Protein AF-0000000084529542 (afdb_homodimer)

Nearest PDB structures (foldseek):
  7spn-assembly1_B  TM=8.821E-01  e=9.958E-38  Dehalococcoidia bacterium
  7mqn-assembly2_B  TM=8.031E-01  e=2.921E-22  Cereibacter sphaeroides 2.4.1
  7mde-assembly1_A-2  TM=7.936E-01  e=2.334E-21  Escherichia coli CFT073
  1fsw-assembly1_B  TM=7.757E-01  e=9.880E-21  Escherichia coli K-12
  6lc8-assembly2_B  TM=7.651E-01  e=2.231E-19  Enterobacter cloacae

Organism: Streptomyces rubellomurinus (strain ATCC 31215) (NCBI:txid359131)

Structure (mmCIF, N/CA/C/O backbone):
data_AF-0000000084529542-model_v1
#
loop_
_entity.id
_entity.type
_entity.pdbx_description
1 polymer 'Penicillin-binding protein'
#
loop_
_atom_site.group_PDB
_atom_site.id
_atom_site.type_symbol
_atom_site.label_atom_id
_atom_site.label_alt_id
_atom_site.label_comp_id
_atom_site.label_asym_id
_atom_site.label_entity_id
_atom_site.label_seq_id
_atom_site.pdbx_PDB_ins_code
_atom_site.Cartn_x
_atom_site.Cartn_y
_atom_site.Cartn_z
_atom_site.occupancy
_atom_site.B_iso_or_equiv
_atom_site.auth_seq_id
_atom_site.auth_comp_id
_atom_site.auth_asym_id
_atom_site.auth_atom_id
_atom_site.pdbx_PDB_model_num
ATOM 1 N N . MET A 1 1 ? 16.938 56.719 -8.055 1 29.3 1 MET A N 1
ATOM 2 C CA . MET A 1 1 ? 17.156 55.531 -8.875 1 29.3 1 MET A CA 1
ATOM 3 C C . MET A 1 1 ? 17.219 54.281 -8.008 1 29.3 1 MET A C 1
ATOM 5 O O . MET A 1 1 ? 18.188 54.094 -7.281 1 29.3 1 MET A O 1
ATOM 9 N N . GLY A 1 2 ? 16.172 53.875 -7.289 1 25.67 2 GLY A N 1
ATOM 10 C CA . GLY A 1 2 ? 16.062 52.812 -6.289 1 25.67 2 GLY A CA 1
ATOM 11 C C . GLY A 1 2 ? 16.469 51.469 -6.809 1 25.67 2 GLY A C 1
ATOM 12 O O . GLY A 1 2 ? 15.945 51 -7.816 1 25.67 2 GLY A O 1
ATOM 13 N N . ARG A 1 3 ? 17.797 51.156 -6.672 1 40.25 3 ARG A N 1
ATOM 14 C CA . ARG A 1 3 ? 18.297 49.844 -7.043 1 40.25 3 ARG A CA 1
ATOM 15 C C . ARG A 1 3 ? 17.281 48.75 -6.699 1 40.25 3 ARG A C 1
ATOM 17 O O . ARG A 1 3 ? 16.844 48.625 -5.555 1 40.25 3 ARG A O 1
ATOM 24 N N . THR A 1 4 ? 16.344 48.469 -7.543 1 38.34 4 THR A N 1
ATOM 25 C CA . THR A 1 4 ? 15.484 47.281 -7.445 1 38.34 4 THR A CA 1
ATOM 26 C C . THR A 1 4 ? 16.219 46.125 -6.77 1 38.34 4 THR A C 1
ATOM 28 O O . THR A 1 4 ? 17.297 45.75 -7.199 1 38.34 4 THR A O 1
ATOM 31 N N . ALA A 1 5 ? 16.156 46.031 -5.48 1 42.41 5 ALA A N 1
ATOM 32 C CA . ALA A 1 5 ? 16.781 44.938 -4.723 1 42.41 5 ALA A CA 1
ATOM 33 C C . ALA A 1 5 ? 16.688 43.625 -5.477 1 42.41 5 ALA A C 1
ATOM 35 O O . ALA A 1 5 ? 15.594 43.125 -5.73 1 42.41 5 ALA A O 1
ATOM 36 N N . THR A 1 6 ? 17.375 43.219 -6.441 1 46.25 6 THR A N 1
ATOM 37 C CA . THR A 1 6 ? 17.516 42 -7.207 1 46.25 6 THR A CA 1
ATOM 38 C C . THR A 1 6 ? 17.391 40.781 -6.301 1 46.25 6 THR A C 1
ATOM 40 O O . THR A 1 6 ? 18.062 40.688 -5.266 1 46.25 6 THR A O 1
ATOM 43 N N . ALA A 1 7 ? 16.203 40.188 -6.191 1 55.28 7 ALA A N 1
ATOM 44 C CA . ALA A 1 7 ? 15.945 39 -5.387 1 55.28 7 ALA A CA 1
ATOM 45 C C . ALA A 1 7 ? 17.125 38.031 -5.434 1 55.28 7 ALA A C 1
ATOM 47 O O . ALA A 1 7 ? 17.656 37.75 -6.508 1 55.28 7 ALA A O 1
ATOM 48 N N . ALA A 1 8 ? 17.891 37.781 -4.359 1 67.5 8 ALA A N 1
ATOM 49 C CA . ALA A 1 8 ? 19.062 36.938 -4.23 1 67.5 8 ALA A CA 1
ATOM 50 C C . ALA A 1 8 ? 18.797 35.562 -4.84 1 67.5 8 ALA A C 1
ATOM 52 O O . ALA A 1 8 ? 17.703 35 -4.668 1 67.5 8 ALA A O 1
ATOM 53 N N . ALA A 1 9 ? 19.562 35.156 -5.871 1 86.56 9 ALA A N 1
ATOM 54 C CA . ALA A 1 9 ? 19.516 33.844 -6.492 1 86.56 9 ALA A CA 1
ATOM 55 C C . ALA A 1 9 ? 19.625 32.75 -5.441 1 86.56 9 ALA A C 1
ATOM 57 O O . ALA A 1 9 ? 20.344 32.875 -4.449 1 86.56 9 ALA A O 1
ATOM 58 N N . PHE A 1 10 ? 18.75 31.766 -5.48 1 96.12 10 PHE A N 1
ATOM 59 C CA . PHE A 1 10 ? 18.812 30.625 -4.578 1 96.12 10 PHE A CA 1
ATOM 60 C C . PHE A 1 10 ? 20.156 29.922 -4.676 1 96.12 10 PHE A C 1
ATOM 62 O O . PHE A 1 10 ? 20.516 29.391 -5.734 1 96.12 10 PHE A O 1
ATOM 69 N N . ASP A 1 11 ? 20.953 29.922 -3.689 1 97.44 11 ASP A N 1
ATOM 70 C CA . ASP A 1 11 ? 22.266 29.297 -3.66 1 97.44 11 ASP A CA 1
ATOM 71 C C . ASP A 1 11 ? 22.141 27.812 -3.316 1 97.44 11 ASP A C 1
ATOM 73 O O . ASP A 1 11 ? 22.281 27.422 -2.154 1 97.44 11 ASP A O 1
ATOM 77 N N . THR A 1 12 ? 22 27.031 -4.316 1 98 12 THR A N 1
ATOM 78 C CA . THR A 1 12 ? 21.75 25.609 -4.152 1 98 12 THR A CA 1
ATOM 79 C C . THR A 1 12 ? 22.859 24.953 -3.352 1 98 12 THR A C 1
ATOM 81 O O . THR A 1 12 ? 22.609 24.141 -2.465 1 98 12 THR A O 1
ATOM 84 N N . ALA A 1 13 ? 24.094 25.203 -3.609 1 98.12 13 ALA A N 1
ATOM 85 C CA . ALA A 1 13 ? 25.234 24.578 -2.936 1 98.12 13 ALA A CA 1
ATOM 86 C C . ALA A 1 13 ? 25.234 24.906 -1.445 1 98.12 13 ALA A C 1
ATOM 88 O O . ALA A 1 13 ? 25.469 24.031 -0.613 1 98.12 13 ALA A O 1
ATOM 89 N N . HIS A 1 14 ? 24.969 26.156 -1.151 1 98.19 14 HIS A N 1
ATOM 90 C CA . HIS A 1 14 ? 24.922 26.578 0.243 1 98.19 14 HIS A CA 1
ATOM 91 C C . HIS A 1 14 ? 23.812 25.844 1.003 1 98.19 14 HIS A C 1
ATOM 93 O O . HIS A 1 14 ? 24.062 25.297 2.076 1 98.19 14 HIS A O 1
ATOM 99 N N . TRP A 1 15 ? 22.672 25.812 0.448 1 98.69 15 TRP A N 1
ATOM 100 C CA . TRP A 1 15 ? 21.516 25.234 1.148 1 98.69 15 TRP A CA 1
ATOM 101 C C . TRP A 1 15 ? 21.641 23.719 1.227 1 98.69 15 TRP A C 1
ATOM 103 O O . TRP A 1 15 ? 21.188 23.109 2.201 1 98.69 15 TRP A O 1
ATOM 113 N N . GLN A 1 16 ? 22.266 23.141 0.198 1 98.81 16 GLN A N 1
ATOM 114 C CA . GLN A 1 16 ? 22.547 21.703 0.281 1 98.81 16 GLN A CA 1
ATOM 115 C C . GLN A 1 16 ? 23.453 21.391 1.473 1 98.81 16 GLN A C 1
ATOM 117 O O . GLN A 1 16 ? 23.156 20.484 2.254 1 98.81 16 GLN A O 1
ATOM 122 N N . ARG A 1 17 ? 24.516 22.125 1.586 1 98.75 17 ARG A N 1
ATOM 123 C CA . ARG A 1 17 ? 25.438 21.922 2.703 1 98.75 17 ARG A CA 1
ATOM 124 C C . ARG A 1 17 ? 24.734 22.156 4.035 1 98.75 17 ARG A C 1
ATOM 126 O O . ARG A 1 17 ? 24.938 21.406 4.992 1 98.75 17 ARG A O 1
ATOM 133 N N . ARG A 1 18 ? 23.953 23.219 4.055 1 98.81 18 ARG A N 1
ATOM 134 C CA . ARG A 1 18 ? 23.234 23.562 5.277 1 98.81 18 ARG A CA 1
ATOM 135 C C . ARG A 1 18 ? 22.266 22.453 5.68 1 98.81 18 ARG A C 1
ATOM 137 O O . ARG A 1 18 ? 22.203 22.078 6.852 1 98.81 18 ARG A O 1
ATOM 144 N N . LEU A 1 19 ? 21.516 21.891 4.746 1 98.81 19 LEU A N 1
ATOM 145 C CA . LEU A 1 19 ? 20.609 20.766 4.988 1 98.81 19 LEU A CA 1
ATOM 146 C C . LEU A 1 19 ? 21.375 19.547 5.496 1 98.81 19 LEU A C 1
ATOM 148 O O . LEU A 1 19 ? 20.984 18.938 6.492 1 98.81 19 LEU A O 1
ATOM 152 N N . ASP A 1 20 ? 22.5 19.234 4.844 1 98.75 20 ASP A N 1
ATOM 153 C CA . ASP A 1 20 ? 23.328 18.094 5.234 1 98.75 20 ASP A CA 1
ATOM 154 C C . ASP A 1 20 ? 23.828 18.25 6.676 1 98.75 20 ASP A C 1
ATOM 156 O O . ASP A 1 20 ? 23.75 17.297 7.461 1 98.75 20 ASP A O 1
ATOM 160 N N . ASP A 1 21 ? 24.281 19.422 6.977 1 98.62 21 ASP A N 1
ATOM 161 C CA . ASP A 1 21 ? 24.828 19.703 8.297 1 98.62 21 ASP A CA 1
ATOM 162 C C . ASP A 1 21 ? 23.766 19.547 9.383 1 98.62 21 ASP A C 1
ATOM 164 O O . ASP A 1 21 ? 24.016 18.969 10.438 1 98.62 21 ASP A O 1
ATOM 168 N N . LEU A 1 22 ? 22.625 20.094 9.133 1 97.94 22 LEU A N 1
ATOM 169 C CA . LEU A 1 22 ? 21.547 20.047 10.117 1 97.94 22 LEU A CA 1
ATOM 170 C C . LEU A 1 22 ? 21.094 18.609 10.344 1 97.94 22 LEU A C 1
ATOM 172 O O . LEU A 1 22 ? 20.812 18.219 11.484 1 97.94 22 LEU A O 1
ATOM 176 N N . LEU A 1 23 ? 21 17.812 9.266 1 97.62 23 LEU A N 1
ATOM 177 C CA . LEU A 1 23 ? 20.562 16.438 9.422 1 97.62 23 LEU A CA 1
ATOM 178 C C . LEU A 1 23 ? 21.594 15.641 10.234 1 97.62 23 LEU A C 1
ATOM 180 O O . LEU A 1 23 ? 21.219 14.82 11.078 1 97.62 23 LEU A O 1
ATOM 184 N N . THR A 1 24 ? 22.844 15.891 9.93 1 96.75 24 THR A N 1
ATOM 185 C CA . THR A 1 24 ? 23.906 15.211 10.672 1 96.75 24 THR A CA 1
ATOM 186 C C . THR A 1 24 ? 23.859 15.609 12.148 1 96.75 24 THR A C 1
ATOM 188 O O . THR A 1 24 ? 23.891 14.75 13.031 1 96.75 24 THR A O 1
ATOM 191 N N . THR A 1 25 ? 23.75 16.906 12.414 1 95.44 25 THR A N 1
ATOM 192 C CA . THR A 1 25 ? 23.766 17.438 13.773 1 95.44 25 THR A CA 1
ATOM 193 C C . THR A 1 25 ? 22.594 16.891 14.586 1 95.44 25 THR A C 1
ATOM 195 O O . THR A 1 25 ? 22.766 16.562 15.766 1 95.44 25 THR A O 1
ATOM 198 N N . HIS A 1 26 ? 21.484 16.734 13.953 1 94.06 26 HIS A N 1
ATOM 199 C CA . HIS A 1 26 ? 20.266 16.391 14.695 1 94.06 26 HIS A CA 1
ATOM 200 C C . HIS A 1 26 ? 19.891 14.938 14.469 1 94.06 26 HIS A C 1
ATOM 202 O O . HIS A 1 26 ? 18.812 14.5 14.883 1 94.06 26 HIS A O 1
ATOM 208 N N . ARG A 1 27 ? 20.688 14.156 13.75 1 94.69 27 ARG A N 1
ATOM 209 C CA . ARG A 1 27 ? 20.547 12.719 13.539 1 94.69 27 ARG A CA 1
ATOM 210 C C . ARG A 1 27 ? 19.219 12.383 12.859 1 94.69 27 ARG A C 1
ATOM 212 O O . ARG A 1 27 ? 18.5 11.5 13.32 1 94.69 27 ARG A O 1
ATOM 219 N N . ILE A 1 28 ? 18.938 13.125 11.852 1 96.69 28 ILE A N 1
ATOM 220 C CA . ILE A 1 28 ? 17.781 12.859 11 1 96.69 28 ILE A CA 1
ATOM 221 C C . ILE A 1 28 ? 18.188 11.953 9.836 1 96.69 28 ILE A C 1
ATOM 223 O O . ILE A 1 28 ? 19.094 12.289 9.078 1 96.69 28 ILE A O 1
ATOM 227 N N . PRO A 1 29 ? 17.531 10.828 9.602 1 97.94 29 PRO A N 1
ATOM 228 C CA . PRO A 1 29 ? 17.969 9.906 8.555 1 97.94 29 PRO A CA 1
ATOM 229 C C . PRO A 1 29 ? 17.906 10.523 7.156 1 97.94 29 PRO A C 1
ATOM 231 O O . PRO A 1 29 ? 18.859 10.398 6.379 1 97.94 29 PRO A O 1
ATOM 234 N N . GLY A 1 30 ? 16.812 11.148 6.836 1 98.5 30 GLY A N 1
ATOM 235 C CA . GLY A 1 30 ? 16.656 11.734 5.516 1 98.5 30 GLY A CA 1
ATOM 236 C C . GLY A 1 30 ? 15.656 12.867 5.484 1 98.5 30 GLY A C 1
ATOM 237 O O . GLY A 1 30 ? 14.812 12.984 6.375 1 98.5 30 GLY A O 1
ATOM 238 N N . ALA A 1 31 ? 15.789 13.734 4.414 1 98.88 31 ALA A N 1
ATOM 239 C CA . ALA A 1 31 ? 14.883 14.875 4.246 1 98.88 31 ALA A CA 1
ATOM 240 C C . ALA A 1 31 ? 14.906 15.391 2.812 1 98.88 31 ALA A C 1
ATOM 242 O O . ALA A 1 31 ? 15.883 15.172 2.086 1 98.88 31 ALA A O 1
ATOM 243 N N . VAL A 1 32 ? 13.828 15.961 2.453 1 98.94 32 VAL A N 1
ATOM 244 C CA . VAL A 1 32 ? 13.75 16.719 1.211 1 98.94 32 VAL A CA 1
ATOM 245 C C . VAL A 1 32 ? 13.234 18.125 1.499 1 98.94 32 VAL A C 1
ATOM 247 O O . VAL A 1 32 ? 12.281 18.297 2.266 1 98.94 32 VAL A O 1
ATOM 250 N N . LEU A 1 33 ? 13.906 19.125 0.966 1 98.94 33 LEU A N 1
ATOM 251 C CA . LEU A 1 33 ? 13.539 20.531 1.047 1 98.94 33 LEU A CA 1
ATOM 252 C C . LEU A 1 33 ? 13.156 21.078 -0.325 1 98.94 33 LEU A C 1
ATOM 254 O O . LEU A 1 33 ? 13.859 20.859 -1.309 1 98.94 33 LEU A O 1
ATOM 258 N N . ALA A 1 34 ? 12 21.656 -0.417 1 98.94 34 ALA A N 1
ATOM 259 C CA . ALA A 1 34 ? 11.602 22.406 -1.612 1 98.94 34 ALA A CA 1
ATOM 260 C C . ALA A 1 34 ? 11.273 23.859 -1.276 1 98.94 34 ALA A C 1
ATOM 262 O O . ALA A 1 34 ? 10.633 24.141 -0.262 1 98.94 34 ALA A O 1
ATOM 26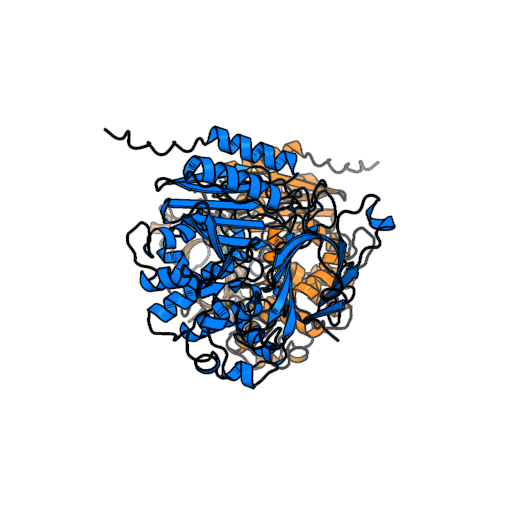3 N N . VAL A 1 35 ? 11.719 24.797 -2.105 1 98.94 35 VAL A N 1
ATOM 264 C CA . VAL A 1 35 ? 11.539 26.219 -1.88 1 98.94 35 VAL A CA 1
ATOM 265 C C . VAL A 1 35 ? 11.062 26.891 -3.168 1 98.94 35 VAL A C 1
ATOM 267 O O . VAL A 1 35 ? 11.727 26.797 -4.207 1 98.94 35 VAL A O 1
ATOM 270 N N . LEU A 1 36 ? 9.93 27.453 -3.092 1 98.62 36 LEU A N 1
ATOM 271 C CA . LEU A 1 36 ? 9.477 28.359 -4.148 1 98.62 36 LEU A CA 1
ATOM 272 C C . LEU A 1 36 ? 9.953 29.781 -3.893 1 98.62 36 LEU A C 1
ATOM 274 O O . LEU A 1 36 ? 9.672 30.359 -2.836 1 98.62 36 LEU A O 1
ATOM 278 N N . THR A 1 37 ? 10.656 30.359 -4.75 1 98.19 37 THR A N 1
ATOM 279 C CA . THR A 1 37 ? 11.102 31.75 -4.723 1 98.19 3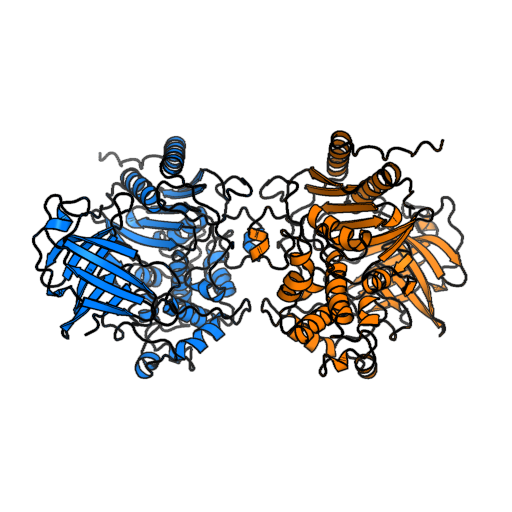7 THR A CA 1
ATOM 280 C C . THR A 1 37 ? 11.344 32.25 -6.137 1 98.19 37 THR A C 1
ATOM 282 O O . THR A 1 37 ? 11.805 31.516 -7.004 1 98.19 37 THR A O 1
ATOM 285 N N . ASN A 1 38 ? 10.883 33.469 -6.395 1 95.5 38 ASN A N 1
ATOM 286 C CA . ASN A 1 38 ? 11.031 34.094 -7.707 1 95.5 38 ASN A CA 1
ATOM 287 C C . ASN A 1 38 ? 10.398 33.25 -8.805 1 95.5 38 ASN A C 1
ATOM 289 O O . ASN A 1 38 ? 10.977 33.094 -9.883 1 95.5 38 ASN A O 1
ATOM 293 N N . GLY A 1 39 ? 9.383 32.562 -8.406 1 94.88 39 GLY A N 1
ATOM 294 C CA . GLY A 1 39 ? 8.594 31.812 -9.375 1 94.88 39 GLY A CA 1
ATOM 295 C C . GLY A 1 39 ? 9.195 30.469 -9.711 1 94.88 39 GLY A C 1
ATOM 296 O O . GLY A 1 39 ? 8.641 29.734 -10.531 1 94.88 39 GLY A O 1
ATOM 297 N N . GLU A 1 40 ? 10.273 30.125 -9.062 1 97.06 40 GLU A N 1
ATOM 298 C CA . GLU A 1 40 ? 10.953 28.875 -9.344 1 97.06 40 GLU A CA 1
ATOM 299 C C . GLU A 1 40 ? 10.992 27.984 -8.102 1 97.06 40 GLU A C 1
ATOM 301 O O . GLU A 1 40 ? 11.141 28.469 -6.984 1 97.06 40 GLU A O 1
ATOM 306 N N . ILE A 1 41 ? 10.875 26.672 -8.336 1 98.12 41 ILE A N 1
ATOM 307 C CA . ILE A 1 41 ? 10.961 25.703 -7.242 1 98.12 41 ILE A CA 1
ATOM 308 C C . ILE A 1 41 ? 12.352 25.078 -7.223 1 98.12 41 ILE A C 1
ATOM 310 O O . ILE A 1 41 ? 12.797 24.5 -8.219 1 98.12 41 ILE A O 1
ATOM 314 N N . HIS A 1 42 ? 13.039 25.219 -6.152 1 98.81 42 HIS A N 1
ATOM 315 C CA . HIS A 1 42 ? 14.328 24.594 -5.898 1 98.81 42 HIS A CA 1
ATOM 316 C C . HIS A 1 42 ? 14.188 23.406 -4.949 1 98.81 42 HIS A C 1
ATOM 318 O O . HIS A 1 42 ? 13.492 23.5 -3.938 1 98.81 42 HIS A O 1
ATOM 324 N N . GLU A 1 43 ? 14.773 22.281 -5.289 1 98.81 43 GLU A N 1
ATOM 325 C CA . GLU A 1 43 ? 14.633 21.062 -4.52 1 98.81 43 GLU A CA 1
ATOM 326 C C . GLU A 1 43 ? 15.984 20.531 -4.055 1 98.81 43 GLU A C 1
ATOM 328 O O . GLU A 1 43 ? 16.953 20.531 -4.82 1 98.81 43 GLU A O 1
ATOM 333 N N . LEU A 1 44 ? 16.078 20.125 -2.865 1 98.94 44 LEU A N 1
ATOM 334 C CA . LEU A 1 44 ? 17.266 19.531 -2.264 1 98.94 44 LEU A CA 1
ATOM 335 C C . LEU A 1 44 ? 16.906 18.25 -1.508 1 98.94 44 LEU A C 1
ATOM 337 O O . LEU A 1 44 ? 15.844 18.172 -0.892 1 98.94 44 LEU A O 1
ATOM 341 N N . ALA A 1 45 ? 17.75 17.281 -1.554 1 98.88 45 ALA A N 1
ATOM 342 C CA . ALA A 1 45 ? 17.578 16.016 -0.836 1 98.88 45 ALA A CA 1
ATOM 343 C C . ALA A 1 45 ? 18.844 15.633 -0.07 1 98.88 45 ALA A C 1
ATOM 345 O O . ALA A 1 45 ? 19.953 15.992 -0.477 1 98.88 45 ALA A O 1
ATOM 346 N N . SER A 1 46 ? 18.688 15 1.026 1 98.81 46 SER A N 1
ATOM 347 C CA . SER A 1 46 ? 19.812 14.562 1.852 1 98.81 46 SER A CA 1
ATOM 348 C C . SER A 1 46 ? 19.469 13.281 2.607 1 98.81 46 SER A C 1
ATOM 350 O O . SER A 1 46 ? 18.328 13.086 3.043 1 98.81 46 SER A O 1
ATOM 352 N N . GLY A 1 47 ? 20.422 12.352 2.727 1 98.56 47 GLY A N 1
ATOM 353 C CA . GLY A 1 47 ? 20.344 11.195 3.611 1 98.56 47 GLY A CA 1
ATOM 354 C C . GLY A 1 47 ? 19.688 9.992 2.957 1 98.56 47 GLY A C 1
ATOM 355 O O . GLY A 1 47 ? 19.875 9.75 1.763 1 98.56 47 GLY A O 1
ATOM 356 N N . ILE A 1 48 ? 19.047 9.156 3.879 1 98.25 48 ILE A N 1
ATOM 357 C CA . ILE A 1 48 ? 18.469 7.891 3.424 1 98.25 48 ILE A CA 1
ATOM 358 C C . ILE A 1 48 ? 17 7.82 3.836 1 98.25 48 ILE A C 1
ATOM 360 O O . ILE A 1 48 ? 16.594 8.453 4.812 1 98.25 48 ILE A O 1
ATOM 364 N N . LEU A 1 49 ? 16.188 7.039 3.123 1 98.38 49 LEU A N 1
ATOM 365 C CA . LEU A 1 49 ? 14.75 6.945 3.314 1 98.38 49 LEU A CA 1
ATOM 366 C C . LEU A 1 49 ? 14.414 5.91 4.383 1 98.38 49 LEU A C 1
ATOM 368 O O . LEU A 1 49 ? 13.305 5.914 4.926 1 98.38 49 LEU A O 1
ATOM 372 N N . HIS A 1 50 ? 15.305 5.035 4.641 1 97.69 50 HIS A N 1
ATOM 373 C CA . HIS A 1 50 ? 15.094 3.914 5.551 1 97.69 50 HIS A CA 1
ATOM 374 C C . HIS A 1 50 ? 16.422 3.342 6.035 1 97.69 50 HIS A C 1
ATOM 376 O O . HIS A 1 50 ? 17.219 2.834 5.234 1 97.69 50 HIS A O 1
ATOM 382 N N . THR A 1 51 ? 16.641 3.281 7.34 1 96.88 51 THR A N 1
ATOM 383 C CA . THR A 1 51 ? 17.906 2.799 7.891 1 96.88 51 THR A CA 1
ATOM 384 C C . THR A 1 51 ? 18.047 1.293 7.688 1 96.88 51 THR A C 1
ATOM 386 O O . THR A 1 51 ? 19.156 0.762 7.676 1 96.88 51 THR A O 1
ATOM 389 N N . GLY A 1 52 ? 16.938 0.577 7.562 1 95.06 52 GLY A N 1
ATOM 390 C CA . GLY A 1 52 ? 16.984 -0.857 7.324 1 95.06 52 GLY A CA 1
ATOM 391 C C . GLY A 1 52 ? 17.375 -1.215 5.902 1 95.06 52 GLY A C 1
ATOM 392 O O . GLY A 1 52 ? 17.984 -2.254 5.664 1 95.06 52 GLY A O 1
ATOM 393 N N . THR A 1 53 ? 17.031 -0.422 4.902 1 95.69 53 THR A N 1
ATOM 394 C CA . THR A 1 53 ? 17.266 -0.748 3.502 1 95.69 53 THR A CA 1
ATOM 395 C C . THR A 1 53 ? 18.438 0.064 2.955 1 95.69 53 THR A C 1
ATOM 397 O O . THR A 1 53 ? 19.094 -0.341 1.985 1 95.69 53 THR A O 1
ATOM 400 N N . GLY A 1 54 ? 18.641 1.283 3.488 1 96.81 54 GLY A N 1
ATOM 401 C CA . GLY A 1 54 ? 19.719 2.145 3.041 1 96.81 54 GLY A CA 1
ATOM 402 C C . GLY A 1 54 ? 19.406 2.877 1.749 1 96.81 54 GLY A C 1
ATOM 403 O O . GLY A 1 54 ? 20.281 3.529 1.172 1 96.81 54 GLY A O 1
ATOM 404 N N . VAL A 1 55 ? 18.203 2.848 1.248 1 97.81 55 VAL A N 1
ATOM 405 C CA . VAL A 1 55 ? 17.828 3.521 0.007 1 97.81 55 VAL A CA 1
ATOM 406 C C . VAL A 1 55 ? 18.031 5.027 0.161 1 97.81 55 VAL A C 1
ATOM 408 O O . VAL A 1 55 ? 17.594 5.621 1.148 1 97.81 55 VAL A O 1
ATOM 411 N N . GLU A 1 56 ? 18.656 5.652 -0.76 1 98.12 56 GLU A N 1
ATOM 412 C CA . GLU A 1 56 ? 19 7.066 -0.717 1 98.12 56 GLU A CA 1
ATOM 413 C C . GLU A 1 56 ? 17.781 7.945 -0.93 1 98.12 56 GLU A C 1
ATOM 415 O O . GLU A 1 56 ? 16.906 7.613 -1.727 1 98.12 56 GLU A O 1
ATOM 420 N N . THR A 1 57 ? 17.797 9.102 -0.258 1 98.69 57 THR A N 1
ATOM 421 C CA . THR A 1 57 ? 16.797 10.133 -0.523 1 98.69 57 THR A CA 1
ATOM 422 C C . THR A 1 57 ? 17.141 10.883 -1.81 1 98.69 57 THR A C 1
ATOM 424 O O . THR A 1 57 ? 18.297 11.219 -2.059 1 98.69 57 THR A O 1
ATOM 427 N N . THR A 1 58 ? 16.172 11.102 -2.637 1 98.69 58 THR A N 1
ATOM 428 C CA . THR A 1 58 ? 16.25 11.977 -3.799 1 98.69 58 THR A CA 1
ATOM 429 C C . THR A 1 58 ? 15.109 12.992 -3.795 1 98.69 58 THR A C 1
ATOM 431 O O . THR A 1 58 ? 14.195 12.898 -2.971 1 98.69 58 THR A O 1
ATOM 434 N N . VAL A 1 59 ? 15.156 13.938 -4.652 1 98.62 59 VAL A N 1
ATOM 435 C CA . VAL A 1 59 ? 14.18 15.023 -4.633 1 98.62 59 VAL A CA 1
ATOM 436 C C . VAL A 1 59 ? 12.797 14.492 -5.012 1 98.62 59 VAL A C 1
ATOM 438 O O . VAL A 1 59 ? 11.781 15.102 -4.688 1 98.62 59 VAL A O 1
ATOM 441 N N . ASP A 1 60 ? 12.766 13.305 -5.633 1 97.81 60 ASP A N 1
ATOM 442 C CA . ASP A 1 60 ? 11.492 12.734 -6.055 1 97.81 60 ASP A CA 1
ATOM 443 C C . ASP A 1 60 ? 10.977 11.727 -5.027 1 97.81 60 ASP A C 1
ATOM 445 O O . ASP A 1 60 ? 9.992 11.023 -5.277 1 97.81 60 ASP A O 1
ATOM 449 N N . SER A 1 61 ? 11.664 11.617 -3.875 1 98.62 61 SER A N 1
ATOM 450 C CA . SER A 1 61 ? 11.195 10.727 -2.812 1 98.62 61 SER A CA 1
ATOM 451 C C . SER A 1 61 ? 9.867 11.211 -2.238 1 98.62 61 SER A C 1
ATOM 453 O O . SER A 1 61 ? 9.633 12.414 -2.135 1 98.62 61 SER A O 1
ATOM 455 N N . VAL A 1 62 ? 9.031 10.25 -1.896 1 98.62 62 VAL A N 1
ATOM 456 C CA . VAL A 1 62 ? 7.703 10.562 -1.372 1 98.62 62 VAL A CA 1
ATOM 457 C C . VAL A 1 62 ? 7.676 10.328 0.136 1 98.62 62 VAL A C 1
ATOM 459 O O . VAL A 1 62 ? 8.242 9.352 0.628 1 98.62 62 VAL A O 1
ATOM 462 N N . PHE A 1 63 ? 7.09 11.273 0.87 1 98.88 63 PHE A N 1
ATOM 463 C CA . PHE A 1 63 ? 6.938 11.234 2.32 1 98.88 63 PHE A CA 1
ATOM 464 C C . PHE A 1 63 ? 5.469 11.367 2.711 1 98.88 63 PHE A C 1
ATOM 466 O O . PHE A 1 63 ? 4.668 11.93 1.963 1 98.88 63 PHE A O 1
ATOM 473 N N . GLN A 1 64 ? 5.09 10.781 3.863 1 98.69 64 GLN A N 1
ATOM 474 C CA . GLN A 1 64 ? 3.812 11.109 4.484 1 98.69 64 GLN A CA 1
ATOM 475 C C . GLN A 1 64 ? 3.82 12.547 5.016 1 98.69 64 GLN A C 1
ATOM 477 O O . GLN A 1 64 ? 4.75 12.945 5.719 1 98.69 64 GLN A O 1
ATOM 482 N N . ILE A 1 65 ? 2.754 13.273 4.723 1 98.81 65 ILE A N 1
ATOM 483 C CA . ILE A 1 65 ? 2.857 14.688 5.062 1 98.81 65 ILE A CA 1
ATOM 484 C C . ILE A 1 65 ? 1.942 15 6.246 1 98.81 65 ILE A C 1
ATOM 486 O O . ILE A 1 65 ? 1.808 16.156 6.645 1 98.81 65 ILE A O 1
ATOM 490 N N . GLY A 1 66 ? 1.321 14.008 6.816 1 98.19 66 GLY A N 1
ATOM 491 C CA . GLY A 1 66 ? 0.54 14.172 8.031 1 98.19 66 GLY A CA 1
ATOM 492 C C . GLY A 1 66 ? -0.518 15.25 7.914 1 98.19 66 GLY A C 1
ATOM 493 O O . GLY A 1 66 ? -1.248 15.312 6.922 1 98.19 66 GLY A O 1
ATOM 494 N N . SER A 1 67 ? -0.639 16.078 8.867 1 98.62 67 SER A N 1
ATOM 495 C CA . SER A 1 67 ? -1.729 17.047 9.008 1 98.62 67 SER A CA 1
ATOM 496 C C . SER A 1 67 ? -1.64 18.141 7.945 1 98.62 67 SER A C 1
ATOM 498 O O . SER A 1 67 ? -2.576 18.922 7.777 1 98.62 67 SER A O 1
ATOM 500 N N . VAL A 1 68 ? -0.604 18.219 7.238 1 98.88 68 VAL A N 1
ATOM 501 C CA . VAL A 1 68 ? -0.627 19.094 6.074 1 98.88 68 VAL A CA 1
ATOM 502 C C . VAL A 1 68 ? -1.767 18.688 5.145 1 98.88 68 VAL A C 1
ATOM 504 O O . VAL A 1 68 ? -2.324 19.531 4.43 1 98.88 68 VAL A O 1
ATOM 507 N N . SER A 1 69 ? -2.162 17.453 5.234 1 98.88 69 SER A N 1
ATOM 508 C CA . SER A 1 69 ? -3.264 16.891 4.453 1 98.88 69 SER A CA 1
ATOM 509 C C . SER A 1 69 ? -4.547 17.688 4.66 1 98.88 69 SER A C 1
ATOM 511 O O . SER A 1 69 ? -5.371 17.781 3.748 1 98.88 69 SER A O 1
ATOM 513 N N . LYS A 1 70 ? -4.676 18.281 5.812 1 98.81 70 LYS A N 1
ATOM 514 C CA . LYS A 1 70 ? -5.898 19.031 6.121 1 98.81 70 LYS A CA 1
ATOM 515 C C . LYS A 1 70 ? -6.102 20.188 5.152 1 98.81 70 LYS A C 1
ATOM 517 O O . LYS A 1 70 ? -7.23 20.484 4.758 1 98.81 70 LYS A O 1
ATOM 522 N N . GLY A 1 71 ? -5.02 20.812 4.758 1 98.88 71 GLY A N 1
ATOM 523 C CA . GLY A 1 71 ? -5.133 21.875 3.771 1 98.88 71 GLY A CA 1
ATOM 524 C C . GLY A 1 71 ? -5.715 21.406 2.453 1 98.88 71 GLY A C 1
ATOM 525 O O . GLY A 1 71 ? -6.496 22.109 1.82 1 98.88 71 GLY A O 1
ATOM 526 N N . TYR A 1 72 ? -5.348 20.203 2.004 1 98.94 72 TYR A N 1
ATOM 527 C CA . TYR A 1 72 ? -5.863 19.625 0.77 1 98.94 72 TYR A CA 1
ATOM 528 C C . TYR A 1 72 ? -7.355 19.328 0.883 1 98.94 72 TYR A C 1
ATOM 530 O O . TYR A 1 72 ? -8.125 19.641 -0.033 1 98.94 72 TYR A O 1
ATOM 538 N N . THR A 1 73 ? -7.746 18.734 2.008 1 98.94 73 THR A N 1
ATOM 539 C CA . THR A 1 73 ? -9.156 18.438 2.242 1 98.94 73 THR A CA 1
ATOM 540 C C . THR A 1 73 ? -9.969 19.734 2.299 1 98.94 73 THR A C 1
ATOM 542 O O . THR A 1 73 ? -11.078 19.797 1.753 1 98.94 73 THR A O 1
ATOM 545 N N . ALA A 1 74 ? -9.422 20.75 2.957 1 98.88 74 ALA A N 1
ATOM 546 C CA . ALA A 1 74 ? -10.094 22.047 3.014 1 98.88 74 ALA A CA 1
ATOM 547 C C . ALA A 1 74 ? -10.281 22.625 1.617 1 98.88 74 ALA A C 1
ATOM 549 O O . ALA A 1 74 ? -11.359 23.109 1.277 1 98.88 74 ALA A O 1
ATOM 550 N N . ALA A 1 75 ? -9.234 22.578 0.82 1 98.81 75 ALA A N 1
ATOM 551 C CA . ALA A 1 75 ? -9.32 23.078 -0.551 1 98.81 75 ALA A CA 1
ATOM 552 C C . ALA A 1 75 ? -10.398 22.328 -1.337 1 98.81 75 ALA A C 1
ATOM 554 O O . ALA A 1 75 ? -11.156 22.922 -2.094 1 98.81 75 ALA A O 1
ATOM 555 N N . LEU A 1 76 ? -10.438 21 -1.173 1 98.81 76 LEU A N 1
ATOM 556 C CA . LEU A 1 76 ? -11.461 20.188 -1.829 1 98.81 76 LEU A CA 1
ATOM 557 C C . LEU A 1 76 ? -12.859 20.672 -1.434 1 98.81 76 LEU A C 1
ATOM 559 O O . LEU A 1 76 ? -13.703 20.922 -2.299 1 98.81 76 LEU A O 1
ATOM 563 N N . VAL A 1 77 ? -13.086 20.859 -0.167 1 98.81 77 VAL A N 1
ATOM 564 C CA . VAL A 1 77 ? -14.398 21.234 0.355 1 98.81 77 VAL A CA 1
ATOM 565 C C . VAL A 1 77 ? -14.766 22.625 -0.14 1 98.81 77 VAL A C 1
ATOM 567 O O . VAL A 1 77 ? -15.898 22.859 -0.569 1 98.81 77 VAL A O 1
ATOM 570 N N . LEU A 1 78 ? -13.836 23.531 -0.123 1 98.5 78 LEU A N 1
ATOM 571 C CA . LEU A 1 78 ? -14.117 24.891 -0.549 1 98.5 78 LEU A CA 1
ATOM 572 C C . LEU A 1 78 ? -14.32 24.953 -2.061 1 98.5 78 LEU A C 1
ATOM 574 O O . LEU A 1 78 ? -15.055 25.812 -2.555 1 98.5 78 LEU A O 1
ATOM 578 N N . SER A 1 79 ? -13.641 24.047 -2.787 1 98.31 79 SER A N 1
ATOM 579 C CA . SER A 1 79 ? -13.914 23.969 -4.219 1 98.31 79 SER A CA 1
ATOM 580 C C . SER A 1 79 ? -15.359 23.562 -4.492 1 98.31 79 SER A C 1
ATOM 582 O O . SER A 1 79 ? -15.977 24.047 -5.434 1 98.31 79 SER A O 1
ATOM 584 N N . LEU A 1 80 ? -15.883 22.672 -3.693 1 98.5 80 LEU A N 1
ATOM 585 C CA . LEU A 1 80 ? -17.266 22.25 -3.82 1 98.5 80 LEU A CA 1
ATOM 586 C C . LEU A 1 80 ? -18.219 23.391 -3.447 1 98.5 80 LEU A C 1
ATOM 588 O O . LEU A 1 80 ? -19.25 23.578 -4.086 1 98.5 80 LEU A O 1
ATOM 592 N N . ALA A 1 81 ? -17.828 24.172 -2.445 1 97.94 81 ALA A N 1
ATOM 593 C CA . ALA A 1 81 ? -18.609 25.344 -2.072 1 97.94 81 ALA A CA 1
ATOM 594 C C . ALA A 1 81 ? -18.609 26.375 -3.188 1 97.94 81 ALA A C 1
ATOM 596 O O . ALA A 1 81 ? -19.641 26.969 -3.512 1 97.94 81 ALA A O 1
ATOM 597 N N . ASP A 1 82 ? -17.469 26.562 -3.691 1 95.94 82 ASP A N 1
ATOM 598 C CA . ASP A 1 82 ? -17.281 27.5 -4.801 1 95.94 82 ASP A CA 1
ATOM 599 C C . ASP A 1 82 ? -18.172 27.125 -5.988 1 95.94 82 ASP A C 1
ATOM 601 O O . ASP A 1 82 ? -18.656 27.984 -6.711 1 95.94 82 ASP A O 1
ATOM 605 N N . ALA A 1 83 ? -18.359 25.906 -6.18 1 96.25 83 ALA A N 1
ATOM 606 C CA . ALA A 1 83 ? -19.141 25.391 -7.297 1 96.25 83 ALA A CA 1
ATOM 607 C C . ALA A 1 83 ? -20.641 25.391 -6.961 1 96.25 83 ALA A C 1
ATOM 609 O O . ALA A 1 83 ? -21.453 24.953 -7.77 1 96.25 83 ALA A O 1
ATOM 610 N N . GLY A 1 84 ? -20.984 25.797 -5.766 1 97.56 84 GLY A N 1
ATOM 611 C CA . GLY A 1 84 ? -22.375 25.859 -5.355 1 97.56 84 GLY A CA 1
ATOM 612 C C . GLY A 1 84 ? -22.938 24.531 -4.926 1 97.56 84 GLY A C 1
ATOM 613 O O . GLY A 1 84 ? -24.156 24.375 -4.785 1 97.56 84 GLY A O 1
ATOM 614 N N . LYS A 1 85 ? -22.109 23.578 -4.691 1 98.38 85 LYS A N 1
ATOM 615 C CA . LYS A 1 85 ? -22.547 22.219 -4.379 1 98.38 85 LYS A CA 1
ATOM 616 C C . LYS A 1 85 ? -22.625 22 -2.873 1 98.38 85 LYS A C 1
ATOM 618 O O . LYS A 1 85 ? -23.172 21 -2.41 1 98.38 85 LYS A O 1
ATOM 623 N N . LEU A 1 86 ? -22.062 22.891 -2.125 1 98.44 86 LEU A N 1
ATOM 624 C CA . LEU A 1 86 ? -22.031 22.828 -0.668 1 98.44 86 LEU A CA 1
ATOM 625 C C . LEU A 1 86 ? -22.156 24.219 -0.062 1 98.44 86 LEU A C 1
ATOM 627 O O . LEU A 1 86 ? -21.547 25.172 -0.545 1 98.44 86 LEU A O 1
ATOM 631 N N . ASP A 1 87 ? -22.969 24.391 0.901 1 98.44 87 ASP A N 1
ATOM 632 C CA . ASP A 1 87 ? -23.031 25.609 1.699 1 98.44 87 ASP A CA 1
ATOM 633 C C . ASP A 1 87 ? -22.328 25.422 3.041 1 98.44 87 ASP A C 1
ATOM 635 O O . ASP A 1 87 ? -22.828 24.734 3.926 1 98.44 87 ASP A O 1
ATOM 639 N N . PRO A 1 88 ? -21.188 26.078 3.207 1 98.25 88 PRO A N 1
ATOM 640 C CA . PRO A 1 88 ? -20.406 25.844 4.426 1 98.25 88 PRO A CA 1
ATOM 641 C C . PRO A 1 88 ? -21.094 26.375 5.68 1 98.25 88 PRO A C 1
ATOM 643 O O . PRO A 1 88 ? -20.656 26.078 6.797 1 98.25 88 PRO A O 1
ATOM 646 N N . ASP A 1 89 ? -22.172 27.094 5.52 1 98.38 89 ASP A N 1
ATOM 647 C CA . ASP A 1 89 ? -22.828 27.734 6.656 1 98.38 89 ASP A CA 1
ATOM 648 C C . ASP A 1 89 ? -24.109 27 7.039 1 98.38 89 ASP A C 1
ATOM 650 O O . ASP A 1 89 ? -24.766 27.328 8.031 1 98.38 89 ASP A O 1
ATOM 654 N N . GLN A 1 90 ? -24.531 26.031 6.27 1 98.62 90 GLN A N 1
ATOM 655 C CA . GLN A 1 90 ? -25.625 25.141 6.668 1 98.62 90 GLN A CA 1
ATOM 656 C C . GLN A 1 90 ? -25.109 23.984 7.523 1 98.62 90 GLN A C 1
ATOM 658 O O . GLN A 1 90 ? -23.953 23.594 7.414 1 98.62 90 GLN A O 1
ATOM 663 N N . PRO A 1 91 ? -25.984 23.453 8.375 1 98.75 91 PRO A N 1
ATOM 664 C CA . PRO A 1 91 ? -25.531 22.344 9.227 1 98.75 91 PRO A CA 1
ATOM 665 C C . PRO A 1 91 ? -25.047 21.141 8.43 1 98.75 91 PRO A C 1
ATOM 667 O O . PRO A 1 91 ? -25.562 20.859 7.348 1 98.75 91 PRO A O 1
ATOM 670 N N . VAL A 1 92 ? -24.125 20.438 8.977 1 98.94 92 VAL A N 1
ATOM 671 C CA . VAL A 1 92 ? -23.562 19.234 8.375 1 98.94 92 VAL A CA 1
ATOM 672 C C . VAL A 1 92 ? -24.688 18.266 8.023 1 98.94 92 VAL A C 1
ATOM 674 O O . VAL A 1 92 ? -24.625 17.594 6.98 1 98.94 92 VAL A O 1
ATOM 677 N N . VAL A 1 93 ? -25.781 18.188 8.805 1 98.75 93 VAL A N 1
ATOM 678 C CA . VAL A 1 93 ? -26.875 17.219 8.641 1 98.75 93 VAL A CA 1
ATOM 679 C C . VAL A 1 93 ? -27.625 17.516 7.344 1 98.75 93 VAL A C 1
ATOM 681 O O . VAL A 1 93 ? -28.359 16.656 6.844 1 98.75 93 VAL A O 1
ATOM 684 N N . ALA A 1 94 ? -27.484 18.688 6.82 1 98.44 94 ALA A N 1
ATOM 685 C CA . ALA A 1 94 ? -28.109 19 5.535 1 98.44 94 ALA A CA 1
ATOM 686 C C . ALA A 1 94 ? -27.5 18.156 4.418 1 98.44 94 ALA A C 1
ATOM 688 O O . ALA A 1 94 ? -28.188 17.812 3.445 1 98.44 94 ALA A O 1
ATOM 689 N N . VAL A 1 95 ? -26.234 17.766 4.512 1 98.56 95 VAL A N 1
ATOM 690 C CA . VAL A 1 95 ? -25.547 16.969 3.504 1 98.56 95 VAL A CA 1
ATOM 691 C C . VAL A 1 95 ? -25.391 15.539 3.996 1 98.56 95 VAL A C 1
ATOM 693 O O . VAL A 1 95 ? -25.391 14.602 3.197 1 98.56 95 VAL A O 1
ATOM 696 N N . LEU A 1 96 ? -25.25 15.383 5.266 1 98.75 96 LEU A N 1
ATOM 697 C CA . LEU A 1 96 ? -25.188 14.086 5.922 1 98.75 96 LEU A CA 1
ATOM 698 C C . LEU A 1 96 ? -26.328 13.906 6.902 1 98.75 96 LEU A C 1
ATOM 700 O O . LEU A 1 96 ? -26.141 14.023 8.117 1 98.75 96 LEU A O 1
ATOM 704 N N . PRO A 1 97 ? -27.422 13.492 6.434 1 98.38 97 PRO A N 1
ATOM 705 C CA . PRO A 1 97 ? -28.625 13.461 7.273 1 98.38 97 PRO A CA 1
ATOM 706 C C . PRO A 1 97 ? -28.469 12.562 8.492 1 98.38 97 PRO A C 1
ATOM 708 O O . PRO A 1 97 ? -29.109 12.797 9.531 1 98.38 97 PRO A O 1
ATOM 711 N N . ASP A 1 98 ? -27.641 11.57 8.43 1 97.88 98 ASP A N 1
ATOM 712 C CA . ASP A 1 98 ? -27.5 10.617 9.531 1 97.88 98 ASP A CA 1
ATOM 713 C C . ASP A 1 98 ? -26.328 11 10.438 1 97.88 98 ASP A C 1
ATOM 715 O O . ASP A 1 98 ? -25.969 10.242 11.336 1 97.88 98 ASP A O 1
ATOM 719 N N . PHE A 1 99 ? -25.688 12.141 10.188 1 98.69 99 PHE A N 1
ATOM 720 C CA . PHE A 1 99 ? -24.609 12.602 11.039 1 98.69 99 PHE A CA 1
ATOM 721 C C . PHE A 1 99 ? -25.078 12.766 12.477 1 98.69 99 PHE A C 1
ATOM 723 O O . PHE A 1 99 ? -26.109 13.391 12.734 1 98.69 99 PHE A O 1
ATOM 730 N N . ALA A 1 100 ? -24.281 12.219 13.383 1 98.62 100 ALA A N 1
ATOM 731 C CA . ALA A 1 100 ? -24.641 12.258 14.797 1 98.62 100 ALA A CA 1
ATOM 732 C C . ALA A 1 100 ? -23.391 12.367 15.68 1 98.62 100 ALA A C 1
ATOM 734 O O . ALA A 1 100 ? -22.312 11.953 15.281 1 98.62 100 ALA A O 1
ATOM 735 N N . LEU A 1 101 ? -23.547 12.977 16.75 1 98.5 101 LEU A N 1
ATOM 736 C CA . LEU A 1 101 ? -22.609 13.062 17.859 1 98.5 101 LEU A CA 1
ATOM 737 C C . LEU A 1 101 ? -23.281 12.664 19.172 1 98.5 101 LEU A C 1
ATOM 739 O O . LEU A 1 101 ? -24.5 12.453 19.203 1 98.5 101 LEU A O 1
ATOM 743 N N . ALA A 1 102 ? -22.422 12.523 20.203 1 97.44 102 ALA A N 1
ATOM 744 C CA . ALA A 1 102 ? -23.016 12.25 21.5 1 97.44 102 ALA A CA 1
ATOM 745 C C . ALA A 1 102 ? -23.984 13.367 21.906 1 97.44 102 ALA A C 1
ATOM 747 O O . ALA A 1 102 ? -25 13.109 22.547 1 97.44 102 ALA A O 1
ATOM 748 N N . ASP A 1 103 ? -23.703 14.617 21.594 1 97.75 103 ASP A N 1
ATOM 749 C CA . ASP A 1 103 ? -24.562 15.773 21.781 1 97.75 103 ASP A CA 1
ATOM 750 C C . ASP A 1 103 ? -25.438 16.016 20.562 1 97.75 103 ASP A C 1
ATOM 752 O O . ASP A 1 103 ? -25 16.594 19.562 1 97.75 103 ASP A O 1
ATOM 756 N N . ALA A 1 104 ? -26.703 15.688 20.688 1 97.81 104 ALA A N 1
ATOM 757 C CA . ALA A 1 104 ? -27.625 15.727 19.562 1 97.81 104 ALA A CA 1
ATOM 758 C C . ALA A 1 104 ? -27.828 17.156 19.062 1 97.81 104 ALA A C 1
ATOM 760 O O . ALA A 1 104 ? -27.984 17.391 17.859 1 97.81 104 ALA A O 1
ATOM 761 N N . GLU A 1 105 ? -27.859 18.016 19.953 1 97.75 105 GLU A N 1
ATOM 762 C CA . GLU A 1 105 ? -28.047 19.406 19.562 1 97.75 105 GLU A CA 1
ATOM 763 C C . GLU A 1 105 ? -26.859 19.922 18.766 1 97.75 105 GLU A C 1
ATOM 765 O O . GLU A 1 105 ? -27.031 20.609 17.75 1 97.75 105 GLU A O 1
ATOM 770 N N . ALA A 1 106 ? -25.672 19.625 19.203 1 98.19 106 ALA A N 1
ATOM 771 C CA . ALA A 1 106 ? -24.484 20.016 18.453 1 98.19 106 ALA A CA 1
ATOM 772 C C . ALA A 1 106 ? -24.484 19.406 17.062 1 98.19 106 ALA A C 1
ATOM 774 O O . ALA A 1 106 ? -24.172 20.078 16.078 1 98.19 106 ALA A O 1
ATOM 775 N N . ALA A 1 107 ? -24.891 18.141 16.953 1 98.38 107 ALA A N 1
ATOM 776 C CA . ALA A 1 107 ? -24.922 17.469 15.656 1 98.38 107 ALA A CA 1
ATOM 777 C C . ALA A 1 107 ? -25.844 18.188 14.68 1 98.38 107 ALA A C 1
ATOM 779 O O . ALA A 1 107 ? -25.578 18.219 13.477 1 98.38 107 ALA A O 1
ATOM 780 N N . ARG A 1 108 ? -26.875 18.797 15.18 1 98.06 108 ARG A N 1
ATOM 781 C CA . ARG A 1 108 ? -27.891 19.438 14.336 1 98.06 108 ARG A CA 1
ATOM 782 C C . ARG A 1 108 ? -27.453 20.828 13.906 1 98.06 108 ARG A C 1
ATOM 784 O O . ARG A 1 108 ? -28.047 21.422 13 1 98.06 108 ARG A O 1
ATOM 791 N N . THR A 1 109 ? -26.391 21.344 14.562 1 98.31 109 THR A N 1
ATOM 792 C CA . THR A 1 109 ? -26.156 22.766 14.336 1 98.31 109 THR A CA 1
ATOM 793 C C . THR A 1 109 ? -24.75 22.984 13.781 1 98.31 109 THR A C 1
ATOM 795 O O . THR A 1 109 ? -24.5 23.984 13.094 1 98.31 109 THR A O 1
ATOM 798 N N . ILE A 1 110 ? -23.828 22.125 14.039 1 98.81 110 ILE A N 1
ATOM 799 C CA . ILE A 1 110 ? -22.453 22.297 13.594 1 98.81 110 ILE A CA 1
ATOM 800 C C . ILE A 1 110 ? -22.406 22.391 12.078 1 98.81 110 ILE A C 1
ATOM 802 O O . ILE A 1 110 ? -23.109 21.656 11.375 1 98.81 110 ILE A O 1
ATOM 806 N N . THR A 1 111 ? -21.594 23.297 11.602 1 98.88 111 THR A N 1
ATOM 807 C CA . THR A 1 111 ? -21.484 23.547 10.164 1 98.88 1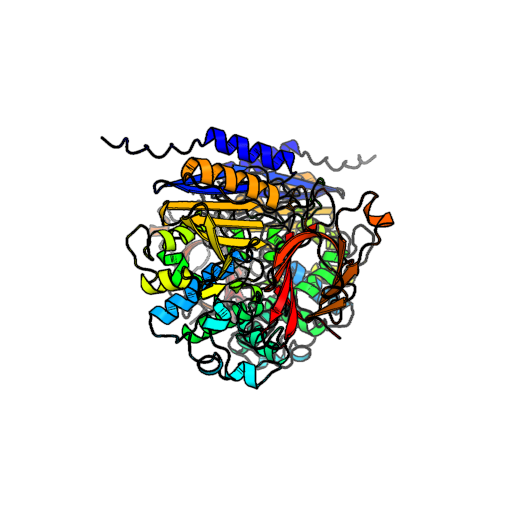11 THR A CA 1
ATOM 808 C C . THR A 1 111 ? -20.125 23.109 9.641 1 98.88 111 THR A C 1
ATOM 810 O O . THR A 1 111 ? -19.172 22.969 10.406 1 98.88 111 THR A O 1
ATOM 813 N N . PRO A 1 112 ? -20.031 22.906 8.234 1 98.88 112 PRO A N 1
ATOM 814 C CA . PRO A 1 112 ? -18.719 22.656 7.637 1 98.88 112 PRO A CA 1
ATOM 815 C C . PRO A 1 112 ? -17.719 23.781 7.926 1 98.88 112 PRO A C 1
ATOM 817 O O . PRO A 1 112 ? -16.531 23.5 8.102 1 98.88 112 PRO A O 1
ATOM 820 N N . ARG A 1 113 ? -18.156 25.016 8.008 1 98.75 113 ARG A N 1
ATOM 821 C CA . ARG A 1 113 ? -17.266 26.125 8.352 1 98.75 113 ARG A CA 1
ATOM 822 C C . ARG A 1 113 ? -16.625 25.906 9.719 1 98.75 113 ARG A C 1
ATOM 824 O O . ARG A 1 113 ? -15.406 26.078 9.875 1 98.75 113 ARG A O 1
ATOM 831 N N . GLN A 1 114 ? -17.422 25.453 10.641 1 98.81 114 GLN A N 1
ATOM 832 C CA . GLN A 1 114 ? -16.906 25.219 11.984 1 98.81 114 GLN A CA 1
ATOM 833 C C . GLN A 1 114 ? -15.969 24.016 12.016 1 98.81 114 GLN A C 1
ATOM 835 O O . GLN A 1 114 ? -15.07 23.953 12.859 1 98.81 114 GLN A O 1
ATOM 840 N N . LEU A 1 115 ? -16.203 23.016 11.148 1 98.94 115 LEU A N 1
ATOM 841 C CA . LEU A 1 115 ? -15.258 21.922 11 1 98.94 115 LEU A CA 1
ATOM 842 C C . LEU A 1 115 ? -13.938 22.422 10.422 1 98.94 115 LEU A C 1
ATOM 844 O O . LEU A 1 115 ? -12.867 22.078 10.93 1 98.94 115 LEU A O 1
ATOM 848 N N . LEU A 1 116 ? -14 23.25 9.406 1 98.88 116 LEU A N 1
ATOM 849 C CA . LEU A 1 116 ? -12.828 23.766 8.695 1 98.88 116 LEU A CA 1
ATOM 850 C C . LEU A 1 116 ? -11.961 24.609 9.609 1 98.88 116 LEU A C 1
ATOM 852 O O . LEU A 1 116 ? -10.727 24.562 9.523 1 98.88 116 LEU A O 1
ATOM 856 N N . ASN A 1 117 ? -12.594 25.406 10.492 1 98.5 117 ASN A N 1
ATOM 857 C CA . ASN A 1 117 ? -11.82 26.344 11.297 1 98.5 117 ASN A CA 1
ATOM 858 C C . ASN A 1 117 ? -11.656 25.859 12.727 1 98.5 117 ASN A C 1
ATOM 860 O O . ASN A 1 117 ? -11.219 26.609 13.602 1 98.5 117 ASN A O 1
ATOM 864 N N . HIS A 1 118 ? -12 24.609 13.047 1 98.38 118 HIS A N 1
ATOM 865 C CA . HIS A 1 118 ? -11.758 23.906 14.297 1 98.38 118 HIS A CA 1
ATOM 866 C C . HIS A 1 118 ? -12.516 24.547 15.453 1 98.38 118 HIS A C 1
ATOM 868 O O . HIS A 1 118 ? -12.023 24.594 16.578 1 98.38 118 HIS A O 1
ATOM 874 N N . THR A 1 119 ? -13.734 25.078 15.164 1 98.25 119 THR A N 1
ATOM 875 C CA . THR A 1 119 ? -14.523 25.656 16.25 1 98.25 119 THR A CA 1
ATOM 876 C C . THR A 1 119 ? -15.758 24.812 16.531 1 98.25 119 THR A C 1
ATOM 878 O O . THR A 1 119 ? -16.625 25.219 17.297 1 98.25 119 THR A O 1
ATOM 881 N N . SER A 1 120 ? -15.867 23.625 15.961 1 98.44 120 SER A N 1
ATOM 882 C CA . SER A 1 120 ? -17.031 22.766 16.156 1 98.44 120 SER A CA 1
ATOM 883 C C . SER A 1 120 ? -17.094 22.234 17.578 1 98.44 120 SER A C 1
ATOM 885 O O . SER A 1 120 ? -18.172 21.875 18.062 1 98.44 120 SER A O 1
ATOM 887 N N . GLY A 1 121 ? -15.891 22.109 18.188 1 97.56 121 GLY A N 1
ATOM 888 C CA . GLY A 1 121 ? -15.836 21.531 19.516 1 97.56 121 GLY A CA 1
ATOM 889 C C . GLY A 1 121 ? -15.797 20.016 19.5 1 97.56 121 GLY A C 1
ATOM 890 O O . GLY A 1 121 ? -15.586 19.375 20.531 1 97.56 121 GLY A O 1
ATOM 891 N N . ILE A 1 122 ? -15.938 19.375 18.328 1 97.81 122 ILE A N 1
ATOM 892 C CA . ILE A 1 122 ? -15.898 17.922 18.234 1 97.81 122 ILE A CA 1
ATOM 893 C C . ILE A 1 122 ? -14.539 17.406 18.719 1 97.81 122 ILE A C 1
ATOM 895 O O . ILE A 1 122 ? -13.5 17.922 18.312 1 97.81 122 ILE A O 1
ATOM 899 N N . GLU A 1 123 ? -14.578 16.406 19.609 1 95.19 123 GLU A N 1
ATOM 900 C CA . GLU A 1 123 ? -13.328 15.789 20.047 1 95.19 123 GLU A CA 1
ATOM 901 C C . GLU A 1 123 ? -12.461 15.383 18.859 1 95.19 123 GLU A C 1
ATOM 903 O O . GLU A 1 123 ? -12.953 14.766 17.906 1 95.19 123 GLU A O 1
ATOM 908 N N . GLY A 1 124 ? -11.211 15.711 18.969 1 93.5 124 GLY A N 1
ATOM 909 C CA . GLY A 1 124 ? -10.367 15.641 17.781 1 93.5 124 GLY A CA 1
ATOM 910 C C . GLY A 1 124 ? -9.578 14.344 17.688 1 93.5 124 GLY A C 1
ATOM 911 O O . GLY A 1 124 ? -8.961 14.07 16.656 1 93.5 124 GLY A O 1
ATOM 912 N N . ASP A 1 125 ? -9.586 13.477 18.656 1 88.38 125 ASP A N 1
ATOM 913 C CA . ASP A 1 125 ? -8.695 12.32 18.719 1 88.38 125 ASP A CA 1
ATOM 914 C C . ASP A 1 125 ? -9.492 11.023 18.75 1 88.38 125 ASP A C 1
ATOM 916 O O . ASP A 1 125 ? -9.117 10.07 19.438 1 88.38 125 ASP A O 1
ATOM 920 N N . TYR A 1 126 ? -10.672 11.102 18.047 1 90.81 126 TYR A N 1
ATOM 921 C CA . TYR A 1 126 ? -11.445 9.875 17.891 1 90.81 126 TYR A CA 1
ATOM 922 C C . TYR A 1 126 ? -10.75 8.914 16.938 1 90.81 126 TYR A C 1
ATOM 924 O O . TYR A 1 126 ? -10.68 9.164 15.727 1 90.81 126 TYR A O 1
ATOM 932 N N . VAL A 1 127 ? -10.18 7.859 17.469 1 84.69 127 VAL A N 1
ATOM 933 C CA . VAL A 1 127 ? -9.516 6.848 16.656 1 84.69 127 VAL A CA 1
ATOM 934 C C . VAL A 1 127 ? -10.469 5.68 16.406 1 84.69 127 VAL A C 1
ATOM 936 O O . VAL A 1 127 ? -10.93 5.035 17.344 1 84.69 127 VAL A O 1
ATOM 939 N N . ASN A 1 128 ? -10.82 5.469 15.281 1 91.94 128 ASN A N 1
ATOM 940 C CA . ASN A 1 128 ? -11.672 4.371 14.844 1 91.94 128 ASN A CA 1
ATOM 941 C C . ASN A 1 128 ? -11.172 3.75 13.547 1 91.94 128 ASN A C 1
ATOM 943 O O . ASN A 1 128 ? -11.406 4.285 12.461 1 91.94 128 ASN A O 1
ATOM 947 N N . ASP A 1 129 ? -10.453 2.67 13.695 1 95.12 129 ASP A N 1
ATOM 948 C CA . ASP A 1 129 ? -9.992 1.969 12.5 1 95.12 129 ASP A CA 1
ATOM 949 C C . ASP A 1 129 ? -11.125 1.198 11.836 1 95.12 129 ASP A C 1
ATOM 951 O O . ASP A 1 129 ? -11.516 0.125 12.305 1 95.12 129 ASP A O 1
ATOM 955 N N . THR A 1 130 ? -11.617 1.694 10.758 1 96.75 130 THR A N 1
ATOM 956 C CA . THR A 1 130 ? -12.789 1.129 10.109 1 96.75 130 THR A CA 1
ATOM 957 C C . THR A 1 130 ? -12.383 0.263 8.914 1 96.75 130 THR A C 1
ATOM 959 O O . THR A 1 130 ? -13.203 -0.049 8.055 1 96.75 130 THR A O 1
ATOM 962 N N . GLY A 1 131 ? -11.141 -0.099 8.844 1 95.62 131 GLY A N 1
ATOM 963 C CA . GLY A 1 131 ? -10.664 -1.044 7.844 1 95.62 131 GLY A CA 1
ATOM 964 C C . GLY A 1 131 ? -10.172 -0.373 6.574 1 95.62 131 GLY A C 1
ATOM 965 O O . GLY A 1 131 ? -10.109 0.856 6.496 1 95.62 131 GLY A O 1
ATOM 966 N N . ARG A 1 132 ? -9.852 -1.147 5.559 1 95.44 132 ARG A N 1
ATOM 967 C CA . ARG A 1 132 ? -9.156 -0.706 4.355 1 95.44 132 ARG A CA 1
ATOM 968 C C . ARG A 1 132 ? -10.148 -0.331 3.258 1 95.44 132 ARG A C 1
ATOM 970 O O . ARG A 1 132 ? -9.766 0.245 2.238 1 95.44 132 ARG A O 1
ATOM 977 N N . GLY A 1 133 ? -11.406 -0.628 3.404 1 96.38 133 GLY A N 1
ATOM 978 C CA . GLY A 1 133 ? -12.391 -0.493 2.344 1 96.38 133 GLY A CA 1
ATOM 979 C C . GLY A 1 133 ? -12.695 0.951 1.99 1 96.38 133 GLY A C 1
ATOM 980 O O . GLY A 1 133 ? -12.406 1.86 2.771 1 96.38 133 GLY A O 1
ATOM 981 N N . ASP A 1 134 ? -13.273 1.179 0.832 1 96.56 134 ASP A N 1
ATOM 982 C CA . ASP A 1 134 ? -13.602 2.52 0.357 1 96.56 134 ASP A CA 1
ATOM 983 C C . ASP A 1 134 ? -14.758 3.119 1.16 1 96.56 134 ASP A C 1
ATOM 985 O O . ASP A 1 134 ? -15.031 4.316 1.056 1 96.56 134 ASP A O 1
ATOM 989 N N . ASP A 1 135 ? -15.367 2.32 1.987 1 97.12 135 ASP A N 1
ATOM 990 C CA . ASP A 1 135 ? -16.438 2.801 2.844 1 97.12 135 ASP A CA 1
ATOM 991 C C . ASP A 1 135 ? -15.906 3.244 4.203 1 97.12 135 ASP A C 1
ATOM 993 O O . ASP A 1 135 ? -16.688 3.477 5.137 1 97.12 135 ASP A O 1
ATOM 997 N N . CYS A 1 136 ? -14.602 3.322 4.328 1 97.88 136 CYS A N 1
ATOM 998 C CA . CYS A 1 136 ? -13.961 3.557 5.617 1 97.88 136 CYS A CA 1
ATOM 999 C C . CYS A 1 136 ? -14.43 4.871 6.227 1 97.88 136 CYS A C 1
ATOM 1001 O O . CYS A 1 136 ? -14.68 4.945 7.43 1 97.88 136 CYS A O 1
ATOM 1003 N N . LEU A 1 137 ? -14.586 5.953 5.441 1 98.44 137 LEU A N 1
ATOM 1004 C CA . LEU A 1 137 ? -15.008 7.242 5.98 1 98.44 137 LEU A CA 1
ATOM 1005 C C . LEU A 1 137 ? -16.469 7.207 6.402 1 98.44 137 LEU A C 1
ATOM 1007 O O . LEU A 1 137 ? -16.844 7.781 7.426 1 98.44 137 LEU A O 1
ATOM 1011 N N . ALA A 1 138 ? -17.281 6.59 5.562 1 98.56 138 ALA A N 1
ATOM 1012 C CA . ALA A 1 138 ? -18.688 6.441 5.934 1 98.56 138 ALA A CA 1
ATOM 1013 C C . ALA A 1 138 ? -18.828 5.738 7.277 1 98.56 138 ALA A C 1
ATOM 1015 O O . ALA A 1 138 ? -19.578 6.191 8.148 1 98.56 138 ALA A O 1
ATOM 1016 N N . ARG A 1 139 ? -18.125 4.652 7.422 1 98.25 139 ARG A N 1
ATOM 1017 C CA . ARG A 1 139 ? -18.172 3.889 8.664 1 98.25 139 ARG A CA 1
ATOM 1018 C C . ARG A 1 139 ? -17.578 4.691 9.82 1 98.25 139 ARG A C 1
ATOM 1020 O O . ARG A 1 139 ? -18.078 4.617 10.945 1 98.25 139 ARG A O 1
ATOM 1027 N N . TYR A 1 140 ? -16.5 5.414 9.562 1 98.19 140 TYR A N 1
ATOM 1028 C CA . TYR A 1 140 ? -15.906 6.277 10.578 1 98.19 140 TYR A CA 1
ATOM 1029 C C . TYR A 1 140 ? -16.922 7.301 11.078 1 98.19 140 TYR A C 1
ATOM 1031 O O . TYR A 1 140 ? -17.094 7.461 12.289 1 98.19 140 TYR A O 1
ATOM 1039 N N . VAL A 1 141 ? -17.562 7.973 10.172 1 98.69 141 VAL A N 1
ATOM 1040 C CA . VAL A 1 141 ? -18.484 9.039 10.531 1 98.69 141 VAL A CA 1
ATOM 1041 C C . VAL A 1 141 ? -19.719 8.453 11.227 1 98.69 141 VAL A C 1
ATOM 1043 O O . VAL A 1 141 ? -20.266 9.062 12.148 1 98.69 141 VAL A O 1
ATOM 1046 N N . ASP A 1 142 ? -20.172 7.246 10.836 1 98.5 142 ASP A N 1
ATOM 1047 C CA . ASP A 1 142 ? -21.234 6.57 11.57 1 98.5 142 ASP A CA 1
ATOM 1048 C C . ASP A 1 142 ? -20.859 6.391 13.039 1 98.5 142 ASP A C 1
ATOM 1050 O O . ASP A 1 142 ? -21.719 6.492 13.922 1 98.5 142 ASP A O 1
ATOM 1054 N N . GLY A 1 143 ? -19.609 6.18 13.297 1 97.94 143 GLY A N 1
ATOM 1055 C CA . GLY A 1 143 ? -19.125 5.949 14.648 1 97.94 143 GLY A CA 1
ATOM 1056 C C . GLY A 1 143 ? -19.062 7.211 15.484 1 97.94 143 GLY A C 1
ATOM 1057 O O . GLY A 1 143 ? -18.938 7.145 16.703 1 97.94 143 GLY A O 1
ATOM 1058 N N . THR A 1 144 ? -19.172 8.375 14.867 1 98 144 THR A N 1
ATOM 1059 C CA . THR A 1 144 ? -19.047 9.633 15.602 1 98 144 THR A CA 1
ATOM 1060 C C . THR A 1 144 ? -20.234 9.828 16.531 1 98 144 THR A C 1
ATOM 1062 O O . THR A 1 144 ? -20.203 10.703 17.406 1 98 144 THR A O 1
ATOM 1065 N N . ARG A 1 145 ? -21.281 9.023 16.438 1 97.88 145 ARG A N 1
ATOM 1066 C CA . ARG A 1 145 ? -22.453 9.125 17.281 1 97.88 145 ARG A CA 1
ATOM 1067 C C . ARG A 1 145 ? -22.078 9.016 18.766 1 97.88 145 ARG A C 1
ATOM 1069 O O . ARG A 1 145 ? -22.828 9.477 19.625 1 97.88 145 ARG A O 1
ATOM 1076 N N . LYS A 1 146 ? -20.922 8.484 19.031 1 94.88 146 LYS A N 1
ATOM 1077 C CA . LYS A 1 146 ? -20.484 8.305 20.422 1 94.88 146 LYS A CA 1
ATOM 1078 C C . LYS A 1 146 ? -19.469 9.375 20.812 1 94.88 146 LYS A C 1
ATOM 1080 O O . LYS A 1 146 ? -19.047 9.445 21.969 1 94.88 146 LYS A O 1
ATOM 1085 N N . VAL A 1 147 ? -19.078 10.219 19.922 1 96.12 147 VAL A N 1
ATOM 1086 C CA . VAL A 1 147 ? -17.984 11.172 20.141 1 96.12 147 VAL A CA 1
ATOM 1087 C C . VAL A 1 147 ? -18.531 12.414 20.828 1 96.12 147 VAL A C 1
ATOM 1089 O O . VAL A 1 147 ? -19.562 12.961 20.438 1 96.12 147 VAL A O 1
ATOM 1092 N N . GLY A 1 148 ? -17.828 12.875 21.859 1 95.5 148 GLY A N 1
ATOM 1093 C CA . GLY A 1 148 ? -18.234 14.039 22.625 1 95.5 148 GLY A CA 1
ATOM 1094 C C . GLY A 1 148 ? -17.625 15.328 22.109 1 95.5 148 GLY A C 1
ATOM 1095 O O . GLY A 1 148 ? -17 15.352 21.047 1 95.5 148 GLY A O 1
ATOM 1096 N N . LEU A 1 149 ? -17.859 16.406 22.875 1 96.19 149 LEU A N 1
ATOM 1097 C CA . LEU A 1 149 ? -17.344 17.75 22.578 1 96.19 149 LEU A CA 1
ATOM 1098 C C . LEU A 1 149 ? -16.312 18.172 23.609 1 96.19 149 LEU A C 1
ATOM 1100 O O . LEU A 1 149 ? -16.438 17.859 24.797 1 96.19 149 LEU A O 1
ATOM 1104 N N . THR A 1 150 ? -15.281 18.828 23.156 1 94.38 150 THR A N 1
ATOM 1105 C CA . THR A 1 150 ? -14.297 19.422 24.062 1 94.38 150 THR A CA 1
ATOM 1106 C C . THR A 1 150 ? -14.781 20.766 24.578 1 94.38 150 THR A C 1
ATOM 1108 O O . THR A 1 150 ? -14.359 21.219 25.641 1 94.38 150 THR A O 1
ATOM 1111 N N . ASN A 1 151 ? -15.57 21.453 23.859 1 94.81 151 ASN A N 1
ATOM 1112 C CA . ASN A 1 151 ? -16.172 22.75 24.141 1 94.81 151 ASN A CA 1
ATOM 1113 C C . ASN A 1 151 ? -17.469 22.953 23.359 1 94.81 151 ASN A C 1
ATOM 1115 O O . ASN A 1 151 ? -17.688 22.281 22.344 1 94.81 151 ASN A O 1
ATOM 1119 N N . PRO A 1 152 ? -18.328 23.812 23.844 1 95.19 152 PRO A N 1
ATOM 1120 C CA . PRO A 1 152 ? -19.5 24.141 23.016 1 95.19 152 PRO A CA 1
ATOM 1121 C C . PRO A 1 152 ? -19.094 24.734 21.656 1 95.19 152 PRO A C 1
ATOM 1123 O O . PRO A 1 152 ? -18.125 25.484 21.562 1 95.19 152 PRO A O 1
ATOM 1126 N N . PRO A 1 153 ? -19.875 24.312 20.609 1 97.25 153 PRO A N 1
ATOM 1127 C CA . PRO A 1 153 ? -19.547 24.844 19.281 1 97.25 153 PRO A CA 1
ATOM 1128 C C . PRO A 1 153 ? -19.422 26.375 19.266 1 97.25 153 PRO A C 1
ATOM 1130 O O . PRO A 1 153 ? -20.297 27.062 19.797 1 97.25 153 PRO A O 1
ATOM 1133 N N . GLY A 1 154 ? -18.344 26.844 18.797 1 96.5 154 GLY A N 1
ATOM 1134 C CA . GLY A 1 154 ? -18.125 28.266 18.625 1 96.5 154 GLY A CA 1
ATOM 1135 C C . GLY A 1 154 ? -17.484 28.938 19.828 1 96.5 154 GLY A C 1
ATOM 1136 O O . GLY A 1 154 ? -17.062 30.094 19.75 1 96.5 154 GLY A O 1
ATOM 1137 N N . ALA A 1 155 ? -17.297 28.266 20.922 1 96.12 155 ALA A N 1
ATOM 1138 C CA . ALA A 1 155 ? -16.859 28.891 22.172 1 96.12 155 ALA A CA 1
ATOM 1139 C C . ALA A 1 155 ? -15.359 29.156 22.141 1 96.12 155 ALA A C 1
ATOM 1141 O O . ALA A 1 155 ? -14.883 30.109 22.766 1 96.12 155 ALA A O 1
ATOM 1142 N N . THR A 1 156 ? -14.617 28.297 21.562 1 96.25 156 THR A N 1
ATOM 1143 C CA . THR A 1 156 ? -13.172 28.406 21.391 1 96.25 156 THR A CA 1
ATOM 1144 C C . THR A 1 156 ? -12.68 27.469 20.297 1 96.25 156 THR A C 1
ATOM 1146 O O . THR A 1 156 ? -13.477 26.875 19.578 1 96.25 156 THR A O 1
ATOM 1149 N N . MET A 1 157 ? -11.438 27.562 20.078 1 96.81 157 MET A N 1
ATOM 1150 C CA . MET A 1 157 ? -10.844 26.766 19.016 1 96.81 157 MET A CA 1
ATOM 1151 C C . MET A 1 157 ? -10.109 25.562 19.594 1 96.81 157 MET A C 1
ATOM 1153 O O . MET A 1 157 ? -9.273 25.703 20.484 1 96.81 157 MET A O 1
ATOM 1157 N N . SER A 1 158 ? -10.453 24.406 19.125 1 97.31 158 SER A N 1
ATOM 1158 C CA . SER A 1 158 ? -9.758 23.172 19.453 1 97.31 158 SER A CA 1
ATOM 1159 C C . SER A 1 158 ? -9.57 22.297 18.219 1 97.31 158 SER A C 1
ATOM 1161 O O . SER A 1 158 ? -10.547 21.875 17.609 1 97.31 158 SER A O 1
ATOM 1163 N N . TYR A 1 159 ? -8.336 22.109 17.938 1 97 159 TYR A N 1
ATOM 1164 C CA . TYR A 1 159 ? -7.934 21.344 16.766 1 97 159 TYR A CA 1
ATOM 1165 C C . TYR A 1 159 ? -8.602 19.969 16.75 1 97 159 TYR A C 1
ATOM 1167 O O . TYR A 1 159 ? -8.578 19.25 17.75 1 97 159 TYR A O 1
ATOM 1175 N N . SER A 1 160 ? -9.273 19.594 15.578 1 97.62 160 SER A N 1
ATOM 1176 C CA . SER A 1 160 ? -10.023 18.344 15.516 1 97.62 160 SER A CA 1
ATOM 1177 C C . SER A 1 160 ? -9.75 17.594 14.211 1 97.62 160 SER A C 1
ATOM 1179 O O . SER A 1 160 ? -10.242 17.984 13.148 1 97.62 160 SER A O 1
ATOM 1181 N N . SER A 1 161 ? -9.031 16.469 14.297 1 97.12 161 SER A N 1
ATOM 1182 C CA . SER A 1 161 ? -8.859 15.578 13.156 1 97.12 161 SER A CA 1
ATOM 1183 C C . SER A 1 161 ? -10.164 14.891 12.797 1 97.12 161 SER A C 1
ATOM 1185 O O . SER A 1 161 ? -10.453 14.664 11.617 1 97.12 161 SER A O 1
ATOM 1187 N N . THR A 1 162 ? -11 14.617 13.789 1 97.88 162 THR A N 1
ATOM 1188 C CA . THR A 1 162 ? -12.305 14.016 13.578 1 97.88 162 THR A CA 1
ATOM 1189 C C . THR A 1 162 ? -13.164 14.875 12.656 1 97.88 162 THR A C 1
ATOM 1191 O O . THR A 1 162 ? -13.805 14.367 11.734 1 97.88 162 THR A O 1
ATOM 1194 N N . ALA A 1 163 ? -13.102 16.125 12.891 1 98.69 163 ALA A N 1
ATOM 1195 C CA . ALA A 1 163 ? -13.867 17.062 12.07 1 98.69 163 ALA A CA 1
ATOM 1196 C C . ALA A 1 163 ? -13.438 17 10.609 1 98.69 163 ALA A C 1
ATOM 1198 O O . ALA A 1 163 ? -14.266 17.109 9.703 1 98.69 163 ALA A O 1
ATOM 1199 N N . TYR A 1 164 ? -12.227 16.781 10.344 1 98.81 164 TYR A N 1
ATOM 1200 C CA . TYR A 1 164 ? -11.734 16.75 8.977 1 98.81 164 TYR A CA 1
ATOM 1201 C C . TYR A 1 164 ? -12.102 15.438 8.297 1 98.81 164 TYR A C 1
ATOM 1203 O O . TYR A 1 164 ? -12.266 15.383 7.074 1 98.81 164 TYR A O 1
ATOM 1211 N N . ASN A 1 165 ? -12.234 14.359 9.07 1 98.81 165 ASN A N 1
ATOM 1212 C CA . ASN A 1 165 ? -12.812 13.148 8.492 1 98.81 165 ASN A CA 1
ATOM 1213 C C . ASN A 1 165 ? -14.266 13.359 8.078 1 98.81 165 ASN A C 1
ATOM 1215 O O . ASN A 1 165 ? -14.703 12.836 7.051 1 98.81 165 ASN A O 1
ATOM 1219 N N . VAL A 1 166 ? -14.961 14.133 8.891 1 98.88 166 VAL A N 1
ATOM 1220 C CA . VAL A 1 166 ? -16.328 14.461 8.508 1 98.88 166 VAL A CA 1
ATOM 1221 C C . VAL A 1 166 ? -16.328 15.273 7.215 1 98.88 166 VAL A C 1
ATOM 1223 O O . VAL A 1 166 ? -17.141 15.016 6.32 1 98.88 166 VAL A O 1
ATOM 1226 N N . LEU A 1 167 ? -15.406 16.234 7.094 1 98.94 167 LEU A N 1
ATOM 1227 C CA . LEU A 1 167 ? -15.273 17 5.859 1 98.94 167 LEU A CA 1
ATOM 1228 C C . LEU A 1 167 ? -14.969 16.078 4.68 1 98.94 167 LEU A C 1
ATOM 1230 O O . LEU A 1 167 ? -15.508 16.266 3.588 1 98.94 167 LEU A O 1
ATOM 1234 N N . GLY A 1 168 ? -14.062 15.117 4.906 1 98.94 168 GLY A N 1
ATOM 1235 C CA . GLY A 1 168 ? -13.812 14.133 3.871 1 98.94 168 GLY A CA 1
ATOM 1236 C C . GLY A 1 168 ? -15.07 13.406 3.424 1 98.94 168 GLY A C 1
ATOM 1237 O O . GLY A 1 168 ? -15.297 13.227 2.227 1 98.94 168 GLY A O 1
ATOM 1238 N N . ARG A 1 169 ? -15.898 12.969 4.398 1 98.94 169 ARG A N 1
ATOM 1239 C CA . ARG A 1 169 ? -17.156 12.281 4.113 1 98.94 169 ARG A CA 1
ATOM 1240 C C . ARG A 1 169 ? -18.109 13.18 3.326 1 98.94 169 ARG A C 1
ATOM 1242 O O . ARG A 1 169 ? -18.766 12.727 2.393 1 98.94 169 ARG A O 1
ATOM 1249 N N . ILE A 1 170 ? -18.141 14.43 3.678 1 98.94 170 ILE A N 1
ATOM 1250 C CA . ILE A 1 170 ? -18.953 15.391 2.936 1 98.94 170 ILE A CA 1
ATOM 1251 C C . ILE A 1 170 ? -18.5 15.43 1.477 1 98.94 170 ILE A C 1
ATOM 1253 O O . ILE A 1 170 ? -19.328 15.383 0.563 1 98.94 170 ILE A O 1
ATOM 1257 N N . GLY A 1 171 ? -17.188 15.523 1.251 1 98.88 171 GLY A N 1
ATOM 1258 C CA . GLY A 1 171 ? -16.656 15.484 -0.106 1 98.88 171 GLY A CA 1
ATOM 1259 C C . GLY A 1 171 ? -17.125 14.266 -0.887 1 98.88 171 GLY A C 1
ATOM 1260 O O . GLY A 1 171 ? -17.484 14.375 -2.061 1 98.88 171 GLY A O 1
ATOM 1261 N N . GLU A 1 172 ? -17.109 13.102 -0.206 1 98.88 172 GLU A N 1
ATOM 1262 C CA . GLU A 1 172 ? -17.531 11.867 -0.858 1 98.88 172 GLU A CA 1
ATOM 1263 C C . GLU A 1 172 ? -19 11.961 -1.286 1 98.88 172 GLU A C 1
ATOM 1265 O O . GLU A 1 172 ? -19.344 11.617 -2.42 1 98.88 172 GLU A O 1
ATOM 1270 N N . VAL A 1 173 ? -19.844 12.422 -0.411 1 98.81 173 VAL A N 1
ATOM 1271 C CA . VAL A 1 173 ? -21.281 12.422 -0.643 1 98.81 173 VAL A CA 1
ATOM 1272 C C . VAL A 1 173 ? -21.641 13.445 -1.722 1 98.81 173 VAL A C 1
ATOM 1274 O O . VAL A 1 173 ? -22.438 13.164 -2.619 1 98.81 173 VAL A O 1
ATOM 1277 N N . VAL A 1 174 ? -21.031 14.586 -1.659 1 98.81 174 VAL A N 1
ATOM 1278 C CA . VAL A 1 174 ? -21.328 15.664 -2.598 1 98.81 174 VAL A CA 1
ATOM 1279 C C . VAL A 1 174 ? -20.875 15.273 -4 1 98.81 174 VAL A C 1
ATOM 1281 O O . VAL A 1 174 ? -21.531 15.602 -4.988 1 98.81 174 VAL A O 1
ATOM 1284 N N . THR A 1 175 ? -19.781 14.555 -4.125 1 98.69 175 THR A N 1
ATOM 1285 C CA . THR A 1 175 ? -19.203 14.266 -5.434 1 98.69 175 THR A CA 1
ATOM 1286 C C . THR A 1 175 ? -19.641 12.891 -5.93 1 98.69 175 THR A C 1
ATOM 1288 O O . THR A 1 175 ? -19.516 12.586 -7.117 1 98.69 175 THR A O 1
ATOM 1291 N N . GLY A 1 176 ? -20.031 12.023 -5.031 1 98.44 176 GLY A N 1
ATOM 1292 C CA . GLY A 1 176 ? -20.344 10.648 -5.395 1 98.44 176 GLY A CA 1
ATOM 1293 C C . GLY A 1 176 ? -19.109 9.805 -5.633 1 98.44 176 GLY A C 1
ATOM 1294 O O . GLY A 1 176 ? -19.188 8.742 -6.266 1 98.44 176 GLY A O 1
ATOM 1295 N N . ARG A 1 177 ? -18 10.266 -5.207 1 97.88 177 ARG A N 1
ATOM 1296 C CA . ARG A 1 177 ? -16.703 9.586 -5.328 1 97.88 177 ARG A CA 1
ATOM 1297 C C . ARG A 1 177 ? -16.078 9.359 -3.957 1 97.88 177 ARG A C 1
ATOM 1299 O O . ARG A 1 177 ? -16.516 9.945 -2.963 1 97.88 177 ARG A O 1
ATOM 1306 N N . THR A 1 178 ? -15.133 8.383 -3.875 1 98.31 178 THR A N 1
ATOM 1307 C CA . THR A 1 178 ? -14.336 8.344 -2.654 1 98.31 178 THR A CA 1
ATOM 1308 C C . THR A 1 178 ? -13.578 9.656 -2.459 1 98.31 178 THR A C 1
ATOM 1310 O O . THR A 1 178 ? -13.352 10.391 -3.418 1 98.31 178 THR A O 1
ATOM 1313 N N . TRP A 1 179 ? -13.242 9.984 -1.251 1 98.69 179 TRP A N 1
ATOM 1314 C CA . TRP A 1 179 ? -12.453 11.18 -0.965 1 98.69 179 TRP A CA 1
ATOM 1315 C C . TRP A 1 179 ? -11.164 11.195 -1.784 1 98.69 179 TRP A C 1
ATOM 1317 O O . TRP A 1 179 ? -10.781 12.234 -2.33 1 98.69 179 TRP A O 1
ATOM 1327 N N . ASP A 1 180 ? -10.539 10.023 -1.913 1 98.56 180 ASP A N 1
ATOM 1328 C CA . ASP A 1 180 ? -9.305 9.875 -2.676 1 98.56 180 ASP A CA 1
ATOM 1329 C C . ASP A 1 180 ? -9.5 10.32 -4.125 1 98.56 180 ASP A C 1
ATOM 1331 O O . ASP A 1 180 ? -8.703 11.102 -4.648 1 98.56 180 ASP A O 1
ATOM 1335 N N . GLU A 1 181 ? -10.547 9.836 -4.734 1 98.12 181 GLU A N 1
ATOM 1336 C CA . GLU A 1 181 ? -10.828 10.148 -6.133 1 98.12 181 GLU A CA 1
ATOM 1337 C C . GLU A 1 181 ? -11.188 11.617 -6.309 1 98.12 181 GLU A C 1
ATOM 1339 O O . GLU A 1 181 ? -10.75 12.258 -7.266 1 98.12 181 GLU A O 1
ATOM 1344 N N . ALA A 1 182 ? -12 12.109 -5.414 1 98.75 182 ALA A N 1
ATOM 1345 C CA . ALA A 1 182 ? -12.414 13.508 -5.488 1 98.75 182 ALA A CA 1
ATOM 1346 C C . ALA A 1 182 ? -11.211 14.445 -5.359 1 98.75 182 ALA A C 1
ATOM 1348 O O . ALA A 1 182 ? -11.086 15.414 -6.113 1 98.75 182 ALA A O 1
ATOM 1349 N N . LEU A 1 183 ? -10.344 14.148 -4.41 1 98.81 183 LEU A N 1
ATOM 1350 C CA . LEU A 1 183 ? -9.148 14.969 -4.211 1 98.81 183 LEU A CA 1
ATOM 1351 C C . LEU A 1 183 ? -8.273 14.969 -5.457 1 98.81 183 LEU A C 1
ATOM 1353 O O . LEU A 1 183 ? -7.797 16.016 -5.887 1 98.81 183 LEU A O 1
ATOM 1357 N N . LYS A 1 184 ? -8.062 13.82 -5.977 1 98.38 184 LYS A N 1
ATOM 1358 C CA . LYS A 1 184 ? -7.234 13.688 -7.172 1 98.38 184 LYS A CA 1
ATOM 1359 C C . LYS A 1 184 ? -7.836 14.461 -8.344 1 98.38 184 LYS A C 1
ATOM 1361 O O . LYS A 1 184 ? -7.145 15.25 -8.992 1 98.38 184 LYS A O 1
ATOM 1366 N N . GLU A 1 185 ? -9.07 14.297 -8.578 1 97.69 185 GLU A N 1
ATOM 1367 C CA . GLU A 1 185 ? -9.734 14.859 -9.75 1 97.69 185 GLU A CA 1
ATOM 1368 C C . GLU A 1 185 ? -9.883 16.375 -9.625 1 97.69 185 GLU A C 1
ATOM 1370 O O . GLU A 1 185 ? -9.664 17.094 -10.602 1 97.69 185 GLU A O 1
ATOM 1375 N N . LEU A 1 186 ? -10.219 16.844 -8.469 1 97.81 186 LEU A N 1
ATOM 1376 C CA . LEU A 1 186 ? -10.641 18.234 -8.352 1 97.81 186 LEU A CA 1
ATOM 1377 C C . LEU A 1 186 ? -9.469 19.125 -7.93 1 97.81 186 LEU A C 1
ATOM 1379 O O . LEU A 1 186 ? -9.492 20.328 -8.148 1 97.81 186 LEU A O 1
ATOM 1383 N N . ILE A 1 187 ? -8.422 18.531 -7.309 1 98.31 187 ILE A N 1
ATOM 1384 C CA . ILE A 1 187 ? -7.352 19.359 -6.773 1 98.31 187 ILE A CA 1
ATOM 1385 C C . ILE A 1 187 ? -6.016 18.953 -7.391 1 98.31 187 ILE A C 1
ATOM 1387 O O . ILE A 1 187 ? -5.371 19.75 -8.078 1 98.31 187 ILE A O 1
ATOM 1391 N N . CYS A 1 188 ? -5.648 17.719 -7.32 1 98.31 188 CYS A N 1
ATOM 1392 C CA . CYS A 1 188 ? -4.301 17.297 -7.68 1 98.31 188 CYS A CA 1
ATOM 1393 C C . CYS A 1 188 ? -4.09 17.375 -9.188 1 98.31 188 CYS A C 1
ATOM 1395 O O . CYS A 1 188 ? -3.104 17.938 -9.648 1 98.31 188 CYS A O 1
ATOM 1397 N N . ASP A 1 189 ? -5.008 16.781 -9.961 1 97.38 189 ASP A N 1
ATOM 1398 C CA . ASP A 1 189 ? -4.832 16.688 -11.406 1 97.38 189 ASP A CA 1
ATOM 1399 C C . ASP A 1 189 ? -4.75 18.078 -12.039 1 97.38 189 ASP A C 1
ATOM 1401 O O . ASP A 1 189 ? -3.82 18.359 -12.797 1 97.38 189 ASP A O 1
ATOM 1405 N N . PRO A 1 190 ? -5.656 18.953 -11.742 1 97.25 190 PRO A N 1
ATOM 1406 C CA . PRO A 1 190 ? -5.574 20.266 -12.367 1 97.25 190 PRO A CA 1
ATOM 1407 C C . PRO A 1 190 ? -4.289 21.016 -12.016 1 97.25 190 PRO A C 1
ATOM 1409 O O . PRO A 1 190 ? -3.818 21.844 -12.797 1 97.25 190 PRO A O 1
ATOM 1412 N N . LEU A 1 191 ? -3.711 20.734 -10.875 1 97.62 191 LEU A N 1
ATOM 1413 C CA . LEU A 1 191 ? -2.506 21.422 -10.43 1 97.62 191 LEU A CA 1
ATOM 1414 C C . LEU A 1 191 ? -1.254 20.703 -10.906 1 97.62 191 LEU A C 1
ATOM 1416 O O . LEU A 1 191 ? -0.135 21.172 -10.68 1 97.62 191 LEU A O 1
ATOM 1420 N N . GLY A 1 192 ? -1.439 19.562 -11.523 1 96.5 192 GLY A N 1
ATOM 1421 C CA . GLY A 1 192 ? -0.31 18.766 -11.977 1 96.5 192 GLY A CA 1
ATOM 1422 C C . GLY A 1 192 ? 0.474 18.141 -10.844 1 96.5 192 GLY A C 1
ATOM 1423 O O . GLY A 1 192 ? 1.687 17.953 -10.953 1 96.5 192 GLY A O 1
ATOM 1424 N N . LEU A 1 193 ? -0.164 17.922 -9.688 1 98.06 193 LEU A N 1
ATOM 1425 C CA . LEU A 1 193 ? 0.49 17.266 -8.562 1 98.06 193 LEU A CA 1
ATOM 1426 C C . LEU A 1 193 ? 0.592 15.758 -8.805 1 98.06 193 LEU A C 1
ATOM 1428 O O . LEU A 1 193 ? -0.099 14.969 -8.148 1 98.06 193 LEU A O 1
ATOM 1432 N N . ARG A 1 194 ? 1.527 15.289 -9.562 1 95.56 194 ARG A N 1
ATOM 1433 C CA . ARG A 1 194 ? 1.605 13.93 -10.086 1 95.56 194 ARG A CA 1
ATOM 1434 C C . ARG A 1 194 ? 2.188 12.977 -9.047 1 95.56 194 ARG A C 1
ATOM 1436 O O . ARG A 1 194 ? 2.094 11.758 -9.195 1 95.56 194 ARG A O 1
ATOM 1443 N N . GLN A 1 195 ? 2.795 13.508 -8.031 1 98 195 GLN A N 1
ATOM 1444 C CA . GLN A 1 195 ? 3.373 12.664 -6.988 1 98 195 GLN A CA 1
ATOM 1445 C C . GLN A 1 195 ? 2.748 12.961 -5.629 1 98 195 GLN A C 1
ATOM 1447 O O . GLN A 1 195 ? 3.447 13.008 -4.613 1 98 195 GLN A O 1
ATOM 1452 N N . THR A 1 196 ? 1.537 13.352 -5.633 1 98.69 196 THR A N 1
ATOM 1453 C CA . THR A 1 196 ? 0.655 13.438 -4.473 1 98.69 196 THR A CA 1
ATOM 1454 C C . THR A 1 196 ? -0.354 12.289 -4.477 1 98.69 196 THR A C 1
ATOM 1456 O O . THR A 1 196 ? -1.087 12.109 -5.449 1 98.69 196 THR A O 1
ATOM 1459 N N . MET A 1 197 ? -0.342 11.508 -3.43 1 97.62 197 MET A N 1
ATOM 1460 C CA . MET A 1 197 ? -1.167 10.297 -3.471 1 97.62 197 MET A CA 1
ATOM 1461 C C . MET A 1 197 ? -1.709 9.961 -2.084 1 97.62 197 MET A C 1
ATOM 1463 O O . MET A 1 197 ? -1.226 10.492 -1.08 1 97.62 197 MET A O 1
ATOM 1467 N N . THR A 1 198 ? -2.762 9.109 -2.062 1 98 198 THR A N 1
ATOM 1468 C CA . THR A 1 198 ? -3.473 8.852 -0.815 1 98 198 THR A CA 1
ATOM 1469 C C . THR A 1 198 ? -3.469 7.355 -0.498 1 98 198 THR A C 1
ATOM 1471 O O . THR A 1 198 ? -3.859 6.949 0.599 1 98 198 THR A O 1
ATOM 1474 N N . LEU A 1 199 ? -3.02 6.508 -1.42 1 97.25 199 LEU A N 1
ATOM 1475 C CA . LEU A 1 199 ? -3.086 5.062 -1.232 1 97.25 199 LEU A CA 1
ATOM 1476 C C . LEU A 1 199 ? -1.692 4.441 -1.28 1 97.25 199 LEU A C 1
ATOM 1478 O O . LEU A 1 199 ? -0.852 4.855 -2.082 1 97.25 199 LEU A O 1
ATOM 1482 N N . PRO A 1 200 ? -1.437 3.379 -0.463 1 96.81 200 PRO A N 1
ATOM 1483 C CA . PRO A 1 200 ? -0.114 2.75 -0.438 1 96.81 200 PRO A CA 1
ATOM 1484 C C . PRO A 1 200 ? 0.28 2.15 -1.786 1 96.81 200 PRO A C 1
ATOM 1486 O O . PRO A 1 200 ? 1.46 2.15 -2.145 1 96.81 200 PRO A O 1
ATOM 1489 N N . GLU A 1 201 ? -0.679 1.657 -2.559 1 95.62 201 GLU A N 1
ATOM 1490 C CA . GLU A 1 201 ? -0.404 1.067 -3.865 1 95.62 201 GLU A CA 1
ATOM 1491 C C . GLU A 1 201 ? 0.224 2.088 -4.809 1 95.62 201 GLU A C 1
ATOM 1493 O O . GLU A 1 201 ? 1.009 1.727 -5.691 1 95.62 201 GLU A O 1
ATOM 1498 N N . GLU A 1 202 ? -0.15 3.314 -4.609 1 96.69 202 GLU A N 1
ATOM 1499 C CA . GLU A 1 202 ? 0.4 4.387 -5.434 1 96.69 202 GLU A CA 1
ATOM 1500 C C . GLU A 1 202 ? 1.812 4.754 -4.988 1 96.69 202 GLU A C 1
ATOM 1502 O O . GLU A 1 202 ? 2.676 5.043 -5.82 1 96.69 202 GLU A O 1
ATOM 1507 N N . VAL A 1 203 ? 2.035 4.734 -3.717 1 98 203 VAL A N 1
ATOM 1508 C CA . VAL A 1 203 ? 3.314 5.125 -3.133 1 98 203 VAL A CA 1
ATOM 1509 C C . VAL A 1 203 ? 4.406 4.164 -3.592 1 98 203 VAL A C 1
ATOM 1511 O O . VAL A 1 203 ? 5.547 4.574 -3.828 1 98 203 VAL A O 1
ATOM 1514 N N . LEU A 1 204 ? 4.059 2.896 -3.771 1 97.69 204 LEU A N 1
ATOM 1515 C CA . LEU A 1 204 ? 5 1.831 -4.098 1 97.69 204 LEU A CA 1
ATOM 1516 C C . LEU A 1 204 ? 5.633 2.066 -5.465 1 97.69 204 LEU A C 1
ATOM 1518 O O . LEU A 1 204 ? 6.629 1.426 -5.812 1 97.69 204 LEU A O 1
ATOM 1522 N N . ARG A 1 205 ? 5.156 3 -6.273 1 96.69 205 ARG A N 1
ATOM 1523 C CA . ARG A 1 205 ? 5.723 3.326 -7.578 1 96.69 205 ARG A CA 1
ATOM 1524 C C . ARG A 1 205 ? 6.941 4.234 -7.434 1 96.69 205 ARG A C 1
ATOM 1526 O O . ARG A 1 205 ? 7.629 4.516 -8.414 1 96.69 205 ARG A O 1
ATOM 1533 N N . PHE A 1 206 ? 7.211 4.699 -6.211 1 97.12 206 PHE A N 1
ATOM 1534 C CA . PHE A 1 206 ? 8.258 5.688 -5.973 1 97.12 206 PHE A CA 1
ATOM 1535 C C . PHE A 1 206 ? 9.164 5.25 -4.828 1 97.12 206 PHE A C 1
ATOM 1537 O O . PHE A 1 206 ? 8.945 4.203 -4.219 1 97.12 206 PHE A O 1
ATOM 1544 N N . ARG A 1 207 ? 10.281 6.07 -4.656 1 97.56 207 ARG A N 1
ATOM 1545 C CA . ARG A 1 207 ? 11.055 5.957 -3.426 1 97.56 207 ARG A CA 1
ATOM 1546 C C . ARG A 1 207 ? 10.258 6.465 -2.229 1 97.56 207 ARG A C 1
ATOM 1548 O O . ARG A 1 207 ? 9.961 7.656 -2.135 1 97.56 207 ARG A O 1
ATOM 1555 N N . ALA A 1 208 ? 9.953 5.535 -1.342 1 97.94 208 ALA A N 1
ATOM 1556 C CA . ALA A 1 208 ? 9.078 5.887 -0.23 1 97.94 208 ALA A CA 1
ATOM 1557 C C . ALA A 1 208 ? 9.859 5.977 1.079 1 97.94 208 ALA A C 1
ATOM 1559 O O . ALA A 1 208 ? 10.695 5.117 1.368 1 97.94 208 ALA A O 1
ATOM 1560 N N . ALA A 1 209 ? 9.555 6.965 1.879 1 98.44 209 ALA A N 1
ATOM 1561 C CA . ALA A 1 209 ? 10.203 7.137 3.174 1 98.44 209 ALA A CA 1
ATOM 1562 C C . ALA A 1 209 ? 9.547 6.258 4.238 1 98.44 209 ALA A C 1
ATOM 1564 O O . ALA A 1 209 ? 8.328 6.121 4.27 1 98.44 209 ALA A O 1
ATOM 1565 N N . MET A 1 210 ? 10.367 5.703 5.055 1 98 210 MET A N 1
ATOM 1566 C CA . MET A 1 210 ? 9.961 5.043 6.289 1 98 210 MET A CA 1
ATOM 1567 C C . MET A 1 210 ? 10.07 5.992 7.477 1 98 210 MET A C 1
ATOM 1569 O O . MET A 1 210 ? 11.016 6.781 7.559 1 98 210 MET A O 1
ATOM 1573 N N . GLY A 1 211 ? 9.07 5.965 8.359 1 97.88 211 GLY A N 1
ATOM 1574 C CA . GLY A 1 211 ? 9.203 6.734 9.586 1 97.88 211 GLY A CA 1
ATOM 1575 C C . GLY A 1 211 ? 10.227 6.164 10.539 1 97.88 211 GLY A C 1
ATOM 1576 O O . GLY A 1 211 ? 10.398 4.945 10.625 1 97.88 211 GLY A O 1
ATOM 1577 N N . HIS A 1 212 ? 10.938 7.031 11.305 1 97.88 212 HIS A N 1
ATOM 1578 C CA . HIS A 1 212 ? 11.867 6.66 12.359 1 97.88 212 HIS A CA 1
ATOM 1579 C C . HIS A 1 212 ? 11.562 7.41 13.648 1 97.88 212 HIS A C 1
ATOM 1581 O O . HIS A 1 212 ? 11.328 8.625 13.633 1 97.88 212 HIS A O 1
ATOM 1587 N N . MET A 1 213 ? 11.453 6.723 14.688 1 94.06 213 MET A N 1
ATOM 1588 C CA . MET A 1 213 ? 11.148 7.34 15.977 1 94.06 213 MET A CA 1
ATOM 1589 C C . MET A 1 213 ? 12.352 7.262 16.906 1 94.06 213 MET A C 1
ATOM 1591 O O . MET A 1 213 ? 13.156 6.328 16.828 1 94.06 213 MET A O 1
ATOM 1595 N N . GLY A 1 214 ? 12.492 8.273 17.766 1 89.81 214 GLY A N 1
ATOM 1596 C CA . GLY A 1 214 ? 13.555 8.398 18.75 1 89.81 214 GLY A CA 1
ATOM 1597 C C . GLY A 1 214 ? 13.57 9.75 19.438 1 89.81 214 GLY A C 1
ATOM 1598 O O . GLY A 1 214 ? 12.977 10.711 18.953 1 89.81 214 GLY A O 1
ATOM 1599 N N . GLU A 1 215 ? 14.195 9.766 20.562 1 86.94 215 GLU A N 1
ATOM 1600 C CA . GLU A 1 215 ? 14.352 11.016 21.297 1 86.94 215 GLU A CA 1
ATOM 1601 C C . GLU A 1 215 ? 15.445 11.883 20.688 1 86.94 215 GLU A C 1
ATOM 1603 O O . GLU A 1 215 ? 16.344 11.375 20.016 1 86.94 215 GLU A O 1
ATOM 1608 N N . PRO A 1 216 ? 15.336 13.164 20.891 1 83.94 216 PRO A N 1
ATOM 1609 C CA . PRO A 1 216 ? 16.438 14.023 20.422 1 83.94 216 PRO A CA 1
ATOM 1610 C C . PRO A 1 216 ? 17.797 13.57 20.938 1 83.94 216 PRO A C 1
ATOM 1612 O O . PRO A 1 216 ? 17.938 13.266 22.125 1 83.94 216 PRO A O 1
ATOM 1615 N N . GLY A 1 217 ? 18.75 13.5 20.062 1 83.94 217 GLY A N 1
ATOM 1616 C CA . GLY A 1 217 ? 20.109 13.102 20.422 1 83.94 217 GLY A CA 1
ATOM 1617 C C . GLY A 1 217 ? 20.344 11.609 20.266 1 83.94 217 GLY A C 1
ATOM 1618 O O . GLY A 1 217 ? 21.5 11.164 20.312 1 83.94 217 GLY A O 1
ATOM 1619 N N . GLU A 1 218 ? 19.281 10.898 20.047 1 89.19 218 GLU A N 1
ATOM 1620 C CA . GLU A 1 218 ? 19.406 9.461 19.828 1 89.19 218 GLU A CA 1
ATOM 1621 C C . GLU A 1 218 ? 19.25 9.102 18.359 1 89.19 218 GLU A C 1
ATOM 1623 O O . GLU A 1 218 ? 18.641 9.859 17.594 1 89.19 218 GLU A O 1
ATOM 1628 N N . ASP A 1 219 ? 19.922 7.984 18.031 1 92.62 219 ASP A N 1
ATOM 1629 C CA . ASP A 1 219 ? 19.672 7.457 16.703 1 92.62 219 ASP A CA 1
ATOM 1630 C C . ASP A 1 219 ? 18.25 6.898 16.594 1 92.62 219 ASP A C 1
ATOM 1632 O O . ASP A 1 219 ? 17.875 5.988 17.344 1 92.62 219 ASP A O 1
ATOM 1636 N N . PRO A 1 220 ? 17.5 7.406 15.664 1 95.81 220 PRO A N 1
ATOM 1637 C CA . PRO A 1 220 ? 16.109 6.926 15.578 1 95.81 220 PRO A CA 1
ATOM 1638 C C . PRO A 1 220 ? 16.016 5.535 14.961 1 95.81 220 PRO A C 1
ATOM 1640 O O . PRO A 1 220 ? 16.922 5.098 14.258 1 95.81 220 PRO A O 1
ATOM 1643 N N . THR A 1 221 ? 14.953 4.871 15.305 1 96.38 221 THR A N 1
ATOM 1644 C CA . THR A 1 221 ? 14.688 3.531 14.789 1 96.38 221 THR A CA 1
ATOM 1645 C C . THR A 1 221 ? 13.422 3.512 13.945 1 96.38 221 THR A C 1
ATOM 1647 O O . THR A 1 221 ? 12.477 4.258 14.211 1 96.38 221 THR A O 1
ATOM 1650 N N . PRO A 1 222 ? 13.406 2.633 12.891 1 96.62 222 PRO A N 1
ATOM 1651 C CA . PRO A 1 222 ? 12.203 2.566 12.055 1 96.62 222 PRO A CA 1
ATOM 1652 C C . PRO A 1 222 ? 10.953 2.182 12.852 1 96.62 222 PRO A C 1
ATOM 1654 O O . PRO A 1 222 ? 11.039 1.389 13.789 1 96.62 222 PRO A O 1
ATOM 1657 N N . THR A 1 223 ? 9.852 2.785 12.469 1 96.06 223 THR A N 1
ATOM 1658 C CA . THR A 1 223 ? 8.57 2.375 13.016 1 96.06 223 THR A CA 1
ATOM 1659 C C . THR A 1 223 ? 8.234 0.941 12.609 1 96.06 223 THR A C 1
ATOM 1661 O O . THR A 1 223 ? 8.781 0.427 11.625 1 96.06 223 THR A O 1
ATOM 1664 N N . PRO A 1 224 ? 7.352 0.269 13.359 1 93 224 PRO A N 1
ATOM 1665 C CA . PRO A 1 224 ? 7.07 -1.136 13.055 1 93 224 PRO A CA 1
ATOM 1666 C C . PRO A 1 224 ? 6.242 -1.309 11.781 1 93 224 PRO A C 1
ATOM 1668 O O . PRO A 1 224 ? 6.273 -2.375 11.164 1 93 224 PRO A O 1
ATOM 1671 N N . LEU A 1 225 ? 5.449 -0.303 11.445 1 94.44 225 LEU A N 1
ATOM 1672 C CA . LEU A 1 225 ? 4.656 -0.274 10.219 1 94.44 225 LEU A CA 1
ATOM 1673 C C . LEU A 1 225 ? 4.965 0.973 9.398 1 94.44 225 LEU A C 1
ATOM 1675 O O . LEU A 1 225 ? 5.379 1.997 9.953 1 94.44 225 LEU A O 1
ATOM 1679 N N . TRP A 1 226 ? 4.77 0.823 8.086 1 96.38 226 TRP A N 1
ATOM 1680 C CA . TRP A 1 226 ? 5.008 1.983 7.234 1 96.38 226 TRP A CA 1
ATOM 1681 C C . TRP A 1 226 ? 4.008 3.094 7.531 1 96.38 226 TRP A C 1
ATOM 1683 O O . TRP A 1 226 ? 4.363 4.277 7.527 1 96.38 226 TRP A O 1
ATOM 1693 N N . ASN A 1 227 ? 2.842 2.746 7.684 1 94.69 227 ASN A N 1
ATOM 1694 C CA . ASN A 1 227 ? 1.78 3.678 8.047 1 94.69 227 ASN A CA 1
ATOM 1695 C C . ASN A 1 227 ? 1.008 3.197 9.273 1 94.69 227 ASN A C 1
ATOM 1697 O O . ASN A 1 227 ? 0.365 2.146 9.234 1 94.69 227 ASN A O 1
ATOM 1701 N N . MET A 1 228 ? 0.984 3.963 10.289 1 92.12 228 MET A N 1
ATOM 1702 C CA . MET A 1 228 ? 0.305 3.588 11.523 1 92.12 228 MET A CA 1
ATOM 1703 C C . MET A 1 228 ? -1.061 4.262 11.625 1 92.12 228 MET A C 1
ATOM 1705 O O . MET A 1 228 ? -1.821 4.004 12.555 1 92.12 228 MET A O 1
ATOM 1709 N N . LEU A 1 229 ? -1.394 5.09 10.68 1 94.56 229 LEU A N 1
ATOM 1710 C CA . LEU A 1 229 ? -2.719 5.699 10.609 1 94.56 229 LEU A CA 1
ATOM 1711 C C . LEU A 1 229 ? -3.699 4.789 9.875 1 94.56 229 LEU A C 1
ATOM 1713 O O . LEU A 1 229 ? -3.342 4.16 8.875 1 94.56 229 LEU A O 1
ATOM 1717 N N . PRO A 1 230 ? -4.953 4.754 10.414 1 95.12 230 PRO A N 1
ATOM 1718 C CA . PRO A 1 230 ? -5.957 4.008 9.656 1 95.12 230 PRO A CA 1
ATOM 1719 C C . PRO A 1 230 ? -6.301 4.664 8.32 1 95.12 230 PRO A C 1
ATOM 1721 O O . PRO A 1 230 ? -6.059 5.859 8.133 1 95.12 230 PRO A O 1
ATOM 1724 N N . ARG A 1 231 ? -6.832 3.902 7.41 1 96.25 231 ARG A N 1
ATOM 1725 C CA . ARG A 1 231 ? -7.203 4.402 6.09 1 96.25 231 ARG A CA 1
ATOM 1726 C C . ARG A 1 231 ? -8.141 5.602 6.203 1 96.25 231 ARG A C 1
ATOM 1728 O O . ARG A 1 231 ? -8.07 6.527 5.387 1 96.25 231 ARG A O 1
ATOM 1735 N N . SER A 1 232 ? -8.992 5.621 7.168 1 97.38 232 SER A N 1
ATOM 1736 C CA . SER A 1 232 ? -9.961 6.695 7.344 1 97.38 232 SER A CA 1
ATOM 1737 C C . SER A 1 232 ? -9.281 8.008 7.703 1 97.38 232 SER A C 1
ATOM 1739 O O . SER A 1 232 ? -9.906 9.07 7.68 1 97.38 232 SER A O 1
ATOM 1741 N N . ALA A 1 233 ? -7.98 8 7.992 1 97.44 233 ALA A N 1
ATOM 1742 C CA . ALA A 1 233 ? -7.242 9.211 8.367 1 97.44 233 ALA A CA 1
ATOM 1743 C C . ALA A 1 233 ? -6.859 10.023 7.133 1 97.44 233 ALA A C 1
ATOM 1745 O O . ALA A 1 233 ? -6.172 11.039 7.242 1 97.44 233 ALA A O 1
ATOM 1746 N N . GLY A 1 234 ? -7.277 9.586 5.973 1 98.12 234 GLY A N 1
ATOM 1747 C CA . GLY A 1 234 ? -6.934 10.25 4.723 1 98.12 234 GLY A CA 1
ATOM 1748 C C . GLY A 1 234 ? -7.113 11.758 4.781 1 98.12 234 GLY A C 1
ATOM 1749 O O . GLY A 1 234 ? -6.141 12.508 4.672 1 98.12 234 GLY A O 1
ATOM 1750 N N . PRO A 1 235 ? -8.297 12.211 5.129 1 98.81 235 PRO A N 1
ATOM 1751 C CA . PRO A 1 235 ? -8.602 13.641 5.055 1 98.81 235 PRO A CA 1
ATOM 1752 C C . PRO A 1 235 ? -7.781 14.477 6.039 1 98.81 235 PRO A C 1
ATOM 1754 O O . PRO A 1 235 ? -7.512 15.648 5.781 1 98.81 235 PRO A O 1
ATOM 1757 N N . TYR A 1 236 ? -7.359 13.852 7.137 1 98.38 236 TYR A N 1
ATOM 1758 C CA . TYR A 1 236 ? -6.691 14.719 8.094 1 98.38 236 TYR A CA 1
ATOM 1759 C C . TYR A 1 236 ? -5.195 14.438 8.141 1 98.38 236 TYR A C 1
ATOM 1761 O O . TYR A 1 236 ? -4.426 15.203 8.727 1 98.38 236 TYR A O 1
ATOM 1769 N N . GLY A 1 237 ? -4.75 13.312 7.504 1 98.31 237 GLY A N 1
ATOM 1770 C CA . GLY A 1 237 ? -3.332 13.062 7.695 1 98.31 237 GLY A CA 1
ATOM 1771 C C . GLY A 1 237 ? -2.775 12.008 6.754 1 98.31 237 GLY A C 1
ATOM 1772 O O . GLY A 1 237 ? -1.63 11.578 6.902 1 98.31 237 GLY A O 1
ATOM 1773 N N . GLY A 1 238 ? -3.514 11.57 5.77 1 98.06 238 GLY A N 1
ATOM 1774 C CA . GLY A 1 238 ? -3.139 10.352 5.074 1 98.06 238 GLY A CA 1
ATOM 1775 C C . GLY A 1 238 ? -2.535 10.602 3.707 1 98.06 238 GLY A C 1
ATOM 1776 O O . GLY A 1 238 ? -2.412 9.68 2.898 1 98.06 238 GLY A O 1
ATOM 1777 N N . ILE A 1 239 ? -2.152 11.836 3.338 1 98.88 239 ILE A N 1
ATOM 1778 C CA . ILE A 1 239 ? -1.6 12.133 2.02 1 98.88 239 ILE A CA 1
ATOM 1779 C C . ILE A 1 239 ? -0.085 11.938 2.041 1 98.88 239 ILE A C 1
ATOM 1781 O O . ILE A 1 239 ? 0.582 12.312 3.008 1 98.88 239 ILE A O 1
ATOM 1785 N N . SER A 1 240 ? 0.48 11.297 1.054 1 98.88 240 SER A N 1
ATOM 1786 C CA . SER A 1 240 ? 1.908 11.258 0.754 1 98.88 240 SER A CA 1
ATOM 1787 C C . SER A 1 240 ? 2.244 12.133 -0.446 1 98.88 240 SER A C 1
ATOM 1789 O O . SER A 1 240 ? 1.467 12.219 -1.399 1 98.88 240 SER A O 1
ATOM 1791 N N . ALA A 1 241 ? 3.379 12.766 -0.452 1 98.94 241 ALA A N 1
ATOM 1792 C CA . ALA A 1 241 ? 3.74 13.672 -1.54 1 98.94 241 ALA A CA 1
ATOM 1793 C C . ALA A 1 241 ? 5.242 13.945 -1.553 1 98.94 241 ALA A C 1
ATOM 1795 O O . ALA A 1 241 ? 5.945 13.625 -0.591 1 98.94 241 ALA A O 1
ATOM 1796 N N . THR A 1 242 ? 5.742 14.484 -2.643 1 98.88 242 THR A N 1
ATOM 1797 C CA . THR A 1 242 ? 7.066 15.094 -2.678 1 98.88 242 THR A CA 1
ATOM 1798 C C . THR A 1 242 ? 7.027 16.516 -2.102 1 98.88 242 THR A C 1
ATOM 1800 O O . THR A 1 242 ? 5.965 17.125 -2.049 1 98.88 242 THR A O 1
ATOM 1803 N N . ALA A 1 243 ? 8.188 16.969 -1.683 1 98.94 243 ALA A N 1
ATOM 1804 C CA . ALA A 1 243 ? 8.266 18.344 -1.199 1 98.94 243 ALA A CA 1
ATOM 1805 C C . ALA A 1 243 ? 7.887 19.328 -2.295 1 98.94 243 ALA A C 1
ATOM 1807 O O . ALA A 1 243 ? 7.211 20.328 -2.033 1 98.94 243 ALA A O 1
ATOM 1808 N N . ALA A 1 244 ? 8.266 19.047 -3.479 1 98.88 244 ALA A N 1
ATOM 1809 C CA . ALA A 1 244 ? 7.938 19.922 -4.602 1 98.88 244 ALA A CA 1
ATOM 1810 C C . ALA A 1 244 ? 6.43 20 -4.816 1 98.88 244 ALA A C 1
ATOM 1812 O O . ALA A 1 244 ? 5.887 21.078 -5.07 1 98.88 244 ALA A O 1
ATOM 1813 N N . ASP A 1 245 ? 5.73 18.844 -4.766 1 98.88 245 ASP A N 1
ATOM 1814 C CA . ASP A 1 245 ? 4.281 18.859 -4.934 1 98.88 245 ASP A CA 1
ATOM 1815 C C . ASP A 1 245 ? 3.604 19.656 -3.818 1 98.88 245 ASP A C 1
ATOM 1817 O O . ASP A 1 245 ? 2.584 20.312 -4.047 1 98.88 245 ASP A O 1
ATOM 1821 N N . VAL A 1 246 ? 4.152 19.562 -2.596 1 98.94 246 VAL A N 1
ATOM 1822 C CA . VAL A 1 246 ? 3.604 20.328 -1.486 1 98.94 246 VAL A CA 1
ATOM 1823 C C . VAL A 1 246 ? 3.74 21.812 -1.777 1 98.94 246 VAL A C 1
ATOM 1825 O O . VAL A 1 246 ? 2.789 22.578 -1.593 1 98.94 246 VAL A O 1
ATOM 1828 N N . VAL A 1 247 ? 4.859 22.25 -2.266 1 98.81 247 VAL A N 1
ATOM 1829 C CA . VAL A 1 247 ? 5.105 23.641 -2.592 1 98.81 247 VAL A CA 1
ATOM 1830 C C . VAL A 1 247 ? 4.23 24.062 -3.775 1 98.81 247 VAL A C 1
ATOM 1832 O O . VAL A 1 247 ? 3.717 25.172 -3.812 1 98.81 247 VAL A O 1
ATOM 1835 N N . ARG A 1 248 ? 4.074 23.188 -4.77 1 98.56 248 ARG A N 1
ATOM 1836 C CA . ARG A 1 248 ? 3.188 23.484 -5.891 1 98.56 248 ARG A CA 1
ATOM 1837 C C . ARG A 1 248 ? 1.753 23.688 -5.414 1 98.56 248 ARG A C 1
ATOM 1839 O O . ARG A 1 248 ? 1.05 24.578 -5.914 1 98.56 248 ARG A O 1
ATOM 1846 N N . PHE A 1 249 ? 1.372 22.875 -4.5 1 98.75 249 PHE A N 1
ATOM 1847 C CA . PHE A 1 249 ? 0.046 23.062 -3.926 1 98.75 249 PHE A CA 1
ATOM 1848 C C . PHE A 1 249 ? -0.058 24.422 -3.244 1 98.75 249 PHE A C 1
ATOM 1850 O O . PHE A 1 249 ? -1.049 25.141 -3.42 1 98.75 249 PHE A O 1
ATOM 1857 N N . ALA A 1 250 ? 0.958 24.797 -2.469 1 98.75 250 ALA A N 1
ATOM 1858 C CA . ALA A 1 250 ? 0.978 26.109 -1.808 1 98.75 250 ALA A CA 1
ATOM 1859 C C . ALA A 1 250 ? 0.924 27.234 -2.828 1 98.75 250 ALA A C 1
ATOM 1861 O O . ALA A 1 250 ? 0.317 28.281 -2.574 1 98.75 250 ALA A O 1
ATOM 1862 N N . ARG A 1 251 ? 1.519 27.062 -3.932 1 98.31 251 ARG A N 1
ATOM 1863 C CA . ARG A 1 251 ? 1.557 28.062 -4.988 1 98.31 251 ARG A CA 1
ATOM 1864 C C . ARG A 1 251 ? 0.15 28.406 -5.469 1 98.31 251 ARG A C 1
ATOM 1866 O O . ARG A 1 251 ? -0.103 29.531 -5.91 1 98.31 251 ARG A O 1
ATOM 1873 N N . LEU A 1 252 ? -0.751 27.438 -5.383 1 98.38 252 LEU A N 1
ATOM 1874 C CA . LEU A 1 252 ? -2.15 27.688 -5.715 1 98.38 252 LEU A CA 1
ATOM 1875 C C . LEU A 1 252 ? -2.666 28.922 -4.988 1 98.38 252 LEU A C 1
ATOM 1877 O O . LEU A 1 252 ? -3.346 29.766 -5.586 1 98.38 252 LEU A O 1
ATOM 1881 N N . PHE A 1 253 ? -2.301 29.062 -3.779 1 98.19 253 PHE A N 1
ATOM 1882 C CA . PHE A 1 253 ? -2.775 30.172 -2.953 1 98.19 253 PHE A CA 1
ATOM 1883 C C . PHE A 1 253 ? -1.978 31.438 -3.234 1 98.19 253 PHE A C 1
ATOM 1885 O O . PHE A 1 253 ? -2.525 32.531 -3.203 1 98.19 253 PHE A O 1
ATOM 1892 N N . ILE A 1 254 ? -0.753 31.25 -3.514 1 97.56 254 ILE A N 1
ATOM 1893 C CA . ILE A 1 254 ? 0.103 32.375 -3.863 1 97.56 254 ILE A CA 1
ATOM 1894 C C . ILE A 1 254 ? -0.379 33 -5.168 1 97.56 254 ILE A C 1
ATOM 1896 O O . ILE A 1 254 ? -0.407 34.25 -5.301 1 97.56 254 ILE A O 1
ATOM 1900 N N . ASP A 1 255 ? -0.862 32.156 -6.043 1 96.75 255 ASP A N 1
ATOM 1901 C CA . ASP A 1 255 ? -1.274 32.594 -7.371 1 96.75 255 ASP A CA 1
ATOM 1902 C C . ASP A 1 255 ? -2.775 32.875 -7.414 1 96.75 255 ASP A C 1
ATOM 1904 O O . ASP A 1 255 ? -3.361 33 -8.492 1 96.75 255 ASP A O 1
ATOM 1908 N N . GLY A 1 256 ? -3.375 32.938 -6.336 1 96.75 256 GLY A N 1
ATOM 1909 C CA . GLY A 1 256 ? -4.754 33.375 -6.234 1 96.75 256 GLY A CA 1
ATOM 1910 C C . GLY A 1 256 ? -5.754 32.344 -6.75 1 96.75 256 GLY A C 1
ATOM 1911 O O . GLY A 1 256 ? -6.832 32.719 -7.223 1 96.75 256 GLY A O 1
ATOM 1912 N N . GLY A 1 257 ? -5.348 31.109 -6.844 1 98 257 GLY A N 1
ATOM 1913 C CA . GLY A 1 257 ? -6.293 30.047 -7.145 1 98 257 GLY A CA 1
ATOM 1914 C C . GLY A 1 257 ? -6.102 29.453 -8.523 1 98 257 GLY A C 1
ATOM 1915 O O . GLY A 1 257 ? -6.902 28.625 -8.961 1 98 257 GLY A O 1
ATOM 1916 N N . THR A 1 258 ? -5.035 29.844 -9.203 1 96.31 258 THR A N 1
ATOM 1917 C CA . THR A 1 258 ? -4.809 29.359 -10.562 1 96.31 258 THR A CA 1
ATOM 1918 C C . THR A 1 258 ? -3.551 28.5 -10.625 1 96.31 258 THR A C 1
ATOM 1920 O O . THR A 1 258 ? -2.604 28.719 -9.867 1 96.31 258 THR A O 1
ATOM 1923 N N . SER A 1 259 ? -3.586 27.5 -11.484 1 93.38 259 SER A N 1
ATOM 1924 C CA . SER A 1 259 ? -2.398 26.703 -11.773 1 93.38 259 SER A CA 1
ATOM 1925 C C . SER A 1 259 ? -1.437 27.453 -12.688 1 93.38 259 SER A C 1
ATOM 1927 O O . SER A 1 259 ? -1.794 28.484 -13.258 1 93.38 259 SER A O 1
ATOM 1929 N N . PRO A 1 260 ? -0.264 26.906 -12.82 1 86.25 260 PRO A N 1
ATOM 1930 C CA . PRO A 1 260 ? 0.715 27.594 -13.664 1 86.25 260 PRO A CA 1
ATOM 1931 C C . PRO A 1 260 ? 0.255 27.703 -15.117 1 86.25 260 PRO A C 1
ATOM 1933 O O . PRO A 1 260 ? 0.628 28.656 -15.812 1 86.25 260 PRO A O 1
ATOM 1936 N N . ASP A 1 261 ? -0.588 26.844 -15.547 1 90.5 261 ASP A N 1
ATOM 1937 C CA . ASP A 1 261 ? -1.039 26.891 -16.938 1 90.5 261 ASP A CA 1
ATOM 1938 C C . ASP A 1 261 ? -2.279 27.766 -17.078 1 90.5 261 ASP A C 1
ATOM 1940 O O . ASP A 1 261 ? -2.865 27.844 -18.156 1 90.5 261 ASP A O 1
ATOM 1944 N N . GLY A 1 262 ? -2.719 28.328 -16.016 1 92.12 262 GLY A N 1
ATOM 1945 C CA . GLY A 1 262 ? -3.812 29.297 -16.062 1 92.12 262 GLY A CA 1
ATOM 1946 C C . GLY A 1 262 ? -5.148 28.688 -15.68 1 92.12 262 GLY A C 1
ATOM 1947 O O . GLY A 1 262 ? -6.145 29.406 -15.547 1 92.12 262 GLY A O 1
ATOM 1948 N N . THR A 1 263 ? -5.172 27.406 -15.406 1 94.06 263 THR A N 1
ATOM 1949 C CA . THR A 1 263 ? -6.414 26.75 -15.008 1 94.06 263 THR A CA 1
ATOM 1950 C C . THR A 1 263 ? -6.852 27.234 -13.625 1 94.06 263 THR A C 1
ATOM 1952 O O . THR A 1 263 ? -6.059 27.219 -12.68 1 94.06 263 THR A O 1
ATOM 1955 N N . ARG A 1 264 ? -8.055 27.766 -13.57 1 96.12 264 ARG A N 1
ATOM 1956 C CA . ARG A 1 264 ? -8.602 28.156 -12.273 1 96.12 264 ARG A CA 1
ATOM 1957 C C . ARG A 1 264 ? -9.055 26.938 -11.477 1 96.12 264 ARG A C 1
ATOM 1959 O O . ARG A 1 264 ? -9.969 26.219 -11.891 1 96.12 264 ARG A O 1
ATOM 1966 N N . VAL A 1 265 ? -8.469 26.688 -10.367 1 97.06 265 VAL A N 1
ATOM 1967 C CA . VAL A 1 265 ? -8.773 25.547 -9.508 1 97.06 265 VAL A CA 1
ATOM 1968 C C . VAL A 1 265 ? -9.695 25.984 -8.367 1 97.06 265 VAL A C 1
ATOM 1970 O O . VAL A 1 265 ? -10.641 25.266 -8.023 1 97.06 265 VAL A O 1
ATOM 1973 N N . LEU A 1 266 ? -9.422 27.109 -7.75 1 98.06 266 LEU A N 1
ATOM 1974 C CA . LEU A 1 266 ? -10.227 27.797 -6.75 1 98.06 266 LEU A CA 1
ATOM 1975 C C . LEU A 1 266 ? -10.508 29.234 -7.164 1 98.06 266 LEU A C 1
ATOM 1977 O O . LEU A 1 266 ? -9.656 29.875 -7.793 1 98.06 266 LEU A O 1
ATOM 1981 N N . SER A 1 267 ? -11.672 29.75 -6.828 1 97.88 267 SER A N 1
ATOM 1982 C CA . SER A 1 267 ? -11.914 31.172 -7.031 1 97.88 267 SER A CA 1
ATOM 1983 C C . SER A 1 267 ? -11.031 32.031 -6.121 1 97.88 267 SER A C 1
ATOM 1985 O O . SER A 1 267 ? -10.531 31.531 -5.102 1 97.88 267 SER A O 1
ATOM 1987 N N . ALA A 1 268 ? -10.859 33.219 -6.531 1 97.12 268 ALA A N 1
ATOM 1988 C CA . ALA A 1 268 ? -10.125 34.156 -5.68 1 97.12 268 ALA A CA 1
ATOM 1989 C C . ALA A 1 268 ? -10.797 34.281 -4.316 1 97.12 268 ALA A C 1
ATOM 1991 O O . ALA A 1 268 ? -10.117 34.438 -3.297 1 97.12 268 ALA A O 1
ATOM 1992 N N . ALA A 1 269 ? -12.07 34.25 -4.305 1 96.56 269 ALA A N 1
ATOM 1993 C CA . ALA A 1 269 ? -12.828 34.375 -3.062 1 96.56 269 ALA A CA 1
ATOM 1994 C C . ALA A 1 269 ? -12.578 33.188 -2.148 1 96.56 269 ALA A C 1
ATOM 1996 O O . ALA A 1 269 ? -12.477 33.344 -0.929 1 96.56 269 ALA A O 1
ATOM 1997 N N . ALA A 1 270 ? -12.539 32.031 -2.703 1 96.69 270 ALA A N 1
ATOM 1998 C CA . ALA A 1 270 ? -12.258 30.828 -1.925 1 96.69 270 ALA A CA 1
ATOM 1999 C C . ALA A 1 270 ? -10.859 30.875 -1.326 1 96.69 270 ALA A C 1
ATOM 2001 O O . ALA A 1 270 ? -10.656 30.484 -0.17 1 96.69 270 ALA A O 1
ATOM 2002 N N . VAL A 1 271 ? -9.891 31.312 -2.148 1 98.06 271 VAL A N 1
ATOM 2003 C CA . VAL A 1 271 ? -8.523 31.453 -1.666 1 98.06 271 VAL A CA 1
ATOM 2004 C C . VAL A 1 271 ? -8.492 32.469 -0.509 1 98.06 271 VAL A C 1
ATOM 2006 O O . VAL A 1 271 ? -7.875 32.188 0.528 1 98.06 271 VAL A O 1
ATOM 2009 N N . GLU A 1 272 ? -9.164 33.531 -0.694 1 96.75 272 GLU A N 1
ATOM 2010 C CA . GLU A 1 272 ? -9.227 34.531 0.358 1 96.75 272 GLU A CA 1
ATOM 2011 C C . GLU A 1 272 ? -9.859 33.969 1.628 1 96.75 272 GLU A C 1
ATOM 2013 O O . GLU A 1 272 ? -9.406 34.281 2.736 1 96.75 272 GLU A O 1
ATOM 2018 N N . ALA A 1 273 ? -10.883 33.25 1.477 1 95.25 273 ALA A N 1
ATOM 2019 C CA . ALA A 1 273 ? -11.555 32.656 2.629 1 95.25 273 ALA A CA 1
ATOM 2020 C C . ALA A 1 273 ? -10.602 31.75 3.416 1 95.25 273 ALA A C 1
ATOM 2022 O O . ALA A 1 273 ? -10.633 31.719 4.648 1 95.25 273 ALA A O 1
ATOM 2023 N N . MET A 1 274 ? -9.773 31.016 2.746 1 98 274 MET A N 1
ATOM 2024 C CA . MET A 1 274 ? -8.82 30.125 3.4 1 98 274 MET A CA 1
ATOM 2025 C C . MET A 1 274 ? -7.719 30.906 4.094 1 98 274 MET A C 1
ATOM 2027 O O . MET A 1 274 ? -7.16 30.469 5.094 1 98 274 MET A O 1
ATOM 2031 N N . LEU A 1 275 ? -7.477 32.156 3.594 1 98 275 LEU A N 1
ATOM 2032 C CA . LEU A 1 275 ? -6.332 32.906 4.094 1 98 275 LEU A CA 1
ATOM 2033 C C . LEU A 1 275 ? -6.789 34.062 4.965 1 98 275 LEU A C 1
ATOM 2035 O O . LEU A 1 275 ? -5.973 34.875 5.402 1 98 275 LEU A O 1
ATOM 2039 N N . THR A 1 276 ? -8.055 34.094 5.25 1 97 276 THR A N 1
ATOM 2040 C CA . THR A 1 276 ? -8.594 35.125 6.152 1 97 276 THR A CA 1
ATOM 2041 C C . THR A 1 276 ? -8.562 34.625 7.598 1 97 276 THR A C 1
ATOM 2043 O O . THR A 1 276 ? -8.852 33.469 7.871 1 97 276 THR A O 1
ATOM 2046 N N . ARG A 1 277 ? -8.281 35.531 8.516 1 96.69 277 ARG A N 1
ATOM 2047 C CA . ARG A 1 277 ? -8.219 35.25 9.945 1 96.69 277 ARG A CA 1
ATOM 2048 C C . ARG A 1 277 ? -9.617 35 10.516 1 96.69 277 ARG A C 1
ATOM 2050 O O . ARG A 1 277 ? -10.188 35.906 11.133 1 96.69 277 ARG A O 1
ATOM 2057 N N . GLU A 1 278 ? -10.109 33.812 10.43 1 95.31 278 GLU A N 1
ATOM 2058 C CA . GLU A 1 278 ? -11.453 33.469 10.891 1 95.31 278 GLU A CA 1
ATOM 2059 C C . GLU A 1 278 ? -11.508 33.344 12.406 1 95.31 278 GLU A C 1
ATOM 2061 O O . GLU A 1 278 ? -12.508 33.688 13.031 1 95.31 278 GLU A O 1
ATOM 2066 N N . VAL A 1 279 ? -10.453 32.688 12.938 1 96.38 279 VAL A N 1
ATOM 2067 C CA . VAL A 1 279 ? -10.43 32.375 14.359 1 96.38 279 VAL A CA 1
ATOM 2068 C C . VAL A 1 279 ? -9.078 32.75 14.961 1 96.38 279 VAL A C 1
ATOM 2070 O O . VAL A 1 279 ? -8.031 32.469 14.375 1 96.38 279 VAL A O 1
ATOM 2073 N N . GLU A 1 280 ? -9.102 33.5 16.062 1 95.69 280 GLU A N 1
ATOM 2074 C CA . GLU A 1 280 ? -7.879 33.688 16.828 1 95.69 280 GLU A CA 1
ATOM 2075 C C . GLU A 1 280 ? -7.543 32.469 17.688 1 95.69 280 GLU A C 1
ATOM 2077 O O . GLU A 1 280 ? -8.383 31.984 18.438 1 95.69 280 GLU A O 1
ATOM 2082 N N . MET A 1 281 ? -6.348 32.031 17.594 1 95.62 281 MET A N 1
ATOM 2083 C CA . MET A 1 281 ? -5.914 30.844 18.328 1 95.62 281 MET A CA 1
ATOM 2084 C C . MET A 1 281 ? -5.48 31.203 19.734 1 95.62 281 MET A C 1
ATOM 2086 O O . MET A 1 281 ? -4.801 32.219 19.938 1 95.62 281 MET A O 1
ATOM 2090 N N . PRO A 1 282 ? -5.891 30.359 20.734 1 95.06 282 PRO A N 1
ATOM 2091 C CA . PRO A 1 282 ? -5.309 30.609 22.062 1 95.06 282 PRO A CA 1
ATOM 2092 C C . PRO A 1 282 ? -3.785 30.5 22.062 1 95.06 282 PRO A C 1
ATOM 2094 O O . PRO A 1 282 ? -3.102 31.359 22.609 1 95.06 282 PRO A O 1
ATOM 2097 N N . ASP A 1 283 ? -3.283 29.453 21.578 1 94.62 283 ASP A N 1
ATOM 2098 C CA . ASP A 1 283 ? -1.862 29.312 21.266 1 94.62 283 ASP A CA 1
ATOM 2099 C C . ASP A 1 283 ? -1.51 30 19.953 1 94.62 283 ASP A C 1
ATOM 2101 O O . ASP A 1 283 ? -1.842 29.5 18.875 1 94.62 283 ASP A O 1
ATOM 2105 N N . GLN A 1 284 ? -0.758 31.047 20 1 93.12 284 GLN A N 1
ATOM 2106 C CA . GLN A 1 284 ? -0.552 31.891 18.812 1 93.12 284 GLN A CA 1
ATOM 2107 C C . GLN A 1 284 ? 0.816 31.625 18.188 1 93.12 284 GLN A C 1
ATOM 2109 O O . GLN A 1 284 ? 1.249 32.375 17.312 1 93.12 284 GLN A O 1
ATOM 2114 N N . TRP A 1 285 ? 1.48 30.578 18.656 1 91.06 285 TRP A N 1
ATOM 2115 C CA . TRP A 1 285 ? 2.879 30.406 18.281 1 91.06 285 TRP A CA 1
ATOM 2116 C C . TRP A 1 285 ? 3.09 29.078 17.547 1 91.06 285 TRP A C 1
ATOM 2118 O O . TRP A 1 285 ? 3.932 28.984 16.656 1 91.06 285 TRP A O 1
ATOM 2128 N N . PHE A 1 286 ? 2.381 28.109 17.859 1 89.44 286 PHE A N 1
ATOM 2129 C CA . PHE A 1 286 ? 2.682 26.75 17.422 1 89.44 286 PHE A CA 1
ATOM 2130 C C . PHE A 1 286 ? 2.371 26.594 15.93 1 89.44 286 PHE A C 1
ATOM 2132 O O . PHE A 1 286 ? 3.242 26.219 15.148 1 89.44 286 PHE A O 1
ATOM 2139 N N . LEU A 1 287 ? 1.167 26.859 15.414 1 92.38 287 LEU A N 1
ATOM 2140 C CA . LEU A 1 287 ? 0.777 26.719 14.016 1 92.38 287 LEU A CA 1
ATOM 2141 C C . LEU A 1 287 ? 0.344 28.062 13.438 1 92.38 287 LEU A C 1
ATOM 2143 O O . LEU A 1 287 ? -0.09 28.141 12.281 1 92.38 287 LEU A O 1
ATOM 2147 N N . GLY A 1 288 ? 0.476 29.125 14.219 1 92.81 288 GLY A N 1
ATOM 2148 C CA . GLY A 1 288 ? 0.041 30.453 13.828 1 92.81 288 GLY A CA 1
ATOM 2149 C C . GLY A 1 288 ? -0.879 31.109 14.844 1 92.81 288 GLY A C 1
ATOM 2150 O O . GLY A 1 288 ? -1.408 30.438 15.727 1 92.81 288 GLY A O 1
ATOM 2151 N N . ALA A 1 289 ? -1.096 32.375 14.648 1 95.56 289 ALA A N 1
ATOM 2152 C CA . ALA A 1 289 ? -1.876 33.125 15.609 1 95.56 289 ALA A CA 1
ATOM 2153 C C . ALA A 1 289 ? -3.367 33.062 15.289 1 95.56 289 ALA A C 1
ATOM 2155 O O . ALA A 1 289 ? -4.207 33.344 16.141 1 95.56 289 ALA A O 1
ATOM 2156 N N . HIS A 1 290 ? -3.629 32.75 14.102 1 97.44 290 HIS A N 1
ATOM 2157 C CA . HIS A 1 290 ? -5.012 32.625 13.648 1 97.44 290 HIS A CA 1
ATOM 2158 C C . HIS A 1 290 ? -5.207 31.391 12.781 1 97.44 290 HIS A C 1
ATOM 2160 O O . HIS A 1 290 ? -4.23 30.766 12.367 1 97.44 290 HIS A O 1
ATOM 2166 N N . TRP A 1 291 ? -6.426 31 12.664 1 97.75 291 TRP A N 1
ATOM 2167 C CA . TRP A 1 291 ? -6.816 29.938 11.734 1 97.75 291 TRP A CA 1
ATOM 2168 C C . TRP A 1 291 ? -7.785 30.469 10.68 1 97.75 291 TRP A C 1
ATOM 2170 O O . TRP A 1 291 ? -8.648 31.281 10.984 1 97.75 291 TRP A O 1
ATOM 2180 N N . GLY A 1 292 ? -7.543 30.141 9.422 1 97.81 292 GLY A N 1
ATOM 2181 C CA . GLY A 1 292 ? -8.523 30.344 8.367 1 97.81 292 GLY A CA 1
ATOM 2182 C C . GLY A 1 292 ? -9.391 29.141 8.117 1 97.81 292 GLY A C 1
ATOM 2183 O O . GLY A 1 292 ? -9.688 28.375 9.039 1 97.81 292 GLY A O 1
ATOM 2184 N N . LEU A 1 293 ? -9.875 29.031 6.883 1 98.25 293 LEU A N 1
ATOM 2185 C CA . LEU A 1 293 ? -10.602 27.812 6.527 1 98.25 293 LEU A CA 1
ATOM 2186 C C . LEU A 1 293 ? -9.648 26.75 5.996 1 98.25 293 LEU A C 1
ATOM 2188 O O . LEU A 1 293 ? -9.672 26.438 4.805 1 98.25 293 LEU A O 1
ATOM 2192 N N . GLY A 1 294 ? -8.859 26.188 6.926 1 97.75 294 GLY A N 1
ATOM 2193 C CA . GLY A 1 294 ? -8.039 25.062 6.516 1 97.75 294 GLY A CA 1
ATOM 2194 C C . GLY A 1 294 ? -6.559 25.281 6.754 1 97.75 294 GLY A C 1
ATOM 2195 O O . GLY A 1 294 ? -5.762 24.359 6.621 1 97.75 294 GLY A O 1
ATOM 2196 N N . TRP A 1 295 ? -6.152 26.516 7.145 1 98.25 295 TRP A N 1
ATOM 2197 C CA . TRP A 1 295 ? -4.734 26.812 7.32 1 98.25 295 TRP A CA 1
ATOM 2198 C C . TRP A 1 295 ? -4.492 27.562 8.625 1 98.25 295 TRP A C 1
ATOM 2200 O O . TRP A 1 295 ? -5.305 28.391 9.031 1 98.25 295 TRP A O 1
ATOM 2210 N N . GLY A 1 296 ? -3.312 27.234 9.266 1 98.25 296 GLY A N 1
ATOM 2211 C CA . GLY A 1 296 ? -2.779 28.172 10.227 1 98.25 296 GLY A CA 1
ATOM 2212 C C . GLY A 1 296 ? -2.25 29.453 9.586 1 98.25 296 GLY A C 1
ATOM 2213 O O . GLY A 1 296 ? -1.624 29.391 8.523 1 98.25 296 GLY A O 1
ATOM 2214 N N . LEU A 1 297 ? -2.529 30.594 10.211 1 98.38 297 LEU A N 1
ATOM 2215 C CA . LEU A 1 297 ? -2.146 31.891 9.672 1 98.38 297 LEU A CA 1
ATOM 2216 C C . LEU A 1 297 ? -1.208 32.625 10.617 1 98.38 297 LEU A C 1
ATOM 2218 O O . LEU A 1 297 ? -1.47 32.688 11.82 1 98.38 297 LEU A O 1
ATOM 2222 N N . PHE A 1 298 ? -0.105 33.062 10.039 1 97.38 298 PHE A N 1
ATOM 2223 C CA . PHE A 1 298 ? 0.873 33.781 10.836 1 97.38 298 PHE A CA 1
ATOM 2224 C C . PHE A 1 298 ? 1.198 35.125 10.195 1 97.38 298 PHE A C 1
ATOM 2226 O O . PHE A 1 298 ? 0.767 35.406 9.078 1 97.38 298 PHE A O 1
ATOM 2233 N N . GLU A 1 299 ? 1.803 35.969 10.969 1 96.56 299 GLU A N 1
ATOM 2234 C CA . GLU A 1 299 ? 2.32 37.25 10.508 1 96.56 299 GLU A CA 1
ATOM 2235 C C . GLU A 1 299 ? 3.746 37.469 11 1 96.56 299 GLU A C 1
ATOM 2237 O O . GLU A 1 299 ? 4 37.469 12.203 1 96.56 299 GLU A O 1
ATOM 2242 N N . TRP A 1 300 ? 4.637 37.531 10.078 1 96.44 300 TRP A N 1
ATOM 2243 C CA . TRP A 1 300 ? 6.043 37.781 10.367 1 96.44 300 TRP A CA 1
ATOM 2244 C C . TRP A 1 300 ? 6.477 39.125 9.812 1 96.44 300 TRP A C 1
ATOM 2246 O O . TRP A 1 300 ? 6.527 39.344 8.594 1 96.44 300 TRP A O 1
ATOM 2256 N N . ASP A 1 301 ? 6.867 40.125 10.641 1 96.56 301 ASP A N 1
ATOM 2257 C CA . ASP A 1 301 ? 7.289 41.469 10.258 1 96.56 301 ASP A CA 1
ATOM 2258 C C . ASP A 1 301 ? 6.262 42.125 9.336 1 96.56 301 ASP A C 1
ATOM 2260 O O . ASP A 1 301 ? 6.625 42.719 8.305 1 96.56 301 ASP A O 1
ATOM 2264 N N . GLY A 1 302 ? 5.086 41.812 9.633 1 95.94 302 GLY A N 1
ATOM 2265 C CA . GLY A 1 302 ? 4.012 42.469 8.891 1 95.94 302 GLY A CA 1
ATOM 2266 C C . GLY A 1 302 ? 3.561 41.656 7.684 1 95.94 302 GLY A C 1
ATOM 2267 O O . GLY A 1 302 ? 2.5 41.938 7.113 1 95.94 302 GLY A O 1
ATOM 2268 N N . ALA A 1 303 ? 4.301 40.688 7.297 1 97 303 ALA A N 1
ATOM 2269 C CA . ALA A 1 303 ? 3.93 39.844 6.16 1 97 303 ALA A CA 1
ATOM 2270 C C . ALA A 1 303 ? 3.023 38.688 6.598 1 97 303 ALA A C 1
ATOM 2272 O O . ALA A 1 303 ? 3.352 37.969 7.527 1 97 303 ALA A O 1
ATOM 2273 N N . ARG A 1 304 ? 1.932 38.594 5.918 1 97.12 304 ARG A N 1
ATOM 2274 C CA . ARG A 1 304 ? 0.983 37.531 6.23 1 97.12 304 ARG A CA 1
ATOM 2275 C C . ARG A 1 304 ? 1.38 36.219 5.551 1 97.12 304 ARG A C 1
ATOM 2277 O O . ARG A 1 304 ? 1.818 36.219 4.398 1 97.12 304 ARG A O 1
ATOM 2284 N N . GLY A 1 305 ? 1.276 35.188 6.332 1 98.12 305 GLY A N 1
ATOM 2285 C CA . GLY A 1 305 ? 1.593 33.875 5.797 1 98.12 305 GLY A CA 1
ATOM 2286 C C . GLY A 1 305 ? 0.654 32.781 6.285 1 98.12 305 GLY A C 1
ATOM 2287 O O . GLY A 1 305 ? -0.231 33.031 7.105 1 98.12 305 GLY A O 1
ATOM 2288 N N . PHE A 1 306 ? 0.752 31.625 5.684 1 98.62 306 PHE A N 1
ATOM 2289 C CA . PHE A 1 306 ? -0.011 30.438 6.086 1 98.62 306 PHE A CA 1
ATOM 2290 C C . PHE A 1 306 ? 0.879 29.203 6.121 1 98.62 306 PHE A C 1
ATOM 2292 O O . PHE A 1 306 ? 1.989 29.219 5.586 1 98.62 306 PHE A O 1
ATOM 2299 N N . GLY A 1 307 ? 0.408 28.219 6.77 1 98.31 307 GLY A N 1
ATOM 2300 C CA . GLY A 1 307 ? 1.139 26.953 6.809 1 98.31 307 GLY A CA 1
ATOM 2301 C C . GLY A 1 307 ? 0.488 25.922 7.699 1 98.31 307 GLY A C 1
ATOM 2302 O O . GLY A 1 307 ? -0.651 26.094 8.133 1 98.31 307 GLY A O 1
ATOM 2303 N N . HIS A 1 308 ? 1.148 24.812 7.805 1 98.5 308 HIS A N 1
ATOM 2304 C CA . HIS A 1 308 ? 0.755 23.688 8.656 1 98.5 308 HIS A CA 1
ATOM 2305 C C . HIS A 1 308 ? 1.918 22.734 8.867 1 98.5 308 HIS A C 1
ATOM 2307 O O . HIS A 1 308 ? 2.76 22.562 7.98 1 98.5 308 HIS A O 1
ATOM 2313 N N . ASP A 1 309 ? 1.992 22.219 10.047 1 97.44 309 ASP A N 1
ATOM 2314 C CA . ASP A 1 309 ? 2.887 21.094 10.312 1 97.44 309 ASP A CA 1
ATOM 2315 C C . ASP A 1 309 ? 2.152 19.766 10.18 1 97.44 309 ASP A C 1
ATOM 2317 O O . ASP A 1 309 ? 0.925 19.719 10.281 1 97.44 309 ASP A O 1
ATOM 2321 N N . GLY A 1 310 ? 2.873 18.812 9.773 1 97.12 310 GLY A N 1
ATOM 2322 C CA . GLY A 1 310 ? 2.355 17.453 9.703 1 97.12 310 GLY A CA 1
ATOM 2323 C C . GLY A 1 310 ? 3.238 16.438 10.406 1 97.12 310 GLY A C 1
ATOM 2324 O O . GLY A 1 310 ? 4.469 16.547 10.359 1 97.12 310 GLY A O 1
ATOM 2325 N N . SER A 1 311 ? 2.553 15.594 11.094 1 95.56 311 SER A N 1
ATOM 2326 C CA . SER A 1 311 ? 3.258 14.492 11.75 1 95.56 311 SER A CA 1
ATOM 2327 C C . SER A 1 311 ? 2.465 13.195 11.664 1 95.56 311 SER A C 1
ATOM 2329 O O . SER A 1 311 ? 1.247 13.195 11.852 1 95.56 311 SER A O 1
ATOM 2331 N N . THR A 1 312 ? 3.107 12.18 11.273 1 95.75 312 THR A N 1
ATOM 2332 C CA . THR A 1 312 ? 2.643 10.82 11.5 1 95.75 312 THR A CA 1
ATOM 2333 C C . THR A 1 312 ? 3.531 10.102 12.516 1 95.75 312 THR A C 1
ATOM 2335 O O . THR A 1 312 ? 3.926 10.688 13.523 1 95.75 312 THR A O 1
ATOM 2338 N N . PHE A 1 313 ? 3.768 8.867 12.367 1 93.56 313 PHE A N 1
ATOM 2339 C CA . PHE A 1 313 ? 4.703 8.18 13.25 1 93.56 313 PHE A CA 1
ATOM 2340 C C . PHE A 1 313 ? 6.094 8.133 12.633 1 93.56 313 PHE A C 1
ATOM 2342 O O . PHE A 1 313 ? 6.402 7.246 11.836 1 93.56 313 PHE A O 1
ATOM 2349 N N . GLY A 1 314 ? 6.859 9.188 12.961 1 95.62 314 GLY A N 1
ATOM 2350 C CA . GLY A 1 314 ? 8.25 9.219 12.531 1 95.62 314 GLY A CA 1
ATOM 2351 C C . GLY A 1 314 ? 8.461 9.977 11.234 1 95.62 314 GLY A C 1
ATOM 2352 O O . GLY A 1 314 ? 9.586 10.078 10.75 1 95.62 314 GLY A O 1
ATOM 2353 N N . GLN A 1 315 ? 7.461 10.445 10.609 1 97.62 315 GLN A N 1
ATOM 2354 C CA . GLN A 1 315 ? 7.598 11.336 9.469 1 97.62 315 GLN A CA 1
ATOM 2355 C C . GLN A 1 315 ? 6.973 12.695 9.758 1 97.62 315 GLN A C 1
ATOM 2357 O O . GLN A 1 315 ? 5.875 12.781 10.305 1 97.62 315 GLN A O 1
ATOM 2362 N N . LEU A 1 316 ? 7.703 13.727 9.43 1 97.75 316 LEU A N 1
ATOM 2363 C CA . LEU A 1 316 ? 7.285 15.094 9.727 1 97.75 316 LEU A CA 1
ATOM 2364 C C . LEU A 1 316 ? 7.324 15.961 8.469 1 97.75 316 LEU A C 1
ATOM 2366 O O . LEU A 1 316 ? 8.211 15.805 7.629 1 97.75 316 LEU A O 1
ATOM 2370 N N . ALA A 1 317 ? 6.367 16.766 8.367 1 98.69 317 ALA A N 1
ATOM 2371 C CA . ALA A 1 317 ? 6.238 17.703 7.254 1 98.69 317 ALA A CA 1
ATOM 2372 C C . ALA A 1 317 ? 5.988 19.109 7.758 1 98.69 317 ALA A C 1
ATOM 2374 O O . ALA A 1 317 ? 5.258 19.312 8.727 1 98.69 317 ALA A O 1
ATOM 2375 N N . TYR A 1 318 ? 6.609 20.062 7.086 1 98.5 318 TYR A N 1
ATOM 2376 C CA . TYR A 1 318 ? 6.453 21.484 7.41 1 98.5 318 TYR A CA 1
ATOM 2377 C C . TYR A 1 318 ? 6.215 22.297 6.152 1 98.5 318 TYR A C 1
ATOM 2379 O O . TYR A 1 318 ? 6.961 22.188 5.176 1 98.5 318 TYR A O 1
ATOM 2387 N N . LEU A 1 319 ? 5.199 23.062 6.184 1 98.88 319 LEU A N 1
ATOM 2388 C CA . LEU A 1 319 ? 4.914 23.984 5.098 1 98.88 319 LEU A CA 1
ATOM 2389 C C . LEU A 1 319 ? 4.703 25.406 5.629 1 98.88 319 LEU A C 1
ATOM 2391 O O . LEU A 1 319 ? 3.934 25.609 6.57 1 98.88 319 LEU A O 1
ATOM 2395 N N . ARG A 1 320 ? 5.461 26.406 5.113 1 98.75 320 ARG A N 1
ATOM 2396 C CA . ARG A 1 320 ? 5.246 27.844 5.32 1 98.75 320 ARG A CA 1
ATOM 2397 C C . ARG A 1 320 ? 5.242 28.594 3.992 1 98.75 320 ARG A C 1
ATOM 2399 O O . ARG A 1 320 ? 6.094 28.344 3.135 1 98.75 320 ARG A O 1
ATOM 2406 N N . ALA A 1 321 ? 4.285 29.406 3.852 1 98.81 321 ALA A N 1
ATOM 2407 C CA . ALA A 1 321 ? 4.215 30.219 2.645 1 98.81 321 ALA A CA 1
ATOM 2408 C C . ALA A 1 321 ? 3.871 31.672 2.982 1 98.81 321 ALA A C 1
ATOM 2410 O O . ALA A 1 321 ? 3.119 31.922 3.926 1 98.81 321 ALA A O 1
ATOM 2411 N N . ILE A 1 322 ? 4.449 32.562 2.271 1 98.44 322 ILE A N 1
ATOM 2412 C CA . ILE A 1 322 ? 4.199 34 2.354 1 98.44 322 ILE A CA 1
ATOM 2413 C C . ILE A 1 322 ? 3.844 34.531 0.97 1 98.44 322 ILE A C 1
ATOM 2415 O O . ILE A 1 322 ? 4.719 34.969 0.227 1 98.44 322 ILE A O 1
ATOM 2419 N N . PRO A 1 323 ? 2.568 34.625 0.73 1 97.81 323 PRO A N 1
ATOM 2420 C CA . PRO A 1 323 ? 2.109 34.938 -0.628 1 97.81 323 PRO A CA 1
ATOM 2421 C C . PRO A 1 323 ? 2.652 36.25 -1.157 1 97.81 323 PRO A C 1
ATOM 2423 O O . PRO A 1 323 ? 3.139 36.312 -2.289 1 97.81 323 PRO A O 1
ATOM 2426 N N . GLU A 1 324 ? 2.666 37.25 -0.368 1 96.44 324 GLU A N 1
ATOM 2427 C CA . GLU A 1 324 ? 3.08 38.594 -0.835 1 96.44 324 GLU A CA 1
ATOM 2428 C C . GLU A 1 324 ? 4.551 38.594 -1.242 1 96.44 324 GLU A C 1
ATOM 2430 O O . GLU A 1 324 ? 4.992 39.469 -1.981 1 96.44 324 GLU A O 1
ATOM 2435 N N . LYS A 1 325 ? 5.258 37.625 -0.693 1 97.12 325 LYS A N 1
ATOM 2436 C CA . LYS A 1 325 ? 6.684 37.531 -0.986 1 97.12 325 LYS A CA 1
ATOM 2437 C C . LYS A 1 325 ? 6.965 36.469 -2.031 1 97.12 325 LYS A C 1
ATOM 2439 O O . LYS A 1 325 ? 8.117 36.219 -2.398 1 97.12 325 LYS A O 1
ATOM 2444 N N . GLY A 1 326 ? 5.91 35.75 -2.494 1 97.44 326 GLY A N 1
ATOM 2445 C CA . GLY A 1 326 ? 6.09 34.656 -3.438 1 97.44 326 GLY A CA 1
ATOM 2446 C C . GLY A 1 326 ? 6.961 33.531 -2.896 1 97.44 326 GLY A C 1
ATOM 2447 O O . GLY A 1 326 ? 7.734 32.938 -3.639 1 97.44 326 GLY A O 1
ATOM 2448 N N . LEU A 1 327 ? 6.93 33.312 -1.612 1 98.44 327 LEU A N 1
ATOM 2449 C CA . LEU A 1 327 ? 7.777 32.344 -0.951 1 98.44 327 LEU A CA 1
ATOM 2450 C C . LEU A 1 327 ? 6.949 31.172 -0.417 1 98.44 327 LEU A C 1
ATOM 2452 O O . LEU A 1 327 ? 5.875 31.391 0.149 1 98.44 327 LEU A O 1
ATOM 2456 N N . ALA A 1 328 ? 7.367 29.984 -0.649 1 98.88 328 ALA A N 1
ATOM 2457 C CA . ALA A 1 328 ? 6.879 28.781 0.027 1 98.88 328 ALA A CA 1
ATOM 2458 C C . ALA A 1 328 ? 8.023 27.828 0.348 1 98.88 328 ALA A C 1
ATOM 2460 O O . ALA A 1 328 ? 8.938 27.656 -0.464 1 98.88 328 ALA A O 1
ATOM 2461 N N . ILE A 1 329 ? 8.07 27.297 1.525 1 98.94 329 ILE A N 1
ATOM 2462 C CA . ILE A 1 329 ? 9.086 26.359 2 1 98.94 329 ILE A CA 1
ATOM 2463 C C . ILE A 1 329 ? 8.422 25.078 2.502 1 98.94 329 ILE A C 1
ATOM 2465 O O . ILE A 1 329 ? 7.543 25.141 3.369 1 98.94 329 ILE A O 1
ATOM 2469 N N . ALA A 1 330 ? 8.773 23.953 1.938 1 98.94 330 ALA A N 1
ATOM 2470 C CA . ALA A 1 330 ? 8.344 22.656 2.449 1 98.94 330 ALA A CA 1
ATOM 2471 C C . ALA A 1 330 ? 9.547 21.797 2.846 1 98.94 330 ALA A C 1
ATOM 2473 O O . ALA A 1 330 ? 10.484 21.625 2.059 1 98.94 330 ALA A O 1
ATOM 2474 N N . LEU A 1 331 ? 9.555 21.328 4.035 1 98.94 331 LEU A N 1
ATOM 2475 C CA . LEU A 1 331 ? 10.531 20.375 4.531 1 98.94 331 LEU A CA 1
ATOM 2476 C C . LEU A 1 331 ? 9.859 19.062 4.938 1 98.94 331 LEU A C 1
ATOM 2478 O O . LEU A 1 331 ? 8.93 19.062 5.746 1 98.94 331 LEU A O 1
ATOM 2482 N N . LEU A 1 332 ? 10.25 17.984 4.352 1 98.88 332 LEU A N 1
ATOM 2483 C CA . LEU A 1 332 ? 9.789 16.641 4.703 1 98.88 332 LEU A CA 1
ATOM 2484 C C . LEU A 1 332 ? 10.93 15.812 5.27 1 98.88 332 LEU A C 1
ATOM 2486 O O . LEU A 1 332 ? 12.016 15.758 4.691 1 98.88 332 LEU A O 1
ATOM 2490 N N . THR A 1 333 ? 10.711 15.211 6.418 1 98.69 333 THR A N 1
ATOM 2491 C CA . THR A 1 333 ? 11.727 14.383 7.066 1 98.69 333 THR A CA 1
ATOM 2492 C C . THR A 1 333 ? 11.148 13.039 7.48 1 98.69 333 THR A C 1
ATOM 2494 O O . THR A 1 333 ? 9.93 12.891 7.602 1 98.69 333 THR A O 1
ATOM 2497 N N . ASN A 1 334 ? 11.984 12.008 7.637 1 98.12 334 ASN A N 1
ATOM 2498 C CA . ASN A 1 334 ? 11.5 10.695 8.047 1 98.12 334 ASN A CA 1
ATOM 2499 C C . ASN A 1 334 ? 12.031 10.312 9.43 1 98.12 334 ASN A C 1
ATOM 2501 O O . ASN A 1 334 ? 12.258 9.141 9.711 1 98.12 334 ASN A O 1
ATOM 2505 N N . GLY A 1 335 ? 12.227 11.297 10.219 1 87.5 335 GLY A N 1
ATOM 2506 C CA . GLY A 1 335 ? 12.469 10.82 11.57 1 87.5 335 GLY A CA 1
ATOM 2507 C C . GLY A 1 335 ? 13.227 11.812 12.422 1 87.5 335 GLY A C 1
ATOM 2508 O O . GLY A 1 335 ? 13.422 12.961 12.023 1 87.5 335 GLY A O 1
ATOM 2509 N N . GLY A 1 336 ? 13.453 11.375 13.625 1 74.69 336 GLY A N 1
ATOM 2510 C CA . GLY A 1 336 ? 14.25 12.008 14.664 1 74.69 336 GLY A CA 1
ATOM 2511 C C . GLY A 1 336 ? 13.461 13.008 15.492 1 74.69 336 GLY A C 1
ATOM 2512 O O . GLY A 1 336 ? 12.523 13.633 14.992 1 74.69 336 GLY A O 1
ATOM 2513 N N . GLY A 1 337 ? 13.695 12.961 16.797 1 80.88 337 GLY A N 1
ATOM 2514 C CA . GLY A 1 337 ? 13.008 13.82 17.75 1 80.88 337 GLY A CA 1
ATOM 2515 C C . GLY A 1 337 ? 13.352 15.289 17.594 1 80.88 337 GLY A C 1
ATOM 2516 O O . GLY A 1 337 ? 12.648 16.156 18.109 1 80.88 337 GLY A O 1
ATOM 2517 N N . ALA A 1 338 ? 14.328 15.578 16.656 1 86.94 338 ALA A N 1
ATOM 2518 C CA . ALA A 1 338 ? 14.812 16.953 16.578 1 86.94 338 ALA A CA 1
ATOM 2519 C C . ALA A 1 338 ? 14.414 17.594 15.25 1 86.94 338 ALA A C 1
ATOM 2521 O O . ALA A 1 338 ? 14.93 18.656 14.891 1 86.94 338 ALA A O 1
ATOM 2522 N N . ALA A 1 339 ? 13.508 16.969 14.531 1 91.56 339 ALA A N 1
ATOM 2523 C CA . ALA A 1 339 ? 13.078 17.5 13.234 1 91.56 339 ALA A CA 1
ATOM 2524 C C . ALA A 1 339 ? 12.586 18.938 13.367 1 91.56 339 ALA A C 1
ATOM 2526 O O . ALA A 1 339 ? 12.836 19.766 12.5 1 91.56 339 ALA A O 1
ATOM 2527 N N . PRO A 1 340 ? 11.875 19.312 14.477 1 91.06 340 PRO A N 1
ATOM 2528 C CA . PRO A 1 340 ? 11.43 20.703 14.625 1 91.06 340 PRO A CA 1
ATOM 2529 C C . PRO A 1 340 ? 12.594 21.688 14.633 1 91.06 340 PRO A C 1
ATOM 2531 O O . PRO A 1 340 ? 12.461 22.812 14.133 1 91.06 340 PRO A O 1
ATOM 2534 N N . LYS A 1 341 ? 13.719 21.312 15.156 1 91.31 341 LYS A N 1
ATOM 2535 C CA . LYS A 1 341 ? 14.883 22.203 15.188 1 91.31 341 LYS A CA 1
ATOM 2536 C C . LYS A 1 341 ? 15.438 22.422 13.781 1 91.31 341 LYS A C 1
ATOM 2538 O O . LYS A 1 341 ? 15.891 23.531 13.461 1 91.31 341 LYS A O 1
ATOM 2543 N N . VAL A 1 342 ? 15.422 21.359 13 1 95.25 342 VAL A N 1
ATOM 2544 C CA . VAL A 1 342 ? 15.867 21.469 11.617 1 95.25 342 VAL A CA 1
ATOM 2545 C C . VAL A 1 342 ? 14.953 22.422 10.859 1 95.25 342 VAL A C 1
ATOM 2547 O O . VAL A 1 342 ? 15.422 23.312 10.148 1 95.25 342 VAL A O 1
ATOM 2550 N N . HIS A 1 343 ? 13.688 22.234 11.023 1 95.75 343 HIS A N 1
ATOM 2551 C CA . HIS A 1 343 ? 12.719 23.109 10.375 1 95.75 343 HIS A CA 1
ATOM 2552 C C . HIS A 1 343 ? 12.906 24.562 10.812 1 95.75 343 HIS A C 1
ATOM 2554 O O . HIS A 1 343 ? 12.914 25.469 9.977 1 95.75 343 HIS A O 1
ATOM 2560 N N . GLU A 1 344 ? 13.008 24.797 12.109 1 94.56 344 GLU A N 1
ATOM 2561 C CA . GLU A 1 344 ? 13.148 26.156 12.633 1 94.56 344 GLU A CA 1
ATOM 2562 C C . GLU A 1 344 ? 14.375 26.844 12.055 1 94.56 344 GLU A C 1
ATOM 2564 O O . GLU A 1 344 ? 14.305 28 11.625 1 94.56 344 GLU A O 1
ATOM 2569 N N . ALA A 1 345 ? 15.477 26.141 12.016 1 96.44 345 ALA A N 1
ATOM 2570 C CA . ALA A 1 345 ? 16.703 26.719 11.5 1 96.44 345 ALA A CA 1
ATOM 2571 C C . ALA A 1 345 ? 16.578 27.078 10.023 1 96.44 345 ALA A C 1
ATOM 2573 O O . ALA A 1 345 ? 16.844 28.219 9.633 1 96.44 345 ALA A O 1
ATOM 2574 N N . LEU A 1 346 ? 16.109 26.141 9.242 1 98.31 346 LEU A N 1
ATOM 2575 C CA . LEU A 1 346 ? 16.016 26.344 7.805 1 98.31 346 LEU A CA 1
ATOM 2576 C C . LEU A 1 346 ? 14.992 27.422 7.477 1 98.31 346 LEU A C 1
ATOM 2578 O O . LEU A 1 346 ? 15.258 28.328 6.668 1 98.31 346 LEU A O 1
ATOM 2582 N N . CYS A 1 347 ? 13.812 27.297 8.062 1 97.94 347 CYS A N 1
ATOM 2583 C CA . CYS A 1 347 ? 12.734 28.234 7.77 1 97.94 347 CYS A CA 1
ATOM 2584 C C . CYS A 1 347 ? 13.141 29.656 8.133 1 97.94 347 CYS A C 1
ATOM 2586 O O . CYS A 1 347 ? 12.875 30.594 7.383 1 97.94 347 CYS A O 1
ATOM 2588 N N . ARG A 1 348 ? 13.758 29.828 9.273 1 97.5 348 ARG A N 1
ATOM 2589 C CA . ARG A 1 348 ? 14.227 31.141 9.719 1 97.5 348 ARG A CA 1
ATOM 2590 C C . ARG A 1 348 ? 15.25 31.719 8.742 1 97.5 348 ARG A C 1
ATOM 2592 O O . ARG A 1 348 ? 15.125 32.875 8.32 1 97.5 348 ARG A O 1
ATOM 2599 N N . GLU A 1 349 ? 16.219 30.969 8.383 1 98.31 349 GLU A N 1
ATOM 2600 C CA . GLU A 1 349 ? 17.297 31.438 7.52 1 98.31 349 GLU A CA 1
ATOM 2601 C C . GLU A 1 349 ? 16.797 31.703 6.105 1 98.31 349 GLU A C 1
ATOM 2603 O O . GLU A 1 349 ? 17.141 32.719 5.5 1 98.31 349 GLU A O 1
ATOM 2608 N N . LEU A 1 350 ? 15.969 30.828 5.609 1 98.5 350 LEU A N 1
ATOM 2609 C CA . LEU A 1 350 ? 15.453 30.984 4.25 1 98.5 350 LEU A CA 1
ATOM 2610 C C . LEU A 1 350 ? 14.516 32.188 4.148 1 98.5 350 LEU A C 1
ATOM 2612 O O . LEU A 1 350 ? 14.578 32.938 3.184 1 98.5 350 LEU A O 1
ATOM 2616 N N . SER A 1 351 ? 13.609 32.312 5.141 1 98 351 SER A N 1
ATOM 2617 C CA . SER A 1 351 ? 12.68 33.469 5.098 1 98 351 SER A CA 1
ATOM 2618 C C . SER A 1 351 ? 13.414 34.781 5.211 1 98 351 SER A C 1
ATOM 2620 O O . SER A 1 351 ? 13.047 35.75 4.559 1 98 351 SER A O 1
ATOM 2622 N N . ALA A 1 352 ? 14.438 34.781 6.008 1 97.62 352 ALA A N 1
ATOM 2623 C CA . ALA A 1 352 ? 15.25 36 6.133 1 97.62 352 ALA A CA 1
ATOM 2624 C C . ALA A 1 352 ? 15.953 36.344 4.824 1 97.62 352 ALA A C 1
ATOM 2626 O O . ALA A 1 352 ? 15.922 37.469 4.359 1 97.62 352 ALA A O 1
ATOM 2627 N N . GLU A 1 353 ? 16.578 35.375 4.297 1 97.31 353 GLU A N 1
ATOM 2628 C CA . GLU A 1 353 ? 17.391 35.594 3.107 1 97.31 353 GLU A CA 1
ATOM 2629 C C . GLU A 1 353 ? 16.531 35.875 1.885 1 97.31 353 GLU A C 1
ATOM 2631 O O . GLU A 1 353 ? 16.828 36.75 1.094 1 97.31 353 GLU A O 1
ATOM 2636 N N . LEU A 1 354 ? 15.461 35.125 1.73 1 97.44 354 LEU A N 1
ATOM 2637 C CA . LEU A 1 354 ? 14.742 35.156 0.458 1 97.44 354 LEU A CA 1
ATOM 2638 C C . LEU A 1 354 ? 13.578 36.125 0.499 1 97.44 354 LEU A C 1
ATOM 2640 O O . LEU A 1 354 ? 13.109 36.594 -0.546 1 97.44 354 LEU A O 1
ATOM 2644 N N . ALA A 1 355 ? 13.062 36.438 1.698 1 96.38 355 ALA A N 1
ATOM 2645 C CA . ALA A 1 355 ? 11.867 37.281 1.782 1 96.38 355 ALA A CA 1
ATOM 2646 C C . ALA A 1 355 ? 12.117 38.5 2.664 1 96.38 355 ALA A C 1
ATOM 2648 O O . ALA A 1 355 ? 11.281 39.406 2.729 1 96.38 355 ALA A O 1
ATOM 2649 N N . GLY A 1 356 ? 13.18 38.5 3.367 1 96.56 356 GLY A N 1
ATOM 2650 C CA . GLY A 1 356 ? 13.477 39.625 4.242 1 96.56 356 GLY A CA 1
ATOM 2651 C C . GLY A 1 356 ? 12.578 39.688 5.461 1 96.56 356 GLY A C 1
ATOM 2652 O O . GLY A 1 356 ? 12.242 40.781 5.945 1 96.56 356 GLY A O 1
ATOM 2653 N N . VAL A 1 357 ? 12.086 38.562 5.887 1 96.69 357 VAL A N 1
ATOM 2654 C CA . VAL A 1 357 ? 11.203 38.531 7.051 1 96.69 357 VAL A CA 1
ATOM 2655 C C . VAL A 1 357 ? 11.836 37.688 8.156 1 96.69 357 VAL A C 1
ATOM 2657 O O . VAL A 1 357 ? 12.562 36.719 7.879 1 96.69 357 VAL A O 1
ATOM 2660 N N . THR A 1 358 ? 11.523 37.969 9.359 1 96.5 358 THR A N 1
ATOM 2661 C CA . THR A 1 358 ? 12.062 37.281 10.516 1 96.5 358 THR A CA 1
ATOM 2662 C C . THR A 1 358 ? 11 36.375 11.141 1 96.5 358 THR A C 1
ATOM 2664 O O . THR A 1 358 ? 9.945 36.844 11.562 1 96.5 358 THR A O 1
ATOM 2667 N N . MET A 1 359 ? 11.266 35.125 11.172 1 94.88 359 MET A N 1
ATOM 2668 C CA . MET A 1 359 ? 10.43 34.188 11.914 1 94.88 359 MET A CA 1
ATOM 2669 C C . MET A 1 359 ? 10.586 34.375 13.414 1 94.88 359 MET A C 1
ATOM 2671 O O . MET A 1 359 ? 11.703 34.312 13.938 1 94.88 359 MET A O 1
ATOM 2675 N N . PRO A 1 360 ? 9.539 34.625 14.055 1 91.88 360 PRO A N 1
ATOM 2676 C CA . PRO A 1 360 ? 9.664 34.812 15.5 1 91.88 360 PRO A CA 1
ATOM 2677 C C . PRO A 1 360 ? 10.062 33.531 16.234 1 91.88 360 PRO A C 1
ATOM 2679 O O . PRO A 1 360 ? 9.766 32.438 15.766 1 91.88 360 PRO A O 1
ATOM 2682 N N . ALA A 1 361 ? 10.781 33.688 17.297 1 88.56 361 ALA A N 1
ATOM 2683 C CA . ALA A 1 361 ? 11.117 32.562 18.188 1 88.56 361 ALA A CA 1
ATOM 2684 C C . ALA A 1 361 ? 10.188 32.531 19.406 1 88.56 361 ALA A C 1
ATOM 2686 O O . ALA A 1 361 ? 9.664 33.562 19.812 1 88.56 361 ALA A O 1
ATOM 2687 N N . PHE A 1 362 ? 9.914 31.391 19.859 1 91.25 362 PHE A N 1
ATOM 2688 C CA . PHE A 1 362 ? 9.141 31.234 21.094 1 91.25 362 PHE A CA 1
ATOM 2689 C C . PHE A 1 362 ? 10.008 30.656 22.203 1 91.25 362 PHE A C 1
ATOM 2691 O O . PHE A 1 362 ? 10.492 29.531 22.094 1 91.25 362 PHE A O 1
ATOM 2698 N N . GLU A 1 363 ? 10.195 31.328 23.203 1 89.75 363 GLU A N 1
ATOM 2699 C CA . GLU A 1 363 ? 10.953 30.953 24.391 1 89.75 363 GLU A CA 1
ATOM 2700 C C . GLU A 1 363 ? 10.617 31.859 25.578 1 89.75 363 GLU A C 1
ATOM 2702 O O . GLU A 1 363 ? 10.078 32.969 25.391 1 89.75 363 GLU A O 1
ATOM 2707 N N . PRO A 1 364 ? 10.836 31.375 26.797 1 90.88 364 PRO A N 1
ATOM 2708 C CA . PRO A 1 364 ? 10.625 32.281 27.938 1 90.88 364 PRO A CA 1
ATOM 2709 C C . PRO A 1 364 ? 11.594 33.438 27.938 1 90.88 364 PRO A C 1
ATOM 2711 O O . PRO A 1 364 ? 12.695 33.344 27.406 1 90.88 364 PRO A O 1
ATOM 2714 N N . ALA A 1 365 ? 11.086 34.469 28.562 1 86.44 365 ALA A N 1
ATOM 2715 C CA . ALA A 1 365 ? 11.984 35.625 28.75 1 86.44 365 ALA A CA 1
ATOM 2716 C C . ALA A 1 365 ? 13.156 35.25 29.656 1 86.44 365 ALA A C 1
ATOM 2718 O O . ALA A 1 365 ? 13.07 34.281 30.422 1 86.44 365 ALA A O 1
ATOM 2719 N N . GLU A 1 366 ? 14.203 36.031 29.5 1 86.88 366 GLU A N 1
ATOM 2720 C CA . GLU A 1 366 ? 15.352 35.875 30.375 1 86.88 366 GLU A CA 1
ATOM 2721 C C . GLU A 1 366 ? 14.938 35.938 31.844 1 86.88 366 GLU A C 1
ATOM 2723 O O . GLU A 1 366 ? 15.406 35.188 32.688 1 86.88 366 GLU A O 1
ATOM 2728 N N . ASN A 1 367 ? 14.109 36.906 32.094 1 89.94 367 ASN A N 1
ATOM 2729 C CA . ASN A 1 367 ? 13.484 37.062 33.406 1 89.94 367 ASN A CA 1
ATOM 2730 C C . ASN A 1 367 ? 11.977 36.844 33.344 1 89.94 367 ASN A C 1
ATOM 2732 O O . ASN A 1 367 ? 11.211 37.781 33.156 1 89.94 367 ASN A O 1
ATOM 2736 N N . PRO A 1 368 ? 11.602 35.656 33.594 1 91.69 368 PRO A N 1
ATOM 2737 C CA . PRO A 1 368 ? 10.172 35.344 33.5 1 91.69 368 PRO A CA 1
ATOM 2738 C C . PRO A 1 368 ? 9.336 36.156 34.5 1 91.69 368 PRO A C 1
ATOM 2740 O O . PRO A 1 368 ? 9.789 36.406 35.625 1 91.69 368 PRO A O 1
ATOM 2743 N N . PRO A 1 369 ? 8.219 36.5 34.156 1 93.62 369 PRO A N 1
ATOM 2744 C CA . PRO A 1 369 ? 7.348 37.219 35.094 1 93.62 369 PRO A CA 1
ATOM 2745 C C . PRO A 1 369 ? 6.891 36.312 36.25 1 93.62 369 PRO A C 1
ATOM 2747 O O . PRO A 1 369 ? 6.867 35.094 36.094 1 93.62 369 PRO A O 1
ATOM 2750 N N . VAL A 1 370 ? 6.531 37 37.312 1 92.06 370 VAL A N 1
ATOM 2751 C CA . VAL A 1 370 ? 5.926 36.281 38.438 1 92.06 370 VAL A CA 1
ATOM 2752 C C . VAL A 1 370 ? 4.434 36.094 38.188 1 92.06 370 VAL A C 1
ATOM 2754 O O . VAL A 1 370 ? 3.719 37.031 37.875 1 92.06 370 VAL A O 1
ATOM 2757 N N . VAL A 1 371 ? 4.027 34.906 38.188 1 94.06 371 VAL A N 1
ATOM 2758 C CA . VAL A 1 371 ? 2.633 34.562 37.906 1 94.06 371 VAL A CA 1
ATOM 2759 C C . VAL A 1 371 ? 2.051 33.781 39.094 1 94.06 371 VAL A C 1
ATOM 2761 O O . VAL A 1 371 ? 2.715 32.938 39.656 1 94.06 371 VAL A O 1
ATOM 2764 N N . ASP A 1 372 ? 0.85 34.219 39.531 1 94.44 372 ASP A N 1
ATOM 2765 C CA . ASP A 1 372 ? 0.1 33.375 40.469 1 94.44 372 ASP A CA 1
ATOM 2766 C C . ASP A 1 372 ? -0.336 32.094 39.812 1 94.44 372 ASP A C 1
ATOM 2768 O O . ASP A 1 372 ? -1.194 32.094 38.906 1 94.44 372 ASP A O 1
ATOM 2772 N N . THR A 1 373 ? 0.184 31 40.281 1 94.94 373 THR A N 1
ATOM 2773 C CA . THR A 1 373 ? -0.013 29.734 39.594 1 94.94 373 THR A CA 1
ATOM 2774 C C . THR A 1 373 ? -1.271 29.031 40.094 1 94.94 373 THR A C 1
ATOM 2776 O O . THR A 1 373 ? -1.756 28.094 39.5 1 94.94 373 THR A O 1
ATOM 2779 N N . ALA A 1 374 ? -1.83 29.438 41.156 1 94.75 374 ALA A N 1
ATOM 2780 C CA . ALA A 1 374 ? -2.91 28.75 41.844 1 94.75 374 ALA A CA 1
ATOM 2781 C C . ALA A 1 374 ? -4.105 28.531 40.938 1 94.75 374 ALA A C 1
ATOM 2783 O O . ALA A 1 374 ? -4.688 27.438 40.906 1 94.75 374 ALA A O 1
ATOM 2784 N N . PRO A 1 375 ? -4.449 29.516 40.125 1 94.94 375 PRO A N 1
ATOM 2785 C CA . PRO A 1 375 ? -5.637 29.312 39.281 1 94.94 375 PRO A CA 1
ATOM 2786 C C . PRO A 1 375 ? -5.441 28.219 38.25 1 94.94 375 PRO A C 1
ATOM 2788 O O . PRO A 1 375 ? -6.422 27.719 37.688 1 94.94 375 PRO A O 1
ATOM 2791 N N . PHE A 1 376 ? -4.27 27.859 37.969 1 96.81 376 PHE A N 1
ATOM 2792 C CA . PHE A 1 376 ? -3.984 26.953 36.875 1 96.81 376 PHE A CA 1
ATOM 2793 C C . PHE A 1 376 ? -3.832 25.516 37.344 1 96.81 376 PHE A C 1
ATOM 2795 O O . PHE A 1 376 ? -3.898 24.578 36.562 1 96.81 376 PHE A O 1
ATOM 2802 N N . THR A 1 377 ? -3.531 25.297 38.625 1 97.31 377 THR A N 1
ATOM 2803 C CA . THR A 1 377 ? -3.336 23.953 39.188 1 97.31 377 THR A CA 1
ATOM 2804 C C . THR A 1 377 ? -4.645 23.172 39.156 1 97.31 377 THR A C 1
ATOM 2806 O O . THR A 1 377 ? -5.727 23.75 39.25 1 97.31 377 THR A O 1
ATOM 2809 N N . GLY A 1 378 ? -4.559 21.922 38.906 1 97.62 378 GLY A N 1
ATOM 2810 C CA . GLY A 1 378 ? -5.727 21.047 38.875 1 97.62 378 GLY A CA 1
ATOM 2811 C C . GLY A 1 378 ? -5.691 20.062 37.719 1 97.62 378 GLY A C 1
ATOM 2812 O O . GLY A 1 378 ? -4.621 19.766 37.188 1 97.62 378 GLY A O 1
ATOM 2813 N N . ARG A 1 379 ? -6.891 19.469 37.531 1 97.5 379 ARG A N 1
ATOM 2814 C CA . ARG A 1 379 ? -7.031 18.453 36.5 1 97.5 37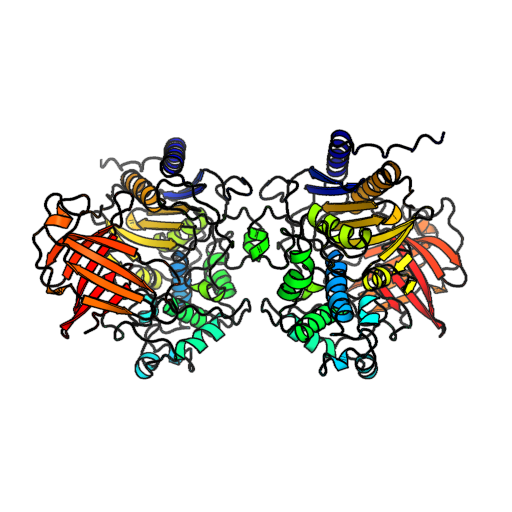9 ARG A CA 1
ATOM 2815 C C . ARG A 1 379 ? -7.762 19 35.281 1 97.5 379 ARG A C 1
ATOM 2817 O O . ARG A 1 379 ? -8.742 19.734 35.406 1 97.5 379 ARG A O 1
ATOM 2824 N N . TYR A 1 380 ? -7.227 18.828 34.125 1 97.81 380 TYR A N 1
ATOM 2825 C CA . TYR A 1 380 ? -7.82 19.125 32.844 1 97.81 380 TYR A CA 1
ATOM 2826 C C . TYR A 1 380 ? -8.039 17.859 32.031 1 97.81 380 TYR A C 1
ATOM 2828 O O . TYR A 1 380 ? -7.109 17.078 31.828 1 97.81 380 TYR A O 1
ATOM 2836 N N . LYS A 1 381 ? -9.258 17.688 31.578 1 94.81 381 LYS A N 1
ATOM 2837 C CA . LYS A 1 381 ? -9.578 16.391 30.984 1 94.81 381 LYS A CA 1
ATOM 2838 C C . LYS A 1 381 ? -10.305 16.547 29.656 1 94.81 381 LYS A C 1
ATOM 2840 O O . LYS A 1 381 ? -11.156 17.422 29.516 1 94.81 381 LYS A O 1
ATOM 2845 N N . ARG A 1 382 ? -9.922 15.812 28.688 1 90.69 382 ARG A N 1
ATOM 2846 C CA . ARG A 1 382 ? -10.695 15.555 27.484 1 90.69 382 ARG A CA 1
ATOM 2847 C C . ARG A 1 382 ? -10.734 14.055 27.172 1 90.69 382 ARG A C 1
ATOM 2849 O O . ARG A 1 382 ? -10.117 13.258 27.875 1 90.69 382 ARG A O 1
ATOM 2856 N N . GLU A 1 383 ? -11.492 13.672 26.203 1 86.44 383 GLU A N 1
ATOM 2857 C CA . GLU A 1 383 ? -11.68 12.25 25.938 1 86.44 383 GLU A CA 1
ATOM 2858 C C . GLU A 1 383 ? -10.344 11.555 25.703 1 86.44 383 GLU A C 1
ATOM 2860 O O . GLU A 1 383 ? -9.586 11.938 24.812 1 86.44 383 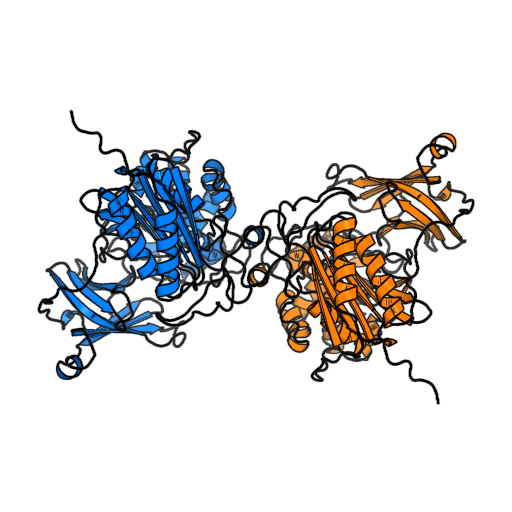GLU A O 1
ATOM 2865 N N . GLY A 1 384 ? -10.023 10.656 26.609 1 86.31 384 GLY A N 1
ATOM 2866 C CA . GLY A 1 384 ? -8.859 9.805 26.453 1 86.31 384 GLY A CA 1
ATOM 2867 C C . GLY A 1 384 ? -7.605 10.398 27.078 1 86.31 384 GLY A C 1
ATOM 2868 O O . GLY A 1 384 ? -6.578 9.719 27.172 1 86.31 384 GLY A O 1
ATOM 2869 N N . PHE A 1 385 ? -7.688 11.688 27.531 1 92.25 385 PHE A N 1
ATOM 2870 C CA . PHE A 1 385 ? -6.469 12.336 27.984 1 92.25 385 PHE A CA 1
ATOM 2871 C C . PHE A 1 385 ? -6.715 13.117 29.281 1 92.25 385 PHE A C 1
ATOM 2873 O O . PHE A 1 385 ? -7.766 13.734 29.438 1 92.25 385 PHE A O 1
ATOM 2880 N N . LEU A 1 386 ? -5.699 13.039 30.141 1 95.88 386 LEU A N 1
ATOM 2881 C CA . LEU A 1 386 ? -5.703 13.773 31.406 1 95.88 386 LEU A CA 1
ATOM 2882 C C . LEU A 1 386 ? -4.414 14.578 31.562 1 95.88 386 LEU A C 1
ATOM 2884 O O . LEU A 1 386 ? -3.318 14.039 31.375 1 95.88 386 LEU A O 1
ATOM 2888 N N . MET A 1 387 ? -4.59 15.852 31.812 1 97.19 387 MET A N 1
ATOM 2889 C CA . MET A 1 387 ? -3.488 16.734 32.188 1 97.19 387 MET A CA 1
ATOM 2890 C C . MET A 1 387 ? -3.621 17.156 33.656 1 97.19 387 MET A C 1
ATOM 2892 O O . MET A 1 387 ? -4.656 17.688 34.062 1 97.19 387 MET A O 1
ATOM 2896 N N . THR A 1 388 ? -2.619 16.859 34.438 1 97.81 388 THR A N 1
ATOM 2897 C CA . THR A 1 388 ? -2.543 17.344 35.812 1 97.81 388 THR A CA 1
ATOM 2898 C C . THR A 1 388 ? -1.488 18.438 35.938 1 97.81 388 THR A C 1
ATOM 2900 O O . THR A 1 388 ? -0.309 18.203 35.656 1 97.81 388 THR A O 1
ATOM 2903 N N . ILE A 1 389 ? -1.963 19.578 36.344 1 97.88 389 ILE A N 1
ATOM 2904 C CA . ILE A 1 389 ? -1.071 20.719 36.531 1 97.88 389 ILE A CA 1
ATOM 2905 C C . ILE A 1 389 ? -0.79 20.906 38.031 1 97.88 389 ILE A C 1
ATOM 2907 O O . ILE A 1 389 ? -1.717 21.062 38.812 1 97.88 389 ILE A O 1
ATOM 2911 N N . THR A 1 390 ? 0.473 20.922 38.438 1 96.69 390 THR A N 1
ATOM 2912 C CA . THR A 1 390 ? 0.866 21.094 39.812 1 96.69 390 THR A CA 1
ATOM 2913 C C . THR A 1 390 ? 1.938 22.172 39.938 1 96.69 390 THR A C 1
ATOM 2915 O O . THR A 1 390 ? 2.729 22.375 39 1 96.69 390 THR A O 1
ATOM 2918 N N . ALA A 1 391 ? 1.886 22.844 41.094 1 94.5 391 ALA A N 1
ATOM 2919 C CA . ALA A 1 391 ? 2.941 23.812 41.375 1 94.5 391 ALA A CA 1
ATOM 2920 C C . ALA A 1 391 ? 4.254 23.094 41.719 1 94.5 391 ALA A C 1
ATOM 2922 O O . ALA A 1 391 ? 4.258 22.078 42.406 1 94.5 391 ALA A O 1
ATOM 2923 N N . ARG A 1 392 ? 5.246 23.578 41.125 1 88.19 392 ARG A N 1
ATOM 2924 C CA . ARG A 1 392 ? 6.566 23.047 41.469 1 88.19 392 ARG A CA 1
ATOM 2925 C C . ARG A 1 392 ? 7.141 23.734 42.688 1 88.19 392 ARG A C 1
ATOM 2927 O O . ARG A 1 392 ? 7.004 24.953 42.844 1 88.19 392 ARG A O 1
ATOM 2934 N N . ALA A 1 393 ? 7.492 22.953 43.812 1 71.5 393 ALA A N 1
ATOM 2935 C CA . ALA A 1 393 ? 8.094 23.516 45 1 71.5 393 ALA A CA 1
ATOM 2936 C C . ALA A 1 393 ? 9.43 24.188 44.688 1 71.5 393 ALA A C 1
ATOM 2938 O O . ALA A 1 393 ? 10.156 23.75 43.781 1 71.5 393 ALA A O 1
ATOM 2939 N N . GLU A 1 394 ? 9.648 25.422 45.281 1 57.69 394 GLU A N 1
ATOM 2940 C CA . GLU A 1 394 ? 10.852 26.234 45.094 1 57.69 394 GLU A CA 1
ATOM 2941 C C . GLU A 1 394 ? 12.109 25.375 45.188 1 57.69 394 GLU A C 1
ATOM 2943 O O . GLU A 1 394 ? 13.078 25.609 44.438 1 57.69 394 GLU A O 1
ATOM 2948 N N . ALA A 1 395 ? 12.25 24.656 46.281 1 51.66 395 ALA A N 1
ATOM 2949 C CA . ALA A 1 395 ? 13.445 23.844 46.531 1 51.66 395 ALA A CA 1
ATOM 2950 C C . ALA A 1 395 ? 13.68 22.875 45.375 1 51.66 395 ALA A C 1
ATOM 2952 O O . ALA A 1 395 ? 14.828 22.562 45.031 1 51.66 395 ALA A O 1
ATOM 2953 N N . GLU A 1 396 ? 12.703 22.312 44.875 1 50.22 396 GLU A N 1
ATOM 2954 C CA . GLU A 1 396 ? 12.82 21.344 43.781 1 50.22 396 GLU A CA 1
ATOM 2955 C C . GLU A 1 396 ? 13.102 22.047 42.438 1 50.22 396 GLU A C 1
ATOM 2957 O O . GLU A 1 396 ? 13.617 21.422 41.531 1 50.22 396 GLU A O 1
ATOM 2962 N N . ALA A 1 397 ? 12.719 23.406 42.469 1 46.78 397 ALA A N 1
ATOM 2963 C CA . ALA A 1 397 ? 13.008 24.234 41.312 1 46.78 397 ALA A CA 1
ATOM 2964 C C . ALA A 1 397 ? 14.5 24.5 41.188 1 46.78 397 ALA A C 1
ATOM 2966 O O . ALA A 1 397 ? 14.992 24.797 40.094 1 46.78 397 ALA A O 1
ATOM 2967 N N . GLU A 1 398 ? 15.086 24.719 42.344 1 45.03 398 GLU A N 1
ATOM 2968 C CA . GLU A 1 398 ? 16.5 25.078 42.344 1 45.03 398 GLU A CA 1
ATOM 2969 C C . GLU A 1 398 ? 17.328 24 41.625 1 45.03 398 GLU A C 1
ATOM 2971 O O . GLU A 1 398 ? 18.484 24.234 41.25 1 45.03 398 GLU A O 1
ATOM 2976 N N . GLY A 1 399 ? 16.953 22.688 41.969 1 44.62 399 GLY A N 1
ATOM 2977 C CA . GLY A 1 399 ? 17.812 21.828 41.156 1 44.62 399 GLY A CA 1
ATOM 2978 C C . GLY A 1 399 ? 17.625 22.047 39.656 1 44.62 399 GLY A C 1
ATOM 2979 O O . GLY A 1 399 ? 17.156 23.109 39.219 1 44.62 399 GLY A O 1
ATOM 2980 N N . ASP A 1 400 ? 17.875 21.016 38.844 1 49.5 400 ASP A N 1
ATOM 2981 C CA . ASP A 1 400 ? 17.922 20.906 37.406 1 49.5 400 ASP A CA 1
ATOM 2982 C C . ASP A 1 400 ? 16.562 21.266 36.781 1 49.5 400 ASP A C 1
ATOM 2984 O O . ASP A 1 400 ? 16.391 21.172 35.562 1 49.5 400 ASP A O 1
ATOM 2988 N N . GLY A 1 401 ? 15.516 21.641 37.656 1 54.91 401 GLY A N 1
ATOM 2989 C CA . GLY A 1 401 ? 14.305 21.609 36.844 1 54.91 401 GLY A CA 1
ATOM 2990 C C . GLY A 1 401 ? 13.68 22.969 36.656 1 54.91 401 GLY A C 1
ATOM 2991 O O . GLY A 1 401 ? 13.617 23.781 37.594 1 54.91 401 GLY A O 1
ATOM 2992 N N . GLU A 1 402 ? 13.781 23.688 35.562 1 69.25 402 GLU A N 1
ATOM 2993 C CA . GLU A 1 402 ? 13.156 24.844 34.938 1 69.25 402 GLU A CA 1
ATOM 2994 C C . GLU A 1 402 ? 11.641 24.781 35.062 1 69.25 402 GLU A C 1
ATOM 2996 O O . GLU A 1 402 ? 11.062 23.703 35.094 1 69.25 402 GLU A O 1
ATOM 3001 N N . GLY A 1 403 ? 11.094 25.984 35.625 1 85.94 403 GLY A N 1
ATOM 3002 C CA . GLY A 1 403 ? 9.656 26.172 35.531 1 85.94 403 GLY A CA 1
ATOM 3003 C C . GLY A 1 403 ? 8.961 26.312 36.875 1 85.94 403 GLY A C 1
ATOM 3004 O O . GLY A 1 403 ? 9.555 26.047 37.906 1 85.94 403 GLY A O 1
ATOM 3005 N N . VAL A 1 404 ? 7.738 26.734 36.938 1 93.5 404 VAL A N 1
ATOM 3006 C CA . VAL A 1 404 ? 6.969 26.984 38.156 1 93.5 404 VAL A CA 1
ATOM 3007 C C . VAL A 1 404 ? 5.777 26.047 38.219 1 93.5 404 VAL A C 1
ATOM 3009 O O . VAL A 1 404 ? 5.145 25.906 39.25 1 93.5 404 VAL A O 1
ATOM 3012 N N . LEU A 1 405 ? 5.48 25.422 37.125 1 96.06 405 LEU A N 1
ATOM 3013 C CA . LEU A 1 405 ? 4.414 24.422 37.062 1 96.06 405 LEU A CA 1
ATOM 3014 C C . LEU A 1 405 ? 4.906 23.156 36.375 1 96.06 405 LEU A C 1
ATOM 3016 O O . LEU A 1 405 ? 5.832 23.203 35.562 1 96.06 405 LEU A O 1
ATOM 3020 N N . ASP A 1 406 ? 4.297 22.031 36.75 1 96.06 406 ASP A N 1
ATOM 3021 C CA . ASP A 1 406 ? 4.438 20.781 36 1 96.06 406 ASP A CA 1
ATOM 3022 C C . ASP A 1 406 ? 3.119 20.375 35.375 1 96.06 406 ASP A C 1
ATOM 3024 O O . ASP A 1 406 ? 2.066 20.406 36 1 96.06 406 ASP A O 1
ATOM 3028 N N . LEU A 1 407 ? 3.186 20.125 34.125 1 97.12 407 LEU A N 1
ATOM 3029 C CA . LEU A 1 407 ? 2.072 19.531 33.375 1 97.12 407 LEU A CA 1
ATOM 3030 C C . LEU A 1 407 ? 2.312 18.047 33.125 1 97.12 407 LEU A C 1
ATOM 3032 O O . LEU A 1 407 ? 3.188 17.672 32.344 1 97.12 407 LEU A O 1
ATOM 3036 N N . ARG A 1 408 ? 1.594 17.203 33.844 1 96.62 408 ARG A N 1
ATOM 3037 C CA . ARG A 1 408 ? 1.631 15.758 33.625 1 96.62 408 ARG A CA 1
ATOM 3038 C C . ARG A 1 408 ? 0.531 15.32 32.688 1 96.62 408 ARG A C 1
ATOM 3040 O O . ARG A 1 408 ? -0.65 15.578 32.906 1 96.62 408 ARG A O 1
ATOM 3047 N N . TYR A 1 409 ? 0.915 14.742 31.594 1 95.56 409 TYR A N 1
ATOM 3048 C CA . TYR A 1 409 ? 0.022 14.312 30.516 1 95.56 409 TYR A CA 1
ATOM 3049 C C . TYR A 1 409 ? -0.066 12.797 30.453 1 95.56 409 TYR A C 1
ATOM 3051 O O . TYR A 1 409 ? 0.951 12.117 30.297 1 95.56 409 TYR A O 1
ATOM 3059 N N . GLU A 1 410 ? -1.236 12.148 30.547 1 94.75 410 GLU A N 1
ATOM 3060 C CA . GLU A 1 410 ? -1.372 10.695 30.531 1 94.75 410 GLU A CA 1
ATOM 3061 C C . GLU A 1 410 ? -2.67 10.266 29.859 1 94.75 410 GLU A C 1
ATOM 3063 O O . GLU A 1 410 ? -3.584 11.078 29.688 1 94.75 410 GLU A O 1
ATOM 3068 N N . GLY A 1 411 ? -2.674 9.07 29.391 1 91.5 411 GLY A N 1
ATOM 3069 C CA . GLY A 1 411 ? -3.893 8.484 28.859 1 91.5 411 GLY A CA 1
ATOM 3070 C C . GLY A 1 411 ? -4.855 8.016 29.938 1 91.5 411 GLY A C 1
ATOM 3071 O O . GLY A 1 411 ? -4.434 7.523 30.969 1 91.5 411 GLY A O 1
ATOM 3072 N N . VAL A 1 412 ? -6.121 8.148 29.625 1 90.38 412 VAL A N 1
ATOM 3073 C CA . VAL A 1 412 ? -7.164 7.656 30.531 1 90.38 412 VAL A CA 1
ATOM 3074 C C . VAL A 1 412 ? -8.227 6.926 29.719 1 90.38 412 VAL A C 1
ATOM 3076 O O . VAL A 1 412 ? -8.148 6.855 28.484 1 90.38 412 VAL A O 1
ATOM 3079 N N . GLU A 1 413 ? -9.117 6.328 30.406 1 84.25 413 GLU A N 1
ATOM 3080 C CA . GLU A 1 413 ? -10.164 5.578 29.719 1 84.25 413 GLU A CA 1
ATOM 3081 C C . GLU A 1 413 ? -9.578 4.613 28.703 1 84.25 413 GLU A C 1
ATOM 3083 O O . GLU A 1 413 ? -8.664 3.85 29.016 1 84.25 413 GLU A O 1
ATOM 3088 N N . GLY A 1 414 ? -10.055 4.676 27.516 1 74.62 414 GLY A N 1
ATOM 3089 C CA . GLY A 1 414 ? -9.633 3.734 26.484 1 74.62 414 GLY A CA 1
ATOM 3090 C C . GLY A 1 414 ? -8.156 3.838 26.156 1 74.62 414 GLY A C 1
ATOM 3091 O O . GLY A 1 414 ? -7.594 2.943 25.516 1 74.62 414 GLY A O 1
ATOM 3092 N N . LEU A 1 415 ? -7.449 4.801 26.625 1 80.44 415 LEU A N 1
ATOM 3093 C CA . LEU A 1 415 ? -6.039 5.012 26.312 1 80.44 415 LEU A CA 1
ATOM 3094 C C . LEU A 1 415 ? -5.176 4.84 27.562 1 80.44 415 LEU A C 1
ATOM 3096 O O . LEU A 1 415 ? -3.971 5.102 27.531 1 80.44 415 LEU A O 1
ATOM 3100 N N . ALA A 1 416 ? -5.746 4.355 28.578 1 84.38 416 ALA A N 1
ATOM 3101 C CA . ALA A 1 416 ? -5.004 4.184 29.812 1 84.38 416 ALA A CA 1
ATOM 3102 C C . ALA A 1 416 ? -3.855 3.193 29.641 1 84.38 416 ALA A C 1
ATOM 3104 O O . ALA A 1 416 ? -4.051 2.094 29.109 1 84.38 416 ALA A O 1
ATOM 3105 N N . GLY A 1 417 ? -2.688 3.633 29.984 1 84.5 417 GLY A N 1
ATOM 3106 C CA . GLY A 1 417 ? -1.531 2.752 29.984 1 84.5 417 GLY A CA 1
ATOM 3107 C C . GLY A 1 417 ? -0.935 2.549 28.609 1 84.5 417 GLY A C 1
ATOM 3108 O O . GLY A 1 417 ? -0.003 1.76 28.438 1 84.5 417 GLY A O 1
ATOM 3109 N N . THR A 1 418 ? -1.435 3.277 27.641 1 78.81 418 THR A N 1
ATOM 3110 C CA . THR A 1 418 ? -0.955 3.082 26.281 1 78.81 418 THR A CA 1
ATOM 3111 C C . THR A 1 418 ? 0.394 3.766 26.078 1 78.81 418 THR A C 1
ATOM 3113 O O . THR A 1 418 ? 1.112 3.463 25.109 1 78.81 418 THR A O 1
ATOM 3116 N N . PHE A 1 419 ? 0.736 4.676 26.891 1 81.25 419 PHE A N 1
ATOM 3117 C CA . PHE A 1 419 ? 2.051 5.305 26.906 1 81.25 419 PHE A CA 1
ATOM 3118 C C . PHE A 1 419 ? 2.398 5.789 28.312 1 81.25 419 PHE A C 1
ATOM 3120 O O . PHE A 1 419 ? 1.511 5.977 29.141 1 81.25 419 PHE A O 1
ATOM 3127 N N . ASP A 1 420 ? 3.641 5.918 28.531 1 89.12 420 ASP A N 1
ATOM 3128 C CA . ASP A 1 420 ? 4.086 6.469 29.812 1 89.12 420 ASP A CA 1
ATOM 3129 C C . ASP A 1 420 ? 3.725 7.945 29.938 1 89.12 420 ASP A C 1
ATOM 3131 O O . ASP A 1 420 ? 3.799 8.688 28.953 1 89.12 420 ASP A O 1
ATOM 3135 N N . PRO A 1 421 ? 3.32 8.312 31.094 1 93.38 421 PRO A N 1
ATOM 3136 C CA . PRO A 1 421 ? 3.035 9.742 31.281 1 93.38 421 PRO A CA 1
ATOM 3137 C C . PRO A 1 421 ? 4.227 10.633 30.922 1 93.38 421 PRO A C 1
ATOM 3139 O O . PRO A 1 421 ? 5.375 10.266 31.188 1 93.38 421 PRO A O 1
ATOM 3142 N N . LEU A 1 422 ? 3.879 11.758 30.391 1 92.56 422 LEU A N 1
ATOM 3143 C CA . LEU A 1 422 ? 4.875 12.773 30.078 1 92.56 422 LEU A CA 1
ATOM 3144 C C . LEU A 1 422 ? 4.742 13.984 30.984 1 92.56 422 LEU A C 1
ATOM 3146 O O . LEU A 1 422 ? 3.631 14.359 31.375 1 92.56 422 LEU A O 1
ATOM 3150 N N . VAL A 1 423 ? 5.875 14.547 31.312 1 94.69 423 VAL A N 1
ATOM 3151 C CA . VAL A 1 423 ? 5.84 15.719 32.188 1 94.69 423 VAL A CA 1
ATOM 3152 C C . VAL A 1 423 ? 6.574 16.875 31.516 1 94.69 423 VAL A C 1
ATOM 3154 O O . VAL A 1 423 ? 7.746 16.766 31.172 1 94.69 423 VAL A O 1
ATOM 3157 N N . TRP A 1 424 ? 5.852 17.969 31.344 1 94.94 424 TRP A N 1
ATOM 3158 C CA . TRP A 1 424 ? 6.434 19.219 30.875 1 94.94 424 TRP A CA 1
ATOM 3159 C C . TRP A 1 424 ? 6.605 20.203 32.031 1 94.94 424 TRP A C 1
ATOM 3161 O O . TRP A 1 424 ? 5.715 20.344 32.875 1 94.94 424 TRP A O 1
ATOM 3171 N N . HIS A 1 425 ? 7.734 20.859 32.094 1 94.75 425 HIS A N 1
ATOM 3172 C CA . HIS A 1 425 ? 7.988 21.922 33.062 1 94.75 425 HIS A CA 1
ATOM 3173 C C . HIS A 1 425 ? 7.691 23.297 32.438 1 94.75 425 HIS A C 1
ATOM 3175 O O . HIS A 1 425 ? 8.211 23.625 31.391 1 94.75 425 HIS A O 1
ATOM 3181 N N . LEU A 1 426 ? 6.863 24.016 33.156 1 96.25 426 LEU A N 1
ATOM 3182 C CA . LEU A 1 426 ? 6.316 25.234 32.562 1 96.25 426 LEU A CA 1
ATOM 3183 C C . LEU A 1 426 ? 6.984 26.469 33.156 1 96.25 426 LEU A C 1
ATOM 3185 O O . LEU A 1 426 ? 6.98 26.672 34.375 1 96.25 426 LEU A O 1
ATOM 3189 N N . THR A 1 427 ? 7.496 27.297 32.281 1 95.56 427 THR A N 1
ATOM 3190 C CA . THR A 1 427 ? 8.062 28.594 32.625 1 95.56 427 THR A CA 1
ATOM 3191 C C . THR A 1 427 ? 7.184 29.734 32.125 1 95.56 427 THR A C 1
ATOM 3193 O O . THR A 1 427 ? 6.805 29.75 30.953 1 95.56 427 THR A O 1
ATOM 3196 N N . PRO A 1 428 ? 6.887 30.703 32.969 1 95.81 428 PRO A N 1
ATOM 3197 C CA . PRO A 1 428 ? 6.004 31.797 32.531 1 95.81 428 PRO A CA 1
ATOM 3198 C C . PRO A 1 428 ? 6.59 32.594 31.375 1 95.81 428 PRO A C 1
ATOM 3200 O O . PRO A 1 428 ? 7.793 32.875 31.359 1 95.81 428 PRO A O 1
ATOM 3203 N N . VAL A 1 429 ? 5.75 32.938 30.484 1 96.19 429 VAL A N 1
ATOM 3204 C CA . VAL A 1 429 ? 6.125 33.781 29.359 1 96.19 429 VAL A CA 1
ATOM 3205 C C . VAL A 1 429 ? 5.391 35.125 29.453 1 96.19 429 VAL A C 1
ATOM 3207 O O . VAL A 1 429 ? 6 36.188 29.297 1 96.19 429 VAL A O 1
ATOM 3210 N N . SER A 1 430 ? 4.082 35.094 29.672 1 95.12 430 SER A N 1
ATOM 3211 C CA . SER A 1 430 ? 3.268 36.312 29.812 1 95.12 430 SER A CA 1
ATOM 3212 C C . SER A 1 430 ? 2.014 36.031 30.641 1 95.12 430 SER A C 1
ATOM 3214 O O . SER A 1 430 ? 1.565 34.906 30.734 1 95.12 430 SER A O 1
ATOM 3216 N N . ASP A 1 431 ? 1.522 37.094 31.25 1 95 431 ASP A N 1
ATOM 3217 C CA . ASP A 1 431 ? 0.314 37.062 32.062 1 95 431 ASP A CA 1
ATOM 3218 C C . ASP A 1 431 ? -0.565 38.281 31.812 1 95 431 ASP A C 1
ATOM 3220 O O . ASP A 1 431 ? -0.246 39.375 32.281 1 95 431 ASP A O 1
ATOM 3224 N N . THR A 1 432 ? -1.618 38.094 31.109 1 94 432 THR A N 1
ATOM 3225 C CA . THR A 1 432 ? -2.619 39.125 30.875 1 94 432 THR A CA 1
ATOM 3226 C C . THR A 1 432 ? -3.973 38.719 31.438 1 94 432 THR A C 1
ATOM 3228 O O . THR A 1 432 ? -4.176 37.531 31.781 1 94 432 THR A O 1
ATOM 3231 N N . PRO A 1 433 ? -4.891 39.594 31.547 1 91.31 433 PRO A N 1
ATOM 3232 C CA . PRO A 1 433 ? -6.219 39.219 32.031 1 91.31 433 PRO A CA 1
ATOM 3233 C C . PRO A 1 433 ? -6.91 38.219 31.125 1 91.31 433 PRO A C 1
ATOM 3235 O O . PRO A 1 433 ? -7.734 37.406 31.594 1 91.31 433 PRO A O 1
ATOM 3238 N N . ALA A 1 434 ? -6.582 38.156 29.891 1 92.19 434 ALA A N 1
ATOM 3239 C CA . ALA A 1 434 ? -7.246 37.281 28.922 1 92.19 434 ALA A CA 1
ATOM 3240 C C . ALA A 1 434 ? -6.645 35.875 28.953 1 92.19 434 ALA A C 1
ATOM 3242 O O . ALA A 1 434 ? -7.355 34.906 28.766 1 92.19 434 ALA A O 1
ATOM 3243 N N . LYS A 1 435 ? -5.348 35.812 29.094 1 96.31 435 LYS A N 1
ATOM 3244 C CA . LYS A 1 435 ? -4.695 34.5 29.094 1 96.31 435 LYS A CA 1
ATOM 3245 C C . LYS A 1 435 ? -3.32 34.562 29.75 1 96.31 435 LYS A C 1
ATOM 3247 O O . LYS A 1 435 ? -2.73 35.656 29.859 1 96.31 435 LYS A O 1
ATOM 3252 N N . THR A 1 436 ? -2.84 33.5 30.234 1 97.44 436 THR A N 1
ATOM 3253 C CA . THR A 1 436 ? -1.486 33.312 30.734 1 97.44 436 THR A CA 1
ATOM 3254 C C . THR A 1 436 ? -0.743 32.281 29.906 1 97.44 436 THR A C 1
ATOM 3256 O O . THR A 1 436 ? -1.255 31.172 29.672 1 97.44 436 THR A O 1
ATOM 3259 N N . VAL A 1 437 ? 0.449 32.688 29.438 1 97.44 437 VAL A N 1
ATOM 3260 C CA . VAL A 1 437 ? 1.224 31.844 28.531 1 97.44 437 VAL A CA 1
ATOM 3261 C C . VAL A 1 437 ? 2.459 31.297 29.234 1 97.44 437 VAL A C 1
ATOM 3263 O O . VAL A 1 437 ? 3.184 32.062 29.891 1 97.44 437 VAL A O 1
ATOM 3266 N N . PHE A 1 438 ? 2.623 30.031 29.172 1 96.94 438 PHE A N 1
ATOM 3267 C CA . PHE A 1 438 ? 3.834 29.375 29.641 1 96.94 438 PHE A CA 1
ATOM 3268 C C . PHE A 1 438 ? 4.582 28.719 28.484 1 96.94 438 PHE A C 1
ATOM 3270 O O . PHE A 1 438 ? 3.988 28.406 27.453 1 96.94 438 PHE A O 1
ATOM 3277 N N . ALA A 1 439 ? 5.902 28.594 28.609 1 95.69 439 ALA A N 1
ATOM 3278 C CA . ALA A 1 439 ? 6.742 27.734 27.781 1 95.69 439 ALA A CA 1
ATOM 3279 C C . ALA A 1 439 ? 7.09 26.438 28.484 1 95.69 439 ALA A C 1
ATOM 3281 O O . ALA A 1 439 ? 7.645 26.453 29.594 1 95.69 439 ALA A O 1
ATOM 3282 N N . GLY A 1 440 ? 6.707 25.375 27.875 1 94.19 440 GLY A N 1
ATOM 3283 C CA . GLY A 1 440 ? 6.949 24.078 28.484 1 94.19 440 GLY A CA 1
ATOM 3284 C C . GLY A 1 440 ? 7.973 23.25 27.734 1 94.19 440 GLY A C 1
ATOM 3285 O O . GLY A 1 440 ? 8.07 23.328 26.5 1 94.19 440 GLY A O 1
ATOM 3286 N N . ARG A 1 441 ? 8.727 22.469 28.406 1 90.81 441 ARG A N 1
ATOM 3287 C CA . ARG A 1 441 ? 9.555 21.406 27.828 1 90.81 441 ARG A CA 1
ATOM 3288 C C . ARG A 1 441 ? 9.789 20.281 28.828 1 90.81 441 ARG A C 1
ATOM 3290 O O . ARG A 1 441 ? 9.625 20.469 30.031 1 90.81 441 ARG A O 1
ATOM 3297 N N . ARG A 1 442 ? 10.094 19.062 28.391 1 90.44 442 ARG A N 1
ATOM 3298 C CA . ARG A 1 442 ? 10.297 17.891 29.25 1 90.44 442 ARG A CA 1
ATOM 3299 C C . ARG A 1 442 ? 11.719 17.859 29.797 1 90.44 442 ARG A C 1
ATOM 3301 O O . ARG A 1 442 ? 11.953 17.391 30.922 1 90.44 442 ARG A O 1
ATOM 3308 N N . ASN A 1 443 ? 12.625 18.328 28.844 1 84.56 443 ASN A N 1
ATOM 3309 C CA . ASN A 1 443 ? 14.047 18.406 29.156 1 84.56 443 ASN A CA 1
ATOM 3310 C C . ASN A 1 443 ? 14.75 19.438 28.266 1 84.56 443 ASN A C 1
ATOM 3312 O O . ASN A 1 443 ? 14.117 20.062 27.406 1 84.56 443 ASN A O 1
ATOM 3316 N N . ASP A 1 444 ? 16.031 19.594 28.469 1 81.19 444 ASP A N 1
ATOM 3317 C CA . ASP A 1 444 ? 16.781 20.672 27.812 1 81.19 444 ASP A CA 1
ATOM 3318 C C . ASP A 1 444 ? 17 20.359 26.344 1 81.19 444 ASP A C 1
ATOM 3320 O O . ASP A 1 444 ? 17.406 21.25 25.578 1 81.19 444 ASP A O 1
ATOM 3324 N N . LYS A 1 445 ? 16.734 19.156 25.953 1 78.88 445 LYS A N 1
ATOM 3325 C CA . LYS A 1 445 ? 16.922 18.781 24.562 1 78.88 445 LYS A CA 1
ATOM 3326 C C . LYS A 1 445 ? 15.688 19.062 23.719 1 78.88 445 LYS A C 1
ATOM 3328 O O . LYS A 1 445 ? 15.758 19.125 22.5 1 78.88 445 LYS A O 1
ATOM 3333 N N . ASP A 1 446 ? 14.586 19.328 24.422 1 82.38 446 ASP A N 1
ATOM 3334 C CA . ASP A 1 446 ? 13.328 19.578 23.719 1 82.38 446 ASP A CA 1
ATOM 3335 C C . ASP A 1 446 ? 13.188 21.047 23.344 1 82.38 446 ASP A C 1
ATOM 3337 O O . ASP A 1 446 ? 13.719 21.922 24.031 1 82.38 446 ASP A O 1
ATOM 3341 N N . ALA A 1 447 ? 12.492 21.25 22.203 1 82.25 447 ALA A N 1
ATOM 3342 C CA . ALA A 1 447 ? 12.055 22.609 21.906 1 82.25 447 ALA A CA 1
ATOM 3343 C C . ALA A 1 447 ? 10.953 23.047 22.859 1 82.25 447 ALA A C 1
ATOM 3345 O O . ALA A 1 447 ? 10.25 22.219 23.438 1 82.25 447 ALA A O 1
ATOM 3346 N N . TRP A 1 448 ? 10.852 24.344 23.094 1 89.31 448 TRP A N 1
ATOM 3347 C CA . TRP A 1 448 ? 9.773 24.906 23.906 1 89.31 448 TRP A CA 1
ATOM 3348 C C . TRP A 1 448 ? 8.43 24.766 23.203 1 89.31 448 TRP A C 1
ATOM 3350 O O . TRP A 1 448 ? 8.336 24.938 21.984 1 89.31 448 TRP A O 1
ATOM 3360 N N . ILE A 1 449 ? 7.445 24.438 23.938 1 92.5 449 ILE A N 1
ATOM 3361 C CA . ILE A 1 449 ? 6.082 24.391 23.422 1 92.5 449 ILE A CA 1
ATOM 3362 C C . ILE A 1 449 ? 5.184 25.312 24.234 1 92.5 449 ILE A C 1
ATOM 3364 O O . ILE A 1 449 ? 5.32 25.406 25.453 1 92.5 449 ILE A O 1
ATOM 3368 N N . PRO A 1 450 ? 4.316 26 23.578 1 96.19 450 PRO A N 1
ATOM 3369 C CA . PRO A 1 450 ? 3.42 26.891 24.312 1 96.19 450 PRO A CA 1
ATOM 3370 C C . PRO A 1 450 ? 2.334 26.141 25.078 1 96.19 450 PRO A C 1
ATOM 3372 O O . PRO A 1 450 ? 1.804 25.141 24.578 1 96.19 450 PRO A O 1
ATOM 3375 N N . VAL A 1 451 ? 2.086 26.547 26.25 1 97.62 451 VAL A N 1
ATOM 3376 C CA . VAL A 1 451 ? 0.971 26.141 27.094 1 97.62 451 VAL A CA 1
ATOM 3377 C C . VAL A 1 451 ? 0.188 27.359 27.547 1 97.62 451 VAL A C 1
ATOM 3379 O O . VAL A 1 451 ? 0.713 28.203 28.281 1 97.62 451 VAL A O 1
ATOM 3382 N N . VAL A 1 452 ? -1.1 27.453 27.172 1 98.25 452 VAL A N 1
ATOM 3383 C CA . VAL A 1 452 ? -1.839 28.703 27.359 1 98.25 452 VAL A CA 1
ATOM 3384 C C . VAL A 1 452 ? -3.066 28.438 28.234 1 98.25 452 VAL A C 1
ATOM 3386 O O . VAL A 1 452 ? -3.93 27.641 27.875 1 98.25 452 VAL A O 1
ATOM 3389 N N . PHE A 1 453 ? -3.137 29.094 29.359 1 98.38 453 PHE A N 1
ATOM 3390 C CA . PHE A 1 453 ? -4.305 29.062 30.234 1 98.38 453 PHE A CA 1
ATOM 3391 C C . PHE A 1 453 ? -5.207 30.266 29.984 1 98.38 453 PHE A C 1
ATOM 3393 O O . PHE A 1 453 ? -4.73 31.391 29.844 1 98.38 453 PHE A O 1
ATOM 3400 N N . TYR A 1 454 ? -6.48 30.016 29.891 1 97.62 454 TYR A N 1
ATOM 3401 C CA . TYR A 1 454 ? -7.445 31.078 29.656 1 97.62 454 TYR A CA 1
ATOM 3402 C C . TYR A 1 454 ? -8.828 30.688 30.141 1 97.62 454 TYR A C 1
ATOM 3404 O O . TYR A 1 454 ? -9.047 29.547 30.562 1 97.62 454 TYR A O 1
ATOM 3412 N N . ALA A 1 455 ? -9.688 31.656 30.172 1 95.56 455 ALA A N 1
ATOM 3413 C CA . ALA A 1 455 ? -11.07 31.422 30.578 1 95.56 455 ALA A CA 1
ATOM 3414 C C . ALA A 1 455 ? -12.039 31.953 29.516 1 95.56 455 ALA A C 1
ATOM 3416 O O . ALA A 1 455 ? -11.758 32.969 28.859 1 95.56 455 ALA A O 1
ATOM 3417 N N . LEU A 1 456 ? -13.062 31.25 29.391 1 94.06 456 LEU A N 1
ATOM 3418 C CA . LEU A 1 456 ? -14.133 31.734 28.531 1 94.06 456 LEU A CA 1
ATOM 3419 C C . LEU A 1 456 ? -15.008 32.75 29.266 1 94.06 456 LEU A C 1
ATOM 3421 O O . LEU A 1 456 ? -14.844 32.938 30.484 1 94.06 456 LEU A O 1
ATOM 3425 N N . GLY A 1 457 ? -15.922 33.344 28.531 1 90.94 457 GLY A N 1
ATOM 3426 C CA . GLY A 1 457 ? -16.797 34.344 29.094 1 90.94 457 GLY A CA 1
ATOM 3427 C C . GLY A 1 457 ? -17.641 33.844 30.234 1 90.94 457 GLY A C 1
ATOM 3428 O O . GLY A 1 457 ? -17.984 34.594 31.156 1 90.94 457 GLY A O 1
ATOM 3429 N N . ASP A 1 458 ? -17.922 32.562 30.25 1 92 458 ASP A N 1
ATOM 3430 C CA . ASP A 1 458 ? -18.766 32 31.281 1 92 458 ASP A CA 1
ATOM 3431 C C . ASP A 1 458 ? -17.938 31.578 32.5 1 92 458 ASP A C 1
ATOM 3433 O O . ASP A 1 458 ? -18.469 31 33.438 1 92 458 ASP A O 1
ATOM 3437 N N . GLY A 1 459 ? -16.672 31.781 32.406 1 92.25 459 GLY A N 1
ATOM 3438 C CA . GLY A 1 459 ? -15.805 31.484 33.531 1 92.25 459 GLY A CA 1
ATOM 3439 C C . GLY A 1 459 ? -15.133 30.125 33.438 1 92.25 459 GLY A C 1
ATOM 3440 O O . GLY A 1 459 ? -14.234 29.812 34.219 1 92.25 459 GLY A O 1
ATOM 3441 N N . THR A 1 460 ? -15.531 29.344 32.469 1 94.19 460 THR A N 1
ATOM 3442 C CA . THR A 1 460 ? -14.898 28.047 32.312 1 94.19 460 THR A CA 1
ATOM 3443 C C . THR A 1 460 ? -13.422 28.203 31.953 1 94.19 460 THR A C 1
ATOM 3445 O O . THR A 1 460 ? -13.07 28.984 31.078 1 94.19 460 THR A O 1
ATOM 3448 N N . ARG A 1 461 ? -12.617 27.453 32.594 1 96.56 461 ARG A N 1
ATOM 3449 C CA . ARG A 1 461 ? -11.172 27.562 32.406 1 96.56 461 ARG A CA 1
ATOM 3450 C C . ARG A 1 461 ? -10.656 26.453 31.5 1 96.56 461 ARG A C 1
ATOM 3452 O O . ARG A 1 461 ? -11.125 25.312 31.594 1 96.56 461 ARG A O 1
ATOM 3459 N N . TYR A 1 462 ? -9.766 26.859 30.656 1 97.88 462 TYR A N 1
ATOM 3460 C CA . TYR A 1 462 ? -9.172 25.922 29.703 1 97.88 462 TYR A CA 1
ATOM 3461 C C . TYR A 1 462 ? -7.648 26.016 29.734 1 97.88 462 TYR A C 1
ATOM 3463 O O . TYR A 1 462 ? -7.094 27.031 30.156 1 97.88 462 TYR A O 1
ATOM 3471 N N . VAL A 1 463 ? -7.008 24.953 29.375 1 98.06 463 VAL A N 1
ATOM 3472 C CA . VAL A 1 463 ? -5.621 24.969 28.922 1 98.06 463 VAL A CA 1
ATOM 3473 C C . VAL A 1 463 ? -5.555 24.594 27.438 1 98.06 463 VAL A C 1
ATOM 3475 O O . VAL A 1 463 ? -6.25 23.672 27 1 98.06 463 VAL A O 1
ATOM 3478 N N . HIS A 1 464 ? -4.945 25.406 26.656 1 97.62 464 HIS A N 1
ATOM 3479 C CA . HIS A 1 464 ? -4.656 25.094 25.266 1 97.62 464 HIS A CA 1
ATOM 3480 C C . HIS A 1 464 ? -3.234 24.562 25.094 1 97.62 464 HIS A C 1
ATOM 3482 O O . HIS A 1 464 ? -2.268 25.281 25.375 1 97.62 464 HIS A O 1
ATOM 3488 N N . PHE A 1 465 ? -3.104 23.344 24.703 1 95.5 465 PHE A N 1
ATOM 3489 C CA . PHE A 1 465 ? -1.849 22.609 24.594 1 95.5 465 PHE A CA 1
ATOM 3490 C C . PHE A 1 465 ? -1.885 21.656 23.406 1 95.5 465 PHE A C 1
ATOM 3492 O O . PHE A 1 465 ? -2.811 20.859 23.266 1 95.5 465 PHE A O 1
ATOM 3499 N N . GLY A 1 466 ? -0.861 21.781 22.5 1 91.25 466 GLY A N 1
ATOM 3500 C CA . GLY A 1 466 ? -0.88 20.984 21.281 1 91.25 466 GLY A CA 1
ATOM 3501 C C . GLY A 1 466 ? -2.047 21.312 20.375 1 91.25 466 GLY A C 1
ATOM 3502 O O . GLY A 1 466 ? -2.668 20.422 19.797 1 91.25 466 GLY A O 1
ATOM 3503 N N . VAL A 1 467 ? -2.459 22.516 20.375 1 93.62 467 VAL A N 1
ATOM 3504 C CA . VAL A 1 467 ? -3.498 23.125 19.547 1 93.62 467 VAL A CA 1
ATOM 3505 C C . VAL A 1 467 ? -4.867 22.594 19.969 1 93.62 467 VAL A C 1
ATOM 3507 O O . VAL A 1 467 ? -5.852 22.75 19.234 1 93.62 467 VAL A O 1
ATOM 3510 N N . ARG A 1 468 ? -4.93 22.047 21.125 1 95.88 468 ARG A N 1
ATOM 3511 C CA . ARG A 1 468 ? -6.207 21.531 21.625 1 95.88 468 ARG A CA 1
ATOM 3512 C C . ARG A 1 468 ? -6.59 22.203 22.938 1 95.88 468 ARG A C 1
ATOM 3514 O O . ARG A 1 468 ? -5.734 22.453 23.797 1 95.88 468 ARG A O 1
ATOM 3521 N N . ALA A 1 469 ? -7.828 22.484 23 1 97.06 469 ALA A N 1
ATOM 3522 C CA . ALA A 1 469 ? -8.391 23.031 24.234 1 97.06 469 ALA A CA 1
ATOM 3523 C C . ALA A 1 469 ? -8.867 21.922 25.156 1 97.06 469 ALA A C 1
ATOM 3525 O O . ALA A 1 469 ? -9.531 20.969 24.719 1 97.06 469 ALA A O 1
ATOM 3526 N N . THR A 1 470 ? -8.477 21.984 26.375 1 97 470 THR A N 1
ATOM 3527 C CA . THR A 1 470 ? -8.914 21.047 27.406 1 97 470 THR A CA 1
ATOM 3528 C C . THR A 1 470 ? -9.469 21.797 28.625 1 97 470 THR A C 1
ATOM 3530 O O . THR A 1 470 ? -8.781 22.609 29.219 1 97 470 THR A O 1
ATOM 3533 N N . ALA A 1 471 ? -10.648 21.453 28.953 1 96.75 471 ALA A N 1
ATOM 3534 C CA . ALA A 1 471 ? -11.32 22.156 30.047 1 96.75 471 ALA A CA 1
ATOM 3535 C C . ALA A 1 471 ? -10.812 21.672 31.406 1 96.75 471 ALA A C 1
ATOM 3537 O O . ALA A 1 471 ? -10.5 20.484 31.578 1 96.75 471 ALA A O 1
ATOM 3538 N N . LYS A 1 472 ? -10.734 22.562 32.312 1 96.88 472 LYS A N 1
ATOM 3539 C CA . LYS A 1 472 ? -10.453 22.203 33.719 1 96.88 472 LYS A CA 1
ATOM 3540 C C . LYS A 1 472 ? -11.594 21.375 34.312 1 96.88 472 LYS A C 1
ATOM 3542 O O . LYS A 1 472 ? -12.766 21.719 34.125 1 96.88 472 LYS A O 1
ATOM 3547 N N . SER A 1 473 ? -11.148 20.219 34.906 1 90.81 473 SER A N 1
ATOM 3548 C CA . SER A 1 473 ? -12.148 19.328 35.469 1 90.81 473 SER A CA 1
ATOM 3549 C C . SER A 1 473 ? -12.203 19.453 37 1 90.81 473 SER A C 1
ATOM 3551 O O . SER A 1 473 ? -11.188 19.266 37.656 1 90.81 473 SER A O 1
ATOM 3553 N N . GLY A 1 474 ? -13.305 19.922 37.781 1 74.44 474 GLY A N 1
ATOM 3554 C CA . GLY A 1 474 ? -13.508 20.047 39.219 1 74.44 474 GLY A CA 1
ATOM 3555 C C . GLY A 1 474 ? -13.234 21.438 39.75 1 74.44 474 GLY A C 1
ATOM 3556 O O . GLY A 1 474 ? -12.625 22.266 39.031 1 74.44 474 GLY A O 1
ATOM 3557 N N . MET B 1 1 ? 34.531 -48.594 -1.71 1 29.84 1 MET B N 1
ATOM 3558 C CA . MET B 1 1 ? 34.719 -47.281 -1.093 1 29.84 1 MET B CA 1
ATOM 3559 C C . MET B 1 1 ? 34 -46.188 -1.909 1 29.84 1 MET B C 1
ATOM 3561 O O . MET B 1 1 ? 34.469 -45.844 -2.994 1 29.84 1 MET B O 1
ATOM 3565 N N . GLY B 1 2 ? 32.688 -46.25 -2.059 1 31.34 2 GLY B N 1
ATOM 3566 C CA . GLY B 1 2 ? 31.891 -45.375 -2.902 1 31.34 2 GLY B CA 1
ATOM 3567 C C . GLY B 1 2 ? 32.125 -43.906 -2.668 1 31.34 2 GLY B C 1
ATOM 3568 O O . GLY B 1 2 ? 32.094 -43.438 -1.53 1 31.34 2 GLY B O 1
ATOM 3569 N N . ARG B 1 3 ? 33.031 -43.375 -3.479 1 37.41 3 ARG B N 1
ATOM 3570 C CA . ARG B 1 3 ? 33.312 -41.938 -3.412 1 37.41 3 ARG B CA 1
ATOM 3571 C C . ARG B 1 3 ? 32.031 -41.125 -3.17 1 37.41 3 ARG B C 1
ATOM 3573 O O . ARG B 1 3 ? 31.125 -41.188 -3.982 1 37.41 3 ARG B O 1
ATOM 3580 N N . THR B 1 4 ? 31.609 -41.031 -2.012 1 40.22 4 THR B N 1
ATOM 3581 C CA . THR B 1 4 ? 30.516 -40.125 -1.703 1 40.22 4 THR B CA 1
ATOM 3582 C C . THR B 1 4 ? 30.672 -38.781 -2.459 1 40.22 4 THR B C 1
ATOM 3584 O O . THR B 1 4 ? 31.688 -38.125 -2.33 1 40.22 4 THR B O 1
ATOM 3587 N N . ALA B 1 5 ? 30.312 -38.781 -3.74 1 41.47 5 ALA B N 1
ATOM 3588 C CA . ALA B 1 5 ? 30.328 -37.594 -4.574 1 41.47 5 ALA B CA 1
ATOM 3589 C C . ALA B 1 5 ? 30.109 -36.312 -3.729 1 41.47 5 ALA B C 1
ATOM 3591 O O . ALA B 1 5 ? 29.078 -36.188 -3.08 1 41.47 5 ALA B O 1
ATOM 3592 N N . THR B 1 6 ? 31 -35.719 -3.047 1 46.81 6 THR B N 1
ATOM 3593 C CA . THR B 1 6 ? 31.016 -34.469 -2.299 1 46.81 6 THR B CA 1
ATOM 3594 C C . THR B 1 6 ? 30.203 -33.406 -3.025 1 46.81 6 THR B C 1
ATOM 3596 O O . THR B 1 6 ? 30.406 -33.156 -4.215 1 46.81 6 THR B O 1
ATOM 3599 N N . ALA B 1 7 ? 28.938 -33.25 -2.684 1 55.84 7 ALA B N 1
ATOM 3600 C CA . ALA B 1 7 ? 28.062 -32.25 -3.291 1 55.84 7 ALA B CA 1
ATOM 3601 C C . ALA B 1 7 ? 28.812 -30.984 -3.6 1 55.84 7 ALA B C 1
ATOM 3603 O O . ALA B 1 7 ? 29.578 -30.484 -2.764 1 55.84 7 ALA B O 1
ATOM 3604 N N . ALA B 1 8 ? 29.078 -30.609 -4.867 1 67.69 8 ALA B N 1
ATOM 3605 C CA . ALA B 1 8 ? 29.797 -29.422 -5.348 1 67.69 8 ALA B CA 1
ATOM 3606 C C . ALA B 1 8 ? 29.344 -28.172 -4.602 1 67.69 8 ALA B C 1
ATOM 3608 O O . ALA B 1 8 ? 28.156 -27.984 -4.34 1 67.69 8 ALA B O 1
ATOM 3609 N N . ALA B 1 9 ? 30.266 -27.5 -3.898 1 86.75 9 ALA B N 1
ATOM 3610 C CA . ALA B 1 9 ? 30.047 -26.219 -3.23 1 86.75 9 ALA B CA 1
ATOM 3611 C C . ALA B 1 9 ? 29.406 -25.203 -4.18 1 86.75 9 ALA B C 1
ATOM 3613 O O . ALA B 1 9 ? 29.734 -25.188 -5.371 1 86.75 9 ALA B O 1
ATOM 3614 N N . PHE B 1 10 ? 28.375 -24.547 -3.773 1 96.19 10 PHE B N 1
ATOM 3615 C CA . PHE B 1 10 ? 27.734 -23.516 -4.566 1 96.19 10 PHE B CA 1
ATOM 3616 C C . PHE B 1 10 ? 28.734 -22.422 -4.922 1 96.19 10 PHE B C 1
ATOM 3618 O O . PHE B 1 10 ? 29.281 -21.75 -4.039 1 96.19 10 PHE B O 1
ATOM 3625 N N . ASP B 1 11 ? 29.078 -22.234 -6.129 1 97.44 11 ASP B N 1
ATOM 3626 C CA . ASP B 1 11 ? 30.031 -21.234 -6.598 1 97.44 11 ASP B CA 1
ATOM 3627 C C . ASP B 1 11 ? 29.344 -19.875 -6.785 1 97.44 11 ASP B C 1
ATOM 3629 O O . ASP B 1 11 ? 28.922 -19.531 -7.891 1 97.44 11 ASP B O 1
ATOM 3633 N N . THR B 1 12 ? 29.328 -19.141 -5.758 1 98 12 THR B N 1
ATOM 3634 C CA . THR B 1 12 ? 28.609 -17.875 -5.73 1 98 12 THR B CA 1
ATOM 3635 C C . THR B 1 12 ? 29.094 -16.938 -6.84 1 98 12 THR B C 1
ATOM 3637 O O . THR B 1 12 ? 28.281 -16.297 -7.523 1 98 12 THR B O 1
ATOM 3640 N N . ALA B 1 13 ? 30.359 -16.781 -7.059 1 98.12 13 ALA B N 1
ATOM 3641 C CA . ALA B 1 13 ? 30.922 -15.883 -8.062 1 98.12 13 ALA B CA 1
ATOM 3642 C C . ALA B 1 13 ? 30.469 -16.281 -9.469 1 98.12 13 ALA B C 1
ATOM 3644 O O . ALA B 1 13 ? 30.109 -15.422 -10.273 1 98.12 13 ALA B O 1
ATOM 3645 N N . HIS B 1 14 ? 30.516 -17.562 -9.734 1 98.19 14 HIS B N 1
ATOM 3646 C CA . HIS B 1 14 ? 30.094 -18.062 -11.031 1 98.19 14 HIS B CA 1
ATOM 3647 C C . HIS B 1 14 ? 28.625 -17.75 -11.297 1 98.19 14 HIS B C 1
ATOM 3649 O O . HIS B 1 14 ? 28.281 -17.203 -12.352 1 98.19 14 HIS B O 1
ATOM 3655 N N . TRP B 1 15 ? 27.812 -18.047 -10.352 1 98.75 15 TRP B N 1
ATOM 3656 C CA . TRP B 1 15 ? 26.375 -17.906 -10.555 1 98.75 15 TRP B CA 1
ATOM 3657 C C . TRP B 1 15 ? 25.969 -16.422 -10.578 1 98.75 15 TRP B C 1
ATOM 3659 O O . TRP B 1 15 ? 25.047 -16.047 -11.281 1 98.75 15 TRP B O 1
ATOM 3669 N N . GLN B 1 16 ? 26.719 -15.609 -9.82 1 98.81 16 GLN B N 1
ATOM 3670 C CA . GLN B 1 16 ? 26.5 -14.172 -9.914 1 98.81 16 GLN B CA 1
ATOM 3671 C C . GLN B 1 16 ? 26.75 -13.664 -11.328 1 98.81 16 GLN B C 1
ATOM 3673 O O . GLN B 1 16 ? 25.922 -12.945 -11.891 1 98.81 16 GLN B O 1
ATOM 3678 N N . ARG B 1 17 ? 27.875 -14.047 -11.875 1 98.75 17 ARG B N 1
ATOM 3679 C CA . ARG B 1 17 ? 28.219 -13.641 -13.234 1 98.75 17 ARG B CA 1
ATOM 3680 C C . ARG B 1 17 ? 27.188 -14.164 -14.234 1 98.75 17 ARG B C 1
ATOM 3682 O O . ARG B 1 17 ? 26.781 -13.445 -15.156 1 98.75 17 ARG B O 1
ATOM 3689 N N . ARG B 1 18 ? 26.812 -15.406 -14.023 1 98.81 18 ARG B N 1
ATOM 3690 C CA . ARG B 1 18 ? 25.844 -16.031 -14.922 1 98.81 18 ARG B CA 1
ATOM 3691 C C . ARG B 1 18 ? 24.516 -15.297 -14.875 1 98.81 18 ARG B C 1
ATOM 3693 O O . ARG B 1 18 ? 23.906 -15.031 -15.922 1 98.81 18 ARG B O 1
ATOM 3700 N N . LEU B 1 19 ? 24.016 -14.938 -13.695 1 98.81 19 LEU B N 1
ATOM 3701 C CA . LEU B 1 19 ? 22.781 -14.172 -13.523 1 98.81 19 LEU B CA 1
ATOM 3702 C C . LEU B 1 19 ? 22.891 -12.805 -14.203 1 98.81 19 LEU B C 1
ATOM 3704 O O . LEU B 1 19 ? 22 -12.406 -14.945 1 98.81 19 LEU B O 1
ATOM 3708 N N . ASP B 1 20 ? 24.016 -12.125 -13.977 1 98.75 20 ASP B N 1
ATOM 3709 C CA . ASP B 1 20 ? 24.25 -10.812 -14.578 1 98.75 20 ASP B CA 1
ATOM 3710 C C . ASP B 1 20 ? 24.203 -10.883 -16.094 1 98.75 20 ASP B C 1
ATOM 3712 O O . ASP B 1 20 ? 23.562 -10.062 -16.75 1 98.75 20 ASP B O 1
ATOM 3716 N N . ASP B 1 21 ? 24.859 -11.883 -16.625 1 98.69 21 ASP B N 1
ATOM 3717 C CA . ASP B 1 21 ? 24.953 -12.055 -18.062 1 98.69 21 ASP B CA 1
ATOM 3718 C C . ASP B 1 21 ? 23.578 -12.305 -18.672 1 98.69 21 ASP B C 1
ATOM 3720 O O . ASP B 1 21 ? 23.234 -11.742 -19.719 1 98.69 21 ASP B O 1
ATOM 3724 N N . LEU B 1 22 ? 22.844 -13.156 -18.062 1 97.94 22 LEU B N 1
ATOM 3725 C CA . LEU B 1 22 ? 21.516 -13.5 -18.578 1 97.94 22 LEU B CA 1
ATOM 3726 C C . LEU B 1 22 ? 20.594 -12.297 -18.547 1 97.94 22 LEU B C 1
ATOM 3728 O O . LEU B 1 22 ? 19.812 -12.07 -19.484 1 97.94 22 LEU B O 1
ATOM 3732 N N . LEU B 1 23 ? 20.641 -11.516 -17.453 1 97.69 23 LEU B N 1
ATOM 3733 C CA . LEU B 1 23 ? 19.781 -10.344 -17.359 1 97.69 23 LEU B CA 1
ATOM 3734 C C . LEU B 1 23 ? 20.141 -9.32 -18.438 1 97.69 23 LEU B C 1
ATOM 3736 O O . LEU B 1 23 ? 19.25 -8.719 -19.047 1 97.69 23 LEU B O 1
ATOM 3740 N N . THR B 1 24 ? 21.422 -9.156 -18.641 1 96.81 24 THR B N 1
ATOM 3741 C CA . THR B 1 24 ? 21.875 -8.234 -19.672 1 96.81 24 THR B CA 1
ATOM 3742 C C . THR B 1 24 ? 21.438 -8.711 -21.047 1 96.81 24 THR B C 1
ATOM 3744 O O . THR B 1 24 ? 20.875 -7.934 -21.828 1 96.81 24 THR B O 1
ATOM 3747 N N . THR B 1 25 ? 21.641 -9.984 -21.344 1 95.56 25 THR B N 1
ATOM 3748 C CA . THR B 1 25 ? 21.328 -10.57 -22.641 1 95.56 25 THR B CA 1
ATOM 3749 C C . THR B 1 25 ? 19.844 -10.453 -22.938 1 95.56 25 THR B C 1
ATOM 3751 O O . THR B 1 25 ? 19.453 -10.164 -24.078 1 95.56 25 THR B O 1
ATOM 3754 N N . HIS B 1 26 ? 19.031 -10.625 -21.938 1 94.12 26 HIS B N 1
ATOM 3755 C CA . HIS B 1 26 ? 17.594 -10.711 -22.156 1 94.12 26 HIS B CA 1
ATOM 3756 C C . HIS B 1 26 ? 16.891 -9.438 -21.719 1 94.12 26 HIS B C 1
ATOM 3758 O O . HIS B 1 26 ? 15.656 -9.383 -21.688 1 94.12 26 HIS B O 1
ATOM 3764 N N . ARG B 1 27 ? 17.609 -8.406 -21.297 1 94.81 27 ARG B N 1
ATOM 3765 C CA . ARG B 1 27 ? 17.125 -7.074 -20.969 1 94.81 27 ARG B CA 1
ATOM 3766 C C . ARG B 1 27 ? 16.094 -7.129 -19.844 1 94.81 27 ARG B C 1
ATOM 3768 O O . ARG B 1 27 ? 15.016 -6.543 -19.938 1 94.81 27 ARG B O 1
ATOM 3775 N N . ILE B 1 28 ? 16.438 -7.855 -18.828 1 96.75 28 ILE B N 1
ATOM 3776 C CA . ILE B 1 28 ? 15.656 -7.918 -17.609 1 96.75 28 ILE B CA 1
ATOM 3777 C C . ILE B 1 28 ? 16.156 -6.863 -16.625 1 96.75 28 ILE B C 1
ATOM 3779 O O . ILE B 1 28 ? 17.328 -6.848 -16.266 1 96.75 28 ILE B O 1
ATOM 3783 N N . PRO B 1 29 ? 15.312 -5.98 -16.094 1 98 29 PRO B N 1
ATOM 3784 C CA . PRO B 1 29 ? 15.789 -4.902 -15.219 1 98 29 PRO B CA 1
ATOM 3785 C C . PRO B 1 29 ? 16.438 -5.426 -13.938 1 98 29 PRO B C 1
ATOM 3787 O O . PRO B 1 29 ? 17.516 -4.965 -13.562 1 98 29 PRO B O 1
ATOM 3790 N N . GLY B 1 30 ? 15.789 -6.336 -13.289 1 98.56 30 GLY B N 1
ATOM 3791 C CA . GLY B 1 30 ? 16.312 -6.863 -12.039 1 98.56 30 GLY B CA 1
ATOM 3792 C C . GLY B 1 30 ? 15.797 -8.25 -11.711 1 98.56 30 GLY B C 1
ATOM 3793 O O . GLY B 1 30 ? 14.773 -8.672 -12.234 1 98.56 30 GLY B O 1
ATOM 3794 N N . ALA B 1 31 ? 16.578 -8.961 -10.812 1 98.88 31 ALA B N 1
ATOM 3795 C CA . ALA B 1 31 ? 16.188 -10.312 -10.391 1 98.88 31 ALA B CA 1
ATOM 3796 C C . ALA B 1 31 ? 16.906 -10.703 -9.102 1 98.88 31 ALA B C 1
ATOM 3798 O O . ALA B 1 31 ? 17.953 -10.156 -8.773 1 98.88 31 ALA B O 1
ATOM 3799 N N . VAL B 1 32 ? 16.25 -11.555 -8.406 1 98.94 32 VAL B N 1
ATOM 3800 C CA . VAL B 1 32 ? 16.875 -12.227 -7.266 1 98.94 32 VAL B CA 1
ATOM 3801 C C . VAL B 1 32 ? 16.75 -13.742 -7.43 1 98.94 32 VAL B C 1
ATOM 3803 O O . VAL B 1 32 ? 15.695 -14.25 -7.801 1 98.94 32 VAL B O 1
ATOM 3806 N N . LEU B 1 33 ? 17.844 -14.445 -7.242 1 98.94 33 LEU B N 1
ATOM 3807 C CA . LEU B 1 33 ? 17.938 -15.898 -7.27 1 98.94 33 LEU B CA 1
ATOM 3808 C C . LEU B 1 33 ? 18.266 -16.453 -5.887 1 98.94 33 LEU B C 1
ATOM 3810 O O . LEU B 1 33 ? 19.172 -15.961 -5.219 1 98.94 33 LEU B O 1
ATOM 3814 N N . ALA B 1 34 ? 17.469 -17.359 -5.422 1 98.94 34 ALA B N 1
ATOM 3815 C CA . ALA B 1 34 ? 17.781 -18.109 -4.211 1 98.94 34 ALA B CA 1
ATOM 3816 C C . ALA B 1 34 ? 17.828 -19.609 -4.488 1 98.94 34 ALA B C 1
ATOM 3818 O O . ALA B 1 34 ? 16.984 -20.141 -5.215 1 98.94 34 ALA B O 1
ATOM 3819 N N . VAL B 1 35 ? 18.812 -20.312 -3.932 1 98.88 35 VAL B N 1
ATOM 3820 C CA . VAL B 1 35 ? 19.016 -21.734 -4.156 1 98.88 35 VAL B CA 1
ATOM 3821 C C . VAL B 1 35 ? 19.266 -22.438 -2.828 1 98.88 35 VAL B C 1
ATOM 3823 O O . VAL B 1 35 ? 20.203 -22.078 -2.098 1 98.88 35 VAL B O 1
ATOM 3826 N N . LEU B 1 36 ? 18.422 -23.344 -2.521 1 98.62 36 LEU B N 1
ATOM 3827 C CA . LEU B 1 36 ? 18.688 -24.266 -1.427 1 98.62 36 LEU B CA 1
ATOM 3828 C C . LEU B 1 36 ? 19.453 -25.484 -1.923 1 98.62 36 LEU B C 1
ATOM 3830 O O . LEU B 1 36 ? 19 -26.188 -2.836 1 98.62 36 LEU B O 1
ATOM 3834 N N . THR B 1 37 ? 20.562 -25.75 -1.41 1 98.19 37 THR B N 1
ATOM 3835 C CA . THR B 1 37 ? 21.375 -26.938 -1.679 1 98.19 37 THR B CA 1
ATOM 3836 C C . THR B 1 37 ? 22.266 -27.266 -0.483 1 98.19 37 THR B C 1
ATOM 3838 O O . THR B 1 37 ? 22.75 -26.359 0.199 1 98.19 37 THR B O 1
ATOM 3841 N N . ASN B 1 38 ? 22.328 -28.531 -0.152 1 95.44 38 ASN B N 1
ATOM 3842 C CA . ASN B 1 38 ? 23.125 -29 0.977 1 95.44 38 ASN B CA 1
ATOM 3843 C C . ASN B 1 38 ? 22.703 -28.328 2.279 1 95.44 38 ASN B C 1
ATOM 3845 O O . ASN B 1 38 ? 23.562 -27.938 3.08 1 95.44 38 ASN B O 1
ATOM 3849 N N . GLY B 1 39 ? 21.469 -28.047 2.322 1 94.88 39 GLY B N 1
ATOM 3850 C CA . GLY B 1 39 ? 20.906 -27.516 3.551 1 94.88 39 GLY B CA 1
ATOM 3851 C C . GLY B 1 39 ? 21.125 -26.031 3.73 1 94.88 39 GLY B C 1
ATOM 3852 O O . GLY B 1 39 ? 20.719 -25.453 4.738 1 94.88 39 GLY B O 1
ATOM 3853 N N . GLU B 1 40 ? 21.734 -25.406 2.738 1 97.12 40 GLU B N 1
ATOM 3854 C CA . GLU B 1 40 ? 22.047 -23.984 2.824 1 97.12 40 GLU B CA 1
ATOM 3855 C C . GLU B 1 40 ? 21.344 -23.203 1.714 1 97.12 40 GLU B C 1
ATOM 3857 O O . GLU B 1 40 ? 21.219 -23.688 0.59 1 97.12 40 GLU B O 1
ATOM 3862 N N . ILE B 1 41 ? 20.922 -21.984 2.051 1 98.12 41 ILE B N 1
ATOM 3863 C CA . ILE B 1 41 ? 20.297 -21.109 1.062 1 98.12 41 ILE B CA 1
ATOM 3864 C C . ILE B 1 41 ? 21.312 -20.094 0.571 1 98.12 41 ILE B C 1
ATOM 3866 O O . ILE B 1 41 ? 21.906 -19.344 1.369 1 98.12 41 ILE B O 1
ATOM 3870 N N . HIS B 1 42 ? 21.578 -20.062 -0.675 1 98.81 42 HIS B N 1
ATOM 3871 C CA . HIS B 1 42 ? 22.422 -19.078 -1.347 1 98.81 42 HIS B CA 1
ATOM 3872 C C . HIS B 1 42 ? 21.578 -18.062 -2.107 1 98.81 42 HIS B C 1
ATOM 3874 O O . HIS B 1 42 ? 20.625 -18.422 -2.793 1 98.81 42 HIS B O 1
ATOM 3880 N N . GLU B 1 43 ? 21.875 -16.797 -1.947 1 98.81 43 GLU B N 1
ATOM 3881 C CA . GLU B 1 43 ? 21.094 -15.727 -2.537 1 98.81 43 GLU B CA 1
ATOM 3882 C C . GLU B 1 43 ? 21.953 -14.836 -3.43 1 98.81 43 GLU B C 1
ATOM 3884 O O . GLU B 1 43 ? 23.078 -14.492 -3.074 1 98.81 43 GLU B O 1
ATOM 3889 N N . LEU B 1 44 ? 21.469 -14.492 -4.539 1 98.94 44 LEU B N 1
ATOM 3890 C CA . LEU B 1 44 ? 22.109 -13.586 -5.496 1 98.94 44 LEU B CA 1
ATOM 3891 C C . LEU B 1 44 ? 21.125 -12.539 -5.988 1 98.94 44 LEU B C 1
ATOM 3893 O O . LEU B 1 44 ? 19.938 -12.828 -6.172 1 98.94 44 LEU B O 1
ATOM 3897 N N . ALA B 1 45 ? 21.578 -11.344 -6.199 1 98.88 45 ALA B N 1
ATOM 3898 C CA . ALA B 1 45 ? 20.766 -10.25 -6.727 1 98.88 45 ALA B CA 1
ATOM 3899 C C . ALA B 1 45 ? 21.484 -9.547 -7.875 1 98.88 45 ALA B C 1
ATOM 3901 O O . ALA B 1 45 ? 22.703 -9.508 -7.918 1 98.88 45 ALA B O 1
ATOM 3902 N N . SER B 1 46 ? 20.75 -9.047 -8.797 1 98.81 46 SER B N 1
ATOM 3903 C CA . SER B 1 46 ? 21.297 -8.336 -9.945 1 98.81 46 SER B CA 1
ATOM 3904 C C . SER B 1 46 ? 20.328 -7.273 -10.453 1 98.81 46 SER B C 1
ATOM 3906 O O . SER B 1 46 ? 19.109 -7.473 -10.43 1 98.81 46 SER B O 1
ATOM 3908 N N . GLY B 1 47 ? 20.844 -6.102 -10.852 1 98.56 47 GLY B N 1
ATOM 3909 C CA . GLY B 1 47 ? 20.078 -5.09 -11.57 1 98.56 47 GLY B CA 1
ATOM 3910 C C . GLY B 1 47 ? 19.375 -4.109 -10.656 1 98.56 47 GLY B C 1
ATOM 3911 O O . GLY B 1 47 ? 19.891 -3.752 -9.602 1 98.56 47 GLY B O 1
ATOM 3912 N N . ILE B 1 48 ? 18.203 -3.568 -11.227 1 98.25 48 ILE B N 1
ATOM 3913 C CA . ILE B 1 48 ? 17.469 -2.525 -10.516 1 98.25 48 ILE B CA 1
ATOM 3914 C C . ILE B 1 48 ? 16 -2.939 -10.359 1 98.25 48 ILE B C 1
ATOM 3916 O O . ILE B 1 48 ? 15.484 -3.721 -11.156 1 98.25 48 ILE B O 1
ATOM 3920 N N . LEU B 1 49 ? 15.328 -2.4 -9.359 1 98.38 49 LEU B N 1
ATOM 3921 C CA . LEU B 1 49 ? 13.969 -2.771 -9.008 1 98.38 49 LEU B CA 1
ATOM 3922 C C . LEU B 1 49 ? 12.953 -1.96 -9.812 1 98.38 49 LEU B C 1
ATOM 3924 O O . LEU B 1 49 ? 11.789 -2.34 -9.914 1 98.38 49 LEU B O 1
ATOM 3928 N N . HIS B 1 50 ? 13.367 -0.862 -10.328 1 97.69 50 HIS B N 1
ATOM 3929 C CA . HIS B 1 50 ? 12.5 0.081 -11.023 1 97.69 50 HIS B CA 1
ATOM 3930 C C . HIS B 1 50 ? 13.312 1.01 -11.922 1 97.69 50 HIS B C 1
ATOM 3932 O O . HIS B 1 50 ? 14.133 1.79 -11.438 1 97.69 50 HIS B O 1
ATOM 3938 N N . THR B 1 51 ? 13.016 1.043 -13.203 1 96.94 51 THR B N 1
ATOM 3939 C CA . THR B 1 51 ? 13.773 1.861 -14.148 1 96.94 51 THR B CA 1
ATOM 3940 C C . THR B 1 51 ? 13.492 3.344 -13.922 1 96.94 51 THR B C 1
ATOM 3942 O O . THR B 1 51 ? 14.305 4.195 -14.289 1 96.94 51 THR B O 1
ATOM 3945 N N . GLY B 1 52 ? 12.352 3.682 -13.352 1 95.19 52 GLY B N 1
ATOM 3946 C CA . GLY B 1 52 ? 12.023 5.066 -13.062 1 95.19 52 GLY B CA 1
ATOM 3947 C C . GLY B 1 52 ? 12.766 5.621 -11.859 1 95.19 52 GLY B C 1
ATOM 3948 O O . GLY B 1 52 ? 13.047 6.816 -11.797 1 95.19 52 GLY B O 1
ATOM 3949 N N . THR B 1 53 ? 13.094 4.812 -10.867 1 95.75 53 THR B N 1
ATOM 3950 C CA . THR B 1 53 ? 13.719 5.285 -9.641 1 95.75 53 THR B CA 1
ATOM 3951 C C . THR B 1 53 ? 15.203 4.914 -9.609 1 95.75 53 THR B C 1
ATOM 3953 O O . THR B 1 53 ? 15.992 5.559 -8.914 1 95.75 53 THR B O 1
ATOM 3956 N N . GLY B 1 54 ? 15.562 3.797 -10.242 1 96.81 54 GLY B N 1
ATOM 3957 C CA . GLY B 1 54 ? 16.938 3.344 -10.266 1 96.81 54 GLY B CA 1
ATOM 3958 C C . GLY B 1 54 ? 17.359 2.629 -9 1 96.81 54 GLY B C 1
ATOM 3959 O O . GLY B 1 54 ? 18.547 2.316 -8.82 1 96.81 54 GLY B O 1
ATOM 3960 N N . VAL B 1 55 ? 16.469 2.309 -8.094 1 97.81 55 VAL B N 1
ATOM 3961 C CA . VAL B 1 55 ? 16.812 1.632 -6.848 1 97.81 55 VAL B CA 1
ATOM 3962 C C . VAL B 1 55 ? 17.406 0.254 -7.152 1 97.81 55 VAL B C 1
ATOM 3964 O O . VAL B 1 55 ? 16.844 -0.505 -7.941 1 97.81 55 VAL B O 1
ATOM 3967 N N . GLU B 1 56 ? 18.469 -0.086 -6.559 1 98.12 56 GLU B N 1
ATOM 3968 C CA . GLU B 1 56 ? 19.203 -1.324 -6.809 1 98.12 56 GLU B CA 1
ATOM 3969 C C . GLU B 1 56 ? 18.469 -2.525 -6.219 1 98.12 56 GLU B C 1
ATOM 3971 O O . GLU B 1 56 ? 17.891 -2.432 -5.141 1 98.12 56 GLU B O 1
ATOM 3976 N N . THR B 1 57 ? 18.609 -3.652 -6.926 1 98.69 57 THR B N 1
ATOM 3977 C CA . THR B 1 57 ? 18.156 -4.926 -6.379 1 98.69 57 THR B CA 1
ATOM 3978 C C . THR B 1 57 ? 19.141 -5.461 -5.352 1 98.69 57 THR B C 1
ATOM 3980 O O . THR B 1 57 ? 20.359 -5.418 -5.57 1 98.69 57 THR B O 1
ATOM 3983 N N . THR B 1 58 ? 18.656 -5.906 -4.234 1 98.69 58 THR B N 1
ATOM 3984 C CA . THR B 1 58 ? 19.422 -6.641 -3.236 1 98.69 58 THR B CA 1
ATOM 3985 C C . THR B 1 58 ? 18.734 -7.953 -2.879 1 98.69 58 THR B C 1
ATOM 3987 O O . THR B 1 58 ? 17.609 -8.195 -3.299 1 98.69 58 THR B O 1
ATOM 3990 N N . VAL B 1 59 ? 19.375 -8.797 -2.17 1 98.62 59 VAL B N 1
ATOM 3991 C CA . VAL B 1 59 ? 18.859 -10.133 -1.899 1 98.62 59 VAL B CA 1
ATOM 3992 C C . VAL B 1 59 ? 17.609 -10.031 -1.014 1 98.62 59 VAL B C 1
ATOM 3994 O O . VAL B 1 59 ? 16.797 -10.945 -0.98 1 98.62 59 VAL B O 1
ATOM 3997 N N . ASP B 1 60 ? 17.453 -8.891 -0.343 1 97.81 60 ASP B N 1
ATOM 3998 C CA . ASP B 1 60 ? 16.297 -8.719 0.543 1 97.81 60 ASP B CA 1
ATOM 3999 C C . ASP B 1 60 ? 15.172 -7.973 -0.159 1 97.81 60 ASP B C 1
ATOM 4001 O O . ASP B 1 60 ? 14.195 -7.574 0.477 1 97.81 60 ASP B O 1
ATOM 4005 N N . SER B 1 61 ? 15.32 -7.723 -1.479 1 98.62 61 SER B N 1
ATOM 4006 C CA . SER B 1 61 ? 14.242 -7.094 -2.244 1 98.62 61 SER B CA 1
ATOM 4007 C C . SER B 1 61 ? 13.016 -7.996 -2.322 1 98.62 61 SER B C 1
ATOM 4009 O O . SER B 1 61 ? 13.148 -9.219 -2.41 1 98.62 61 SER B O 1
ATOM 4011 N N . VAL B 1 62 ? 11.867 -7.363 -2.271 1 98.62 62 VAL B N 1
ATOM 4012 C CA . VAL B 1 62 ? 10.609 -8.102 -2.295 1 98.62 62 VAL B CA 1
ATOM 4013 C C . VAL B 1 62 ? 9.961 -7.977 -3.672 1 98.62 62 VAL B C 1
ATOM 4015 O O . VAL B 1 62 ? 9.977 -6.902 -4.277 1 98.62 62 VAL B O 1
ATOM 4018 N N . PHE B 1 63 ? 9.469 -9.094 -4.195 1 98.88 63 PHE B N 1
ATOM 4019 C CA . PHE B 1 63 ? 8.789 -9.195 -5.484 1 98.88 63 PHE B CA 1
ATOM 4020 C C . PHE B 1 63 ? 7.402 -9.797 -5.324 1 98.88 63 PHE B C 1
ATOM 4022 O O . PHE B 1 63 ? 7.145 -10.531 -4.371 1 98.88 63 PHE B O 1
ATOM 4029 N N . GLN B 1 64 ? 6.469 -9.422 -6.215 1 98.69 64 GLN B N 1
ATOM 4030 C CA . GLN B 1 64 ? 5.223 -10.18 -6.352 1 98.69 64 GLN B CA 1
ATOM 4031 C C . GLN B 1 64 ? 5.48 -11.562 -6.934 1 98.69 64 GLN B C 1
ATOM 4033 O O . GLN B 1 64 ? 6.16 -11.695 -7.953 1 98.69 64 GLN B O 1
ATOM 4038 N N . ILE B 1 65 ? 4.875 -12.562 -6.32 1 98.81 65 ILE B N 1
ATOM 4039 C CA . ILE B 1 65 ? 5.277 -13.891 -6.758 1 98.81 65 ILE B CA 1
ATOM 4040 C C . ILE B 1 65 ? 4.141 -14.547 -7.543 1 98.81 65 ILE B C 1
ATOM 4042 O O . ILE B 1 65 ? 4.238 -15.711 -7.934 1 98.81 65 ILE B O 1
ATOM 4046 N N . GLY B 1 66 ? 3.078 -13.836 -7.785 1 98.19 66 GLY B N 1
ATOM 4047 C CA . GLY B 1 66 ? 2 -14.305 -8.641 1 98.19 66 GLY B CA 1
ATOM 4048 C C . GLY B 1 66 ? 1.449 -15.656 -8.211 1 98.19 66 GLY B C 1
ATOM 4049 O O . GLY B 1 66 ? 1.187 -15.875 -7.023 1 98.19 66 GLY B O 1
ATOM 4050 N N . SER B 1 67 ? 1.266 -16.531 -9.094 1 98.56 67 SER B N 1
ATOM 4051 C CA . SER B 1 67 ? 0.555 -17.797 -8.883 1 98.56 67 SER B CA 1
ATOM 4052 C C . SER B 1 67 ? 1.356 -18.734 -7.996 1 98.56 67 SER B C 1
ATOM 4054 O O . SER B 1 67 ? 0.838 -19.766 -7.543 1 98.56 67 SER B O 1
ATOM 4056 N N . VAL B 1 68 ? 2.545 -18.453 -7.723 1 98.88 68 VAL B N 1
ATOM 4057 C CA . VAL B 1 68 ? 3.219 -19.219 -6.684 1 98.88 68 VAL B CA 1
ATOM 4058 C C . VAL B 1 68 ? 2.428 -19.141 -5.379 1 98.88 68 VAL B C 1
ATOM 4060 O O . VAL B 1 68 ? 2.457 -20.062 -4.562 1 98.88 68 VAL B O 1
ATOM 4063 N N . SER B 1 69 ? 1.663 -18.094 -5.246 1 98.88 69 SER B N 1
ATOM 4064 C CA . SER B 1 69 ? 0.806 -17.844 -4.09 1 98.88 69 SER B CA 1
ATOM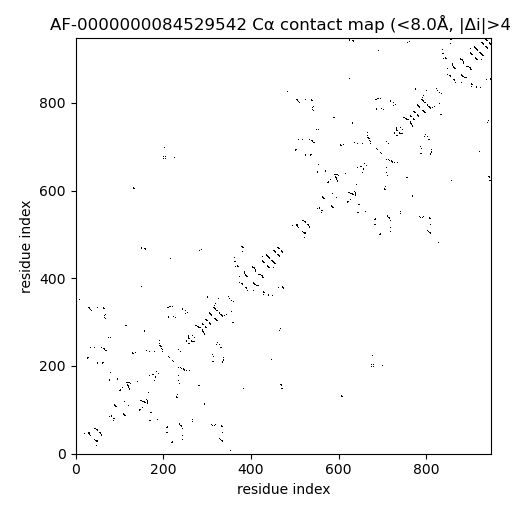 4065 C C . SER B 1 69 ? -0.148 -19.016 -3.859 1 98.88 69 SER B C 1
ATOM 4067 O O . SER B 1 69 ? -0.511 -19.312 -2.719 1 98.88 69 SER B O 1
ATOM 4069 N N . LYS B 1 70 ? -0.494 -19.703 -4.926 1 98.81 70 LYS B N 1
ATOM 4070 C CA . LYS B 1 70 ? -1.447 -20.797 -4.809 1 98.81 70 LYS B CA 1
ATOM 4071 C C . LYS B 1 70 ? -0.908 -21.906 -3.902 1 98.81 70 LYS B C 1
ATOM 4073 O O . LYS B 1 70 ? -1.663 -22.5 -3.141 1 98.81 70 LYS B O 1
ATOM 4078 N N . GLY B 1 71 ? 0.372 -22.125 -3.971 1 98.88 71 GLY B N 1
ATOM 4079 C CA . GLY B 1 71 ? 0.963 -23.109 -3.076 1 98.88 71 GLY B CA 1
ATOM 4080 C C . GLY B 1 71 ? 0.789 -22.766 -1.61 1 98.88 71 GLY B C 1
ATOM 4081 O O . GLY B 1 71 ? 0.559 -23.641 -0.781 1 98.88 71 GLY B O 1
ATOM 4082 N N . TYR B 1 72 ? 0.904 -21.5 -1.252 1 98.94 72 TYR B N 1
ATOM 4083 C CA . TYR B 1 72 ? 0.722 -21.031 0.116 1 98.94 72 TYR B CA 1
ATOM 4084 C C . TYR B 1 72 ? -0.718 -21.219 0.574 1 98.94 72 TYR B C 1
ATOM 4086 O O . TYR B 1 72 ? -0.963 -21.688 1.687 1 98.94 72 TYR B O 1
ATOM 4094 N N . THR B 1 73 ? -1.656 -20.844 -0.292 1 98.94 73 THR B N 1
ATOM 4095 C CA . THR B 1 73 ? -3.068 -21.016 0.023 1 98.94 73 THR B CA 1
ATOM 4096 C C . THR B 1 73 ? -3.404 -22.5 0.192 1 98.94 73 THR B C 1
ATOM 4098 O O . THR B 1 73 ? -4.152 -22.859 1.098 1 98.94 73 THR B O 1
ATOM 4101 N N . ALA B 1 74 ? -2.854 -23.328 -0.685 1 98.88 74 ALA B N 1
ATOM 4102 C CA . ALA B 1 74 ? -3.064 -24.766 -0.568 1 98.88 74 ALA B CA 1
ATOM 4103 C C . ALA B 1 74 ? -2.535 -25.297 0.763 1 98.88 74 ALA B C 1
ATOM 4105 O O . ALA B 1 74 ? -3.211 -26.062 1.444 1 98.88 74 ALA B O 1
ATOM 4106 N N . ALA B 1 75 ? -1.338 -24.875 1.127 1 98.81 75 ALA B N 1
ATOM 4107 C CA . ALA B 1 75 ? -0.763 -25.297 2.404 1 98.81 75 ALA B CA 1
ATOM 4108 C C . ALA B 1 75 ? -1.652 -24.859 3.57 1 98.81 75 ALA B C 1
ATOM 4110 O O . ALA B 1 75 ? -1.857 -25.625 4.516 1 98.81 75 ALA B O 1
ATOM 4111 N N . LEU B 1 76 ? -2.162 -23.625 3.508 1 98.81 76 LEU B N 1
ATOM 4112 C CA . LEU B 1 76 ? -3.072 -23.141 4.539 1 98.81 76 LEU B CA 1
ATOM 4113 C C . LEU B 1 76 ? -4.297 -24.047 4.652 1 98.81 76 LEU B C 1
ATOM 4115 O O . LEU B 1 76 ? -4.641 -24.5 5.746 1 98.81 76 LEU B O 1
ATOM 4119 N N . VAL B 1 77 ? -4.898 -24.375 3.549 1 98.81 77 VAL B N 1
ATOM 4120 C CA . VAL B 1 77 ? -6.121 -25.172 3.518 1 98.81 77 VAL B CA 1
ATOM 4121 C C . VAL B 1 77 ? -5.836 -26.578 4.027 1 98.81 77 VAL B C 1
ATOM 4123 O O . VAL B 1 77 ? -6.598 -27.125 4.828 1 98.81 77 VAL B O 1
ATOM 4126 N N . LEU B 1 78 ? -4.75 -27.141 3.621 1 98.5 78 LEU B N 1
ATOM 4127 C CA . LEU B 1 78 ? -4.418 -28.5 4.039 1 98.5 78 LEU B CA 1
ATOM 4128 C C . LEU B 1 78 ? -4.02 -28.531 5.508 1 98.5 78 LEU B C 1
ATOM 4130 O O . LEU B 1 78 ? -4.219 -29.547 6.188 1 98.5 78 LEU B O 1
ATOM 4134 N N . SER B 1 79 ? -3.438 -27.422 5.992 1 98.31 79 SER B N 1
ATOM 4135 C CA . SER B 1 79 ? -3.178 -27.344 7.426 1 98.31 79 SER B CA 1
ATOM 4136 C C . SER B 1 79 ? -4.473 -27.391 8.227 1 98.31 79 SER B C 1
ATOM 4138 O O . SER B 1 79 ? -4.523 -28 9.305 1 98.31 79 SER B O 1
ATOM 4140 N N . LEU B 1 80 ? -5.504 -26.75 7.727 1 98.5 80 LEU B N 1
ATOM 4141 C CA . LEU B 1 80 ? -6.809 -26.781 8.375 1 98.5 80 LEU B CA 1
ATOM 4142 C C . LEU B 1 80 ? -7.422 -28.172 8.305 1 98.5 80 LEU B C 1
ATOM 4144 O O . LEU B 1 80 ? -8.039 -28.625 9.266 1 98.5 80 LEU B O 1
ATOM 4148 N N . ALA B 1 81 ? -7.207 -28.844 7.184 1 97.94 81 ALA B N 1
ATOM 4149 C CA . ALA B 1 81 ? -7.664 -30.234 7.055 1 97.94 81 ALA B CA 1
ATOM 4150 C C . ALA B 1 81 ? -6.926 -31.141 8.023 1 97.94 81 ALA B C 1
ATOM 4152 O O . ALA B 1 81 ? -7.539 -32 8.672 1 97.94 81 ALA B O 1
ATOM 4153 N N . ASP B 1 82 ? -5.688 -30.938 8.07 1 95.88 82 ASP B N 1
ATOM 4154 C CA . ASP B 1 82 ? -4.836 -31.703 8.984 1 95.88 82 ASP B CA 1
ATOM 4155 C C . ASP B 1 82 ? -5.297 -31.547 10.43 1 95.88 82 ASP B C 1
ATOM 4157 O O . ASP B 1 82 ? -5.191 -32.469 11.227 1 95.88 82 ASP B O 1
ATOM 4161 N N . ALA B 1 83 ? -5.77 -30.438 10.75 1 96.19 83 ALA B N 1
ATOM 4162 C CA . ALA B 1 83 ? -6.215 -30.125 12.109 1 96.19 83 ALA B CA 1
ATOM 4163 C C . ALA B 1 83 ? -7.648 -30.594 12.336 1 96.19 83 ALA B C 1
ATOM 4165 O O . ALA B 1 83 ? -8.211 -30.406 13.414 1 96.19 83 ALA B O 1
ATOM 4166 N N . GLY B 1 84 ? -8.266 -31.172 11.328 1 97.5 84 GLY B N 1
ATOM 4167 C CA . GLY B 1 84 ? -9.617 -31.703 11.445 1 97.5 84 GLY B CA 1
ATOM 4168 C C . GLY B 1 84 ? -10.68 -30.625 11.328 1 97.5 84 GLY B C 1
ATOM 4169 O O . GLY B 1 84 ? -11.844 -30.875 11.656 1 97.5 84 GLY B O 1
ATOM 4170 N N . LYS B 1 85 ? -10.328 -29.484 10.875 1 98.38 85 LYS B N 1
ATOM 4171 C CA . LYS B 1 85 ? -11.25 -28.359 10.828 1 98.38 85 LYS B CA 1
ATOM 4172 C C . LYS B 1 85 ? -11.922 -28.25 9.461 1 98.38 85 LYS B C 1
ATOM 4174 O O . LYS B 1 85 ? -12.891 -27.5 9.297 1 98.38 85 LYS B O 1
ATOM 4179 N N . LEU B 1 86 ? -11.43 -28.969 8.516 1 98.44 86 LEU B N 1
ATOM 4180 C CA . LEU B 1 86 ? -11.961 -29 7.16 1 98.44 86 LEU B CA 1
ATOM 4181 C C . LEU B 1 86 ? -11.859 -30.391 6.559 1 98.44 86 LEU B C 1
ATOM 4183 O O . LEU B 1 86 ? -10.844 -31.078 6.727 1 98.44 86 LEU B O 1
ATOM 4187 N N . ASP B 1 87 ? -12.875 -30.859 5.949 1 98.44 87 ASP B N 1
ATOM 4188 C CA . ASP B 1 87 ? -12.836 -32.094 5.156 1 98.44 87 ASP B CA 1
ATOM 4189 C C . ASP B 1 87 ? -12.766 -31.781 3.664 1 98.44 87 ASP B C 1
ATOM 4191 O O . ASP B 1 87 ? -13.742 -31.328 3.066 1 98.44 87 ASP B O 1
ATOM 4195 N N . PRO B 1 88 ? -11.609 -32.062 3.053 1 98.25 88 PRO B N 1
ATOM 4196 C CA . PRO B 1 88 ? -11.445 -31.656 1.653 1 98.25 88 PRO B CA 1
ATOM 4197 C C . PRO B 1 88 ? -12.336 -32.469 0.705 1 98.25 88 PRO B C 1
ATOM 4199 O O . PRO B 1 88 ? -12.453 -32.094 -0.473 1 98.25 88 PRO B O 1
ATOM 4202 N N . ASP B 1 89 ? -13.008 -33.469 1.203 1 98.38 89 ASP B N 1
ATOM 4203 C CA . ASP B 1 89 ? -13.805 -34.344 0.349 1 98.38 89 ASP B CA 1
ATOM 4204 C C . ASP B 1 89 ? -15.297 -34.062 0.504 1 98.38 89 ASP B C 1
ATOM 4206 O O . ASP B 1 89 ? -16.125 -34.656 -0.198 1 98.38 89 ASP B O 1
ATOM 4210 N N . GLN B 1 90 ? -15.688 -33.219 1.431 1 98.62 90 GLN B N 1
ATOM 4211 C CA . GLN B 1 90 ? -17.062 -32.75 1.513 1 98.62 90 GLN B CA 1
ATOM 4212 C C . GLN B 1 90 ? -17.281 -31.547 0.6 1 98.62 90 GLN B C 1
ATOM 4214 O O . GLN B 1 90 ? -16.344 -30.797 0.306 1 98.62 90 GLN B O 1
ATOM 4219 N N . PRO B 1 91 ? -18.516 -31.359 0.156 1 98.75 91 PRO B N 1
ATOM 4220 C CA . PRO B 1 91 ? -18.781 -30.234 -0.738 1 98.75 91 PRO B CA 1
ATOM 4221 C C . PRO B 1 91 ? -18.438 -28.875 -0.101 1 98.75 91 PRO B C 1
ATOM 4223 O O . PRO B 1 91 ? -18.578 -28.719 1.112 1 98.75 91 PRO B O 1
ATOM 4226 N N . VAL B 1 92 ? -18.047 -27.953 -0.902 1 98.94 92 VAL B N 1
ATOM 4227 C CA . VAL B 1 92 ? -17.703 -26.594 -0.479 1 98.94 92 VAL B CA 1
ATOM 4228 C C . VAL B 1 92 ? -18.859 -26.016 0.319 1 98.94 92 VAL B C 1
ATOM 4230 O O . VAL B 1 92 ? -18.656 -25.297 1.309 1 98.94 92 VAL B O 1
ATOM 4233 N N . VAL B 1 93 ? -20.141 -26.328 -0.009 1 98.75 93 VAL B N 1
ATOM 4234 C CA . VAL B 1 93 ? -21.328 -25.75 0.599 1 98.75 93 VAL B CA 1
ATOM 4235 C C . VAL B 1 93 ? -21.422 -26.172 2.061 1 98.75 93 VAL B C 1
ATOM 4237 O O . VAL B 1 93 ? -22.156 -25.578 2.846 1 98.75 93 VAL B O 1
ATOM 4240 N N . ALA B 1 94 ? -20.75 -27.203 2.432 1 98.44 94 ALA B N 1
ATOM 4241 C CA . ALA B 1 94 ? -20.734 -27.625 3.832 1 98.44 94 ALA B CA 1
ATOM 4242 C C . ALA B 1 94 ? -20.062 -26.562 4.703 1 98.44 94 ALA B C 1
ATOM 4244 O O . ALA B 1 94 ? -20.406 -26.406 5.879 1 98.44 94 ALA B O 1
ATOM 4245 N N . VAL B 1 95 ? -19.094 -25.812 4.172 1 98.56 95 VAL B N 1
ATOM 4246 C CA . VAL B 1 95 ? -18.375 -24.781 4.902 1 98.56 95 VAL B CA 1
ATOM 4247 C C . VAL B 1 95 ? -18.875 -23.406 4.477 1 98.56 95 VAL B C 1
ATOM 4249 O O . VAL B 1 95 ? -18.875 -22.469 5.277 1 98.56 95 VAL B O 1
ATOM 4252 N N . LEU B 1 96 ? -19.25 -23.297 3.258 1 98.75 96 LEU B N 1
ATOM 4253 C CA . LEU B 1 96 ? -19.844 -22.078 2.703 1 98.75 96 LEU B CA 1
ATOM 4254 C C . LEU B 1 96 ? -21.266 -22.328 2.219 1 98.75 96 LEU B C 1
ATOM 4256 O O . LEU B 1 96 ? -21.5 -22.453 1.017 1 98.75 96 LEU B O 1
ATOM 4260 N N . PRO B 1 97 ? -22.188 -22.25 3.078 1 98.38 97 PRO B N 1
ATOM 4261 C CA . PRO B 1 97 ? -23.547 -22.656 2.73 1 98.38 97 PRO B CA 1
ATOM 4262 C C . PRO B 1 97 ? -24.141 -21.812 1.594 1 98.38 97 PRO B C 1
ATOM 4264 O O . PRO B 1 97 ? -25 -22.297 0.851 1 98.38 97 PRO B O 1
ATOM 4267 N N . ASP B 1 98 ? -23.688 -20.609 1.42 1 97.94 98 ASP B N 1
ATOM 4268 C CA . ASP B 1 98 ? -24.266 -19.734 0.405 1 97.94 98 ASP B CA 1
ATOM 4269 C C . ASP B 1 98 ? -23.453 -19.797 -0.889 1 97.94 98 ASP B C 1
ATOM 4271 O O . ASP B 1 98 ? -23.703 -19.016 -1.812 1 97.94 98 ASP B O 1
ATOM 4275 N N . PHE B 1 99 ? -22.453 -20.656 -0.962 1 98.69 99 PHE B N 1
ATOM 4276 C CA . PHE B 1 99 ? -21.656 -20.812 -2.178 1 98.69 99 PHE B CA 1
ATOM 4277 C C . PHE B 1 99 ? -22.531 -21.203 -3.355 1 98.69 99 PHE B C 1
ATOM 4279 O O . PHE B 1 99 ? -23.344 -22.125 -3.252 1 98.69 99 PHE B O 1
ATOM 4286 N N . ALA B 1 100 ? -22.344 -20.484 -4.457 1 98.62 100 ALA B N 1
ATOM 4287 C CA . ALA B 1 100 ? -23.156 -20.719 -5.641 1 98.62 100 ALA B CA 1
ATOM 4288 C C . ALA B 1 100 ? -22.359 -20.5 -6.918 1 98.62 100 ALA B C 1
ATOM 4290 O O . ALA B 1 100 ? -21.375 -19.734 -6.922 1 98.62 100 ALA B O 1
ATOM 4291 N N . LEU B 1 101 ? -22.672 -21.188 -7.898 1 98.5 101 LEU B N 1
ATOM 4292 C CA . LEU B 1 101 ? -22.234 -21.047 -9.281 1 98.5 101 LEU B CA 1
ATOM 4293 C C . LEU B 1 101 ? -23.438 -20.953 -10.227 1 98.5 101 LEU B C 1
ATOM 4295 O O . LEU B 1 101 ? -24.578 -21.141 -9.805 1 98.5 101 LEU B O 1
ATOM 4299 N N . ALA B 1 102 ? -23.094 -20.609 -11.492 1 97.38 102 ALA B N 1
ATOM 4300 C CA . ALA B 1 102 ? -24.188 -20.609 -12.469 1 97.38 102 ALA B CA 1
ATOM 4301 C C . ALA B 1 102 ? -24.828 -22 -12.555 1 97.38 102 ALA B C 1
ATOM 4303 O O . ALA B 1 102 ? -26.031 -22.109 -12.766 1 97.38 102 ALA B O 1
ATOM 4304 N N . ASP B 1 103 ? -24.078 -23.078 -12.43 1 97.75 103 ASP B N 1
ATOM 4305 C CA . ASP B 1 103 ? -24.547 -24.453 -12.367 1 97.75 103 ASP B CA 1
ATOM 4306 C C . ASP B 1 103 ? -24.797 -24.875 -10.922 1 97.75 103 ASP B C 1
ATOM 4308 O O . ASP B 1 103 ? -23.859 -25.219 -10.195 1 97.75 103 ASP B O 1
ATOM 4312 N N . ALA B 1 104 ? -26.047 -24.984 -10.555 1 97.88 104 ALA B N 1
ATOM 4313 C CA . ALA B 1 104 ? -26.438 -25.234 -9.172 1 97.88 104 ALA B CA 1
ATOM 4314 C C . ALA B 1 104 ? -25.984 -26.625 -8.727 1 97.88 104 ALA B C 1
ATOM 4316 O O . ALA B 1 104 ? -25.625 -26.812 -7.562 1 97.88 104 ALA B O 1
ATOM 4317 N N . GLU B 1 105 ? -26.078 -27.5 -9.586 1 97.81 105 GLU B N 1
ATOM 4318 C CA . GLU B 1 105 ? -25.672 -28.859 -9.234 1 97.81 105 GLU B CA 1
ATOM 4319 C C . GLU B 1 105 ? -24.172 -28.922 -8.961 1 97.81 105 GLU B C 1
ATOM 4321 O O . GLU B 1 105 ? -23.734 -29.562 -8.008 1 97.81 105 GLU B O 1
ATOM 4326 N N . ALA B 1 106 ? -23.391 -28.297 -9.781 1 98.19 106 ALA B N 1
ATOM 4327 C CA . ALA B 1 106 ? -21.953 -28.234 -9.555 1 98.19 106 ALA B CA 1
ATOM 4328 C C . ALA B 1 106 ? -21.625 -27.578 -8.211 1 98.19 106 ALA B C 1
ATOM 4330 O O . ALA B 1 106 ? -20.781 -28.078 -7.457 1 98.19 106 ALA B O 1
ATOM 4331 N N . ALA B 1 107 ? -22.328 -26.5 -7.887 1 98.38 107 ALA B N 1
ATOM 4332 C CA . ALA B 1 107 ? -22.094 -25.797 -6.633 1 98.38 107 ALA B CA 1
ATOM 4333 C C . ALA B 1 107 ? -22.328 -26.703 -5.434 1 98.38 107 ALA B C 1
ATOM 4335 O O . ALA B 1 107 ? -21.641 -26.594 -4.414 1 98.38 107 ALA B O 1
ATOM 4336 N N . ARG B 1 108 ? -23.219 -27.641 -5.562 1 98.06 108 ARG B N 1
ATOM 4337 C CA . ARG B 1 108 ? -23.609 -28.5 -4.453 1 98.06 108 ARG B CA 1
ATOM 4338 C C . ARG B 1 108 ? -22.641 -29.656 -4.293 1 98.06 108 ARG B C 1
ATOM 4340 O O . ARG B 1 108 ? -22.656 -30.344 -3.268 1 98.06 108 ARG B O 1
ATOM 4347 N N . THR B 1 109 ? -21.797 -29.859 -5.32 1 98.38 109 THR B N 1
ATOM 4348 C CA . THR B 1 109 ? -21.062 -31.125 -5.281 1 98.38 109 THR B CA 1
ATOM 4349 C C . THR B 1 109 ? -19.562 -30.859 -5.285 1 98.38 109 THR B C 1
ATOM 4351 O O . THR B 1 109 ? -18.781 -31.688 -4.797 1 98.38 109 THR B O 1
ATOM 4354 N N . ILE B 1 110 ? -19.125 -29.781 -5.816 1 98.81 110 ILE B N 1
ATOM 4355 C CA . ILE B 1 110 ? -17.703 -29.484 -5.914 1 98.81 110 ILE B CA 1
ATOM 4356 C C . ILE B 1 110 ? -17.078 -29.484 -4.52 1 98.81 110 ILE B C 1
ATOM 4358 O O . ILE B 1 110 ? -17.656 -28.953 -3.572 1 98.81 110 ILE B O 1
ATOM 4362 N N . THR B 1 111 ? -15.891 -30.047 -4.43 1 98.88 111 THR B N 1
ATOM 4363 C CA . THR B 1 111 ? -15.195 -30.172 -3.152 1 98.88 111 THR B CA 1
ATOM 4364 C C . THR B 1 111 ? -13.945 -29.297 -3.133 1 98.88 111 THR B C 1
ATOM 4366 O O . THR B 1 111 ? -13.438 -28.922 -4.188 1 98.88 111 THR B O 1
ATOM 4369 N N . PRO B 1 112 ? -13.422 -29 -1.853 1 98.88 112 PRO B N 1
ATOM 4370 C CA . PRO B 1 112 ? -12.133 -28.312 -1.757 1 98.88 112 PRO B CA 1
ATOM 4371 C C . PRO B 1 112 ? -11.008 -29.078 -2.457 1 98.88 112 PRO B C 1
ATOM 4373 O O . PRO B 1 112 ? -10.109 -28.453 -3.035 1 98.88 112 PRO B O 1
ATOM 4376 N N . ARG B 1 113 ? -11.031 -30.406 -2.449 1 98.75 113 ARG B N 1
ATOM 4377 C CA . ARG B 1 113 ? -10.023 -31.188 -3.158 1 98.75 113 ARG B CA 1
ATOM 4378 C C . ARG B 1 113 ? -10.031 -30.859 -4.648 1 98.75 113 ARG B C 1
ATOM 4380 O O . ARG B 1 113 ? -8.977 -30.672 -5.25 1 98.75 113 ARG B O 1
ATOM 4387 N N . GLN B 1 114 ? -11.211 -30.75 -5.191 1 98.81 114 GLN B N 1
ATOM 4388 C CA . GLN B 1 114 ? -11.336 -30.438 -6.613 1 98.81 114 GLN B CA 1
ATOM 4389 C C . GLN B 1 114 ? -10.891 -29.016 -6.914 1 98.81 114 GLN B C 1
ATOM 4391 O O . GLN B 1 114 ? -10.43 -28.719 -8.016 1 98.81 114 GLN B O 1
ATOM 4396 N N . LEU B 1 115 ? -11.086 -28.094 -5.957 1 98.94 115 LEU B N 1
ATOM 4397 C CA . LEU B 1 115 ? -10.539 -26.75 -6.102 1 98.94 115 LEU B CA 1
ATOM 4398 C C . LEU B 1 115 ? -9.016 -26.781 -6.074 1 98.94 115 LEU B C 1
ATOM 4400 O O . LEU B 1 115 ? -8.367 -26.156 -6.918 1 98.94 115 LEU B O 1
ATOM 4404 N N . LEU B 1 116 ? -8.438 -27.516 -5.168 1 98.88 116 LEU B N 1
ATOM 4405 C CA . LEU B 1 116 ? -6.996 -27.594 -4.957 1 98.88 116 LEU B CA 1
ATOM 4406 C C . LEU B 1 116 ? -6.301 -28.188 -6.18 1 98.88 116 LEU B C 1
ATOM 4408 O O . LEU B 1 116 ? -5.203 -27.75 -6.539 1 98.88 116 LEU B O 1
ATOM 4412 N N . ASN B 1 117 ? -6.934 -29.188 -6.809 1 98.5 117 ASN B N 1
ATOM 4413 C CA . ASN B 1 117 ? -6.25 -29.891 -7.891 1 98.5 117 ASN B CA 1
ATOM 4414 C C . ASN B 1 117 ? -6.785 -29.469 -9.258 1 98.5 117 ASN B C 1
ATOM 4416 O O . ASN B 1 117 ? -6.484 -30.094 -10.266 1 98.5 117 ASN B O 1
ATOM 4420 N N . HIS B 1 118 ? -7.59 -28.422 -9.359 1 98.38 118 HIS B N 1
ATOM 4421 C CA . HIS B 1 118 ? -8.055 -27.75 -10.562 1 98.38 118 HIS B CA 1
ATOM 4422 C C . HIS B 1 118 ? -8.945 -28.672 -11.398 1 98.38 118 HIS B C 1
ATOM 4424 O O . HIS B 1 118 ? -8.906 -28.625 -12.633 1 98.38 118 HIS B O 1
ATOM 4430 N N . THR B 1 119 ? -9.742 -29.531 -10.703 1 98.25 119 THR B N 1
ATOM 4431 C CA . THR B 1 119 ? -10.648 -30.391 -11.453 1 98.25 119 THR B CA 1
ATOM 4432 C C . THR B 1 119 ? -12.094 -29.984 -11.219 1 98.25 119 THR B C 1
ATOM 4434 O O . THR B 1 119 ? -13.016 -30.703 -11.633 1 98.25 119 THR B O 1
ATOM 4437 N N . SER B 1 120 ? -12.359 -28.859 -10.578 1 98.44 120 SER B N 1
ATOM 4438 C CA . SER B 1 120 ? -13.719 -28.422 -10.289 1 98.44 120 SER B CA 1
ATOM 4439 C C . SER B 1 120 ? -14.461 -28.016 -11.562 1 98.44 120 SER B C 1
ATOM 4441 O O . SER B 1 120 ? -15.688 -28.047 -11.609 1 98.44 120 SER B O 1
ATOM 4443 N N . GLY B 1 121 ? -13.648 -27.562 -12.555 1 97.5 121 GLY B N 1
ATOM 4444 C CA . GLY B 1 121 ? -14.266 -27.078 -13.773 1 97.5 121 GLY B CA 1
ATOM 4445 C C . GLY B 1 121 ? -14.703 -25.625 -13.68 1 97.5 121 GLY B C 1
ATOM 4446 O O . GLY B 1 121 ? -15.102 -25.016 -14.68 1 97.5 121 GLY B O 1
ATOM 4447 N N . ILE B 1 122 ? -14.602 -25 -12.516 1 97.81 122 ILE B N 1
ATOM 4448 C CA . ILE B 1 122 ? -14.984 -23.594 -12.359 1 97.81 122 ILE B CA 1
ATOM 4449 C C . ILE B 1 122 ? -14.125 -22.719 -13.273 1 97.81 122 ILE B C 1
ATOM 4451 O O . ILE B 1 122 ? -12.898 -22.844 -13.297 1 97.81 122 ILE B O 1
ATOM 4455 N N . GLU B 1 123 ? -14.781 -21.828 -14.023 1 95.12 123 GLU B N 1
ATOM 4456 C CA . GLU B 1 123 ? -14.039 -20.875 -14.844 1 95.12 123 GLU B CA 1
ATOM 4457 C C . GLU B 1 123 ? -12.977 -20.156 -14.031 1 95.12 123 GLU B C 1
ATOM 4459 O O . GLU B 1 123 ? -13.258 -19.641 -12.945 1 95.12 123 GLU B O 1
ATOM 4464 N N . GLY B 1 124 ? -11.812 -20.078 -14.602 1 93.38 124 GLY B N 1
ATOM 4465 C CA . GLY B 1 124 ? -10.664 -19.688 -13.805 1 93.38 124 GLY B CA 1
ATOM 4466 C C . GLY B 1 124 ? -10.336 -18.203 -13.922 1 93.38 124 GLY B C 1
ATOM 4467 O O . GLY B 1 124 ? -9.5 -17.688 -13.18 1 93.38 124 GLY B O 1
ATOM 4468 N N . ASP B 1 125 ? -10.953 -17.438 -14.781 1 88.56 125 ASP B N 1
ATOM 4469 C CA . ASP B 1 125 ? -10.555 -16.062 -15.086 1 88.56 125 ASP B CA 1
ATOM 4470 C C . ASP B 1 125 ? -11.672 -15.086 -14.758 1 88.56 125 ASP B C 1
ATOM 4472 O O . ASP B 1 125 ? -11.898 -14.125 -15.492 1 88.56 125 ASP B O 1
ATOM 4476 N N . TYR B 1 126 ? -12.43 -15.484 -13.672 1 90.75 126 TYR B N 1
ATOM 4477 C CA . TYR B 1 126 ? -13.438 -14.547 -13.172 1 90.75 126 TYR B CA 1
ATOM 4478 C C . TYR B 1 126 ? -12.781 -13.359 -12.477 1 90.75 126 TYR B C 1
ATOM 4480 O O . TYR B 1 126 ? -12.211 -13.5 -11.391 1 90.75 126 TYR B O 1
ATOM 4488 N N . VAL B 1 127 ? -12.797 -12.227 -13.125 1 84.62 127 VAL B N 1
ATOM 4489 C CA . VAL B 1 127 ? -12.227 -11.008 -12.547 1 84.62 127 VAL B CA 1
ATOM 4490 C C . VAL B 1 127 ? -13.336 -10.18 -11.898 1 84.62 127 VAL B C 1
ATOM 4492 O O . VAL B 1 127 ? -14.289 -9.773 -12.57 1 84.62 127 VAL B O 1
ATOM 4495 N N . ASN B 1 128 ? -13.312 -10.016 -10.711 1 92 128 ASN B N 1
ATOM 4496 C CA . ASN B 1 128 ? -14.242 -9.211 -9.93 1 92 128 ASN B CA 1
ATOM 4497 C C . ASN B 1 128 ? -13.516 -8.391 -8.867 1 92 128 ASN B C 1
ATOM 4499 O O . ASN B 1 128 ? -13.156 -8.914 -7.812 1 92 128 ASN B O 1
ATOM 4503 N N . ASP B 1 129 ? -13.281 -7.16 -9.203 1 95.19 129 ASP B N 1
ATOM 4504 C CA . ASP B 1 129 ? -12.656 -6.277 -8.219 1 95.19 129 ASP B CA 1
ATOM 4505 C C . ASP B 1 129 ? -13.656 -5.859 -7.141 1 95.19 129 ASP B C 1
ATOM 4507 O O . ASP B 1 129 ? -14.5 -4.996 -7.375 1 95.19 129 ASP B O 1
ATOM 4511 N N . THR B 1 130 ? -13.531 -6.398 -5.992 1 96.75 130 THR B N 1
ATOM 4512 C CA . THR B 1 130 ? -14.5 -6.184 -4.922 1 96.75 130 THR B CA 1
ATOM 4513 C C . THR B 1 130 ? -13.977 -5.168 -3.912 1 96.75 130 THR B C 1
ATOM 4515 O O . THR B 1 130 ? -14.484 -5.078 -2.791 1 96.75 130 THR B O 1
ATOM 4518 N N . GLY B 1 131 ? -12.977 -4.438 -4.281 1 95.56 131 GLY B N 1
ATOM 4519 C CA . GLY B 1 131 ? -12.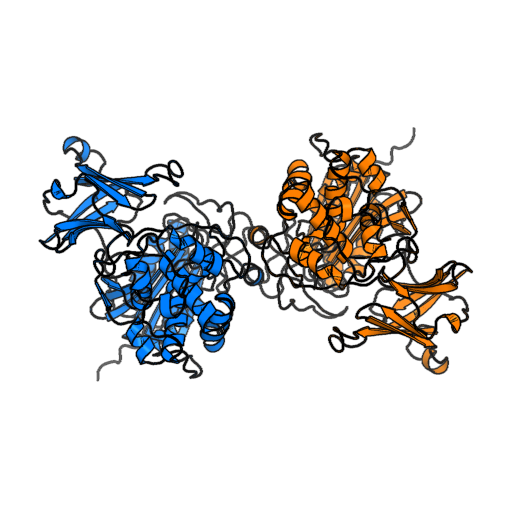484 -3.336 -3.471 1 95.56 131 GLY B CA 1
ATOM 4520 C C . GLY B 1 131 ? -11.383 -3.742 -2.512 1 95.56 131 GLY B C 1
ATOM 4521 O O . GLY B 1 131 ? -10.922 -4.887 -2.533 1 95.56 131 GLY B O 1
ATOM 4522 N N . ARG B 1 132 ? -10.977 -2.852 -1.637 1 95.38 132 ARG B N 1
ATOM 4523 C CA . ARG B 1 132 ? -9.789 -2.984 -0.798 1 95.38 132 ARG B CA 1
ATOM 4524 C C . ARG B 1 132 ? -10.148 -3.576 0.562 1 95.38 132 ARG B C 1
ATOM 4526 O O . ARG B 1 132 ? -9.258 -3.939 1.337 1 95.38 132 ARG B O 1
ATOM 4533 N N . GLY B 1 133 ? -11.391 -3.699 0.904 1 96.31 133 GLY B N 1
ATOM 4534 C CA . GLY B 1 133 ? -11.828 -4.07 2.24 1 96.31 133 GLY B CA 1
ATOM 4535 C C . GLY B 1 133 ? -11.523 -5.512 2.59 1 96.31 133 GLY B C 1
ATOM 4536 O O . GLY B 1 133 ? -11.273 -6.332 1.704 1 96.31 133 GLY B O 1
ATOM 4537 N N . ASP B 1 134 ? -11.547 -5.844 3.854 1 96.5 134 ASP B N 1
ATOM 4538 C CA . ASP B 1 134 ? -11.242 -7.191 4.332 1 96.5 134 ASP B CA 1
ATOM 4539 C C . ASP B 1 134 ? -12.367 -8.164 3.975 1 96.5 134 ASP B C 1
ATOM 4541 O O . ASP B 1 134 ? -12.203 -9.375 4.102 1 96.5 134 ASP B O 1
ATOM 4545 N N . ASP B 1 135 ? -13.445 -7.633 3.479 1 97.12 135 ASP B N 1
ATOM 4546 C CA . ASP B 1 135 ? -14.555 -8.477 3.047 1 97.12 135 ASP B CA 1
ATOM 4547 C C . ASP B 1 135 ? -14.445 -8.812 1.561 1 97.12 135 ASP B C 1
ATOM 4549 O O . ASP B 1 135 ? -15.391 -9.328 0.963 1 97.12 135 ASP B O 1
ATOM 4553 N N . CYS B 1 136 ? -13.328 -8.492 0.965 1 97.88 136 CYS B N 1
ATOM 4554 C CA . CYS B 1 136 ? -13.164 -8.594 -0.48 1 97.88 136 CYS B CA 1
ATOM 4555 C C . CYS B 1 136 ? -13.391 -10.023 -0.955 1 97.88 136 CYS B C 1
ATOM 4557 O O . CYS B 1 136 ? -14.023 -10.242 -1.984 1 97.88 136 CYS B O 1
ATOM 4559 N N . LEU B 1 137 ? -12.898 -11.047 -0.229 1 98.44 137 LEU B N 1
ATOM 4560 C CA . LEU B 1 137 ? -13.062 -12.438 -0.654 1 98.44 137 LEU B CA 1
ATOM 4561 C C . LEU B 1 137 ? -14.516 -12.883 -0.505 1 98.44 137 LEU B C 1
ATOM 4563 O O . LEU B 1 137 ? -15.031 -13.609 -1.354 1 98.44 137 LEU B O 1
ATOM 4567 N N . ALA B 1 138 ? -15.109 -12.5 0.597 1 98.56 138 ALA B N 1
ATOM 4568 C CA . ALA B 1 138 ? -16.531 -12.812 0.775 1 98.56 138 ALA B CA 1
ATOM 4569 C C . ALA B 1 138 ? -17.359 -12.273 -0.383 1 98.56 138 ALA B C 1
ATOM 4571 O O . ALA B 1 138 ? -18.188 -12.992 -0.943 1 98.56 138 ALA B O 1
ATOM 4572 N N . ARG B 1 139 ? -17.125 -11.031 -0.713 1 98.25 139 ARG B N 1
ATOM 4573 C CA . ARG B 1 139 ? -17.859 -10.398 -1.806 1 98.25 139 ARG B CA 1
ATOM 4574 C C . ARG B 1 139 ? -17.516 -11.055 -3.143 1 98.25 139 ARG B C 1
ATOM 4576 O O . ARG B 1 139 ? -18.375 -11.203 -4.008 1 98.25 139 ARG B O 1
ATOM 4583 N N . TYR B 1 140 ? -16.25 -11.383 -3.336 1 98.12 140 TYR B N 1
ATOM 4584 C CA . TYR B 1 140 ? -15.828 -12.078 -4.547 1 98.12 140 TYR B CA 1
ATOM 4585 C C . TYR B 1 140 ? -16.578 -13.398 -4.711 1 98.12 140 TYR B C 1
ATOM 4587 O O . TYR B 1 140 ? -17.125 -13.68 -5.777 1 98.12 140 TYR B O 1
ATOM 4595 N N . VAL B 1 141 ? -16.594 -14.18 -3.664 1 98.69 141 VAL B N 1
ATOM 4596 C CA . VAL B 1 141 ? -17.219 -15.5 -3.727 1 98.69 141 VAL B CA 1
ATOM 4597 C C . VAL B 1 141 ? -18.719 -15.367 -3.895 1 98.69 141 VAL B C 1
ATOM 4599 O O . VAL B 1 141 ? -19.359 -16.172 -4.59 1 98.69 141 VAL B O 1
ATOM 4602 N N . ASP B 1 142 ? -19.344 -14.336 -3.297 1 98.5 142 ASP B N 1
ATOM 4603 C CA . ASP B 1 142 ? -20.766 -14.07 -3.551 1 98.5 142 ASP B CA 1
ATOM 4604 C C . ASP B 1 142 ? -21.031 -13.875 -5.043 1 98.5 142 ASP B C 1
ATOM 4606 O O . ASP B 1 142 ? -22.062 -14.297 -5.555 1 98.5 142 ASP B O 1
ATOM 4610 N N . GLY B 1 143 ? -20.094 -13.297 -5.715 1 97.94 143 GLY B N 1
ATOM 4611 C CA . GLY B 1 143 ? -20.234 -13.008 -7.133 1 97.94 143 GLY B CA 1
ATOM 4612 C C . GLY B 1 143 ? -20.078 -14.234 -8.008 1 97.94 143 GLY B C 1
ATOM 4613 O O . GLY B 1 143 ? -20.453 -14.211 -9.188 1 97.94 143 GLY B O 1
ATOM 4614 N N . THR B 1 144 ? -19.594 -15.336 -7.473 1 98 144 THR B N 1
ATOM 4615 C CA . THR B 1 144 ? -19.359 -16.531 -8.266 1 98 144 THR B CA 1
ATOM 4616 C C . THR B 1 144 ? -20.688 -17.156 -8.711 1 98 144 THR B C 1
ATOM 4618 O O . THR B 1 144 ? -20.703 -18.031 -9.586 1 98 144 THR B O 1
ATOM 4621 N N . ARG B 1 145 ? -21.812 -16.719 -8.195 1 97.88 145 ARG B N 1
ATOM 4622 C CA . ARG B 1 145 ? -23.125 -17.234 -8.562 1 97.88 145 ARG B CA 1
ATOM 4623 C C . ARG B 1 145 ? -23.359 -17.094 -10.062 1 97.88 145 ARG B C 1
ATOM 4625 O O . ARG B 1 145 ? -24.188 -17.828 -10.625 1 97.88 145 ARG B O 1
ATOM 4632 N N . LYS B 1 146 ? -22.609 -16.25 -10.711 1 94.88 146 LYS B N 1
ATOM 4633 C CA . LYS B 1 146 ? -22.781 -16.031 -12.148 1 94.88 146 LYS B CA 1
ATOM 4634 C C . LYS B 1 146 ? -21.703 -16.75 -12.945 1 94.88 146 LYS B C 1
ATOM 4636 O O . LYS B 1 146 ? -21.734 -16.75 -14.18 1 94.88 146 LYS B O 1
ATOM 4641 N N . VAL B 1 147 ? -20.781 -17.375 -12.297 1 96.12 147 VAL B N 1
ATOM 4642 C CA . VAL B 1 147 ? -19.609 -17.953 -12.953 1 96.12 147 VAL B CA 1
ATOM 4643 C C . VAL B 1 147 ? -19.953 -19.344 -13.484 1 96.12 147 VAL B C 1
ATOM 4645 O O . VAL B 1 147 ? -20.547 -20.156 -12.773 1 96.12 147 VAL B O 1
ATOM 4648 N N . GLY B 1 148 ? -19.562 -19.625 -14.711 1 95.5 148 GLY B N 1
ATOM 4649 C CA . GLY B 1 148 ? -19.828 -20.906 -15.344 1 95.5 148 GLY B CA 1
ATOM 4650 C C . GLY B 1 148 ? -18.703 -21.906 -15.18 1 95.5 148 GLY B C 1
ATOM 4651 O O . GLY B 1 148 ? -17.766 -21.656 -14.414 1 95.5 148 GLY B O 1
ATOM 4652 N N . LEU B 1 149 ? -18.859 -23.047 -15.859 1 96.06 149 LEU B N 1
ATOM 4653 C CA . LEU B 1 149 ? -17.875 -24.125 -15.852 1 96.06 149 LEU B CA 1
ATOM 4654 C C . LEU B 1 149 ? -17.219 -24.281 -17.219 1 96.06 149 LEU B C 1
ATOM 4656 O O . LEU B 1 149 ? -17.859 -24.109 -18.25 1 96.06 149 LEU B O 1
ATOM 4660 N N . THR B 1 150 ? -15.945 -24.562 -17.219 1 94.25 150 THR B N 1
ATOM 4661 C CA . THR B 1 150 ? -15.227 -24.875 -18.438 1 94.25 150 THR B CA 1
ATOM 4662 C C . THR B 1 150 ? -15.422 -26.328 -18.828 1 94.25 150 THR B C 1
ATOM 4664 O O . THR B 1 150 ? -15.312 -26.688 -20 1 94.25 150 THR B O 1
ATOM 4667 N N . ASN B 1 151 ? -15.648 -27.188 -17.906 1 94.69 151 ASN B N 1
ATOM 4668 C CA . ASN B 1 151 ? -15.875 -28.625 -18.031 1 94.69 151 ASN B CA 1
ATOM 4669 C C . ASN B 1 151 ? -16.656 -29.156 -16.844 1 94.69 151 ASN B C 1
ATOM 4671 O O . ASN B 1 151 ? -16.703 -28.531 -15.773 1 94.69 151 ASN B O 1
ATOM 4675 N N . PRO B 1 152 ? -17.344 -30.281 -17.031 1 95.06 152 PRO B N 1
ATOM 4676 C CA . PRO B 1 152 ? -17.953 -30.891 -15.844 1 95.06 152 PRO B CA 1
ATOM 4677 C C . PRO B 1 152 ? -16.938 -31.25 -14.766 1 95.06 152 PRO B C 1
ATOM 4679 O O . PRO B 1 152 ? -15.805 -31.641 -15.078 1 95.06 152 PRO B O 1
ATOM 4682 N N . PRO B 1 153 ? -17.359 -31.047 -13.484 1 97.25 153 PRO B N 1
ATOM 4683 C CA . PRO B 1 153 ? -16.422 -31.359 -12.406 1 97.25 153 PRO B CA 1
ATOM 4684 C C . PRO B 1 153 ? -15.836 -32.781 -12.531 1 97.25 153 PRO B C 1
ATOM 4686 O O . PRO B 1 153 ? -16.578 -33.75 -12.75 1 97.25 153 PRO B O 1
ATOM 4689 N N . GLY B 1 154 ? -14.562 -32.844 -12.531 1 96.5 154 GLY B N 1
ATOM 4690 C CA . GLY B 1 154 ? -13.867 -34.125 -12.523 1 96.5 154 GLY B CA 1
ATOM 4691 C C . GLY B 1 154 ? -13.539 -34.625 -13.914 1 96.5 154 GLY B C 1
ATOM 4692 O O . GLY B 1 154 ? -12.789 -35.594 -14.062 1 96.5 154 GLY B O 1
ATOM 4693 N N . ALA B 1 155 ? -13.992 -34 -14.953 1 96.06 155 ALA B N 1
ATOM 4694 C CA . ALA B 1 155 ? -13.867 -34.531 -16.312 1 96.06 155 ALA B CA 1
ATOM 4695 C C . ALA B 1 155 ? -12.461 -34.312 -16.859 1 96.06 155 ALA B C 1
ATOM 4697 O O . ALA B 1 155 ? -11.961 -35.125 -17.656 1 96.06 155 ALA B O 1
ATOM 4698 N N . THR B 1 156 ? -11.852 -33.25 -16.531 1 96.19 156 THR B N 1
ATOM 4699 C CA . THR B 1 156 ? -10.492 -32.875 -16.906 1 96.19 156 THR B CA 1
ATOM 4700 C C . THR B 1 156 ? -9.945 -31.781 -16 1 96.19 156 THR B C 1
ATOM 4702 O O . THR B 1 156 ? -10.57 -31.422 -15 1 96.19 156 THR B O 1
ATOM 4705 N N . MET B 1 157 ? -8.758 -31.453 -16.25 1 96.81 157 MET B N 1
ATOM 4706 C CA . MET B 1 157 ? -8.094 -30.453 -15.438 1 96.81 157 MET B CA 1
ATOM 4707 C C . MET B 1 157 ? -8.031 -29.109 -16.172 1 96.81 157 MET B C 1
ATOM 4709 O O . MET B 1 157 ? -7.566 -29.047 -17.312 1 96.81 157 MET B O 1
ATOM 4713 N N . SER B 1 158 ? -8.523 -28.109 -15.555 1 97.25 158 SER B N 1
ATOM 4714 C CA . SER B 1 158 ? -8.414 -26.734 -16.031 1 97.25 158 SER B CA 1
ATOM 4715 C C . SER B 1 158 ? -8.07 -25.766 -14.906 1 97.25 158 SER B C 1
ATOM 4717 O O . SER B 1 158 ? -8.836 -25.625 -13.945 1 97.25 158 SER B O 1
ATOM 4719 N N . TYR B 1 159 ? -6.945 -25.188 -15.086 1 96.94 159 TYR B N 1
ATOM 4720 C CA . TYR B 1 159 ? -6.402 -24.266 -14.094 1 96.94 159 TYR B CA 1
ATOM 4721 C C . TYR B 1 159 ? -7.41 -23.172 -13.75 1 96.94 159 TYR B C 1
ATOM 4723 O O . TYR B 1 159 ? -7.973 -22.547 -14.648 1 96.94 159 TYR B O 1
ATOM 4731 N N . SER B 1 160 ? -7.684 -22.953 -12.398 1 97.62 160 SER B N 1
ATOM 4732 C CA . SER B 1 160 ? -8.711 -22 -11.984 1 97.62 160 SER B CA 1
ATOM 4733 C C . SER B 1 160 ? -8.227 -21.125 -10.836 1 97.62 160 SER B C 1
ATOM 4735 O O . SER B 1 160 ? -8.156 -21.578 -9.688 1 97.62 160 SER B O 1
ATOM 4737 N N . SER B 1 161 ? -7.977 -19.844 -11.109 1 97.12 161 SER B N 1
ATOM 4738 C CA . SER B 1 161 ? -7.688 -18.875 -10.055 1 97.12 161 SER B CA 1
ATOM 4739 C C . SER B 1 161 ? -8.922 -18.609 -9.203 1 97.12 161 SER B C 1
ATOM 4741 O O . SER B 1 161 ? -8.812 -18.406 -7.988 1 97.12 161 SER B O 1
ATOM 4743 N N . THR B 1 162 ? -10.094 -18.656 -9.805 1 97.88 162 THR B N 1
ATOM 4744 C CA . THR B 1 162 ? -11.352 -18.484 -9.102 1 97.88 162 THR B CA 1
ATOM 4745 C C . THR B 1 162 ? -11.492 -19.516 -7.977 1 97.88 162 THR B C 1
ATOM 4747 O O . THR B 1 162 ? -11.883 -19.172 -6.859 1 97.88 162 THR B O 1
ATOM 4750 N N . ALA B 1 163 ? -11.141 -20.703 -8.289 1 98.69 163 ALA B N 1
ATOM 4751 C CA . ALA B 1 163 ? -11.219 -21.781 -7.305 1 98.69 163 ALA B CA 1
ATOM 4752 C C . ALA B 1 163 ? -10.328 -21.484 -6.098 1 98.69 163 ALA B C 1
ATOM 4754 O O . ALA B 1 163 ? -10.695 -21.797 -4.961 1 98.69 163 ALA B O 1
ATOM 4755 N N . TYR B 1 164 ? -9.242 -20.891 -6.285 1 98.81 164 TYR B N 1
ATOM 4756 C CA . TYR B 1 164 ? -8.32 -20.625 -5.188 1 98.81 164 TYR B CA 1
ATOM 4757 C C . TYR B 1 164 ? -8.805 -19.453 -4.344 1 98.81 164 TYR B C 1
ATOM 4759 O O . TYR B 1 164 ? -8.516 -19.375 -3.148 1 98.81 164 TYR B O 1
ATOM 4767 N N . ASN B 1 165 ? -9.539 -18.5 -4.957 1 98.81 165 ASN B N 1
ATOM 4768 C CA . ASN B 1 165 ? -10.211 -17.5 -4.137 1 98.81 165 ASN B CA 1
ATOM 4769 C C . ASN B 1 165 ? -11.266 -18.125 -3.236 1 98.81 165 ASN B C 1
ATOM 4771 O O . ASN B 1 165 ? -11.445 -17.703 -2.092 1 98.81 165 ASN B O 1
ATOM 4775 N N . VAL B 1 166 ? -11.93 -19.125 -3.777 1 98.94 166 VAL B N 1
ATOM 4776 C CA . VAL B 1 166 ? -12.898 -19.844 -2.949 1 98.94 166 VAL B CA 1
ATOM 4777 C C . VAL B 1 166 ? -12.172 -20.531 -1.791 1 98.94 166 VAL B C 1
ATOM 4779 O O . VAL B 1 166 ? -12.633 -20.484 -0.649 1 98.94 166 VAL B O 1
ATOM 4782 N N . LEU B 1 167 ? -11.016 -21.156 -2.07 1 98.94 167 LEU B N 1
ATOM 4783 C CA . LEU B 1 167 ? -10.211 -21.766 -1.017 1 98.94 167 LEU B CA 1
ATOM 4784 C C . LEU B 1 167 ? -9.805 -20.719 0.023 1 98.94 167 LEU B C 1
ATOM 4786 O O . LEU B 1 167 ? -9.82 -21 1.225 1 98.94 167 LEU B O 1
ATOM 4790 N N . GLY B 1 168 ? -9.391 -19.547 -0.46 1 98.94 168 GLY B N 1
ATOM 4791 C CA . GLY B 1 168 ? -9.102 -18.469 0.469 1 98.94 168 GLY B CA 1
ATOM 4792 C C . GLY B 1 168 ? -10.266 -18.141 1.384 1 98.94 168 GLY B C 1
ATOM 4793 O O . GLY B 1 168 ? -10.078 -17.969 2.592 1 98.94 168 GLY B O 1
ATOM 4794 N N . ARG B 1 169 ? -11.477 -18.047 0.8 1 98.94 169 ARG B N 1
ATOM 4795 C CA . ARG B 1 169 ? -12.688 -17.766 1.564 1 98.94 169 ARG B CA 1
ATOM 4796 C C . ARG B 1 169 ? -12.953 -18.859 2.588 1 98.94 169 ARG B C 1
ATOM 4798 O O . ARG B 1 169 ? -13.336 -18.578 3.727 1 98.94 169 ARG B O 1
ATOM 4805 N N . ILE B 1 170 ? -12.734 -20.078 2.203 1 98.94 170 ILE B N 1
ATOM 4806 C CA . ILE B 1 170 ? -12.875 -21.203 3.129 1 98.94 170 ILE B CA 1
ATOM 4807 C C . ILE B 1 170 ? -11.938 -21.016 4.32 1 98.94 170 ILE B C 1
ATOM 4809 O O . ILE B 1 170 ? -12.344 -21.172 5.473 1 98.94 170 ILE B O 1
ATOM 4813 N N . GLY B 1 171 ? -10.672 -20.672 4.039 1 98.88 171 GLY B N 1
ATOM 4814 C CA . GLY B 1 171 ? -9.734 -20.391 5.113 1 98.88 171 GLY B CA 1
ATOM 4815 C C . GLY B 1 171 ? -10.227 -19.328 6.078 1 98.88 171 GLY B C 1
ATOM 4816 O O . GLY B 1 171 ? -10.086 -19.469 7.297 1 98.88 171 GLY B O 1
ATOM 4817 N N . GLU B 1 172 ? -10.82 -18.266 5.508 1 98.88 172 GLU B N 1
ATOM 4818 C CA . GLU B 1 172 ? -11.344 -17.188 6.344 1 98.88 172 GLU B CA 1
ATOM 4819 C C . GLU B 1 172 ? -12.445 -17.703 7.27 1 98.88 172 GLU B C 1
ATOM 4821 O O . GLU B 1 172 ? -12.438 -17.406 8.469 1 98.88 172 GLU B O 1
ATOM 4826 N N . VAL B 1 173 ? -13.359 -18.453 6.746 1 98.81 173 VAL B N 1
ATOM 4827 C CA . VAL B 1 173 ? -14.539 -18.891 7.488 1 98.81 173 VAL B CA 1
ATOM 4828 C C . VAL B 1 173 ? -14.133 -19.906 8.555 1 98.81 173 VAL B C 1
ATOM 4830 O O . VAL B 1 173 ? -14.594 -19.812 9.703 1 98.81 173 VAL B O 1
ATOM 4833 N N . VAL B 1 174 ? -13.273 -20.797 8.211 1 98.81 174 VAL B N 1
ATOM 4834 C CA . VAL B 1 174 ? -12.867 -21.859 9.125 1 98.81 174 VAL B CA 1
ATOM 4835 C C . VAL B 1 174 ? -12.07 -21.25 10.281 1 98.81 174 VAL B C 1
ATOM 4837 O O . VAL B 1 174 ? -12.188 -21.703 11.43 1 98.81 174 VAL B O 1
ATOM 4840 N N . THR B 1 175 ? -11.281 -20.234 10.047 1 98.69 175 THR B N 1
ATOM 4841 C CA . THR B 1 175 ? -10.383 -19.688 11.062 1 98.69 175 THR B CA 1
ATOM 4842 C C . THR B 1 175 ? -11.016 -18.5 11.766 1 98.69 175 THR B C 1
ATOM 4844 O O . THR B 1 175 ? -10.57 -18.094 12.844 1 98.69 175 THR B O 1
ATOM 4847 N N . GLY B 1 176 ? -11.969 -17.844 11.133 1 98.44 176 GLY B N 1
ATOM 4848 C CA . GLY B 1 176 ? -12.531 -16.625 11.664 1 98.44 176 GLY B CA 1
ATOM 4849 C C . GLY B 1 176 ? -11.625 -15.422 11.484 1 98.44 176 GLY B C 1
ATOM 4850 O O . GLY B 1 176 ? -11.789 -14.398 12.156 1 98.44 176 GLY B O 1
ATOM 4851 N N . ARG B 1 177 ? -10.656 -15.539 10.656 1 97.94 177 ARG B N 1
ATOM 4852 C CA . ARG B 1 177 ? -9.688 -14.492 10.336 1 97.94 177 ARG B CA 1
ATOM 4853 C C . ARG B 1 177 ? -9.703 -14.172 8.852 1 97.94 177 ARG B C 1
ATOM 4855 O O . ARG B 1 177 ? -10.273 -14.922 8.055 1 97.94 177 ARG B O 1
ATOM 4862 N N . THR B 1 178 ? -9.203 -12.961 8.484 1 98.31 178 THR B N 1
ATOM 4863 C CA . THR B 1 178 ? -8.961 -12.742 7.062 1 98.31 178 THR B CA 1
ATOM 4864 C C . THR B 1 178 ? -7.961 -13.766 6.523 1 98.31 178 THR B C 1
ATOM 4866 O O . THR B 1 178 ? -7.18 -14.336 7.285 1 98.31 178 THR B O 1
ATOM 4869 N N . TRP B 1 179 ? -8.008 -14.055 5.262 1 98.69 179 TRP B N 1
ATOM 4870 C CA . TRP B 1 179 ? -7.047 -14.953 4.633 1 98.69 179 TRP B CA 1
ATOM 4871 C C . TRP B 1 179 ? -5.617 -14.516 4.926 1 98.69 179 TRP B C 1
ATOM 4873 O O . TRP B 1 179 ? -4.754 -15.344 5.23 1 98.69 179 TRP B O 1
ATOM 4883 N N . ASP B 1 180 ? -5.383 -13.203 4.887 1 98.56 180 ASP B N 1
ATOM 4884 C CA . ASP B 1 180 ? -4.07 -12.633 5.156 1 98.56 180 ASP B CA 1
ATOM 4885 C C . ASP B 1 180 ? -3.57 -13.023 6.547 1 98.56 180 ASP B C 1
ATOM 4887 O O . ASP B 1 180 ? -2.439 -13.492 6.695 1 98.56 180 ASP B O 1
ATOM 4891 N N . GLU B 1 181 ? -4.418 -12.852 7.527 1 98.12 181 GLU B N 1
ATOM 4892 C CA . GLU B 1 181 ? -4.055 -13.148 8.914 1 98.12 181 GLU B CA 1
ATOM 4893 C C . GLU B 1 181 ? -3.85 -14.648 9.117 1 98.12 181 GLU B C 1
ATOM 4895 O O . GLU B 1 181 ? -2.92 -15.062 9.812 1 98.12 181 GLU B O 1
ATOM 4900 N N . ALA B 1 182 ? -4.734 -15.43 8.555 1 98.75 182 ALA B N 1
ATOM 4901 C CA . ALA B 1 182 ? -4.633 -16.875 8.688 1 98.75 182 ALA B CA 1
ATOM 4902 C C . ALA B 1 182 ? -3.336 -17.391 8.078 1 98.75 182 ALA B C 1
ATOM 4904 O O . ALA B 1 182 ? -2.652 -18.234 8.672 1 98.75 182 ALA B O 1
ATOM 4905 N N . LEU B 1 183 ? -3.016 -16.906 6.887 1 98.81 183 LEU B N 1
ATOM 4906 C CA . LEU B 1 183 ? -1.788 -17.328 6.219 1 98.81 183 LEU B CA 1
ATOM 4907 C C . LEU B 1 183 ? -0.566 -16.969 7.062 1 98.81 183 LEU B C 1
ATOM 4909 O O . LEU B 1 183 ? 0.338 -17.797 7.227 1 98.81 183 LEU B O 1
ATOM 4913 N N . LYS B 1 184 ? -0.548 -15.789 7.531 1 98.31 184 LYS B N 1
ATOM 4914 C CA . LYS B 1 184 ? 0.575 -15.336 8.344 1 98.31 184 LYS B CA 1
ATOM 4915 C C . LYS B 1 184 ? 0.713 -16.188 9.609 1 98.31 184 LYS B C 1
ATOM 4917 O O . LYS B 1 184 ? 1.8 -16.688 9.914 1 98.31 184 LYS B O 1
ATOM 4922 N N . GLU B 1 185 ? -0.338 -16.391 10.281 1 97.69 185 GLU B N 1
ATOM 4923 C CA . GLU B 1 185 ? -0.323 -17.062 11.578 1 97.69 185 GLU B CA 1
ATOM 4924 C C . GLU B 1 185 ? -0.024 -18.547 11.438 1 97.69 185 GLU B C 1
ATOM 4926 O O . GLU B 1 185 ? 0.748 -19.109 12.211 1 97.69 185 GLU B O 1
ATOM 4931 N N . LEU B 1 186 ? -0.596 -19.172 10.461 1 97.81 186 LEU B N 1
ATOM 4932 C CA . LEU B 1 186 ? -0.573 -20.641 10.422 1 97.81 186 LEU B CA 1
ATOM 4933 C C . LEU B 1 186 ? 0.571 -21.141 9.547 1 97.81 186 LEU B C 1
ATOM 4935 O O . LEU B 1 186 ? 1.012 -22.281 9.695 1 97.81 186 LEU B O 1
ATOM 4939 N N . ILE B 1 187 ? 1.081 -20.297 8.625 1 98.38 187 ILE B N 1
ATOM 4940 C CA . ILE B 1 187 ? 2.086 -20.781 7.688 1 98.38 187 ILE B CA 1
ATOM 4941 C C . ILE B 1 187 ? 3.354 -19.953 7.805 1 98.38 187 ILE B C 1
ATOM 4943 O O . ILE B 1 187 ? 4.418 -20.469 8.164 1 98.38 187 ILE B O 1
ATOM 4947 N N . CYS B 1 188 ? 3.271 -18.656 7.668 1 98.31 188 CYS B N 1
ATOM 4948 C CA . CYS B 1 188 ? 4.457 -17.828 7.539 1 98.31 188 CYS B CA 1
ATOM 4949 C C . CYS B 1 188 ? 5.211 -17.734 8.859 1 98.31 188 CYS B C 1
ATOM 4951 O O . CYS B 1 188 ? 6.426 -17.953 8.898 1 98.31 188 CYS B O 1
ATOM 4953 N N . ASP B 1 189 ? 4.5 -17.422 9.945 1 97.44 189 ASP B N 1
ATOM 4954 C CA . ASP B 1 189 ? 5.148 -17.188 11.227 1 97.44 189 ASP B CA 1
ATOM 4955 C C . ASP B 1 189 ? 5.883 -18.438 11.711 1 97.44 189 ASP B C 1
ATOM 4957 O O . ASP B 1 189 ? 7.066 -18.375 12.055 1 97.44 189 ASP B O 1
ATOM 4961 N N . PRO B 1 190 ? 5.25 -19.562 11.703 1 97.25 190 PRO B N 1
ATOM 4962 C CA . PRO B 1 190 ? 5.965 -20.75 12.18 1 97.25 190 PRO B CA 1
ATOM 4963 C C . PRO B 1 190 ? 7.199 -21.078 11.344 1 97.25 190 PRO B C 1
ATOM 4965 O O . PRO B 1 190 ? 8.156 -21.672 11.852 1 97.25 190 PRO B O 1
ATOM 4968 N N . LEU B 1 191 ? 7.207 -20.703 10.094 1 97.69 191 LEU B N 1
ATOM 4969 C CA . LEU B 1 191 ? 8.312 -21.016 9.195 1 97.69 191 LEU B CA 1
ATOM 4970 C C . LEU B 1 191 ? 9.359 -19.906 9.219 1 97.69 191 LEU B C 1
ATOM 4972 O O . LEU B 1 191 ? 10.406 -20.016 8.578 1 97.69 191 LEU B O 1
ATOM 4976 N N . GLY B 1 192 ? 9.07 -18.859 9.922 1 96.56 192 GLY B N 1
ATOM 4977 C CA . GLY B 1 192 ? 9.977 -17.719 9.977 1 96.56 192 GLY B CA 1
ATOM 4978 C C . GLY B 1 192 ? 10.062 -16.953 8.672 1 96.56 192 GLY B C 1
ATOM 4979 O O . GLY B 1 192 ? 11.102 -16.375 8.344 1 96.56 192 GLY B O 1
ATOM 4980 N N . LEU B 1 193 ? 9.008 -17.016 7.855 1 98.06 193 LEU B N 1
ATOM 4981 C CA . LEU B 1 193 ? 8.969 -16.25 6.609 1 98.06 193 LEU B CA 1
ATOM 4982 C C . LEU B 1 193 ? 8.68 -14.781 6.883 1 98.06 193 LEU B C 1
ATOM 4984 O O . LEU B 1 193 ? 7.59 -14.289 6.566 1 98.06 193 LEU B O 1
ATOM 4988 N N . ARG B 1 194 ? 9.625 -13.992 7.281 1 95.62 194 ARG B N 1
ATOM 4989 C CA . ARG B 1 194 ? 9.461 -12.641 7.82 1 95.62 194 ARG B CA 1
ATOM 4990 C C . ARG B 1 194 ? 9.297 -11.625 6.703 1 95.62 194 ARG B C 1
ATOM 4992 O O . ARG B 1 194 ? 8.883 -10.484 6.945 1 95.62 194 ARG B O 1
ATOM 4999 N N . GLN B 1 195 ? 9.633 -12.008 5.5 1 98 195 GLN B N 1
ATOM 5000 C CA . GLN B 1 195 ? 9.5 -11.094 4.367 1 98 195 GLN B CA 1
ATOM 5001 C C . GLN B 1 195 ? 8.547 -11.656 3.316 1 98 195 GLN B C 1
ATOM 5003 O O . GLN B 1 195 ? 8.805 -11.547 2.115 1 98 195 GLN B O 1
ATOM 5008 N N . THR B 1 196 ? 7.602 -12.398 3.736 1 98.75 196 THR B N 1
ATOM 5009 C CA . THR B 1 196 ? 6.434 -12.828 2.977 1 98.75 196 THR B CA 1
ATOM 5010 C C . THR B 1 196 ? 5.191 -12.055 3.414 1 98.75 196 THR B C 1
ATOM 5012 O O . THR B 1 196 ? 4.84 -12.055 4.598 1 98.75 196 THR B O 1
ATOM 5015 N N . MET B 1 197 ? 4.574 -11.359 2.488 1 97.62 197 MET B N 1
ATOM 5016 C CA . MET B 1 197 ? 3.486 -10.477 2.904 1 97.62 197 MET B CA 1
ATOM 5017 C C . MET B 1 197 ? 2.408 -10.398 1.83 1 97.62 197 MET B C 1
ATOM 5019 O O . MET B 1 197 ? 2.635 -10.797 0.687 1 97.62 197 MET B O 1
ATOM 5023 N N . THR B 1 198 ? 1.209 -9.922 2.25 1 98 198 THR B N 1
ATOM 5024 C CA . THR B 1 198 ? 0.051 -9.961 1.364 1 98 198 THR B CA 1
ATOM 5025 C C . THR B 1 198 ? -0.523 -8.562 1.162 1 98 198 THR B C 1
ATOM 5027 O O . THR B 1 198 ? -1.391 -8.359 0.31 1 98 198 THR B O 1
ATOM 5030 N N . LEU B 1 199 ? -0.051 -7.559 1.901 1 97.31 199 LEU B N 1
ATOM 5031 C CA . LEU B 1 199 ? -0.621 -6.215 1.841 1 97.31 199 LEU B CA 1
ATOM 5032 C C . LEU B 1 199 ? 0.432 -5.195 1.418 1 97.31 199 LEU B C 1
ATOM 5034 O O . LEU B 1 199 ? 1.589 -5.285 1.834 1 97.31 199 LEU B O 1
ATOM 5038 N N . PRO B 1 200 ? 0.031 -4.168 0.624 1 96.88 200 PRO B N 1
ATOM 5039 C CA . PRO B 1 200 ? 0.991 -3.164 0.162 1 96.88 200 PRO B CA 1
ATOM 5040 C C . PRO B 1 200 ? 1.637 -2.393 1.311 1 96.88 200 PRO B C 1
ATOM 5042 O O . PRO B 1 200 ? 2.803 -2 1.218 1 96.88 200 PRO B O 1
ATOM 5045 N N . GLU B 1 201 ? 0.917 -2.178 2.408 1 95.81 201 GLU B N 1
ATOM 5046 C CA . GLU B 1 201 ? 1.445 -1.458 3.562 1 95.81 201 GLU B CA 1
ATOM 5047 C C . GLU B 1 201 ? 2.658 -2.174 4.152 1 95.81 201 GLU B C 1
ATOM 5049 O O . GLU B 1 201 ? 3.553 -1.535 4.707 1 95.81 201 GLU B O 1
ATOM 5054 N N . GLU B 1 202 ? 2.646 -3.467 4.027 1 96.69 202 GLU B N 1
ATOM 5055 C CA . GLU B 1 202 ? 3.764 -4.258 4.527 1 96.69 202 GLU B CA 1
ATOM 5056 C C . GLU B 1 202 ? 4.953 -4.203 3.576 1 96.69 202 GLU B C 1
ATOM 5058 O O . GLU B 1 202 ? 6.105 -4.156 4.016 1 96.69 202 GLU B O 1
ATOM 5063 N N . VAL B 1 203 ? 4.676 -4.191 2.311 1 98.06 203 VAL B N 1
ATOM 5064 C CA . VAL B 1 203 ? 5.707 -4.199 1.278 1 98.06 203 VAL B CA 1
ATOM 5065 C C . VAL B 1 203 ? 6.535 -2.916 1.367 1 98.06 203 VAL B C 1
ATOM 5067 O O . VAL B 1 203 ? 7.75 -2.938 1.146 1 98.06 203 VAL B O 1
ATOM 5070 N N . LEU B 1 204 ? 5.902 -1.821 1.733 1 97.69 204 LEU B N 1
ATOM 5071 C CA . LEU B 1 204 ? 6.516 -0.498 1.762 1 97.69 204 LEU B CA 1
ATOM 5072 C C . LEU B 1 204 ? 7.641 -0.442 2.791 1 97.69 204 LEU B C 1
ATOM 5074 O O . LEU B 1 204 ? 8.438 0.497 2.795 1 97.69 204 LEU B O 1
ATOM 5078 N N . ARG B 1 205 ? 7.812 -1.427 3.652 1 96.69 205 ARG B N 1
ATOM 5079 C CA . ARG B 1 205 ? 8.883 -1.482 4.641 1 96.69 205 ARG B CA 1
ATOM 5080 C C . ARG B 1 205 ? 10.188 -1.971 4.008 1 96.69 205 ARG B C 1
ATOM 5082 O O . ARG B 1 205 ? 11.234 -1.968 4.656 1 96.69 205 ARG B O 1
ATOM 5089 N N . PHE B 1 206 ? 10.117 -2.398 2.744 1 97.19 206 PHE B N 1
ATOM 5090 C CA . PHE B 1 206 ? 11.25 -3.025 2.08 1 97.19 206 PHE B CA 1
ATOM 5091 C C . PHE B 1 206 ? 11.5 -2.395 0.715 1 97.19 206 PHE B C 1
ATOM 5093 O O . PHE B 1 206 ? 10.75 -1.51 0.291 1 97.19 206 PHE B O 1
ATOM 5100 N N . ARG B 1 207 ? 12.672 -2.834 0.094 1 97.5 207 ARG B N 1
ATOM 5101 C CA . ARG B 1 207 ? 12.867 -2.561 -1.327 1 97.5 207 ARG B CA 1
ATOM 5102 C C . ARG B 1 207 ? 11.891 -3.363 -2.176 1 97.5 207 ARG B C 1
ATOM 5104 O O . ARG B 1 207 ? 11.938 -4.594 -2.197 1 97.5 207 ARG B O 1
ATOM 5111 N N . ALA B 1 208 ? 11.031 -2.635 -2.848 1 97.94 208 ALA B N 1
ATOM 5112 C CA . ALA B 1 208 ? 9.961 -3.311 -3.576 1 97.94 208 ALA B CA 1
ATOM 5113 C C . ALA B 1 208 ? 10.188 -3.229 -5.082 1 97.94 208 ALA B C 1
ATOM 5115 O O . ALA B 1 208 ? 10.539 -2.172 -5.605 1 97.94 208 ALA B O 1
ATOM 5116 N N . ALA B 1 209 ? 9.93 -4.301 -5.773 1 98.5 209 ALA B N 1
ATOM 5117 C CA . ALA B 1 209 ? 10.078 -4.34 -7.227 1 98.5 209 ALA B CA 1
ATOM 5118 C C . ALA B 1 209 ? 8.844 -3.775 -7.922 1 98.5 209 ALA B C 1
ATOM 5120 O O . ALA B 1 209 ? 7.715 -4.023 -7.496 1 98.5 209 ALA B O 1
ATOM 5121 N N . MET B 1 210 ? 9.102 -3.047 -8.945 1 98 210 MET B N 1
ATOM 5122 C CA . MET B 1 210 ? 8.086 -2.627 -9.906 1 98 210 MET B CA 1
ATOM 5123 C C . MET B 1 210 ? 8.047 -3.566 -11.102 1 98 210 MET B C 1
ATOM 5125 O O . MET B 1 210 ? 9.094 -4.02 -11.578 1 98 210 MET B O 1
ATOM 5129 N N . GLY B 1 211 ? 6.84 -3.904 -11.555 1 97.88 211 GLY B N 1
ATOM 5130 C CA . GLY B 1 211 ? 6.746 -4.668 -12.789 1 97.88 211 GLY B CA 1
ATOM 5131 C C . GLY B 1 211 ? 7.125 -3.865 -14.023 1 97.88 211 GLY B C 1
ATOM 5132 O O . GLY B 1 211 ? 6.863 -2.662 -14.086 1 97.88 211 GLY B O 1
ATOM 5133 N N . HIS B 1 212 ? 7.734 -4.52 -15.039 1 97.94 212 HIS B N 1
ATOM 5134 C CA . HIS B 1 212 ? 8.055 -3.939 -16.344 1 97.94 212 HIS B CA 1
ATOM 5135 C C . HIS B 1 212 ? 7.547 -4.828 -17.469 1 97.94 212 HIS B C 1
ATOM 5137 O O . HIS B 1 212 ? 7.727 -6.047 -17.438 1 97.94 212 HIS B O 1
ATOM 5143 N N . MET B 1 213 ? 6.871 -4.27 -18.359 1 94.19 213 MET B N 1
ATOM 5144 C CA . MET B 1 213 ? 6.328 -5.023 -19.484 1 94.19 213 MET B CA 1
ATOM 5145 C C . MET B 1 213 ? 7.02 -4.637 -20.781 1 94.19 213 MET B C 1
ATOM 5147 O O . MET B 1 213 ? 7.461 -3.496 -20.938 1 94.19 213 MET B O 1
ATOM 5151 N N . GLY B 1 214 ? 7.148 -5.605 -21.688 1 90 214 GLY B N 1
ATOM 5152 C CA . GLY B 1 214 ? 7.766 -5.453 -23 1 90 214 GLY B CA 1
ATOM 5153 C C . GLY B 1 214 ? 7.941 -6.773 -23.734 1 90 214 GLY B C 1
ATOM 5154 O O . GLY B 1 214 ? 7.902 -7.84 -23.109 1 90 214 GLY B O 1
ATOM 5155 N N . GLU B 1 215 ? 8.078 -6.672 -25 1 87 215 GLU B N 1
ATOM 5156 C CA . GLU B 1 215 ? 8.336 -7.859 -25.812 1 87 215 GLU B CA 1
ATOM 5157 C C . GLU B 1 215 ? 9.789 -8.305 -25.688 1 87 215 GLU B C 1
ATOM 5159 O O . GLU B 1 215 ? 10.664 -7.5 -25.375 1 87 215 GLU B O 1
ATOM 5164 N N . PRO B 1 216 ? 10.016 -9.562 -25.922 1 84.25 216 PRO B N 1
ATOM 5165 C CA . PRO B 1 216 ? 11.406 -10.008 -25.953 1 84.25 216 PRO B CA 1
ATOM 5166 C C . PRO B 1 216 ? 12.281 -9.195 -26.891 1 84.25 216 PRO B C 1
ATOM 5168 O O . PRO B 1 216 ? 11.883 -8.93 -28.031 1 84.25 216 PRO B O 1
ATOM 5171 N N . GLY B 1 217 ? 13.43 -8.766 -26.406 1 84.31 217 GLY B N 1
ATOM 5172 C CA . GLY B 1 217 ? 14.359 -7.992 -27.219 1 84.31 217 GLY B CA 1
ATOM 5173 C C . GLY B 1 217 ? 14.172 -6.492 -27.078 1 84.31 217 GLY B C 1
ATOM 5174 O O . GLY B 1 217 ? 15.008 -5.711 -27.531 1 84.31 217 GLY B O 1
ATOM 5175 N N . GLU B 1 218 ? 13.102 -6.137 -26.422 1 89.5 218 GLU B N 1
ATOM 5176 C CA . GLU B 1 218 ? 12.852 -4.719 -26.188 1 89.5 218 GLU B CA 1
ATOM 5177 C C . GLU B 1 218 ? 13.125 -4.344 -24.734 1 89.5 218 GLU B C 1
ATOM 5179 O O . GLU B 1 218 ? 13.102 -5.203 -23.859 1 89.5 218 GLU B O 1
ATOM 5184 N N . ASP B 1 219 ? 13.5 -3.055 -24.625 1 92.75 219 ASP B N 1
ATOM 5185 C CA . ASP B 1 219 ? 13.594 -2.555 -23.25 1 92.75 219 ASP B CA 1
ATOM 5186 C C . ASP B 1 219 ? 12.211 -2.451 -22.609 1 92.75 219 ASP B C 1
ATOM 5188 O O . ASP B 1 219 ? 11.336 -1.749 -23.109 1 92.75 219 ASP B O 1
ATOM 5192 N N . PRO B 1 220 ? 12.031 -3.1 -21.5 1 95.88 220 PRO B N 1
ATOM 5193 C CA . PRO B 1 220 ? 10.703 -3.068 -20.891 1 95.88 220 PRO B CA 1
ATOM 5194 C C . PRO B 1 220 ? 10.398 -1.746 -20.188 1 95.88 220 PRO B C 1
ATOM 5196 O O . PRO B 1 220 ? 11.328 -1.003 -19.844 1 95.88 220 PRO B O 1
ATOM 5199 N N . THR B 1 221 ? 9.141 -1.461 -20.094 1 96.5 221 THR B N 1
ATOM 5200 C CA . THR B 1 221 ? 8.68 -0.239 -19.438 1 96.5 221 THR B CA 1
ATOM 5201 C C . THR B 1 221 ? 7.871 -0.563 -18.188 1 96.5 221 THR B C 1
ATOM 5203 O O . THR B 1 221 ? 7.176 -1.58 -18.141 1 96.5 221 THR B O 1
ATOM 5206 N N . PRO B 1 222 ? 7.965 0.328 -17.156 1 96.69 222 PRO B N 1
ATOM 5207 C CA . PRO B 1 222 ? 7.191 0.067 -15.938 1 96.69 222 PRO B CA 1
ATOM 5208 C C . PRO B 1 222 ? 5.688 -0.002 -16.188 1 96.69 222 PRO B C 1
ATOM 5210 O O . PRO B 1 222 ? 5.172 0.719 -17.047 1 96.69 222 PRO B O 1
ATOM 5213 N N . THR B 1 223 ? 5.051 -0.89 -15.469 1 96.12 223 THR B N 1
ATOM 5214 C CA . THR B 1 223 ? 3.592 -0.931 -15.484 1 96.12 223 THR B CA 1
ATOM 5215 C C . THR B 1 223 ? 3.008 0.353 -14.906 1 96.12 223 THR B C 1
ATOM 5217 O O . THR B 1 223 ? 3.686 1.069 -14.164 1 96.12 223 THR B O 1
ATOM 5220 N N . PRO B 1 224 ? 1.749 0.671 -15.234 1 93 224 PRO B N 1
ATOM 5221 C CA . PRO B 1 224 ? 1.179 1.937 -14.766 1 93 224 PRO B CA 1
ATOM 5222 C C . PRO B 1 224 ? 0.858 1.922 -13.273 1 93 224 PRO B C 1
ATOM 5224 O O . PRO B 1 224 ? 0.776 2.98 -12.641 1 93 224 PRO B O 1
ATOM 5227 N N . LEU B 1 225 ? 0.603 0.738 -12.734 1 94.44 225 LEU B N 1
ATOM 5228 C CA . LEU B 1 225 ? 0.359 0.538 -11.305 1 94.44 225 LEU B CA 1
ATOM 5229 C C . LEU B 1 225 ? 1.317 -0.499 -10.734 1 94.44 225 LEU B C 1
ATOM 5231 O O . LEU B 1 225 ? 1.802 -1.372 -11.453 1 94.44 225 LEU B O 1
ATOM 5235 N N . TRP B 1 226 ? 1.566 -0.345 -9.43 1 96.44 226 TRP B N 1
ATOM 5236 C CA . TRP B 1 226 ? 2.443 -1.324 -8.797 1 96.44 226 TRP B CA 1
ATOM 5237 C C . TRP B 1 226 ? 1.794 -2.703 -8.773 1 96.44 226 TRP B C 1
ATOM 5239 O O . TRP B 1 226 ? 2.469 -3.717 -8.969 1 96.44 226 TRP B O 1
ATOM 5249 N N . ASN B 1 227 ? 0.612 -2.732 -8.469 1 94.81 227 ASN B N 1
ATOM 5250 C CA . ASN B 1 227 ? -0.168 -3.967 -8.477 1 94.81 227 ASN B CA 1
ATOM 5251 C C . ASN B 1 227 ? -1.438 -3.82 -9.312 1 94.81 227 ASN B C 1
ATOM 5253 O O . ASN B 1 227 ? -2.311 -3.016 -8.984 1 94.81 227 ASN B O 1
ATOM 5257 N N . MET B 1 228 ? -1.592 -4.613 -10.297 1 92.19 228 MET B N 1
ATOM 5258 C CA . MET B 1 228 ? -2.754 -4.543 -11.18 1 92.19 228 MET B CA 1
ATOM 5259 C C . MET B 1 228 ? -3.781 -5.605 -10.805 1 92.19 228 MET B C 1
ATOM 5261 O O . MET B 1 228 ? -4.871 -5.648 -11.383 1 92.19 228 MET B O 1
ATOM 5265 N N . LEU B 1 229 ? -3.48 -6.434 -9.852 1 94.56 229 LEU B N 1
ATOM 5266 C CA . LEU B 1 229 ? -4.43 -7.414 -9.344 1 94.56 229 LEU B CA 1
ATOM 5267 C C . LEU B 1 229 ? -5.305 -6.812 -8.25 1 94.56 229 LEU B C 1
ATOM 5269 O O . LEU B 1 229 ? -4.824 -6.043 -7.418 1 94.56 229 LEU B O 1
ATOM 5273 N N . PRO B 1 230 ? -6.613 -7.207 -8.281 1 95.12 230 PRO B N 1
ATOM 5274 C CA . PRO B 1 230 ? -7.453 -6.766 -7.164 1 95.12 230 PRO B CA 1
ATOM 5275 C C . PRO B 1 230 ? -7.059 -7.41 -5.84 1 95.12 230 PRO B C 1
ATOM 5277 O O . PRO B 1 230 ? -6.398 -8.453 -5.832 1 95.12 230 PRO B O 1
ATOM 5280 N N . ARG B 1 231 ? -7.438 -6.816 -4.754 1 96.19 231 ARG B N 1
ATOM 5281 C CA . ARG B 1 231 ? -7.125 -7.328 -3.424 1 96.19 231 ARG B CA 1
ATOM 5282 C C . ARG B 1 231 ? -7.609 -8.766 -3.264 1 96.19 231 ARG B C 1
ATOM 5284 O O . ARG B 1 231 ? -6.969 -9.57 -2.588 1 96.19 231 ARG B O 1
ATOM 5291 N N . SER B 1 232 ? -8.703 -9.094 -3.852 1 97.38 232 SER B N 1
ATOM 5292 C CA . SER B 1 232 ? -9.289 -10.422 -3.73 1 97.38 232 SER B CA 1
ATOM 5293 C C . SER B 1 232 ? -8.414 -11.477 -4.395 1 97.38 232 SER B C 1
ATOM 5295 O O . SER B 1 232 ? -8.625 -12.68 -4.211 1 97.38 232 SER B O 1
ATOM 5297 N N . ALA B 1 233 ? -7.379 -11.094 -5.137 1 97.44 233 ALA B N 1
ATOM 5298 C CA . ALA B 1 233 ? -6.492 -12.031 -5.824 1 97.44 233 ALA B CA 1
ATOM 5299 C C . ALA B 1 233 ? -5.457 -12.609 -4.863 1 97.44 233 ALA B C 1
ATOM 5301 O O . ALA B 1 233 ? -4.57 -13.359 -5.273 1 97.44 233 ALA B O 1
ATOM 5302 N N . GLY B 1 234 ? -5.535 -12.258 -3.605 1 98.12 234 GLY B N 1
ATOM 5303 C CA . GLY B 1 234 ? -4.57 -12.703 -2.611 1 98.12 234 GLY B CA 1
ATOM 5304 C C . GLY B 1 234 ? -4.281 -14.195 -2.684 1 98.12 234 GLY B C 1
ATOM 5305 O O . GLY B 1 234 ? -3.156 -14.594 -2.975 1 98.12 234 GLY B O 1
ATOM 5306 N N . PRO B 1 235 ? -5.305 -15.016 -2.607 1 98.81 235 PRO B N 1
ATOM 5307 C CA . PRO B 1 235 ? -5.105 -16.469 -2.51 1 98.81 235 PRO B CA 1
ATOM 5308 C C . PRO B 1 235 ? -4.48 -17.062 -3.77 1 98.81 235 PRO B C 1
ATOM 5310 O O . PRO B 1 235 ? -3.785 -18.078 -3.697 1 98.81 235 PRO B O 1
ATOM 5313 N N . TYR B 1 236 ? -4.703 -16.406 -4.902 1 98.38 236 TYR B N 1
ATOM 5314 C CA . TYR B 1 236 ? -4.191 -17.078 -6.09 1 98.38 236 TYR B CA 1
ATOM 5315 C C . TYR B 1 236 ? -2.984 -16.344 -6.66 1 98.38 236 TYR B C 1
ATOM 5317 O O . TYR B 1 236 ? -2.283 -16.875 -7.531 1 98.38 236 TYR B O 1
ATOM 5325 N N . GLY B 1 237 ? -2.705 -15.102 -6.168 1 98.31 237 GLY B N 1
ATOM 5326 C CA . GLY B 1 237 ? -1.609 -14.43 -6.852 1 98.31 237 GLY B CA 1
ATOM 5327 C C . GLY B 1 237 ? -1.103 -13.211 -6.117 1 98.31 237 GLY B C 1
ATOM 5328 O O . GLY B 1 237 ? -0.28 -12.453 -6.645 1 98.31 237 GLY B O 1
ATOM 5329 N N . GLY B 1 238 ? -1.533 -12.961 -4.902 1 98.06 238 GLY B N 1
ATOM 5330 C CA . GLY B 1 238 ? -1.332 -11.641 -4.324 1 98.06 238 GLY B CA 1
ATOM 5331 C C . GLY B 1 238 ? -0.226 -11.609 -3.285 1 98.06 238 GLY B C 1
ATOM 5332 O O . GLY B 1 238 ? -0.106 -10.648 -2.527 1 98.06 238 GLY B O 1
ATOM 5333 N N . ILE B 1 239 ? 0.628 -12.641 -3.164 1 98.88 239 ILE B N 1
ATOM 5334 C CA . ILE B 1 239 ? 1.685 -12.672 -2.156 1 98.88 239 ILE B CA 1
ATOM 5335 C C . ILE B 1 239 ? 2.947 -12.023 -2.717 1 98.88 239 ILE B C 1
ATOM 5337 O O . ILE B 1 239 ? 3.297 -12.227 -3.881 1 98.88 239 ILE B O 1
ATOM 5341 N N . SER B 1 240 ? 3.604 -11.18 -1.964 1 98.88 240 SER B N 1
ATOM 5342 C CA . SER B 1 240 ? 4.953 -10.68 -2.205 1 98.88 240 SER B CA 1
ATOM 5343 C C . SER B 1 240 ? 5.961 -11.336 -1.264 1 98.88 240 SER B C 1
ATOM 5345 O O . SER B 1 240 ? 5.652 -11.594 -0.099 1 98.88 240 SER B O 1
ATOM 5347 N N . ALA B 1 241 ? 7.16 -11.586 -1.712 1 98.94 241 ALA B N 1
ATOM 5348 C CA . ALA B 1 241 ? 8.156 -12.266 -0.887 1 98.94 241 ALA B CA 1
ATOM 5349 C C . ALA B 1 241 ? 9.562 -12.055 -1.439 1 98.94 241 ALA B C 1
ATOM 5351 O O . ALA B 1 241 ? 9.727 -11.594 -2.57 1 98.94 241 ALA B O 1
ATOM 5352 N N . THR B 1 242 ? 10.562 -12.352 -0.644 1 98.88 242 THR B N 1
ATOM 5353 C CA . THR B 1 242 ? 11.93 -12.516 -1.133 1 98.88 242 THR B CA 1
ATOM 5354 C C . THR B 1 242 ? 12.125 -13.906 -1.733 1 98.88 242 THR B C 1
ATOM 5356 O O . THR B 1 242 ? 11.367 -14.836 -1.43 1 98.88 242 THR B O 1
ATOM 5359 N N . ALA B 1 243 ? 13.125 -14.008 -2.574 1 98.94 243 ALA B N 1
ATOM 5360 C CA . ALA B 1 243 ? 13.445 -15.32 -3.137 1 98.94 243 ALA B CA 1
ATOM 5361 C C . ALA B 1 243 ? 13.82 -16.312 -2.037 1 98.94 243 ALA B C 1
ATOM 5363 O O . ALA B 1 243 ? 13.438 -17.484 -2.092 1 98.94 243 ALA B O 1
ATOM 5364 N N . ALA B 1 244 ? 14.492 -15.852 -1.057 1 98.88 244 ALA B N 1
ATOM 5365 C CA . ALA B 1 244 ? 14.891 -16.719 0.053 1 98.88 244 ALA B CA 1
ATOM 5366 C C . ALA B 1 244 ? 13.672 -17.234 0.801 1 98.88 244 ALA B C 1
ATOM 5368 O O . ALA B 1 244 ? 13.617 -18.422 1.171 1 98.88 244 ALA B O 1
ATOM 5369 N N . ASP B 1 245 ? 12.68 -16.375 1.077 1 98.88 245 ASP B N 1
ATOM 5370 C CA . ASP B 1 245 ? 11.477 -16.828 1.764 1 98.88 245 ASP B CA 1
ATOM 5371 C C . ASP B 1 245 ? 10.719 -17.859 0.928 1 98.88 245 ASP B C 1
ATOM 5373 O O . ASP B 1 245 ? 10.109 -18.781 1.474 1 98.88 245 ASP B O 1
ATOM 5377 N N . VAL B 1 246 ? 10.719 -17.656 -0.401 1 98.94 246 VAL B N 1
ATOM 5378 C CA . VAL B 1 246 ? 10.078 -18.625 -1.276 1 98.94 246 VAL B CA 1
ATOM 5379 C C . VAL B 1 246 ? 10.766 -19.984 -1.143 1 98.94 246 VAL B C 1
ATOM 5381 O O . VAL B 1 246 ? 10.102 -21.016 -1.013 1 98.94 246 VAL B O 1
ATOM 5384 N N . VAL B 1 247 ? 12.055 -20.016 -1.128 1 98.81 247 VAL B N 1
ATOM 5385 C CA . VAL B 1 247 ? 12.828 -21.234 -0.997 1 98.81 247 VAL B CA 1
ATOM 5386 C C . VAL B 1 247 ? 12.617 -21.828 0.396 1 98.81 247 VAL B C 1
ATOM 5388 O O . VAL B 1 247 ? 12.531 -23.047 0.551 1 98.81 247 VAL B O 1
ATOM 5391 N N . ARG B 1 248 ? 12.578 -21 1.434 1 98.56 248 ARG B N 1
ATOM 5392 C CA . ARG B 1 248 ? 12.297 -21.484 2.781 1 98.56 248 ARG B CA 1
ATOM 5393 C C . ARG B 1 248 ? 10.93 -22.156 2.85 1 98.56 248 ARG B C 1
ATOM 5395 O O . ARG B 1 248 ? 10.766 -23.188 3.518 1 98.56 248 ARG B O 1
ATOM 5402 N N . PHE B 1 249 ? 10.008 -21.562 2.182 1 98.75 249 PHE B N 1
ATOM 5403 C CA . PHE B 1 249 ? 8.695 -22.188 2.119 1 98.75 249 PHE B CA 1
ATOM 5404 C C . PHE B 1 249 ? 8.773 -23.547 1.444 1 98.75 249 PHE B C 1
ATOM 5406 O O . PHE B 1 249 ? 8.188 -24.516 1.926 1 98.75 249 PHE B O 1
ATOM 5413 N N . ALA B 1 250 ? 9.492 -23.625 0.332 1 98.75 250 ALA B N 1
ATOM 5414 C CA . ALA B 1 250 ? 9.672 -24.906 -0.366 1 98.75 250 ALA B CA 1
ATOM 5415 C C . ALA B 1 250 ? 10.344 -25.938 0.534 1 98.75 250 ALA B C 1
ATOM 5417 O O . ALA B 1 250 ? 10.039 -27.125 0.462 1 98.75 250 ALA B O 1
ATOM 5418 N N . ARG B 1 251 ? 11.211 -25.5 1.349 1 98.31 251 ARG B N 1
ATOM 5419 C CA . ARG B 1 251 ? 11.945 -26.391 2.256 1 98.31 251 ARG B CA 1
ATOM 5420 C C . ARG B 1 251 ? 10.992 -27.109 3.195 1 98.31 251 ARG B C 1
ATOM 5422 O O . ARG B 1 251 ? 11.281 -28.234 3.635 1 98.31 251 ARG B O 1
ATOM 5429 N N . LEU B 1 252 ? 9.875 -26.484 3.506 1 98.38 252 LEU B N 1
ATOM 5430 C CA . LEU B 1 252 ? 8.844 -27.125 4.309 1 98.38 252 LEU B CA 1
ATOM 5431 C C . LEU B 1 252 ? 8.508 -28.516 3.75 1 98.38 252 LEU B C 1
ATOM 5433 O O . LEU B 1 252 ? 8.391 -29.484 4.504 1 98.38 252 LEU B O 1
ATOM 5437 N N . PHE B 1 253 ? 8.43 -28.609 2.486 1 98.25 253 PHE B N 1
ATOM 5438 C CA . PHE B 1 253 ? 8.055 -29.859 1.826 1 98.25 253 PHE B CA 1
ATOM 5439 C C . PHE B 1 253 ? 9.25 -30.797 1.72 1 98.25 253 PHE B C 1
ATOM 5441 O O . PHE B 1 253 ? 9.102 -32 1.822 1 98.25 253 PHE B O 1
ATOM 5448 N N . ILE B 1 254 ? 10.367 -30.219 1.541 1 97.62 254 ILE B N 1
ATOM 5449 C CA . ILE B 1 254 ? 11.602 -31 1.485 1 97.62 254 ILE B CA 1
ATOM 5450 C C . ILE B 1 254 ? 11.844 -31.672 2.836 1 97.62 254 ILE B C 1
ATOM 5452 O O . ILE B 1 254 ? 12.25 -32.844 2.895 1 97.62 254 ILE B O 1
ATOM 5456 N N . ASP B 1 255 ? 11.477 -30.953 3.879 1 96.75 255 ASP B N 1
ATOM 5457 C CA . ASP B 1 255 ? 11.734 -31.438 5.234 1 96.75 255 ASP B CA 1
ATOM 5458 C C . ASP B 1 255 ? 10.523 -32.156 5.805 1 96.75 255 ASP B C 1
ATOM 5460 O O . ASP B 1 255 ? 10.43 -32.375 7.016 1 96.75 255 ASP B O 1
ATOM 5464 N N . GLY B 1 256 ? 9.617 -32.438 5.023 1 96.75 256 GLY B N 1
ATOM 5465 C CA . GLY B 1 256 ? 8.508 -33.312 5.406 1 96.75 256 GLY B CA 1
ATOM 5466 C C . GLY B 1 256 ? 7.5 -32.625 6.309 1 96.75 256 GLY B C 1
ATOM 5467 O O . GLY B 1 256 ? 6.828 -33.25 7.113 1 96.75 256 GLY B O 1
ATOM 5468 N N . GLY B 1 257 ? 7.512 -31.297 6.324 1 98.06 257 GLY B N 1
ATOM 5469 C CA . GLY B 1 257 ? 6.461 -30.562 7.008 1 98.06 257 GLY B CA 1
ATOM 5470 C C . GLY B 1 257 ? 6.945 -29.844 8.258 1 98.06 257 GLY B C 1
ATOM 5471 O O . GLY B 1 257 ? 6.148 -29.281 9.008 1 98.06 257 GLY B O 1
ATOM 5472 N N . THR B 1 258 ? 8.258 -29.859 8.484 1 96.31 258 THR B N 1
ATOM 5473 C CA . THR B 1 258 ? 8.797 -29.234 9.688 1 96.31 258 THR B CA 1
ATOM 5474 C C . THR B 1 258 ? 9.664 -28.031 9.336 1 96.31 258 THR B C 1
ATOM 5476 O O . THR B 1 258 ? 10.289 -28 8.273 1 96.31 258 THR B O 1
ATOM 5479 N N . SER B 1 259 ? 9.633 -27.047 10.203 1 93.38 259 SER B N 1
ATOM 5480 C CA . SER B 1 259 ? 10.539 -25.906 10.086 1 93.38 259 SER B CA 1
ATOM 5481 C C . SER B 1 259 ? 11.945 -26.266 10.539 1 93.38 259 SER B C 1
ATOM 5483 O O . SER B 1 259 ? 12.164 -27.328 11.133 1 93.38 259 SER B O 1
ATOM 5485 N N . PRO B 1 260 ? 12.867 -25.391 10.258 1 86.25 260 PRO B N 1
ATOM 5486 C CA . PRO B 1 260 ? 14.242 -25.688 10.648 1 86.25 260 PRO B CA 1
ATOM 5487 C C . PRO B 1 260 ? 14.406 -25.859 12.164 1 86.25 260 PRO B C 1
ATOM 5489 O O . PRO B 1 260 ? 15.281 -26.594 12.617 1 86.25 260 PRO B O 1
ATOM 5492 N N . ASP B 1 261 ? 13.555 -25.25 12.914 1 90.62 261 ASP B N 1
ATOM 5493 C CA . ASP B 1 261 ? 13.68 -25.344 14.359 1 90.62 261 ASP B CA 1
ATOM 5494 C C . ASP B 1 261 ? 12.914 -26.547 14.898 1 90.62 261 ASP B C 1
ATOM 5496 O O . ASP B 1 261 ? 12.82 -26.734 16.109 1 90.62 261 ASP B O 1
ATOM 5500 N N . GLY B 1 262 ? 12.305 -27.297 14.047 1 92.12 262 GLY B N 1
ATOM 5501 C CA . GLY B 1 262 ? 11.664 -28.531 14.438 1 92.12 262 GLY B CA 1
ATOM 5502 C C . GLY B 1 262 ? 10.156 -28.391 14.602 1 92.12 262 GLY B C 1
ATOM 5503 O O . GLY B 1 262 ? 9.461 -29.391 14.82 1 92.12 262 GLY B O 1
ATOM 5504 N N . THR B 1 263 ? 9.641 -27.203 14.422 1 94.19 263 THR B N 1
ATOM 5505 C CA . THR B 1 263 ? 8.203 -26.984 14.539 1 94.19 263 THR B CA 1
ATOM 5506 C C . THR B 1 263 ? 7.465 -27.672 13.391 1 94.19 263 THR B C 1
ATOM 5508 O O . THR B 1 263 ? 7.805 -27.469 12.227 1 94.19 263 THR B O 1
ATOM 5511 N N . ARG B 1 264 ? 6.551 -28.547 13.75 1 96.12 264 ARG B N 1
ATOM 5512 C CA . ARG B 1 264 ? 5.719 -29.172 12.727 1 96.12 264 ARG B CA 1
ATOM 5513 C C . ARG B 1 264 ? 4.648 -28.203 12.227 1 96.12 264 ARG B C 1
ATOM 5515 O O . ARG B 1 264 ? 3.775 -27.797 12.992 1 96.12 264 ARG B O 1
ATOM 5522 N N . VAL B 1 265 ? 4.68 -27.859 11 1 97.06 265 VAL B N 1
ATOM 5523 C CA . VAL B 1 265 ? 3.744 -26.922 10.383 1 97.06 265 VAL B CA 1
ATOM 5524 C C . VAL B 1 265 ? 2.66 -27.688 9.633 1 97.06 265 VAL B C 1
ATOM 5526 O O . VAL B 1 265 ? 1.48 -27.328 9.695 1 97.06 265 VAL B O 1
ATOM 5529 N N . LEU B 1 266 ? 3.025 -28.703 8.883 1 98.06 266 LEU B N 1
ATOM 5530 C CA . LEU B 1 266 ? 2.162 -29.672 8.211 1 98.06 266 LEU B CA 1
ATOM 5531 C C . LEU B 1 266 ? 2.52 -31.094 8.609 1 98.06 266 LEU B C 1
ATOM 5533 O O . LEU B 1 266 ? 3.691 -31.406 8.844 1 98.06 266 LEU B O 1
ATOM 5537 N N . SER B 1 267 ? 1.53 -31.984 8.688 1 97.88 267 SER B N 1
ATOM 5538 C CA . SER B 1 267 ? 1.839 -33.406 8.883 1 97.88 267 SER B CA 1
ATOM 5539 C C . SER B 1 267 ? 2.541 -33.969 7.66 1 97.88 267 SER B C 1
ATOM 5541 O O . SER B 1 267 ? 2.449 -33.438 6.562 1 97.88 267 SER B O 1
ATOM 5543 N N . ALA B 1 268 ? 3.215 -35.031 7.91 1 97.12 268 ALA B N 1
ATOM 5544 C CA . ALA B 1 268 ? 3.838 -35.719 6.797 1 97.12 268 ALA B CA 1
ATOM 5545 C C . ALA B 1 268 ? 2.797 -36.156 5.77 1 97.12 268 ALA B C 1
ATOM 5547 O O . ALA B 1 268 ? 3.061 -36.156 4.566 1 97.12 268 ALA B O 1
ATOM 5548 N N . ALA B 1 269 ? 1.655 -36.531 6.227 1 96.5 269 ALA B N 1
ATOM 5549 C CA . ALA B 1 269 ? 0.572 -36.969 5.344 1 96.5 269 ALA B CA 1
ATOM 5550 C C . ALA B 1 269 ? 0.091 -35.812 4.469 1 96.5 269 ALA B C 1
ATOM 5552 O O . ALA B 1 269 ? -0.216 -36 3.291 1 96.5 269 ALA B O 1
ATOM 5553 N N . ALA B 1 270 ? -0.033 -34.656 5.047 1 96.69 270 ALA B N 1
ATOM 5554 C CA . ALA B 1 270 ? -0.445 -33.469 4.293 1 96.69 270 ALA B CA 1
ATOM 5555 C C . ALA B 1 270 ? 0.582 -33.125 3.219 1 96.69 270 ALA B C 1
ATOM 5557 O O . ALA B 1 270 ? 0.219 -32.781 2.092 1 96.69 270 ALA B O 1
ATOM 5558 N N . VAL B 1 271 ? 1.863 -33.188 3.6 1 98.06 271 VAL B N 1
ATOM 5559 C CA . VAL B 1 271 ? 2.936 -32.938 2.643 1 98.06 271 VAL B CA 1
ATOM 5560 C C . VAL B 1 271 ? 2.852 -33.938 1.497 1 98.06 271 VAL B C 1
ATOM 5562 O O . VAL B 1 271 ? 2.93 -33.562 0.325 1 98.06 271 VAL B O 1
ATOM 5565 N N . GLU B 1 272 ? 2.658 -35.156 1.855 1 96.75 272 GLU B N 1
ATOM 5566 C CA . GLU B 1 272 ? 2.537 -36.188 0.842 1 96.75 272 GLU B CA 1
ATOM 5567 C C . GLU B 1 272 ? 1.343 -35.938 -0.073 1 96.75 272 GLU B C 1
ATOM 5569 O O . GLU B 1 272 ? 1.425 -36.156 -1.284 1 96.75 272 GLU B O 1
ATOM 5574 N N . ALA B 1 273 ? 0.272 -35.562 0.489 1 95.19 273 ALA B N 1
ATOM 5575 C CA . ALA B 1 273 ? -0.922 -35.25 -0.301 1 95.19 273 ALA B CA 1
ATOM 5576 C C . ALA B 1 273 ? -0.649 -34.156 -1.327 1 95.19 273 ALA B C 1
ATOM 5578 O O . ALA B 1 273 ? -1.136 -34.219 -2.459 1 95.19 273 ALA B O 1
ATOM 5579 N N . MET B 1 274 ? 0.094 -33.188 -0.964 1 98 274 MET B N 1
ATOM 5580 C CA . MET B 1 274 ? 0.41 -32.062 -1.862 1 98 274 MET B CA 1
ATOM 5581 C C . MET B 1 274 ? 1.374 -32.531 -2.957 1 98 274 MET B C 1
ATOM 5583 O O . MET B 1 274 ? 1.356 -31.984 -4.062 1 98 274 MET B O 1
ATOM 5587 N N . LEU B 1 275 ? 2.154 -33.594 -2.66 1 98 275 LEU B N 1
ATOM 5588 C CA . LEU B 1 275 ? 3.209 -34 -3.588 1 98 275 LEU B CA 1
ATOM 5589 C C . LEU B 1 275 ? 2.854 -35.281 -4.301 1 98 275 LEU B C 1
ATOM 5591 O O . LEU B 1 275 ? 3.67 -35.844 -5.043 1 98 275 LEU B O 1
ATOM 5595 N N . THR B 1 276 ? 1.644 -35.719 -4.113 1 97 276 THR B N 1
ATOM 5596 C CA . THR B 1 276 ? 1.156 -36.906 -4.812 1 97 276 THR B CA 1
ATOM 5597 C C . THR B 1 276 ? 0.515 -36.531 -6.141 1 97 276 THR B C 1
ATOM 5599 O O . THR B 1 276 ? -0.204 -35.531 -6.227 1 97 276 THR B O 1
ATOM 5602 N N . ARG B 1 277 ? 0.709 -37.344 -7.145 1 96.69 277 ARG B N 1
ATOM 5603 C CA . ARG B 1 277 ? 0.147 -37.125 -8.477 1 96.69 277 ARG B CA 1
ATOM 5604 C C . ARG B 1 277 ? -1.356 -37.375 -8.484 1 96.69 277 ARG B C 1
ATOM 5606 O O . ARG B 1 277 ? -1.805 -38.469 -8.875 1 96.69 277 ARG B O 1
ATOM 5613 N N . GLU B 1 278 ? -2.133 -36.375 -8.164 1 95.31 278 GLU B N 1
ATOM 5614 C CA . GLU B 1 278 ? -3.588 -36.5 -8.078 1 95.31 278 GLU B CA 1
ATOM 5615 C C . GLU B 1 278 ? -4.219 -36.5 -9.469 1 95.31 278 GLU B C 1
ATOM 5617 O O . GLU B 1 278 ? -5.219 -37.188 -9.703 1 95.31 278 GLU B O 1
ATOM 5622 N N . VAL B 1 279 ? -3.684 -35.594 -10.305 1 96.31 279 VAL B N 1
ATOM 5623 C CA . VAL B 1 279 ? -4.285 -35.375 -11.617 1 96.31 279 VAL B CA 1
ATOM 5624 C C . VAL B 1 279 ? -3.193 -35.344 -12.688 1 96.31 279 VAL B C 1
ATOM 5626 O O . VAL B 1 279 ? -2.158 -34.688 -12.508 1 96.31 279 VAL B O 1
ATOM 5629 N N . GLU B 1 280 ? -3.385 -36.125 -13.75 1 95.69 280 GLU B N 1
ATOM 5630 C CA . GLU B 1 280 ? -2.527 -35.969 -14.922 1 95.69 280 GLU B CA 1
ATOM 5631 C C . GLU B 1 280 ? -2.92 -34.75 -15.758 1 95.69 280 GLU B C 1
ATOM 5633 O O . GLU B 1 280 ? -4.086 -34.594 -16.125 1 95.69 280 GLU B O 1
ATOM 5638 N N . MET B 1 281 ? -1.97 -33.969 -16.062 1 95.62 281 MET B N 1
ATOM 5639 C CA . MET B 1 281 ? -2.225 -32.75 -16.828 1 95.62 281 MET B CA 1
ATOM 5640 C C . MET B 1 281 ? -2.244 -33.031 -18.328 1 95.62 281 MET B C 1
ATOM 5642 O O . MET B 1 281 ? -1.408 -33.781 -18.828 1 95.62 281 MET B O 1
ATOM 5646 N N . PRO B 1 282 ? -3.238 -32.438 -19.062 1 95.12 282 PRO B N 1
ATOM 5647 C CA . PRO B 1 282 ? -3.135 -32.562 -20.516 1 95.12 282 PRO B CA 1
ATOM 5648 C C . PRO B 1 282 ? -1.836 -31.984 -21.062 1 95.12 282 PRO B C 1
ATOM 5650 O O . PRO B 1 282 ? -1.161 -32.625 -21.875 1 95.12 282 PRO B O 1
ATOM 5653 N N . ASP B 1 283 ? -1.534 -30.812 -20.734 1 94.69 283 ASP B N 1
ATOM 5654 C CA . ASP B 1 283 ? -0.222 -30.219 -20.969 1 94.69 283 ASP B CA 1
ATOM 5655 C C . ASP B 1 283 ? 0.783 -30.672 -19.922 1 94.69 283 ASP B C 1
ATOM 5657 O O . ASP B 1 283 ? 0.734 -30.219 -18.766 1 94.69 283 ASP B O 1
ATOM 5661 N N . GLN B 1 284 ? 1.741 -31.453 -20.281 1 93.25 284 GLN B N 1
ATOM 5662 C CA . GLN B 1 284 ? 2.611 -32.094 -19.312 1 93.25 284 GLN B CA 1
ATOM 5663 C C . GLN B 1 284 ? 3.959 -31.391 -19.219 1 93.25 284 GLN B C 1
ATOM 5665 O O . GLN B 1 284 ? 4.891 -31.906 -18.594 1 93.25 284 GLN B O 1
ATOM 5670 N N . TRP B 1 285 ? 4.051 -30.219 -19.844 1 91.31 285 TRP B N 1
ATOM 5671 C CA . TRP B 1 285 ? 5.363 -29.609 -19.984 1 91.31 285 TRP B CA 1
ATOM 5672 C C . TRP B 1 285 ? 5.402 -28.234 -19.312 1 91.31 285 TRP B C 1
ATOM 5674 O O . TRP B 1 285 ? 6.445 -27.812 -18.797 1 91.31 285 TRP B O 1
ATOM 5684 N N . PHE B 1 286 ? 4.367 -27.562 -19.281 1 89.62 286 PHE B N 1
ATOM 5685 C CA . PHE B 1 286 ? 4.371 -26.156 -18.891 1 89.62 286 PHE B CA 1
ATOM 5686 C C . PHE B 1 286 ? 4.59 -26 -17.391 1 89.62 286 PHE B C 1
ATOM 5688 O O . PHE B 1 286 ? 5.52 -25.312 -16.953 1 89.62 286 PHE B O 1
ATOM 5695 N N . LEU B 1 287 ? 3.816 -26.609 -16.484 1 92.5 287 LEU B N 1
ATOM 5696 C CA . LEU B 1 287 ? 3.939 -26.516 -15.039 1 92.5 287 LEU B CA 1
ATOM 5697 C C . LEU B 1 287 ? 4.191 -27.875 -14.422 1 92.5 287 LEU B C 1
ATOM 5699 O O . LEU B 1 287 ? 4.25 -28.016 -13.195 1 92.5 287 LEU B O 1
ATOM 5703 N N . GLY B 1 288 ? 4.344 -28.906 -15.258 1 92.81 288 GLY B N 1
ATOM 5704 C CA . GLY B 1 288 ? 4.516 -30.266 -14.812 1 92.81 288 GLY B CA 1
ATOM 5705 C C . GLY B 1 288 ? 3.539 -31.234 -15.453 1 92.81 288 GLY B C 1
ATOM 5706 O O . GLY B 1 288 ? 2.541 -30.812 -16.047 1 92.81 288 GLY B O 1
ATOM 5707 N N . ALA B 1 289 ? 3.814 -32.469 -15.273 1 95.56 289 ALA B N 1
ATOM 5708 C CA . ALA B 1 289 ? 3.02 -33.531 -15.922 1 95.56 289 ALA B CA 1
ATOM 5709 C C . ALA B 1 289 ? 1.807 -33.906 -15.078 1 95.56 289 ALA B C 1
ATOM 5711 O O . ALA B 1 289 ? 0.846 -34.469 -15.586 1 95.56 289 ALA B O 1
ATOM 5712 N N . HIS B 1 290 ? 1.903 -33.594 -13.859 1 97.44 290 HIS B N 1
ATOM 5713 C CA . HIS B 1 290 ? 0.82 -33.875 -12.93 1 97.44 290 HIS B CA 1
ATOM 5714 C C . HIS B 1 290 ? 0.579 -32.719 -11.977 1 97.44 290 HIS B C 1
ATOM 5716 O O . HIS B 1 290 ? 1.387 -31.797 -11.914 1 97.44 290 HIS B O 1
ATOM 5722 N N . TRP B 1 291 ? -0.571 -32.719 -11.398 1 97.75 291 TRP B N 1
ATOM 5723 C CA . TRP B 1 291 ? -0.905 -31.781 -10.336 1 97.75 291 TRP B CA 1
ATOM 5724 C C . TRP B 1 291 ? -1.208 -32.5 -9.039 1 97.75 291 TRP B C 1
ATOM 5726 O O . TRP B 1 291 ? -1.825 -33.594 -9.047 1 97.75 291 TRP B O 1
ATOM 5736 N N . GLY B 1 292 ? -0.641 -32.062 -7.93 1 97.81 292 GLY B N 1
ATOM 5737 C CA . GLY B 1 292 ? -1.052 -32.469 -6.605 1 97.81 292 GLY B CA 1
ATOM 5738 C C . GLY B 1 292 ? -2.098 -31.578 -5.98 1 97.81 292 GLY B C 1
ATOM 5739 O O . GLY B 1 292 ? -2.918 -30.984 -6.684 1 97.81 292 GLY B O 1
ATOM 5740 N N . LEU B 1 293 ? -2.104 -31.578 -4.66 1 98.19 293 LEU B N 1
ATOM 5741 C CA . LEU B 1 293 ? -2.982 -30.625 -3.988 1 98.19 293 LEU B CA 1
ATOM 5742 C C . LEU B 1 293 ? -2.279 -29.281 -3.781 1 98.19 293 LEU B C 1
ATOM 5744 O O . LEU B 1 293 ? -1.954 -28.922 -2.648 1 98.19 293 LEU B O 1
ATOM 5748 N N . GLY B 1 294 ? -2.119 -28.547 -4.898 1 97.75 294 GLY B N 1
ATOM 5749 C CA . GLY B 1 294 ? -1.598 -27.203 -4.75 1 97.75 294 GLY B CA 1
ATOM 5750 C C . GLY B 1 294 ? -0.314 -26.969 -5.523 1 97.75 294 GLY B C 1
ATOM 5751 O O . GLY B 1 294 ? 0.151 -25.828 -5.637 1 97.75 294 GLY B O 1
ATOM 5752 N N . TRP B 1 295 ? 0.289 -28.047 -6.113 1 98.25 295 TRP B N 1
ATOM 5753 C CA . TRP B 1 295 ? 1.56 -27.891 -6.812 1 98.25 295 TRP B CA 1
ATOM 5754 C C . TRP B 1 295 ? 1.528 -28.609 -8.164 1 98.25 295 TRP B C 1
ATOM 5756 O O . TRP B 1 295 ? 0.919 -29.672 -8.289 1 98.25 295 TRP B O 1
ATOM 5766 N N . GLY B 1 296 ? 2.229 -27.969 -9.164 1 98.25 296 GLY B N 1
ATOM 5767 C CA . GLY B 1 296 ? 2.639 -28.766 -10.312 1 98.25 296 GLY B CA 1
ATOM 5768 C C . GLY B 1 296 ? 3.73 -29.766 -9.984 1 98.25 296 GLY B C 1
ATOM 5769 O O . GLY B 1 296 ? 4.652 -29.469 -9.219 1 98.25 296 GLY B O 1
ATOM 5770 N N . LEU B 1 297 ? 3.611 -30.984 -10.523 1 98.38 297 LEU B N 1
ATOM 5771 C CA . LEU B 1 297 ? 4.547 -32.062 -10.234 1 98.38 297 LEU B CA 1
ATOM 5772 C C . LEU B 1 297 ? 5.254 -32.531 -11.508 1 98.38 297 LEU B C 1
ATOM 5774 O O . LEU B 1 297 ? 4.609 -32.75 -12.531 1 98.38 297 LEU B O 1
ATOM 5778 N N . PHE B 1 298 ? 6.562 -32.562 -11.398 1 97.44 298 PHE B N 1
ATOM 5779 C CA . PHE B 1 298 ? 7.359 -33 -12.539 1 97.44 298 PHE B CA 1
ATOM 5780 C C . PHE B 1 298 ? 8.297 -34.125 -12.141 1 97.44 298 PHE B C 1
ATOM 5782 O O . PHE B 1 298 ? 8.414 -34.469 -10.961 1 97.44 298 PHE B O 1
ATOM 5789 N N . GLU B 1 299 ? 8.805 -34.781 -13.117 1 96.62 299 GLU B N 1
ATOM 5790 C CA . GLU B 1 299 ? 9.828 -35.812 -12.945 1 96.62 299 GLU B CA 1
ATOM 5791 C C . GLU B 1 299 ? 10.969 -35.625 -13.938 1 96.62 299 GLU B C 1
ATOM 5793 O O . GLU B 1 299 ? 10.75 -35.594 -15.156 1 96.62 299 GLU B O 1
ATOM 5798 N N . TRP B 1 300 ? 12.109 -35.344 -13.406 1 96.5 300 TRP B N 1
ATOM 5799 C CA . TRP B 1 300 ? 13.312 -35.156 -14.211 1 96.5 300 TRP B CA 1
ATOM 5800 C C . TRP B 1 300 ? 14.312 -36.281 -13.93 1 96.5 300 TRP B C 1
ATOM 5802 O O . TRP B 1 300 ? 14.859 -36.375 -12.828 1 96.5 300 TRP B O 1
ATOM 5812 N N . ASP B 1 301 ? 14.656 -37.156 -14.906 1 96.62 301 ASP B N 1
ATOM 5813 C CA . ASP B 1 301 ? 15.586 -38.281 -14.781 1 96.62 301 ASP B CA 1
ATOM 5814 C C . ASP B 1 301 ? 15.227 -39.156 -13.586 1 96.62 301 ASP B C 1
ATOM 5816 O O . ASP B 1 301 ? 16.094 -39.531 -12.797 1 96.62 301 ASP B O 1
ATOM 5820 N N . GLY B 1 302 ? 14 -39.25 -13.398 1 95.94 302 GLY B N 1
ATOM 5821 C CA . GLY B 1 302 ? 13.523 -40.156 -12.359 1 95.94 302 GLY B CA 1
ATOM 5822 C C . GLY B 1 302 ? 13.32 -39.469 -11.023 1 95.94 302 GLY B C 1
ATOM 5823 O O . GLY B 1 302 ? 12.688 -40 -10.125 1 95.94 302 GLY B O 1
ATOM 5824 N N . ALA B 1 303 ? 13.797 -38.25 -10.875 1 97 303 ALA B N 1
ATOM 5825 C CA . ALA B 1 303 ? 13.625 -37.5 -9.641 1 97 303 ALA B CA 1
ATOM 5826 C C . ALA B 1 303 ? 12.312 -36.719 -9.648 1 97 303 ALA B C 1
ATOM 5828 O O . ALA B 1 303 ? 12.039 -35.969 -10.586 1 97 303 ALA B O 1
ATOM 5829 N N . ARG B 1 304 ? 11.57 -36.906 -8.617 1 97.12 304 ARG B N 1
ATOM 5830 C CA . ARG B 1 304 ? 10.289 -36.219 -8.508 1 97.12 304 ARG B CA 1
ATOM 5831 C C . ARG B 1 304 ? 10.484 -34.812 -7.945 1 97.12 304 ARG B C 1
ATOM 5833 O O . ARG B 1 304 ? 11.281 -34.594 -7.031 1 97.12 304 ARG B O 1
ATOM 5840 N N . GLY B 1 305 ? 9.781 -33.906 -8.578 1 98.12 305 GLY B N 1
ATOM 5841 C CA . GLY B 1 305 ? 9.852 -32.531 -8.117 1 98.12 305 GLY B CA 1
ATOM 5842 C C . GLY B 1 305 ? 8.508 -31.812 -8.164 1 98.12 305 GLY B C 1
ATOM 5843 O O . GLY B 1 305 ? 7.512 -32.375 -8.609 1 98.12 305 GLY B O 1
ATOM 5844 N N . PHE B 1 306 ? 8.461 -30.656 -7.566 1 98.69 306 PHE B N 1
ATOM 5845 C CA . PHE B 1 306 ? 7.281 -29.797 -7.59 1 98.69 306 PHE B CA 1
ATOM 5846 C C . PHE B 1 306 ? 7.66 -28.344 -7.871 1 98.69 306 PHE B C 1
ATOM 5848 O O . PHE B 1 306 ? 8.836 -27.984 -7.781 1 98.69 306 PHE B O 1
ATOM 5855 N N . GLY B 1 307 ? 6.699 -27.594 -8.242 1 98.31 307 GLY B N 1
ATOM 5856 C CA . GLY B 1 307 ? 6.934 -26.172 -8.469 1 98.31 307 GLY B CA 1
ATOM 5857 C C . GLY B 1 307 ? 5.719 -25.438 -9 1 98.31 307 GLY B C 1
ATOM 5858 O O . GLY B 1 307 ? 4.609 -25.984 -9.008 1 98.31 307 GLY B O 1
ATOM 5859 N N . HIS B 1 308 ? 5.922 -24.203 -9.281 1 98.5 308 HIS B N 1
ATOM 5860 C CA . HIS B 1 308 ? 4.922 -23.312 -9.867 1 98.5 308 HIS B CA 1
ATOM 5861 C C . HIS B 1 308 ? 5.566 -22.062 -10.43 1 98.5 308 HIS B C 1
ATOM 5863 O O . HIS B 1 308 ? 6.578 -21.578 -9.906 1 98.5 308 HIS B O 1
ATOM 5869 N N . ASP B 1 309 ? 5.047 -21.625 -11.523 1 97.5 309 ASP B N 1
ATOM 5870 C CA . ASP B 1 309 ? 5.387 -20.297 -12.031 1 97.5 309 ASP B CA 1
ATOM 5871 C C . ASP B 1 309 ? 4.379 -19.25 -11.57 1 97.5 309 ASP B C 1
ATOM 5873 O O . ASP B 1 309 ? 3.242 -19.594 -11.219 1 97.5 309 ASP B O 1
ATOM 5877 N N . GLY B 1 310 ? 4.855 -18.094 -11.391 1 97.19 310 GLY B N 1
ATOM 5878 C CA . GLY B 1 310 ? 4.004 -16.969 -11.055 1 97.19 310 GLY B CA 1
ATOM 5879 C C . GLY B 1 310 ? 4.215 -15.773 -11.969 1 97.19 310 GLY B C 1
ATOM 5880 O O . GLY B 1 310 ? 5.344 -15.484 -12.375 1 97.19 310 GLY B O 1
ATOM 5881 N N . SER B 1 311 ? 3.098 -15.219 -12.32 1 95.56 311 SER B N 1
ATOM 5882 C CA . SER B 1 311 ? 3.139 -13.992 -13.117 1 95.56 311 SER B CA 1
ATOM 5883 C C . SER B 1 311 ? 2.07 -13 -12.664 1 95.56 311 SER B C 1
ATOM 5885 O O . SER B 1 311 ? 0.931 -13.391 -12.398 1 95.56 311 SER B O 1
ATOM 5887 N N . THR B 1 312 ? 2.461 -11.82 -12.461 1 95.75 312 THR B N 1
ATOM 5888 C CA . THR B 1 312 ? 1.544 -10.688 -12.422 1 95.75 312 THR B CA 1
ATOM 5889 C C . THR B 1 312 ? 1.73 -9.797 -13.641 1 95.75 312 THR B C 1
ATOM 5891 O O . THR B 1 312 ? 1.885 -10.289 -14.766 1 95.75 312 THR B O 1
ATOM 5894 N N . PHE B 1 313 ? 1.624 -8.539 -13.523 1 93.62 313 PHE B N 1
ATOM 5895 C CA . PHE B 1 313 ? 1.908 -7.648 -14.648 1 93.62 313 PHE B CA 1
ATOM 5896 C C . PHE B 1 313 ? 3.344 -7.141 -14.586 1 93.62 313 PHE B C 1
ATOM 5898 O O . PHE B 1 313 ? 3.633 -6.164 -13.891 1 93.62 313 PHE B O 1
ATOM 5905 N N . GLY B 1 314 ? 4.215 -7.922 -15.227 1 95.62 314 GLY B N 1
ATOM 5906 C CA . GLY B 1 314 ? 5.598 -7.492 -15.336 1 95.62 314 GLY B CA 1
ATOM 5907 C C . GLY B 1 314 ? 6.492 -8.07 -14.258 1 95.62 314 GLY B C 1
ATOM 5908 O O . GLY B 1 314 ? 7.695 -7.793 -14.227 1 95.62 314 GLY B O 1
ATOM 5909 N N . GLN B 1 315 ? 5.992 -8.789 -13.344 1 97.62 315 GLN B N 1
ATOM 5910 C CA . GLN B 1 315 ? 6.805 -9.531 -12.383 1 97.62 315 GLN B CA 1
ATOM 5911 C C . GLN B 1 315 ? 6.574 -11.031 -12.508 1 97.62 315 GLN B C 1
ATOM 5913 O O . GLN B 1 315 ? 5.434 -11.484 -12.609 1 97.62 315 GLN B O 1
ATOM 5918 N N . LEU B 1 316 ? 7.656 -11.758 -12.531 1 97.81 316 LEU B N 1
ATOM 5919 C CA . LEU B 1 316 ? 7.605 -13.203 -12.734 1 97.81 316 LEU B CA 1
ATOM 5920 C C . LEU B 1 316 ? 8.367 -13.938 -11.641 1 97.81 316 LEU B C 1
ATOM 5922 O O . LEU B 1 316 ? 9.406 -13.461 -11.18 1 97.81 316 LEU B O 1
ATOM 5926 N N . ALA B 1 317 ? 7.809 -14.984 -11.242 1 98.69 317 ALA B N 1
ATOM 5927 C CA . ALA B 1 317 ? 8.391 -15.844 -10.211 1 98.69 317 ALA B CA 1
ATOM 5928 C C . ALA B 1 317 ? 8.43 -17.297 -10.672 1 98.69 317 ALA B C 1
ATOM 5930 O O . ALA B 1 317 ? 7.5 -17.781 -11.328 1 98.69 317 ALA B O 1
ATOM 5931 N N . TYR B 1 318 ? 9.508 -17.969 -10.328 1 98.5 318 TYR B N 1
ATOM 5932 C CA . TYR B 1 318 ? 9.695 -19.375 -10.656 1 98.5 318 TYR B CA 1
ATOM 5933 C C . TYR B 1 318 ? 10.195 -20.156 -9.445 1 98.5 318 TYR B C 1
ATOM 5935 O O . TYR B 1 318 ? 11.164 -19.75 -8.789 1 98.5 318 TYR B O 1
ATOM 5943 N N . LEU B 1 319 ? 9.531 -21.203 -9.156 1 98.88 319 LEU B N 1
ATOM 5944 C CA . LEU B 1 319 ? 9.961 -22.094 -8.094 1 98.88 319 LEU B CA 1
ATOM 5945 C C . LEU B 1 319 ? 10.023 -23.531 -8.594 1 98.88 319 LEU B C 1
ATOM 5947 O O . LEU B 1 319 ? 9.07 -24.031 -9.203 1 98.88 319 LEU B O 1
ATOM 5951 N N . ARG B 1 320 ? 11.188 -24.219 -8.445 1 98.75 320 ARG B N 1
ATOM 5952 C CA . ARG B 1 320 ? 11.359 -25.656 -8.641 1 98.75 320 ARG B CA 1
ATOM 5953 C C . ARG B 1 320 ? 12.078 -26.281 -7.453 1 98.75 320 ARG B C 1
ATOM 5955 O O . ARG B 1 320 ? 13.07 -25.75 -6.957 1 98.75 320 ARG B O 1
ATOM 5962 N N . ALA B 1 321 ? 11.539 -27.344 -7.023 1 98.81 321 ALA B N 1
ATOM 5963 C CA . ALA B 1 321 ? 12.164 -28.078 -5.922 1 98.81 321 ALA B CA 1
ATOM 5964 C C . ALA B 1 321 ? 12.188 -29.578 -6.199 1 98.81 321 ALA B C 1
ATOM 5966 O O . ALA B 1 321 ? 11.266 -30.109 -6.816 1 98.81 321 ALA B O 1
ATOM 5967 N N . ILE B 1 322 ? 13.227 -30.203 -5.801 1 98.44 322 ILE B N 1
ATOM 5968 C CA . ILE B 1 322 ? 13.422 -31.641 -5.871 1 98.44 322 ILE B CA 1
ATOM 5969 C C . ILE B 1 322 ? 13.781 -32.188 -4.488 1 98.44 322 ILE B C 1
ATOM 5971 O O . ILE B 1 322 ? 14.961 -32.281 -4.141 1 98.44 322 ILE B O 1
ATOM 5975 N N . PRO B 1 323 ? 12.781 -32.656 -3.805 1 97.81 323 PRO B N 1
ATOM 5976 C CA . PRO B 1 323 ? 12.969 -33 -2.393 1 97.81 323 PRO B CA 1
ATOM 5977 C C . PRO B 1 323 ? 14.047 -34.062 -2.176 1 97.81 323 PRO B C 1
ATOM 5979 O O . PRO B 1 323 ? 14.906 -33.906 -1.306 1 97.81 323 PRO B O 1
ATOM 5982 N N . GLU B 1 324 ? 14.094 -35.031 -2.977 1 96.38 324 GLU B N 1
ATOM 5983 C CA . GLU B 1 324 ? 15.031 -36.156 -2.766 1 96.38 324 GLU B CA 1
ATOM 5984 C C . GLU B 1 324 ? 16.469 -35.656 -2.924 1 96.38 324 GLU B C 1
ATOM 5986 O O . GLU B 1 324 ? 17.406 -36.312 -2.451 1 96.38 324 GLU B O 1
ATOM 5991 N N . LYS B 1 325 ? 16.594 -34.594 -3.643 1 97.12 325 LYS B N 1
ATOM 5992 C CA . LYS B 1 325 ? 17.938 -34.031 -3.885 1 97.12 325 LYS B CA 1
ATOM 5993 C C . LYS B 1 325 ? 18.219 -32.875 -2.955 1 97.12 325 LYS B C 1
ATOM 5995 O O . LYS B 1 325 ? 19.297 -32.25 -3.027 1 97.12 325 LYS B O 1
ATOM 6000 N N . GLY B 1 326 ? 17.25 -32.5 -2.096 1 97.38 326 GLY B N 1
ATOM 6001 C CA . GLY B 1 326 ? 17.406 -31.344 -1.222 1 97.38 326 GLY B CA 1
ATOM 6002 C C . GLY B 1 326 ? 17.625 -30.047 -1.976 1 97.38 326 GLY B C 1
ATOM 6003 O O . GLY B 1 326 ? 18.391 -29.188 -1.533 1 97.38 326 GLY B O 1
ATOM 6004 N N . LEU B 1 327 ? 17.062 -29.922 -3.145 1 98.44 327 LEU B N 1
ATOM 6005 C CA . LEU B 1 327 ? 17.266 -28.766 -4.012 1 98.44 327 LEU B CA 1
ATOM 6006 C C . LEU B 1 327 ? 15.977 -27.953 -4.137 1 98.44 327 LEU B C 1
ATOM 6008 O O . LEU B 1 327 ? 14.891 -28.516 -4.281 1 98.44 327 LEU B O 1
ATOM 6012 N N . ALA B 1 328 ? 16.062 -26.672 -4.004 1 98.88 328 ALA B N 1
ATOM 6013 C CA . ALA B 1 328 ? 15.023 -25.734 -4.383 1 98.88 328 ALA B CA 1
ATOM 6014 C C . ALA B 1 328 ? 15.617 -24.484 -5.043 1 98.88 328 ALA B C 1
ATOM 6016 O O . ALA B 1 328 ? 16.656 -23.984 -4.605 1 98.88 328 ALA B O 1
ATOM 6017 N N . ILE B 1 329 ? 15.055 -24.031 -6.121 1 98.94 329 ILE B N 1
ATOM 6018 C CA . ILE B 1 329 ? 15.492 -22.859 -6.879 1 98.94 329 ILE B CA 1
ATOM 6019 C C . ILE B 1 329 ? 14.328 -21.891 -7.027 1 98.94 329 ILE B C 1
ATOM 6021 O O . ILE B 1 329 ? 13.258 -22.266 -7.512 1 98.94 329 ILE B O 1
ATOM 6025 N N . ALA B 1 330 ? 14.492 -20.672 -6.562 1 98.94 330 ALA B N 1
ATOM 6026 C CA . ALA B 1 330 ? 13.531 -19.609 -6.809 1 98.94 330 ALA B CA 1
ATOM 6027 C C . ALA B 1 330 ? 14.18 -18.453 -7.566 1 98.94 330 ALA B C 1
ATOM 6029 O O . ALA B 1 330 ? 15.234 -17.953 -7.172 1 98.94 330 ALA B O 1
ATOM 6030 N N . LEU B 1 331 ? 13.594 -18.062 -8.641 1 98.94 331 LEU B N 1
ATOM 6031 C CA . LEU B 1 331 ? 13.977 -16.891 -9.406 1 98.94 331 LEU B CA 1
ATOM 6032 C C . LEU B 1 331 ? 12.836 -15.875 -9.461 1 98.94 331 LEU B C 1
ATOM 6034 O O . LEU B 1 331 ? 11.727 -16.219 -9.875 1 98.94 331 LEU B O 1
ATOM 6038 N N . LEU B 1 332 ? 13.062 -14.703 -8.992 1 98.94 332 LEU B N 1
ATOM 6039 C CA . LEU B 1 332 ? 12.109 -13.602 -9.062 1 98.94 332 LEU B CA 1
ATOM 6040 C C . LEU B 1 332 ? 12.641 -12.484 -9.953 1 98.94 332 LEU B C 1
ATOM 6042 O O . LEU B 1 332 ? 13.789 -12.055 -9.805 1 98.94 332 LEU B O 1
ATOM 6046 N N . THR B 1 333 ? 11.844 -12.047 -10.906 1 98.69 333 THR B N 1
ATOM 6047 C CA . THR B 1 333 ? 12.25 -10.984 -11.828 1 98.69 333 THR B CA 1
ATOM 6048 C C . THR B 1 333 ? 11.164 -9.914 -11.922 1 98.69 333 THR B C 1
ATOM 6050 O O . THR B 1 333 ? 10.008 -10.164 -11.586 1 98.69 333 THR B O 1
ATOM 6053 N N . ASN B 1 334 ? 11.531 -8.695 -12.32 1 98.19 334 ASN B N 1
ATOM 6054 C CA . ASN B 1 334 ? 10.547 -7.621 -12.453 1 98.19 334 ASN B CA 1
ATOM 6055 C C . ASN B 1 334 ? 10.391 -7.18 -13.906 1 98.19 334 ASN B C 1
ATOM 6057 O O . ASN B 1 334 ? 10.125 -6.008 -14.172 1 98.19 334 ASN B O 1
ATOM 6061 N N . GLY B 1 335 ? 10.578 -8.094 -14.773 1 87.88 335 GLY B N 1
ATOM 6062 C CA . GLY B 1 335 ? 10.164 -7.652 -16.094 1 87.88 335 GLY B CA 1
ATOM 6063 C C . GLY B 1 335 ? 10.852 -8.414 -17.219 1 87.88 335 GLY B C 1
ATOM 6064 O O . GLY B 1 335 ? 11.508 -9.422 -16.984 1 87.88 335 GLY B O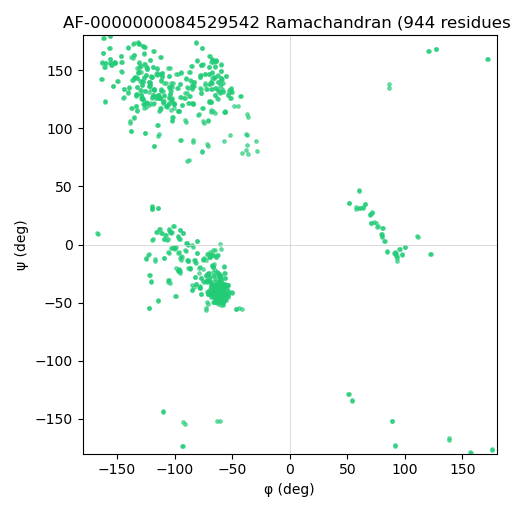 1
ATOM 6065 N N . GLY B 1 336 ? 10.492 -7.98 -18.422 1 74.38 336 GLY B N 1
ATOM 6066 C CA . GLY B 1 336 ? 11.031 -8.422 -19.688 1 74.38 336 GLY B CA 1
ATOM 6067 C C . GLY B 1 336 ? 10.336 -9.664 -20.234 1 74.38 336 GLY B C 1
ATOM 6068 O O . GLY B 1 336 ? 9.938 -10.547 -19.469 1 74.38 336 GLY B O 1
ATOM 6069 N N . GLY B 1 337 ? 10.023 -9.617 -21.5 1 81.12 337 GLY B N 1
ATOM 6070 C CA . GLY B 1 337 ? 9.32 -10.688 -22.188 1 81.12 337 GLY B CA 1
ATOM 6071 C C . GLY B 1 337 ? 10.125 -11.977 -22.266 1 81.12 337 GLY B C 1
ATOM 6072 O O . GLY B 1 337 ? 9.578 -13.047 -22.531 1 81.12 337 GLY B O 1
ATOM 6073 N N . ALA B 1 338 ? 11.422 -11.906 -21.781 1 87 338 ALA B N 1
ATOM 6074 C CA . ALA B 1 338 ? 12.297 -13.062 -21.953 1 87 338 ALA B CA 1
ATOM 6075 C C . ALA B 1 338 ? 12.625 -13.719 -20.625 1 87 338 ALA B C 1
ATOM 6077 O O . ALA B 1 338 ? 13.531 -14.547 -20.531 1 87 338 ALA B O 1
ATOM 6078 N N . ALA B 1 339 ? 11.898 -13.352 -19.578 1 91.69 339 ALA B N 1
ATOM 6079 C CA . ALA B 1 339 ? 12.156 -13.914 -18.25 1 91.69 339 ALA B CA 1
ATOM 6080 C C . ALA B 1 339 ? 12.117 -15.438 -18.281 1 91.69 339 ALA B C 1
ATOM 6082 O O . ALA B 1 339 ? 12.914 -16.094 -17.625 1 91.69 339 ALA B O 1
ATOM 6083 N N . PRO B 1 340 ? 11.211 -16.078 -19.078 1 91.25 340 PRO B N 1
ATOM 6084 C CA . PRO B 1 340 ? 11.203 -17.547 -19.141 1 91.25 340 PRO B CA 1
ATOM 6085 C C . PRO B 1 340 ? 12.531 -18.125 -19.625 1 91.25 340 PRO B C 1
ATOM 6087 O O . PRO B 1 340 ? 12.945 -19.188 -19.172 1 91.25 340 PRO B O 1
ATOM 6090 N N . LYS B 1 341 ? 13.203 -17.453 -20.5 1 91.5 341 LYS B N 1
ATOM 6091 C CA . LYS B 1 341 ? 14.492 -17.938 -21.016 1 91.5 341 LYS B CA 1
ATOM 6092 C C . LYS B 1 341 ? 15.555 -17.891 -19.922 1 91.5 341 LYS B C 1
ATOM 6094 O O . LYS B 1 341 ? 16.422 -18.781 -19.844 1 91.5 341 LYS B O 1
ATOM 6099 N N . VAL B 1 342 ? 15.5 -16.828 -19.125 1 95.38 342 VAL B N 1
ATOM 6100 C CA . VAL B 1 342 ? 16.438 -16.719 -18 1 95.38 342 VAL B CA 1
ATOM 6101 C C . VAL B 1 342 ? 16.203 -17.859 -17.016 1 95.38 342 VAL B C 1
ATOM 6103 O O . VAL B 1 342 ? 17.141 -18.516 -16.594 1 95.38 342 VAL B O 1
ATOM 6106 N N . HIS B 1 343 ? 14.969 -18.078 -16.703 1 95.81 343 HIS B N 1
ATOM 6107 C CA . HIS B 1 343 ? 14.625 -19.172 -15.797 1 95.81 343 HIS B CA 1
ATOM 6108 C C . HIS B 1 343 ? 15.086 -20.516 -16.344 1 95.81 343 HIS B C 1
ATOM 6110 O O . HIS B 1 343 ? 15.68 -21.312 -15.633 1 95.81 343 HIS B O 1
ATOM 6116 N N . GLU B 1 344 ? 14.773 -20.781 -17.609 1 94.69 344 GLU B N 1
ATOM 6117 C CA . GLU B 1 344 ? 15.125 -22.062 -18.219 1 94.69 344 GLU B CA 1
ATOM 6118 C C . GLU B 1 344 ? 16.625 -22.297 -18.172 1 94.69 344 GLU B C 1
ATOM 6120 O O . GLU B 1 344 ? 17.078 -23.391 -17.812 1 94.69 344 GLU B O 1
ATOM 6125 N N . ALA B 1 345 ? 17.391 -21.297 -18.5 1 96.5 345 ALA B N 1
ATOM 6126 C CA . ALA B 1 345 ? 18.844 -21.422 -18.5 1 96.5 345 ALA B CA 1
ATOM 6127 C C . ALA B 1 345 ? 19.375 -21.719 -17.109 1 96.5 345 ALA B C 1
ATOM 6129 O O . ALA B 1 345 ? 20.109 -22.688 -16.906 1 96.5 345 ALA B O 1
ATOM 6130 N N . LEU B 1 346 ? 18.969 -20.922 -16.156 1 98.31 346 LEU B N 1
ATOM 6131 C CA . LEU B 1 346 ? 19.469 -21.062 -14.797 1 98.31 346 LEU B CA 1
ATOM 6132 C C . LEU B 1 346 ? 19.016 -22.375 -14.18 1 98.31 346 LEU B C 1
ATOM 6134 O O . LEU B 1 346 ? 19.828 -23.094 -13.578 1 98.31 346 LEU B O 1
ATOM 6138 N N . CYS B 1 347 ? 17.719 -22.656 -14.289 1 97.94 347 CYS B N 1
ATOM 6139 C CA . CYS B 1 347 ? 17.172 -23.859 -13.68 1 97.94 347 CYS B CA 1
ATOM 6140 C C . CYS B 1 347 ? 17.844 -25.109 -14.25 1 97.94 347 CYS B C 1
ATOM 6142 O O . CYS B 1 347 ? 18.172 -26.031 -13.508 1 97.94 347 CYS B O 1
ATOM 6144 N N . ARG B 1 348 ? 18.031 -25.156 -15.547 1 97.44 348 ARG B N 1
ATOM 6145 C CA . ARG B 1 348 ? 18.672 -26.281 -16.203 1 97.44 348 ARG B CA 1
ATOM 6146 C C . ARG B 1 348 ? 20.109 -26.453 -15.703 1 97.44 348 ARG B C 1
ATOM 6148 O O . ARG B 1 348 ? 20.516 -27.547 -15.336 1 97.44 348 ARG B O 1
ATOM 6155 N N . GLU B 1 349 ? 20.859 -25.422 -15.68 1 98.31 349 GLU B N 1
ATOM 6156 C CA . GLU B 1 349 ? 22.266 -25.484 -15.297 1 98.31 349 GLU B CA 1
ATOM 6157 C C . GLU B 1 349 ? 22.422 -25.812 -13.812 1 98.31 349 GLU B C 1
ATOM 6159 O O . GLU B 1 349 ? 23.266 -26.625 -13.438 1 98.31 349 GLU B O 1
ATOM 6164 N N . LEU B 1 350 ? 21.609 -25.203 -13 1 98.44 350 LEU B N 1
ATOM 6165 C CA . LEU B 1 350 ? 21.703 -25.406 -11.555 1 98.44 350 LEU B CA 1
ATOM 6166 C C . LEU B 1 350 ? 21.281 -26.828 -11.195 1 98.44 350 LEU B C 1
ATOM 6168 O O . LEU B 1 350 ? 21.922 -27.484 -10.367 1 98.44 350 LEU B O 1
ATOM 6172 N N . SER B 1 351 ? 20.172 -27.328 -11.797 1 98 351 SER B N 1
ATOM 6173 C CA . SER B 1 351 ? 19.719 -28.672 -11.484 1 98 351 SER B CA 1
ATOM 6174 C C . SER B 1 351 ? 20.734 -29.719 -11.938 1 98 351 SER B C 1
ATOM 6176 O O . SER B 1 351 ? 20.938 -30.719 -11.258 1 98 351 SER B O 1
ATOM 6178 N N . ALA B 1 352 ? 21.344 -29.453 -13.055 1 97.56 352 ALA B N 1
ATOM 6179 C CA . ALA B 1 352 ? 22.375 -30.359 -13.539 1 97.56 352 ALA B CA 1
ATOM 6180 C C . ALA B 1 352 ? 23.578 -30.375 -12.594 1 97.56 352 ALA B C 1
ATOM 6182 O O . ALA B 1 352 ? 24.062 -31.438 -12.219 1 97.56 352 ALA B O 1
ATOM 6183 N N . GLU B 1 353 ? 24.016 -29.25 -12.266 1 97.31 353 GLU B N 1
ATOM 6184 C CA . GLU B 1 353 ? 25.234 -29.141 -11.469 1 97.31 353 GLU B CA 1
ATOM 6185 C C . GLU B 1 353 ? 25 -29.594 -10.031 1 97.31 353 GLU B C 1
ATOM 6187 O O . GLU B 1 353 ? 25.828 -30.297 -9.453 1 97.31 353 GLU B O 1
ATOM 6192 N N . LEU B 1 354 ? 23.906 -29.219 -9.461 1 97.38 354 LEU B N 1
ATOM 6193 C CA . LEU B 1 354 ? 23.734 -29.359 -8.016 1 97.38 354 LEU B CA 1
ATOM 6194 C C . LEU B 1 354 ? 23 -30.656 -7.684 1 97.38 354 LEU B C 1
ATOM 6196 O O . LEU B 1 354 ? 23.109 -31.172 -6.57 1 97.38 354 LEU B O 1
ATOM 6200 N N . ALA B 1 355 ? 22.203 -31.188 -8.641 1 96.38 355 ALA B N 1
ATOM 6201 C CA . ALA B 1 355 ? 21.375 -32.344 -8.336 1 96.38 355 ALA B CA 1
ATOM 6202 C C . ALA B 1 355 ? 21.656 -33.5 -9.32 1 96.38 355 ALA B C 1
ATOM 6204 O O . ALA B 1 355 ? 21.172 -34.594 -9.125 1 96.38 355 ALA B O 1
ATOM 6205 N N . GLY B 1 356 ? 22.344 -33.219 -10.367 1 96.56 356 GLY B N 1
ATOM 6206 C CA . GLY B 1 356 ? 22.641 -34.25 -11.352 1 96.56 356 GLY B CA 1
ATOM 6207 C C . GLY B 1 356 ? 21.422 -34.656 -12.156 1 96.56 356 GLY B C 1
ATOM 6208 O O . GLY B 1 356 ? 21.297 -35.812 -12.547 1 96.56 356 GLY B O 1
ATOM 6209 N N . VAL B 1 357 ? 20.484 -33.75 -12.312 1 96.69 357 VAL B N 1
ATOM 6210 C CA . VAL B 1 357 ? 19.281 -34.062 -13.07 1 96.69 357 VAL B CA 1
ATOM 6211 C C . VAL B 1 357 ? 19.172 -33.125 -14.281 1 96.69 357 VAL B C 1
ATOM 6213 O O . VAL B 1 357 ? 19.625 -31.984 -14.234 1 96.69 357 VAL B O 1
ATOM 6216 N N . THR B 1 358 ? 18.547 -33.562 -15.289 1 96.44 358 THR B N 1
ATOM 6217 C CA . THR B 1 358 ? 18.375 -32.812 -16.516 1 96.44 358 THR B CA 1
ATOM 6218 C C . THR B 1 358 ? 16.938 -32.312 -16.656 1 96.44 358 THR B C 1
ATOM 6220 O O . THR B 1 358 ? 16 -33.125 -16.703 1 96.44 358 THR B O 1
ATOM 6223 N N . MET B 1 359 ? 16.766 -31.047 -16.703 1 94.88 359 MET B N 1
ATOM 6224 C CA . MET B 1 359 ? 15.469 -30.469 -17.031 1 94.88 359 MET B CA 1
ATOM 6225 C C . MET B 1 359 ? 15.133 -30.703 -18.5 1 94.88 359 MET B C 1
ATOM 6227 O O . MET B 1 359 ? 15.906 -30.328 -19.391 1 94.88 359 MET B O 1
ATOM 6231 N N . PRO B 1 360 ? 14.055 -31.297 -18.719 1 91.88 360 PRO B N 1
ATOM 6232 C CA . PRO B 1 360 ? 13.703 -31.516 -20.125 1 91.88 360 PRO B CA 1
ATOM 6233 C C . PRO B 1 360 ? 13.391 -30.234 -20.875 1 91.88 360 PRO B C 1
ATOM 6235 O O . PRO B 1 360 ? 12.945 -29.25 -20.266 1 91.88 360 PRO B O 1
ATOM 6238 N N . ALA B 1 361 ? 13.688 -30.203 -22.125 1 88.62 361 ALA B N 1
ATOM 6239 C CA . ALA B 1 361 ? 13.32 -29.109 -23.016 1 88.62 361 ALA B CA 1
ATOM 6240 C C . ALA B 1 361 ? 12.047 -29.438 -23.797 1 88.62 361 ALA B C 1
ATOM 6242 O O . ALA B 1 361 ? 11.75 -30.594 -24.047 1 88.62 361 ALA B O 1
ATOM 6243 N N . PHE B 1 362 ? 11.281 -28.453 -24.062 1 91.25 362 PHE B N 1
ATOM 6244 C CA . PHE B 1 362 ? 10.109 -28.625 -24.906 1 91.25 362 PHE B CA 1
ATOM 6245 C C . PHE B 1 362 ? 10.281 -27.875 -26.219 1 91.25 362 PHE B C 1
ATOM 6247 O O . PHE B 1 362 ? 10.398 -26.641 -26.234 1 91.25 362 PHE B O 1
ATOM 6254 N N . GLU B 1 363 ? 10.297 -28.516 -27.266 1 89.88 363 GLU B N 1
ATOM 6255 C CA . GLU B 1 363 ? 10.414 -27.984 -28.625 1 89.88 363 GLU B CA 1
ATOM 6256 C C . GLU B 1 363 ? 9.977 -29.016 -29.656 1 89.88 363 GLU B C 1
ATOM 6258 O O . GLU B 1 363 ? 9.922 -30.219 -29.359 1 89.88 363 GLU B O 1
ATOM 6263 N N . PRO B 1 364 ? 9.578 -28.578 -30.844 1 90.81 364 PRO B N 1
ATOM 6264 C CA . PRO B 1 364 ? 9.266 -29.562 -31.875 1 90.81 364 PRO B CA 1
ATOM 6265 C C . PRO B 1 364 ? 10.484 -30.375 -32.312 1 90.81 364 PRO B C 1
ATOM 6267 O O . PRO B 1 364 ? 11.617 -29.906 -32.188 1 90.81 364 PRO B O 1
ATOM 6270 N N . ALA B 1 365 ? 10.141 -31.547 -32.75 1 86.44 365 ALA B N 1
ATOM 6271 C CA . ALA B 1 365 ? 11.219 -32.344 -33.312 1 86.44 365 ALA B CA 1
ATOM 6272 C C . ALA B 1 365 ? 11.789 -31.703 -34.562 1 86.44 365 ALA B C 1
ATOM 6274 O O . ALA B 1 365 ? 11.133 -30.859 -35.188 1 86.44 365 ALA B O 1
ATOM 6275 N N . GLU B 1 366 ? 13.023 -32.094 -34.844 1 86.81 366 GLU B N 1
ATOM 6276 C CA . GLU B 1 366 ? 13.641 -31.625 -36.094 1 86.81 366 GLU B CA 1
ATOM 6277 C C . GLU B 1 366 ? 12.766 -31.938 -37.312 1 86.81 366 GLU B C 1
ATOM 6279 O O . GLU B 1 366 ? 12.633 -31.109 -38.188 1 86.81 366 GLU B O 1
ATOM 6284 N N . ASN B 1 367 ? 12.258 -33.156 -37.281 1 89.69 367 ASN B N 1
ATOM 6285 C CA . ASN B 1 367 ? 11.281 -33.562 -38.281 1 89.69 367 ASN B CA 1
ATOM 6286 C C . ASN B 1 367 ? 9.914 -33.812 -37.656 1 89.69 367 ASN B C 1
ATOM 6288 O O . ASN B 1 367 ? 9.609 -34.938 -37.25 1 89.69 367 ASN B O 1
ATOM 6292 N N . PRO B 1 368 ? 9.117 -32.844 -37.688 1 91.38 368 PRO B N 1
ATOM 6293 C CA . PRO B 1 368 ? 7.801 -33 -37.062 1 91.38 368 PRO B CA 1
ATOM 6294 C C . PRO B 1 368 ? 6.949 -34.062 -37.719 1 91.38 368 PRO B C 1
ATOM 6296 O O . PRO B 1 368 ? 7.008 -34.219 -38.938 1 91.38 368 PRO B O 1
ATOM 6299 N N . PRO B 1 369 ? 6.211 -34.719 -37 1 93.44 369 PRO B N 1
ATOM 6300 C CA . PRO B 1 369 ? 5.312 -35.719 -37.594 1 93.44 369 PRO B CA 1
ATOM 6301 C C . PRO B 1 369 ? 4.219 -35.062 -38.469 1 93.44 369 PRO B C 1
ATOM 6303 O O . PRO B 1 369 ? 3.869 -33.906 -38.25 1 93.44 369 PRO B O 1
ATOM 6306 N N . VAL B 1 370 ? 3.734 -35.906 -39.375 1 91.75 370 VAL B N 1
ATOM 6307 C CA . VAL B 1 370 ? 2.578 -35.469 -40.156 1 91.75 370 VAL B CA 1
ATOM 6308 C C . VAL B 1 370 ? 1.296 -35.75 -39.375 1 91.75 370 VAL B C 1
ATOM 6310 O O . VAL B 1 370 ? 1.074 -36.844 -38.875 1 91.75 370 VAL B O 1
ATOM 6313 N N . VAL B 1 371 ? 0.569 -34.719 -39.125 1 93.94 371 VAL B N 1
ATOM 6314 C CA . VAL B 1 371 ? -0.664 -34.844 -38.375 1 93.94 371 VAL B CA 1
ATOM 6315 C C . VAL B 1 371 ? -1.844 -34.344 -39.219 1 93.94 371 VAL B C 1
ATOM 6317 O O . VAL B 1 371 ? -1.735 -33.344 -39.938 1 93.94 371 VAL B O 1
ATOM 6320 N N . ASP B 1 372 ? -2.93 -35.156 -39.219 1 94.31 372 ASP B N 1
ATOM 6321 C CA . ASP B 1 372 ? -4.188 -34.656 -39.75 1 94.31 372 ASP B CA 1
ATOM 6322 C C . ASP B 1 372 ? -4.734 -33.5 -38.906 1 94.31 372 ASP B C 1
ATOM 6324 O O . ASP B 1 372 ? -5.168 -33.719 -37.781 1 94.31 372 ASP B O 1
ATOM 6328 N N . THR B 1 373 ? -4.773 -32.344 -39.469 1 94.75 373 THR B N 1
ATOM 6329 C CA . THR B 1 373 ? -5.098 -31.156 -38.688 1 94.75 373 THR B CA 1
ATOM 6330 C C . THR B 1 373 ? -6.605 -30.922 -38.656 1 94.75 373 THR B C 1
ATOM 6332 O O . THR B 1 373 ? -7.102 -30.125 -37.875 1 94.75 373 THR B O 1
ATOM 6335 N N . ALA B 1 374 ? -7.348 -31.547 -39.469 1 94.56 374 ALA B N 1
ATOM 6336 C CA . ALA B 1 374 ? -8.766 -31.266 -39.688 1 94.56 374 ALA B CA 1
ATOM 6337 C C . ALA B 1 374 ? -9.555 -31.359 -38.375 1 94.56 374 ALA B C 1
ATOM 6339 O O . ALA B 1 374 ? -10.398 -30.516 -38.094 1 94.56 374 ALA B O 1
ATOM 6340 N N . PRO B 1 375 ? -9.266 -32.375 -37.562 1 94.75 375 PRO B N 1
ATOM 6341 C CA . PRO B 1 375 ? -10.07 -32.5 -36.344 1 94.75 375 PRO B CA 1
ATOM 6342 C C . PRO B 1 375 ? -9.859 -31.328 -35.375 1 94.75 375 PRO B C 1
ATOM 6344 O O . PRO B 1 375 ? -10.672 -31.125 -34.469 1 94.75 375 PRO B O 1
ATOM 6347 N N . PHE B 1 376 ? -8.836 -30.594 -35.531 1 96.69 376 PHE B N 1
ATOM 6348 C CA . PHE B 1 376 ? -8.461 -29.594 -34.531 1 96.69 376 PHE B CA 1
ATOM 6349 C C . PHE B 1 376 ? -8.945 -28.219 -34.969 1 96.69 376 PHE B C 1
ATOM 6351 O O . PHE B 1 376 ? -9.008 -27.297 -34.156 1 96.69 376 PHE B O 1
ATOM 6358 N N . THR B 1 377 ? -9.227 -27.984 -36.25 1 97.25 377 THR B N 1
ATOM 6359 C CA . THR B 1 377 ? -9.664 -26.688 -36.75 1 97.25 377 THR B CA 1
ATOM 6360 C C . THR B 1 377 ? -11.055 -26.344 -36.219 1 97.25 377 THR B C 1
ATOM 6362 O O . THR B 1 377 ? -11.859 -27.234 -35.938 1 97.25 377 THR B O 1
ATOM 6365 N N . GLY B 1 378 ? -11.281 -25.125 -35.938 1 97.62 378 GLY B N 1
ATOM 6366 C CA . GLY B 1 378 ? -12.562 -24.672 -35.406 1 97.62 378 GLY B CA 1
ATOM 6367 C C . GLY B 1 378 ? -12.422 -23.641 -34.281 1 97.62 378 GLY B C 1
ATOM 6368 O O . GLY B 1 378 ? -11.375 -23 -34.156 1 97.62 378 GLY B O 1
ATOM 6369 N N . ARG B 1 379 ? -13.594 -23.438 -33.656 1 97.44 379 ARG B N 1
ATOM 6370 C CA . ARG B 1 379 ? -13.664 -22.453 -32.594 1 97.44 379 ARG B CA 1
ATOM 6371 C C . ARG B 1 379 ? -13.695 -23.141 -31.219 1 97.44 379 ARG B C 1
ATOM 6373 O O . ARG B 1 379 ? -14.383 -24.141 -31.031 1 97.44 379 ARG B O 1
ATOM 6380 N N . TYR B 1 380 ? -12.859 -22.719 -30.344 1 97.81 380 TYR B N 1
ATOM 6381 C CA . TYR B 1 380 ? -12.812 -23.109 -28.938 1 97.81 380 TYR B CA 1
ATOM 6382 C C . TYR B 1 380 ? -13.109 -21.922 -28.031 1 97.81 380 TYR B C 1
ATOM 6384 O O . TYR B 1 380 ? -12.445 -20.891 -28.125 1 97.81 380 TYR B O 1
ATOM 6392 N N . LYS B 1 381 ? -14.078 -22.109 -27.156 1 94.69 381 LYS B N 1
ATOM 6393 C CA . LYS B 1 381 ? -14.547 -20.938 -26.422 1 94.69 381 LYS B CA 1
ATOM 6394 C C . LYS B 1 381 ? -14.648 -21.25 -24.922 1 94.69 381 LYS B C 1
ATOM 6396 O O . LYS B 1 381 ? -15.078 -22.344 -24.547 1 94.69 381 LYS B O 1
ATOM 6401 N N . ARG B 1 382 ? -14.195 -20.375 -24.125 1 90.56 382 ARG B N 1
ATOM 6402 C CA . ARG B 1 382 ? -14.523 -20.297 -22.703 1 90.56 382 ARG B CA 1
ATOM 6403 C C . ARG B 1 382 ? -14.914 -18.875 -22.312 1 90.56 382 ARG B C 1
ATOM 6405 O O . ARG B 1 382 ? -14.883 -17.953 -23.141 1 90.56 382 ARG B O 1
ATOM 6412 N N . GLU B 1 383 ? -15.336 -18.688 -21.109 1 85.94 383 GLU B N 1
ATOM 6413 C CA . GLU B 1 383 ? -15.852 -17.375 -20.703 1 85.94 383 GLU B CA 1
ATOM 6414 C C . GLU B 1 383 ? -14.812 -16.281 -20.938 1 85.94 383 GLU B C 1
ATOM 6416 O O . GLU B 1 383 ? -13.703 -16.359 -20.422 1 85.94 383 GLU B O 1
ATOM 6421 N N . GLY B 1 384 ? -15.133 -15.391 -21.844 1 86 384 GLY B N 1
ATOM 6422 C CA . GLY B 1 384 ? -14.32 -14.203 -22.078 1 86 384 GLY B CA 1
ATOM 6423 C C . GLY B 1 384 ? -13.258 -14.422 -23.141 1 86 384 GLY B C 1
ATOM 6424 O O . GLY B 1 384 ? -12.602 -13.469 -23.562 1 86 384 GLY B O 1
ATOM 6425 N N . PHE B 1 385 ? -13.102 -15.695 -23.609 1 92.12 385 PHE B N 1
ATOM 6426 C CA . PHE B 1 385 ? -11.992 -15.961 -24.5 1 92.12 385 PHE B CA 1
ATOM 6427 C C . PHE B 1 385 ? -12.438 -16.844 -25.672 1 92.12 385 PHE B C 1
ATOM 6429 O O . PHE B 1 385 ? -13.234 -17.766 -25.469 1 92.12 385 PHE B O 1
ATOM 6436 N N . LEU B 1 386 ? -11.875 -16.516 -26.844 1 95.81 386 LEU B N 1
ATOM 6437 C CA . LEU B 1 386 ? -12.102 -17.297 -28.047 1 95.81 386 LEU B CA 1
ATOM 6438 C C . LEU B 1 386 ? -10.781 -17.672 -28.719 1 95.81 386 LEU B C 1
ATOM 6440 O O . LEU B 1 386 ? -9.922 -16.797 -28.906 1 95.81 386 LEU B O 1
ATOM 6444 N N . MET B 1 387 ? -10.625 -18.953 -28.953 1 97.19 387 MET B N 1
ATOM 6445 C CA . MET B 1 387 ? -9.523 -19.453 -29.766 1 97.19 387 MET B CA 1
ATOM 6446 C C . MET B 1 387 ? -10.039 -19.984 -31.094 1 97.19 387 MET B C 1
ATOM 6448 O O . MET B 1 387 ? -10.93 -20.844 -31.125 1 97.19 387 MET B O 1
ATOM 6452 N N . THR B 1 388 ? -9.523 -19.453 -32.156 1 97.75 388 THR B N 1
ATOM 6453 C CA . THR B 1 388 ? -9.805 -19.953 -33.5 1 97.75 388 THR B CA 1
ATOM 6454 C C . THR B 1 388 ? -8.594 -20.672 -34.062 1 97.75 388 THR B C 1
ATOM 6456 O O . THR B 1 388 ? -7.523 -20.078 -34.219 1 97.75 388 THR B O 1
ATOM 6459 N N . ILE B 1 389 ? -8.789 -21.938 -34.344 1 97.81 389 ILE B N 1
ATOM 6460 C CA . ILE B 1 389 ? -7.723 -22.75 -34.906 1 97.81 389 ILE B CA 1
ATOM 6461 C C . ILE B 1 389 ? -7.957 -22.938 -36.406 1 97.81 389 ILE B C 1
ATOM 6463 O O . ILE B 1 389 ? -9.016 -23.438 -36.812 1 97.81 389 ILE B O 1
ATOM 6467 N N . THR B 1 390 ? -6.996 -22.562 -37.25 1 96.62 390 THR B N 1
ATOM 6468 C CA . THR B 1 390 ? -7.102 -22.703 -38.688 1 96.62 390 THR B CA 1
ATOM 6469 C C . THR B 1 390 ? -5.867 -23.406 -39.281 1 96.62 390 THR B C 1
ATOM 6471 O O . THR B 1 390 ? -4.773 -23.297 -38.719 1 96.62 390 THR B O 1
ATOM 6474 N N . ALA B 1 391 ? -6.125 -24.125 -40.344 1 94.38 391 ALA B N 1
ATOM 6475 C CA . ALA B 1 391 ? -5.004 -24.719 -41.062 1 94.38 391 ALA B CA 1
ATOM 6476 C C . ALA B 1 391 ? -4.195 -23.672 -41.812 1 94.38 391 ALA B C 1
ATOM 6478 O O . ALA B 1 391 ? -4.762 -22.734 -42.375 1 94.38 391 ALA B O 1
ATOM 6479 N N . ARG B 1 392 ? -2.961 -23.781 -41.656 1 88.25 392 ARG B N 1
ATOM 6480 C CA . ARG B 1 392 ? -2.084 -22.891 -42.406 1 88.25 392 ARG B CA 1
ATOM 6481 C C . ARG B 1 392 ? -1.82 -23.438 -43.812 1 88.25 392 ARG B C 1
ATOM 6483 O O . ARG B 1 392 ? -1.625 -24.641 -43.969 1 88.25 392 ARG B O 1
ATOM 6490 N N . ALA B 1 393 ? -2.176 -22.656 -44.906 1 71.44 393 ALA B N 1
ATOM 6491 C CA . ALA B 1 393 ? -1.913 -23.078 -46.281 1 71.44 393 ALA B CA 1
ATOM 6492 C C . ALA B 1 393 ? -0.421 -23.312 -46.531 1 71.44 393 ALA B C 1
ATOM 6494 O O . ALA B 1 393 ? 0.414 -22.625 -45.906 1 71.44 393 ALA B O 1
ATOM 6495 N N . GLU B 1 394 ? -0.08 -24.453 -47.188 1 57.62 394 GLU B N 1
ATOM 6496 C CA . GLU B 1 394 ? 1.286 -24.859 -47.5 1 57.62 394 GLU B CA 1
ATOM 6497 C C . GLU B 1 394 ? 2.125 -23.672 -47.969 1 57.62 394 GLU B C 1
ATOM 6499 O O . GLU B 1 394 ? 3.303 -23.562 -47.625 1 57.62 394 GLU B O 1
ATOM 6504 N N . ALA B 1 395 ? 1.645 -22.969 -49.031 1 52.03 395 ALA B N 1
ATOM 6505 C CA . ALA B 1 395 ? 2.389 -21.859 -49.625 1 52.03 395 ALA B CA 1
ATOM 6506 C C . ALA B 1 395 ? 2.713 -20.812 -48.562 1 52.03 395 ALA B C 1
ATOM 6508 O O . ALA B 1 395 ? 3.76 -20.156 -48.625 1 52.03 395 ALA B O 1
ATOM 6509 N N . GLU B 1 396 ? 1.854 -20.609 -47.656 1 51.16 396 GLU B N 1
ATOM 6510 C CA . GLU B 1 396 ? 2.057 -19.594 -46.625 1 51.16 396 GLU B CA 1
ATOM 6511 C C . GLU B 1 396 ? 3.006 -20.109 -45.562 1 51.16 396 GLU B C 1
ATOM 6513 O O . GLU B 1 396 ? 3.652 -19.312 -44.875 1 51.16 396 GLU B O 1
ATOM 6518 N N . ALA B 1 397 ? 3.023 -21.516 -45.5 1 48.16 397 ALA B N 1
ATOM 6519 C CA . ALA B 1 397 ? 3.939 -22.156 -44.562 1 48.16 397 ALA B CA 1
ATOM 6520 C C . ALA B 1 397 ? 5.391 -22 -45 1 48.16 397 ALA B C 1
ATOM 6522 O O . ALA B 1 397 ? 6.309 -21.984 -44.188 1 48.16 397 ALA B O 1
ATOM 6523 N N . GLU B 1 398 ? 5.551 -22.156 -46.312 1 46.41 398 GLU B N 1
ATOM 6524 C CA . GLU B 1 398 ? 6.902 -22.109 -46.875 1 46.41 398 GLU B CA 1
ATOM 6525 C C . GLU B 1 398 ? 7.566 -20.766 -46.562 1 46.41 398 GLU B C 1
ATOM 6527 O O . GLU B 1 398 ? 8.789 -20.625 -46.656 1 46.41 398 GLU B O 1
ATOM 6532 N N . GLY B 1 399 ? 6.734 -19.656 -46.656 1 44.66 399 GLY B N 1
ATOM 6533 C CA . GLY B 1 399 ? 7.488 -18.484 -46.219 1 44.66 399 GLY B CA 1
ATOM 6534 C C . GLY B 1 399 ? 7.922 -18.562 -44.75 1 44.66 399 GLY B C 1
ATOM 6535 O O . GLY B 1 399 ? 8.031 -19.656 -44.188 1 44.66 399 GLY B O 1
ATOM 6536 N N . ASP B 1 400 ? 8.078 -17.406 -44.094 1 49.72 400 ASP B N 1
ATOM 6537 C CA . ASP B 1 400 ? 8.617 -17.141 -42.75 1 49.72 400 ASP B CA 1
ATOM 6538 C C . ASP B 1 400 ? 7.812 -17.844 -41.688 1 49.72 400 ASP B C 1
ATOM 6540 O O . ASP B 1 400 ? 8.109 -17.719 -40.5 1 49.72 400 ASP B O 1
ATOM 6544 N N . GLY B 1 401 ? 6.676 -18.547 -42.031 1 55 401 GLY B N 1
ATOM 6545 C CA . GLY B 1 401 ? 5.949 -18.828 -40.812 1 55 401 GLY B CA 1
ATOM 6546 C C . GLY B 1 401 ? 5.867 -20.297 -40.5 1 55 401 GLY B C 1
ATOM 6547 O O . GLY B 1 401 ? 5.695 -21.125 -41.406 1 55 401 GLY B O 1
ATOM 6548 N N . GLU B 1 402 ? 6.605 -20.922 -39.594 1 69.5 402 GLU B N 1
ATOM 6549 C CA . GLU B 1 402 ? 6.641 -22.188 -38.875 1 69.5 402 GLU B CA 1
ATOM 6550 C C . GLU B 1 402 ? 5.246 -22.594 -38.406 1 69.5 402 GLU B C 1
ATOM 6552 O O . GLU B 1 402 ? 4.398 -21.734 -38.125 1 69.5 402 GLU B O 1
ATOM 6557 N N . GLY B 1 403 ? 4.918 -23.938 -38.812 1 85.69 403 GLY B N 1
ATOM 6558 C CA . GLY B 1 403 ? 3.754 -24.547 -38.219 1 85.69 403 GLY B CA 1
ATOM 6559 C C . GLY B 1 403 ? 2.699 -24.969 -39.219 1 85.69 403 GLY B C 1
ATOM 6560 O O . GLY B 1 403 ? 2.76 -24.594 -40.375 1 85.69 403 GLY B O 1
ATOM 6561 N N . VAL B 1 404 ? 1.744 -25.75 -38.844 1 93.38 404 VAL B N 1
ATOM 6562 C CA . VAL B 1 404 ? 0.71 -26.297 -39.719 1 93.38 404 VAL B CA 1
ATOM 6563 C C . VAL B 1 404 ? -0.659 -25.781 -39.281 1 93.38 404 VAL B C 1
ATOM 6565 O O . VAL B 1 404 ? -1.638 -25.906 -40.031 1 93.38 404 VAL B O 1
ATOM 6568 N N . LEU B 1 405 ? -0.72 -25.203 -38.125 1 95.94 405 LEU B N 1
ATOM 6569 C CA . LEU B 1 405 ? -1.937 -24.594 -37.625 1 95.94 405 LEU B CA 1
ATOM 6570 C C . LEU B 1 405 ? -1.651 -23.203 -37.062 1 95.94 405 LEU B C 1
ATOM 6572 O O . LEU B 1 405 ? -0.527 -22.906 -36.656 1 95.94 405 LEU B O 1
ATOM 6576 N N . ASP B 1 406 ? -2.68 -22.344 -37.125 1 96 406 ASP B N 1
ATOM 6577 C CA . ASP B 1 406 ? -2.68 -21.062 -36.438 1 96 406 ASP B CA 1
ATOM 6578 C C . ASP B 1 406 ? -3.727 -21.047 -35.312 1 96 406 ASP B C 1
ATOM 6580 O O . ASP B 1 406 ? -4.875 -21.438 -35.531 1 96 406 ASP B O 1
ATOM 6584 N N . LEU B 1 407 ? -3.293 -20.734 -34.188 1 97.06 407 LEU B N 1
ATOM 6585 C CA . LEU B 1 407 ? -4.191 -20.469 -33.062 1 97.06 407 LEU B CA 1
ATOM 6586 C C . LEU B 1 407 ? -4.348 -18.969 -32.812 1 97.06 407 LEU B C 1
ATOM 6588 O O . LEU B 1 407 ? -3.412 -18.297 -32.375 1 97.06 407 LEU B O 1
ATOM 6592 N N . ARG B 1 408 ? -5.508 -18.422 -33.156 1 96.62 408 ARG B N 1
ATOM 6593 C CA . ARG B 1 408 ? -5.844 -17.031 -32.906 1 96.62 408 ARG B CA 1
ATOM 6594 C C . ARG B 1 408 ? -6.602 -16.906 -31.578 1 96.62 408 ARG B C 1
ATOM 6596 O O . ARG B 1 408 ? -7.641 -17.547 -31.391 1 96.62 408 ARG B O 1
ATOM 6603 N N . TYR B 1 409 ? -6.055 -16.172 -30.672 1 95.5 409 TYR B N 1
ATOM 6604 C CA . TYR B 1 409 ? -6.586 -15.977 -29.328 1 95.5 409 TYR B CA 1
ATOM 6605 C C . TYR B 1 409 ? -7.109 -14.562 -29.141 1 95.5 409 TYR B C 1
ATOM 6607 O O . TYR B 1 409 ? -6.371 -13.594 -29.328 1 95.5 409 TYR B O 1
ATOM 6615 N N . GLU B 1 410 ? -8.391 -14.312 -28.781 1 94.75 410 GLU B N 1
ATOM 6616 C CA . GLU B 1 410 ? -8.953 -12.977 -28.625 1 94.75 410 GLU B CA 1
ATOM 6617 C C . GLU B 1 410 ? -9.977 -12.93 -27.5 1 94.75 410 GLU B C 1
ATOM 6619 O O . GLU B 1 410 ? -10.469 -13.977 -27.062 1 94.75 410 GLU B O 1
ATOM 6624 N N . GLY B 1 411 ? -10.172 -11.766 -27 1 91.31 411 GLY B N 1
ATOM 6625 C CA . GLY B 1 411 ? -11.234 -11.562 -26.016 1 91.31 411 GLY B CA 1
ATOM 6626 C C . GLY B 1 411 ? -12.609 -11.477 -26.641 1 91.31 411 GLY B C 1
ATOM 6627 O O . GLY B 1 411 ? -12.773 -10.938 -27.734 1 91.31 411 GLY B O 1
ATOM 6628 N N . VAL B 1 412 ? -13.562 -11.984 -25.922 1 90.25 412 VAL B N 1
ATOM 6629 C CA . VAL B 1 412 ? -14.961 -11.891 -26.344 1 90.25 412 VAL B CA 1
ATOM 6630 C C . VAL B 1 412 ? -15.836 -11.484 -25.156 1 90.25 412 VAL B C 1
ATOM 6632 O O . VAL B 1 412 ? -15.336 -11.328 -24.031 1 90.25 412 VAL B O 1
ATOM 6635 N N . GLU B 1 413 ? -17.047 -11.242 -25.453 1 84.19 413 GLU B N 1
ATOM 6636 C CA . GLU B 1 413 ? -17.953 -10.82 -24.391 1 84.19 413 GLU B CA 1
ATOM 6637 C C . GLU B 1 413 ? -17.375 -9.664 -23.594 1 84.19 413 GLU B C 1
ATOM 6639 O O . GLU B 1 413 ? -16.906 -8.672 -24.156 1 84.19 413 GLU B O 1
ATOM 6644 N N . GLY B 1 414 ? -17.344 -9.797 -22.312 1 74.5 414 GLY B N 1
ATOM 6645 C CA . GLY B 1 414 ? -16.891 -8.719 -21.453 1 74.5 414 GLY B CA 1
ATOM 6646 C C . GLY B 1 414 ? -15.445 -8.328 -21.688 1 74.5 414 GLY B C 1
ATOM 6647 O O . GLY B 1 414 ? -15 -7.262 -21.25 1 74.5 414 GLY B O 1
ATOM 6648 N N . LEU B 1 415 ? -14.695 -9.039 -22.453 1 80.19 415 LEU B N 1
ATOM 6649 C CA . LEU B 1 415 ? -13.281 -8.773 -22.688 1 80.19 415 LEU B CA 1
ATOM 6650 C C . LEU B 1 415 ? -13.023 -8.422 -24.156 1 80.19 415 LEU B C 1
ATOM 6652 O O . LEU B 1 415 ? -11.875 -8.289 -24.578 1 80.19 415 LEU B O 1
ATOM 6656 N N . ALA B 1 416 ? -14.047 -8.203 -24.859 1 84.19 416 ALA B N 1
ATOM 6657 C CA . ALA B 1 416 ? -13.906 -7.879 -26.266 1 84.19 416 ALA B CA 1
ATOM 6658 C C . ALA B 1 416 ? -13.133 -6.574 -26.453 1 84.19 416 ALA B C 1
ATOM 6660 O O . ALA B 1 416 ? -13.461 -5.559 -25.828 1 84.19 416 ALA B O 1
ATOM 6661 N N . GLY B 1 417 ? -12.102 -6.633 -27.219 1 84.19 417 GLY B N 1
ATOM 6662 C CA . GLY B 1 417 ? -11.359 -5.438 -27.594 1 84.19 417 GLY B CA 1
ATOM 6663 C C . GLY B 1 417 ? -10.398 -4.977 -26.516 1 84.19 417 GLY B C 1
ATOM 6664 O O . GLY B 1 417 ? -9.766 -3.924 -26.641 1 84.19 417 GLY B O 1
ATOM 6665 N N . THR B 1 418 ? -10.258 -5.781 -25.484 1 78.56 418 THR B N 1
ATOM 6666 C CA . THR B 1 418 ? -9.398 -5.367 -24.375 1 78.56 418 THR B CA 1
ATOM 6667 C C . THR B 1 418 ? -7.93 -5.582 -24.719 1 78.56 418 THR B C 1
ATOM 6669 O O . THR B 1 418 ? -7.047 -5.016 -24.062 1 78.56 418 THR B O 1
ATOM 6672 N N . PHE B 1 419 ? -7.637 -6.387 -25.641 1 81.19 419 PHE B N 1
ATOM 6673 C CA . PHE B 1 419 ? -6.293 -6.578 -26.172 1 81.19 419 PHE B CA 1
ATOM 6674 C C . PHE B 1 419 ? -6.344 -7.016 -27.625 1 81.19 419 PHE B C 1
ATOM 6676 O O . PHE B 1 419 ? -7.367 -7.527 -28.094 1 81.19 419 PHE B O 1
ATOM 6683 N N . ASP B 1 420 ? -5.293 -6.762 -28.297 1 89 420 ASP B N 1
ATOM 6684 C CA . ASP B 1 420 ? -5.191 -7.223 -29.688 1 89 420 ASP B CA 1
ATOM 6685 C C . ASP B 1 420 ? -5.09 -8.742 -29.75 1 89 420 ASP B C 1
ATOM 6687 O O . ASP B 1 420 ? -4.438 -9.367 -28.906 1 89 420 ASP B O 1
ATOM 6691 N N . PRO B 1 421 ? -5.754 -9.289 -30.703 1 93.25 421 PRO B N 1
ATOM 6692 C CA . PRO B 1 421 ? -5.629 -10.742 -30.859 1 93.25 421 PRO B CA 1
ATOM 6693 C C . PRO B 1 421 ? -4.18 -11.195 -31.016 1 93.25 421 PRO B C 1
ATOM 6695 O O . PRO B 1 421 ? -3.379 -10.508 -31.656 1 93.25 421 PRO B O 1
ATOM 6698 N N . LEU B 1 422 ? -3.951 -12.352 -30.453 1 92.56 422 LEU B N 1
ATOM 6699 C CA . LEU B 1 422 ? -2.643 -12.984 -30.578 1 92.56 422 LEU B CA 1
ATOM 6700 C C . LEU B 1 422 ? -2.717 -14.227 -31.453 1 92.56 422 LEU B C 1
ATOM 6702 O O . LEU B 1 422 ? -3.717 -14.953 -31.438 1 92.56 422 LEU B O 1
ATOM 6706 N N . VAL B 1 423 ? -1.65 -14.43 -32.188 1 94.62 423 VAL B N 1
ATOM 6707 C CA . VAL B 1 423 ? -1.633 -15.594 -33.062 1 94.62 423 VAL B CA 1
ATOM 6708 C C . VAL B 1 423 ? -0.388 -16.438 -32.812 1 94.62 423 VAL B C 1
ATOM 6710 O O . VAL B 1 423 ? 0.737 -15.938 -32.875 1 94.62 423 VAL B O 1
ATOM 6713 N N . TRP B 1 424 ? -0.62 -17.688 -32.438 1 94.88 424 TRP B N 1
ATOM 6714 C CA . TRP B 1 424 ? 0.449 -18.672 -32.281 1 94.88 424 TRP B CA 1
ATOM 6715 C C . TRP B 1 424 ? 0.484 -19.609 -33.5 1 94.88 424 TRP B C 1
ATOM 6717 O O . TRP B 1 424 ? -0.562 -20.078 -33.969 1 94.88 424 TRP B O 1
ATOM 6727 N N . HIS B 1 425 ? 1.661 -19.875 -34 1 94.56 425 HIS B N 1
ATOM 6728 C CA . HIS B 1 425 ? 1.869 -20.875 -35.062 1 94.56 425 HIS B CA 1
ATOM 6729 C C . HIS B 1 425 ? 2.254 -22.219 -34.469 1 94.56 425 HIS B C 1
ATOM 6731 O O . HIS B 1 425 ? 3.209 -22.312 -33.688 1 94.56 425 HIS B O 1
ATOM 6737 N N . LEU B 1 426 ? 1.488 -23.219 -34.875 1 96.19 426 LEU B N 1
ATOM 6738 C CA . LEU B 1 426 ? 1.603 -24.516 -34.188 1 96.19 426 LEU B CA 1
ATOM 6739 C C . LEU B 1 426 ? 2.363 -25.516 -35.062 1 96.19 426 LEU B C 1
ATOM 6741 O O . LEU B 1 426 ? 1.979 -25.781 -36.188 1 96.19 426 LEU B O 1
ATOM 6745 N N . THR B 1 427 ? 3.385 -26.094 -34.469 1 95.44 427 THR B N 1
ATOM 6746 C CA . THR B 1 427 ? 4.164 -27.156 -35.094 1 95.44 427 THR B CA 1
ATOM 6747 C C . THR B 1 427 ? 3.932 -28.484 -34.344 1 95.44 427 THR B C 1
ATOM 6749 O O . THR B 1 427 ? 4.027 -28.547 -33.125 1 95.44 427 THR B O 1
ATOM 6752 N N . PRO B 1 428 ? 3.664 -29.547 -35.094 1 95.75 428 PRO B N 1
ATOM 6753 C CA . PRO B 1 428 ? 3.387 -30.828 -34.438 1 95.75 428 PRO B CA 1
ATOM 6754 C C . PRO B 1 428 ? 4.57 -31.328 -33.625 1 95.75 428 PRO B C 1
ATOM 6756 O O . PRO B 1 428 ? 5.719 -31.203 -34.031 1 95.75 428 PRO B O 1
ATOM 6759 N N . VAL B 1 429 ? 4.262 -31.859 -32.5 1 96.12 429 VAL B N 1
ATOM 6760 C CA . VAL B 1 429 ? 5.262 -32.469 -31.641 1 96.12 429 VAL B CA 1
ATOM 6761 C C . VAL B 1 429 ? 4.996 -33.969 -31.531 1 96.12 429 VAL B C 1
ATOM 6763 O O . VAL B 1 429 ? 5.918 -34.781 -31.672 1 96.12 429 VAL B O 1
ATOM 6766 N N . SER B 1 430 ? 3.762 -34.375 -31.266 1 95.12 430 SER B N 1
ATOM 6767 C CA . SER B 1 430 ? 3.371 -35.781 -31.172 1 95.12 430 SER B CA 1
ATOM 6768 C C . SER B 1 430 ? 1.887 -35.969 -31.469 1 95.12 430 SER B C 1
ATOM 6770 O O . SER B 1 430 ? 1.102 -35.031 -31.328 1 95.12 430 SER B O 1
ATOM 6772 N N . ASP B 1 431 ? 1.562 -37.188 -31.922 1 94.94 431 ASP B N 1
ATOM 6773 C CA . ASP B 1 431 ? 0.188 -37.562 -32.219 1 94.94 431 ASP B CA 1
ATOM 6774 C C . ASP B 1 431 ? -0.112 -38.969 -31.75 1 94.94 431 ASP B C 1
ATOM 6776 O O . ASP B 1 431 ? 0.349 -39.938 -32.344 1 94.94 431 ASP B O 1
ATOM 6780 N N . THR B 1 432 ? -0.84 -39.062 -30.719 1 93.88 432 THR B N 1
ATOM 6781 C CA . THR B 1 432 ? -1.311 -40.344 -30.188 1 93.88 432 THR B CA 1
ATOM 6782 C C . THR B 1 432 ? -2.836 -40.406 -30.203 1 93.88 432 THR B C 1
ATOM 6784 O O . THR B 1 432 ? -3.5 -39.375 -30.375 1 93.88 432 THR B O 1
ATOM 6787 N N . PRO B 1 433 ? -3.406 -41.562 -30.016 1 91.12 433 PRO B N 1
ATOM 6788 C CA . PRO B 1 433 ? -4.867 -41.625 -29.969 1 91.12 433 PRO B CA 1
ATOM 6789 C C . PRO B 1 433 ? -5.465 -40.844 -28.812 1 91.12 433 PRO B C 1
ATOM 6791 O O . PRO B 1 433 ? -6.605 -40.375 -28.906 1 91.12 433 PRO B O 1
ATOM 6794 N N . ALA B 1 434 ? -4.742 -40.625 -27.797 1 92.06 434 ALA B N 1
ATOM 6795 C CA . ALA B 1 434 ? -5.246 -39.938 -26.594 1 92.06 434 ALA B CA 1
ATOM 6796 C C . ALA B 1 434 ? -5.164 -38.406 -26.75 1 92.06 434 ALA B C 1
ATOM 6798 O O . ALA B 1 434 ? -6.035 -37.688 -26.281 1 92.06 434 ALA B O 1
ATOM 6799 N N . LYS B 1 435 ? -4.094 -37.938 -27.359 1 96.25 435 LYS B N 1
ATOM 6800 C CA . LYS B 1 435 ? -3.932 -36.5 -27.516 1 96.25 435 LYS B CA 1
ATOM 6801 C C . LYS B 1 435 ? -2.938 -36.188 -28.625 1 96.25 435 LYS B C 1
ATOM 6803 O O . LYS B 1 435 ? -2.117 -37.031 -29 1 96.25 435 LYS B O 1
ATOM 6808 N N . THR B 1 436 ? -3.018 -35.062 -29.188 1 97.38 436 THR B N 1
ATOM 6809 C CA . THR B 1 436 ? -2.072 -34.469 -30.141 1 97.38 436 THR B CA 1
ATOM 6810 C C . THR B 1 436 ? -1.44 -33.219 -29.578 1 97.38 436 THR B C 1
ATOM 6812 O O . THR B 1 436 ? -2.146 -32.312 -29.094 1 97.38 436 THR B O 1
ATOM 6815 N N . VAL B 1 437 ? -0.099 -33.219 -29.594 1 97.44 437 VAL B N 1
ATOM 6816 C CA . VAL B 1 437 ? 0.651 -32.125 -28.969 1 97.44 437 VAL B CA 1
ATOM 6817 C C . VAL B 1 437 ? 1.308 -31.266 -30.062 1 97.44 437 VAL B C 1
ATOM 6819 O O . VAL B 1 437 ? 1.94 -31.797 -30.969 1 97.44 437 VAL B O 1
ATOM 6822 N N . PHE B 1 438 ? 1.091 -30 -29.984 1 96.94 438 PHE B N 1
ATOM 6823 C CA . PHE B 1 438 ? 1.775 -29.016 -30.828 1 96.94 438 PHE B CA 1
ATOM 6824 C C . PHE B 1 438 ? 2.65 -28.094 -29.984 1 96.94 438 PHE B C 1
ATOM 6826 O O . PHE B 1 438 ? 2.406 -27.922 -28.781 1 96.94 438 PHE B O 1
ATOM 6833 N N . ALA B 1 439 ? 3.727 -27.578 -30.562 1 95.69 439 ALA B N 1
ATOM 6834 C CA . ALA B 1 439 ? 4.504 -26.453 -30.031 1 95.69 439 ALA B CA 1
ATOM 6835 C C . ALA B 1 439 ? 4.141 -25.156 -30.75 1 95.69 439 ALA B C 1
ATOM 6837 O O . ALA B 1 439 ? 4.23 -25.062 -31.969 1 95.69 439 ALA B O 1
ATOM 6838 N N . GLY B 1 440 ? 3.701 -24.219 -29.969 1 94.25 440 GLY B N 1
ATOM 6839 C CA . GLY B 1 440 ? 3.289 -22.953 -30.547 1 94.25 440 GLY B CA 1
ATOM 6840 C C . GLY B 1 440 ? 4.203 -21.797 -30.172 1 94.25 440 GLY B C 1
ATOM 6841 O O . GLY B 1 440 ? 4.754 -21.766 -29.062 1 94.25 440 GLY B O 1
ATOM 6842 N N . ARG B 1 441 ? 4.383 -20.875 -31.031 1 90.81 441 ARG B N 1
ATOM 6843 C CA . ARG B 1 441 ? 5 -19.578 -30.734 1 90.81 441 ARG B CA 1
ATOM 6844 C C . ARG B 1 441 ? 4.484 -18.5 -31.672 1 90.81 441 ARG B C 1
ATOM 6846 O O . ARG B 1 441 ? 3.971 -18.797 -32.75 1 90.81 441 ARG B O 1
ATOM 6853 N N . ARG B 1 442 ? 4.52 -17.219 -31.328 1 90.56 442 ARG B N 1
ATOM 6854 C CA . ARG B 1 442 ? 4.023 -16.109 -32.125 1 90.56 442 ARG B CA 1
ATOM 6855 C C . ARG B 1 442 ? 5.066 -15.648 -33.125 1 90.56 442 ARG B C 1
ATOM 6857 O O . ARG B 1 442 ? 4.723 -15.211 -34.25 1 90.56 442 ARG B O 1
ATOM 6864 N N . ASN B 1 443 ? 6.359 -15.758 -32.594 1 84.88 443 ASN B N 1
ATOM 6865 C CA . ASN B 1 443 ? 7.527 -15.414 -33.406 1 84.88 443 ASN B CA 1
ATOM 6866 C C . ASN B 1 443 ? 8.781 -16.125 -32.906 1 84.88 443 ASN B C 1
ATOM 6868 O O . ASN B 1 443 ? 8.727 -16.859 -31.922 1 84.88 443 ASN B O 1
ATOM 6872 N N . ASP B 1 444 ? 9.875 -15.906 -33.562 1 81.56 444 ASP B N 1
ATOM 6873 C CA . ASP B 1 444 ? 11.102 -16.656 -33.312 1 81.56 444 ASP B CA 1
ATOM 6874 C C . ASP B 1 444 ? 11.734 -16.219 -31.984 1 81.56 444 ASP B C 1
ATOM 6876 O O . ASP B 1 444 ? 12.641 -16.875 -31.484 1 81.56 444 ASP B O 1
ATOM 6880 N N . LYS B 1 445 ? 11.266 -15.133 -31.453 1 78.81 445 LYS B N 1
ATOM 6881 C CA . LYS B 1 445 ? 11.828 -14.617 -30.219 1 78.81 445 LYS B CA 1
ATOM 6882 C C . LYS B 1 445 ? 11.133 -15.227 -29 1 78.81 445 LYS B C 1
ATOM 6884 O O . LYS B 1 445 ? 11.664 -15.18 -27.891 1 78.81 445 LYS B O 1
ATOM 6889 N N . ASP B 1 446 ? 10 -15.852 -29.266 1 82.56 446 ASP B N 1
ATOM 6890 C CA . ASP B 1 446 ? 9.219 -16.438 -28.172 1 82.56 446 ASP B CA 1
ATOM 6891 C C . ASP B 1 446 ? 9.688 -17.859 -27.859 1 82.56 446 ASP B C 1
ATOM 6893 O O . ASP B 1 446 ? 10.188 -18.562 -28.734 1 82.56 446 ASP B O 1
ATOM 6897 N N . ALA B 1 447 ? 9.555 -18.188 -26.562 1 82.69 447 ALA B N 1
ATOM 6898 C CA . ALA B 1 447 ? 9.703 -19.594 -26.203 1 82.69 447 ALA B CA 1
ATOM 6899 C C . ALA B 1 447 ? 8.523 -20.406 -26.719 1 82.69 447 ALA B C 1
ATOM 6901 O O . ALA B 1 447 ? 7.441 -19.875 -26.953 1 82.69 447 ALA B O 1
ATOM 6902 N N . TRP B 1 448 ? 8.75 -21.688 -26.969 1 89.44 448 TRP B N 1
ATOM 6903 C CA . TRP B 1 448 ? 7.684 -22.609 -27.359 1 89.44 448 TRP B CA 1
ATOM 6904 C C . TRP B 1 448 ? 6.711 -22.844 -26.219 1 89.44 448 TRP B C 1
ATOM 6906 O O . TRP B 1 448 ? 7.121 -22.969 -25.062 1 89.44 448 TRP B O 1
ATOM 6916 N N . ILE B 1 449 ? 5.48 -22.875 -26.531 1 92.56 449 ILE B N 1
ATOM 6917 C CA . ILE B 1 449 ? 4.457 -23.219 -25.547 1 92.56 449 ILE B CA 1
ATOM 6918 C C . ILE B 1 449 ? 3.658 -24.422 -26.047 1 92.56 449 ILE B C 1
ATOM 6920 O O . ILE B 1 449 ? 3.365 -24.547 -27.234 1 92.56 449 ILE B O 1
ATOM 6924 N N . PRO B 1 450 ? 3.35 -25.312 -25.156 1 96.19 450 PRO B N 1
ATOM 6925 C CA . PRO B 1 450 ? 2.566 -26.469 -25.578 1 96.19 450 PRO B CA 1
ATOM 6926 C C . PRO B 1 450 ? 1.101 -26.141 -25.844 1 96.19 450 PRO B C 1
ATOM 6928 O O . PRO B 1 450 ? 0.51 -25.328 -25.125 1 96.19 450 PRO B O 1
ATOM 6931 N N . VAL B 1 451 ? 0.59 -26.688 -26.859 1 97.62 451 VAL B N 1
ATOM 6932 C CA . VAL B 1 451 ? -0.826 -26.688 -27.219 1 97.62 451 VAL B CA 1
ATOM 6933 C C . VAL B 1 451 ? -1.297 -28.125 -27.438 1 97.62 451 VAL B C 1
ATOM 6935 O O . VAL B 1 451 ? -0.843 -28.797 -28.359 1 97.62 451 VAL B O 1
ATOM 6938 N N . VAL B 1 452 ? -2.264 -28.578 -26.609 1 98.19 452 VAL B N 1
ATOM 6939 C CA . VAL B 1 452 ? -2.596 -30 -26.609 1 98.19 452 VAL B CA 1
ATOM 6940 C C . VAL B 1 452 ? -4.07 -30.188 -26.953 1 98.19 452 VAL B C 1
ATOM 6942 O O . VAL B 1 452 ? -4.949 -29.672 -26.25 1 98.19 452 VAL B O 1
ATOM 6945 N N . PHE B 1 453 ? -4.332 -30.922 -28 1 98.38 453 PHE B N 1
ATOM 6946 C CA . PHE B 1 453 ? -5.688 -31.297 -28.375 1 98.38 453 PHE B CA 1
ATOM 6947 C C . PHE B 1 453 ? -6.016 -32.688 -27.891 1 98.38 453 PHE B C 1
ATOM 6949 O O . PHE B 1 453 ? -5.195 -33.625 -28 1 98.38 453 PHE B O 1
ATOM 6956 N N . TYR B 1 454 ? -7.176 -32.844 -27.328 1 97.56 454 TYR B N 1
ATOM 6957 C CA . TYR B 1 454 ? -7.605 -34.156 -26.828 1 97.56 454 TYR B CA 1
ATOM 6958 C C . TYR B 1 454 ? -9.125 -34.219 -26.75 1 97.56 454 TYR B C 1
ATOM 6960 O O . TYR B 1 454 ? -9.82 -33.25 -26.984 1 97.56 454 TYR B O 1
ATOM 6968 N N . ALA B 1 455 ? -9.586 -35.406 -26.531 1 95.38 455 ALA B N 1
ATOM 6969 C CA . ALA B 1 455 ? -11.016 -35.656 -26.375 1 95.38 455 ALA B CA 1
ATOM 6970 C C . ALA B 1 455 ? -11.32 -36.406 -25.078 1 95.38 455 ALA B C 1
ATOM 6972 O O . ALA B 1 455 ? -10.516 -37.219 -24.625 1 95.38 455 ALA B O 1
ATOM 6973 N N . LEU B 1 456 ? -12.398 -36.031 -24.547 1 93.94 456 LEU B N 1
ATOM 6974 C CA . LEU B 1 456 ? -12.875 -36.781 -23.375 1 93.94 456 LEU B CA 1
ATOM 6975 C C . LEU B 1 456 ? -13.602 -38.062 -23.812 1 93.94 456 LEU B C 1
ATOM 6977 O O . LEU B 1 456 ? -13.836 -38.25 -25 1 93.94 456 LEU B O 1
ATOM 6981 N N . GLY B 1 457 ? -13.961 -38.844 -22.828 1 90.62 457 GLY B N 1
ATOM 6982 C CA . GLY B 1 457 ? -14.617 -40.125 -23.094 1 90.62 457 GLY B CA 1
ATOM 6983 C C . GLY B 1 457 ? -15.938 -39.969 -23.812 1 90.62 457 GLY B C 1
ATOM 6984 O O . GLY B 1 457 ? -16.328 -40.844 -24.594 1 90.62 457 GLY B O 1
ATOM 6985 N N . ASP B 1 458 ? -16.578 -38.844 -23.656 1 91.81 458 ASP B N 1
ATOM 6986 C CA . ASP B 1 458 ? -17.875 -38.625 -24.266 1 91.81 458 ASP B CA 1
ATOM 6987 C C . ASP B 1 458 ? -17.719 -38.031 -25.672 1 91.81 458 ASP B C 1
ATOM 6989 O O . ASP B 1 458 ? -18.719 -37.719 -26.328 1 91.81 458 ASP B O 1
ATOM 6993 N N . GLY B 1 459 ? -16.531 -37.844 -26.062 1 92 459 GLY B N 1
ATOM 6994 C CA . GLY B 1 459 ? -16.266 -37.375 -27.422 1 92 459 GLY B CA 1
ATOM 6995 C C . GLY B 1 459 ? -16.047 -35.875 -27.5 1 92 459 GLY B C 1
ATOM 6996 O O . GLY B 1 459 ? -15.648 -35.344 -28.531 1 92 459 GLY B O 1
ATOM 6997 N N . THR B 1 460 ? -16.297 -35.188 -26.391 1 94 460 THR B N 1
ATOM 6998 C CA . THR B 1 460 ? -16.078 -33.75 -26.406 1 94 460 THR B CA 1
ATOM 6999 C C . THR B 1 460 ? -14.609 -33.406 -26.625 1 94 460 THR B C 1
ATOM 7001 O O . THR B 1 460 ? -13.734 -34.031 -25.984 1 94 460 THR B O 1
ATOM 7004 N N . ARG B 1 461 ? -14.352 -32.5 -27.453 1 96.44 461 ARG B N 1
ATOM 7005 C CA . ARG B 1 461 ? -12.984 -32.156 -27.812 1 96.44 461 ARG B CA 1
ATOM 7006 C C . ARG B 1 461 ? -12.547 -30.859 -27.109 1 96.44 461 ARG B C 1
ATOM 7008 O O . ARG B 1 461 ? -13.344 -29.938 -26.953 1 96.44 461 ARG B O 1
ATOM 7015 N N . TYR B 1 462 ? -11.336 -30.922 -26.672 1 97.81 462 TYR B N 1
ATOM 7016 C CA . TYR B 1 462 ? -10.75 -29.797 -25.938 1 97.81 462 TYR B CA 1
ATOM 7017 C C . TYR B 1 462 ? -9.398 -29.422 -26.531 1 97.81 462 TYR B C 1
ATOM 7019 O O . TYR B 1 462 ? -8.742 -30.234 -27.188 1 97.81 462 TYR B O 1
ATOM 7027 N N . VAL B 1 463 ? -9.039 -28.188 -26.359 1 98.06 463 VAL B N 1
ATOM 7028 C CA . VAL B 1 463 ? -7.645 -27.75 -26.438 1 98.06 463 VAL B CA 1
ATOM 7029 C C . VAL B 1 463 ? -7.176 -27.266 -25.062 1 98.06 463 VAL B C 1
ATOM 7031 O O . VAL B 1 463 ? -7.914 -26.594 -24.344 1 98.06 463 VAL B O 1
ATOM 7034 N N . HIS B 1 464 ? -6.098 -27.828 -24.609 1 97.56 464 HIS B N 1
ATOM 7035 C CA . HIS B 1 464 ? -5.434 -27.344 -23.406 1 97.56 464 HIS B CA 1
ATOM 7036 C C . HIS B 1 464 ? -4.289 -26.391 -23.734 1 97.56 464 HIS B C 1
ATOM 7038 O O . HIS B 1 464 ? -3.326 -26.781 -24.391 1 97.56 464 HIS B O 1
ATOM 7044 N N . PHE B 1 465 ? -4.414 -25.156 -23.344 1 95.5 465 PHE B N 1
ATOM 7045 C CA . PHE B 1 465 ? -3.5 -24.062 -23.641 1 95.5 465 PHE B CA 1
ATOM 7046 C C . PHE B 1 465 ? -3.395 -23.109 -22.469 1 95.5 465 PHE B C 1
ATOM 7048 O O . PHE B 1 465 ? -4.41 -22.625 -21.953 1 95.5 465 PHE B O 1
ATOM 7055 N N . GLY B 1 466 ? -2.121 -22.844 -22.016 1 91.31 466 GLY B N 1
ATOM 7056 C CA . GLY B 1 466 ? -1.946 -22.016 -20.828 1 91.31 466 GLY B CA 1
ATOM 7057 C C . GLY B 1 466 ? -2.537 -22.641 -19.578 1 91.31 466 GLY B C 1
ATOM 7058 O O . GLY B 1 466 ? -3.152 -21.938 -18.766 1 91.31 466 GLY B O 1
ATOM 7059 N N . VAL B 1 467 ? -2.533 -23.906 -19.5 1 93.69 467 VAL B N 1
ATOM 7060 C CA . VAL B 1 467 ? -2.955 -24.75 -18.391 1 93.69 467 VAL B CA 1
ATOM 7061 C C . VAL B 1 467 ? -4.477 -24.703 -18.25 1 93.69 467 VAL B C 1
ATOM 7063 O O . VAL B 1 467 ? -5.023 -25.125 -17.234 1 93.69 467 VAL B O 1
ATOM 7066 N N . ARG B 1 468 ? -5.121 -24.281 -19.281 1 95.88 468 ARG B N 1
ATOM 7067 C CA . ARG B 1 468 ? -6.578 -24.219 -19.25 1 95.88 468 ARG B CA 1
ATOM 7068 C C . ARG B 1 468 ? -7.184 -25.062 -20.359 1 95.88 468 ARG B C 1
ATOM 7070 O O . ARG B 1 468 ? -6.668 -25.078 -21.484 1 95.88 468 ARG B O 1
ATOM 7077 N N . ALA B 1 469 ? -8.219 -25.703 -20 1 97 469 ALA B N 1
ATOM 7078 C CA . ALA B 1 469 ? -8.984 -26.469 -20.969 1 97 469 ALA B CA 1
ATOM 7079 C C . ALA B 1 469 ? -10.086 -25.625 -21.594 1 97 469 ALA B C 1
ATOM 7081 O O . ALA B 1 469 ? -10.82 -24.922 -20.891 1 97 469 ALA B O 1
ATOM 7082 N N . THR B 1 470 ? -10.164 -25.641 -22.875 1 96.94 470 THR B N 1
ATOM 7083 C CA . THR B 1 470 ? -11.219 -24.953 -23.609 1 96.94 470 THR B CA 1
ATOM 7084 C C . THR B 1 470 ? -11.914 -25.906 -24.578 1 96.94 470 THR B C 1
ATOM 7086 O O . THR B 1 470 ? -11.266 -26.516 -25.438 1 96.94 470 THR B O 1
ATOM 7089 N N . ALA B 1 471 ? -13.172 -25.984 -24.453 1 96.62 471 ALA B N 1
ATOM 7090 C CA . ALA B 1 471 ? -13.945 -26.922 -25.266 1 96.62 471 ALA B CA 1
ATOM 7091 C C . ALA B 1 471 ? -14.141 -26.391 -26.672 1 96.62 471 ALA B C 1
ATOM 7093 O O . ALA B 1 471 ? -14.297 -25.172 -26.875 1 96.62 471 ALA B O 1
ATOM 7094 N N . LYS B 1 472 ? -14.117 -27.266 -27.609 1 96.81 472 LYS B N 1
ATOM 7095 C CA . LYS B 1 472 ? -14.484 -26.922 -28.984 1 96.81 472 LYS B CA 1
ATOM 7096 C C . LYS B 1 472 ? -15.961 -26.531 -29.078 1 96.81 472 LYS B C 1
ATOM 7098 O O . LYS B 1 472 ? -16.828 -27.219 -28.516 1 96.81 472 LYS B O 1
ATOM 7103 N N . SER B 1 473 ? -16.125 -25.328 -29.719 1 90.88 473 SER B N 1
ATOM 7104 C CA . SER B 1 473 ? -17.5 -24.828 -29.844 1 90.88 473 SER B CA 1
ATOM 7105 C C . SER B 1 473 ? -18.047 -25.094 -31.234 1 90.88 473 SER B C 1
ATOM 7107 O O . SER B 1 473 ? -17.469 -24.656 -32.219 1 90.88 473 SER B O 1
ATOM 7109 N N . GLY B 1 474 ? -19.188 -25.922 -31.578 1 74.62 474 GLY B N 1
ATOM 7110 C CA . GLY B 1 474 ? -19.844 -26.203 -32.844 1 74.62 474 GLY B CA 1
ATOM 7111 C C . GLY B 1 474 ? -19.359 -27.469 -33.5 1 74.62 474 GLY B C 1
ATOM 7112 O O . GLY B 1 474 ? -18.297 -27.984 -33.156 1 74.62 474 GLY B O 1
#

Foldseek 3Di:
DPPPPPQDPPDLVVVQVLLQVLCVQFQFQWKKKWKWFPNDIDIYIDHAQAPVVRHGDDLFEKEFQAQLLLLLLLLLLLLCVQVVLDDQQAQLCVLVVLQAACDRVLNRHDGNQLLLFQQSQWAAPDADQQDDDLCRLVVLRNVRNHTDGQDHRPQAGFDHLSSQSSSQVSSCSSVVHRSQVSSCVQQCVQQVQVFKHQDVVSSVVHNYHFAFEDAGPDNTHGDPDRAPGHSSSRNRTRMMGRQRSSVSSVVCLLVQQAHPVGHRRHHSVSSCQQQDFPHAFLFQADQHRGGGRRWHWHAFPRFIKTWDWRDGRRKIWTWIDGSVRSIIMIMIGRHGNCVVVSCQVSVQVCCCSRRVTGRDADDADPDADDDDCVVPAAWWDDAFKIWGKDADDPVNCPPQADAGIKIWMATDDVCHPVDDIAIWHWTWRDDDQAKTWTWIDRHPSHGTFIWIWGATPVGWIWIQGPSGTTTGDD/DPPPPPQDDDDLVVVQVLLQVLCVVFQFQWKKKWKWFPNDIDIYIDHAQAPVVRHGDDLFEKEFQAQLLLLLLLLLLLLCVQVVLDDQQAQLCVLVVLQAACDRVLNRHDGNQLLLFQQSQWAAPDADQQDDDLCRLVVLRNVRNHTDGQDHRPQAGFHHLSSQSSSQVSSCRSVVHRSQVSSCVQQCVQQVQVFKHQDVVSSVVHNYHFAFEDAGPDNTHTDPDRAPGHSSSRNRTRMMGRQRSSVSSVVCLLVQQAHPVGHRRHHSVSSCQQQDFPHAFLFAADQHRGGGRRWHWHAFPRFIKTWDWRDGRRKIKTWIDGSVRSIIMIMIGRHGNCVVVSCQVSVQVCCCSRRVTGRDADDADPDADDDDCVVVAAWWDDAQKIWGKDADDPVNCPPQADAGIKIWMATDDVCHPVDDIAIWHWTWRDDDQAKTWTWIDRHPSHGTFIWIWGATPVGWIWIQGPSGTTTGDD

InterPro domains:
  IPR001466 Beta-lactamase-related [PF00144] (16-341)
  IPR012338 Beta-lactamase/transpeptidase-like [G3DSA:3.40.710.10] (7-358)
  IPR012338 Beta-lactamase/transpeptidase-like [SSF56601] (13-346)
  IPR050491 Beta-lactamase AmpC-like [PTHR46825] (18-339)

Sequence (948 aa):
MGRTATAAAFDTAHWQRRLDDLLTTHRIPGAVLAVLTNGEIHELASGILHTGTGVETTVDSVFQIGSVSKGYTAALVLSLADAGKLDPDQPVVAVLPDFALADAEAARTITPRQLLNHTSGIEGDYVNDTGRGDDCLARYVDGTRKVGLTNPPGATMSYSSTAYNVLGRIGEVVTGRTWDEALKELICDPLGLRQTMTLPEEVLRFRAAMGHMGEPGEDPTPTPLWNMLPRSAGPYGGISATAADVVRFARLFIDGGTSPDGTRVLSAAAVEAMLTREVEMPDQWFLGAHWGLGWGLFEWDGARGFGHDGSTFGQLAYLRAIPEKGLAIALLTNGGGAAPKVHEALCRELSAELAGVTMPAFEPAENPPVVDTAPFTGRYKREGFLMTITARAEAEAEGDGEGVLDLRYEGVEGLAGTFDPLVWHLTPVSDTPAKTVFAGRRNDKDAWIPVVFYALGDGTRYVHFGVRATAKSGMGRTATAAAFDTAHWQRRLDDLLTTHRIPGAVLAVLTNGEIHELASGILHTGTGVETTVDSVFQIGSVSKGYTAALVLSLADAGKLDPDQPVVAVLPDFALADAEAARTITPRQLLNHTSGIEGDYVNDTGRGDDCLARYVDGTRKVGLTNPPGATMSYSSTAYNVLGRIGEVVTGRTWDEALKELICDPLGLRQTMTLPEEVLRFRAAMGHMGEPGEDPTPTPLWNMLPRSAGPYGGISATAADVVRFARLFIDGGTSPDGTRVLSAAAVEAMLTREVEMPDQWFLGAHWGLGWGLFEWDGARGFGHDGSTFGQLAYLRAIPEKGLAIALLTNGGGAAPKVHEALCRELSAELAGVTMPAFEPAENPPVVDTAPFTGRYKREGFLMTITARAEAEAEGDGEGVLDLRYEGVEGLAGTFDPLVWHLTPVSDTPAKTVFAGRRNDKDAWIPVVFYALGDGTRYVHFGVRATAKSG

pLDDT: mean 94.11, std 10.0, range [25.67, 98.94]

Radius of gyration: 32.27 Å; Cα contacts (8 Å, |Δi|>4): 2358; chains: 2; bounding box: 63×103×96 Å

Secondary structure (DSSP, 8-state):
-----------HHHHHHHHHHHHHHHT-SEEEEEEEETTEEEEEEEEBS-TTT-PBP-TT-BEE-GGGHHHHHHHHHHHHHHTTS--TTS-GGGT-TT---SSHHHHHH--HHHHHTT-S-B-S-------SSTTHHHHHHHGGGG--BSS-TTSS----HHHHHHHHHHHHHHHTS-HHHHHIIIIIHHHT-TTEESSHHHHTTS-BPPPEE--TTSPPEE-SSS--S-GGGHHHH--EE-HHHHHHHHHHHHTTTB-TTS-BSS-HHHHHHHHS--EE-SS-SSS-SEE-SSSEEEEETTEEEEEEEEE-SS-EEEEEEEGGGTEEEEEEE-B-TTHHHHHHHHHHHHHHHHH---PPP----SSPPP---GGG-EEEEETTEEEEEEEPPHHHHHTT---SEEEEEEE-GGGTTSS--EEEEEEEEEE-SSEEEEEEESSTTSPPEEEEEEE-TTS-EEEEETTEEEEEE-/-----------HHHHHHHHHHHHHHHT-SEEEEEEEETTEEEEEEEEBS-TTT-PBP-TT-BEE-GGGHHHHHHHHHHHHHHTTS--TTS-GGGT-TT---SSHHHHHH--HHHHHTT-S-B-S-------SSTTHHHHHHHHGGG--BSS-TTSS----HHHHHHHHHHHHHHHTS-HHHHHIIIIIHHHT-TTEESSHHHHTTS-BPPPEE--TTS--EE-SSS--S-GGGHHHH--EE-HHHHHHHHHHHHTTTB-TTS-BSS-HHHHHHHHS--EE-SS-SSS-SEE-SSSEEEEETTEEEEEEEEE-SS-EEEEEEEGGGTEEEEEEE-B-TTHHHHHHHHHHHHHHHHH---PPP----SSPPP---GGG-EEEEETTEEEEEEEPPHHHHHTT---SEEEEEEE-GGGTTSS--EEEEEEEEEE-SSEEEEEEESSTTSPPEEEEEEE-TTS-EEEEETTEEEEEE-

Solvent-accessible surface area (backbone atoms only — not comparable to full-atom values): 47878 Å² total; per-residue (Å²): 133,77,75,71,78,70,78,75,75,83,55,61,69,59,52,47,50,51,52,47,50,44,29,61,76,40,41,31,53,19,36,27,40,15,35,34,46,90,90,39,77,48,73,39,48,35,56,25,28,31,90,90,74,57,48,67,38,43,61,75,31,31,35,52,29,5,37,39,23,29,40,57,45,30,50,49,49,46,38,37,33,73,70,67,72,41,61,48,83,43,30,43,33,79,80,38,72,80,54,41,27,53,47,59,69,54,32,62,55,40,23,47,48,28,35,44,44,19,18,41,14,48,44,29,80,72,83,62,77,54,49,62,25,85,54,11,38,60,53,39,45,63,57,30,39,72,40,51,64,55,45,60,64,69,72,52,59,23,56,28,48,39,37,30,30,47,50,31,38,49,48,17,65,73,67,73,35,51,46,67,56,46,41,39,63,64,48,28,56,74,60,63,32,84,57,53,44,68,48,58,55,62,47,62,73,49,52,56,47,33,16,12,46,39,53,60,87,34,80,41,42,71,47,95,52,53,65,87,68,48,62,43,37,38,28,29,33,36,30,31,28,18,28,55,42,53,36,54,56,52,41,26,60,51,54,45,15,28,29,96,88,63,49,73,63,38,51,54,65,52,39,44,49,30,71,33,79,74,37,77,38,83,53,47,70,83,55,18,36,19,26,11,45,32,31,23,26,37,68,34,85,81,42,55,29,39,31,37,60,11,57,60,73,22,19,35,20,38,39,45,32,27,44,92,60,47,33,28,41,17,42,35,34,25,18,23,51,32,46,65,58,48,49,51,52,51,51,35,51,48,36,34,68,72,58,71,29,56,64,80,83,75,70,52,51,97,74,48,61,90,69,86,59,70,87,67,46,45,41,25,45,45,93,44,36,38,35,42,30,39,74,49,55,68,76,63,31,69,52,95,39,70,42,54,32,33,40,35,39,35,42,29,78,96,33,48,77,74,54,80,67,43,55,28,26,24,26,43,50,48,79,52,96,67,37,33,36,24,29,23,30,69,50,91,79,49,70,62,40,68,38,26,37,36,56,49,95,87,63,54,42,33,38,30,48,90,62,26,47,26,32,57,51,132,131,77,75,71,76,71,77,72,76,83,55,61,69,60,52,47,52,50,52,48,50,45,29,62,76,40,40,31,53,19,37,26,40,15,36,33,45,88,88,38,78,46,72,38,49,34,56,26,26,32,90,90,76,58,47,68,39,44,59,74,32,31,35,54,28,6,37,39,24,28,39,56,43,32,50,48,49,45,38,38,32,72,69,68,71,42,63,49,82,43,31,43,32,79,82,36,71,82,54,39,28,54,48,61,66,55,31,63,56,40,26,49,47,29,33,44,44,18,18,40,13,47,44,30,82,72,81,63,78,54,48,62,25,84,55,11,38,60,53,38,46,64,56,31,38,72,41,52,64,54,43,60,65,67,73,52,60,23,58,28,47,38,37,30,30,46,51,32,38,48,47,16,65,72,68,73,36,51,47,67,56,45,42,40,62,64,48,30,56,72,60,63,31,85,58,54,44,67,49,58,57,63,48,60,72,49,51,56,47,31,17,12,44,38,53,59,88,36,82,42,42,71,46,96,53,55,65,86,67,49,64,45,36,38,28,28,34,36,30,31,27,19,29,54,43,52,35,55,54,53,40,27,58,50,54,45,15,27,31,97,88,62,50,73,62,36,52,53,66,52,39,46,49,29,70,34,78,74,36,76,39,84,54,46,69,84,57,20,36,20,26,9,44,32,29,24,26,36,68,35,85,83,42,56,29,37,31,37,62,11,58,59,74,22,19,35,21,40,39,44,32,26,45,93,61,46,34,28,42,17,43,35,34,25,18,22,53,33,46,65,57,48,50,52,54,50,51,34,53,49,35,35,68,71,59,70,29,57,64,81,82,77,69,52,51,95,72,50,61,91,70,85,59,70,85,66,44,45,40,26,46,48,94,43,36,37,35,41,30,41,74,50,56,67,77,60,31,71,52,94,39,69,38,54,32,35,42,37,40,35,42,28,78,96,33,49,78,73,54,79,67,42,55,30,26,25,26,43,52,49,79,52,96,68,38,34,37,25,29,24,31,72,50,92,79,48,71,63,39,66,38,26,37,37,55,48,97,87,63,54,41,34,39,28,48,90,63,25,47,27,32,58,53,132